Protein AF-0000000070189874 (afdb_homodimer)

Organism: Mizuhopecten yessoensis (NCBI:txid6573)

Secondary structure (DSSP, 8-state):
----------------STTHHHHHHHHHHHHHHHHHHHHHHHHHHHHHHHHHHHHHHHHHHHHHHHHHHHHHHHHHHHH---SS-S--TTHHHHHHHHHHH-TTHHHHTHHHHHHHHHHHHHHHHHHHHH-TT--SHHIIIIIHHHHHHHHHHTT-THHHHSBTTTB-HHHHHHHHHHHTHHHHHH-HHHHHHHHHHHHHTT----HHHHHHHTSSTT--TTHHHHHHHHHHHHHHH--HHHHHHHHHHHHHHHHHHH-TT----HHHHHHHHHHHHHTT-GGGHHHHHHHHHHHHHH--HHHHTTSHHHHHHHHHHHTT--GGG----SS-TTS------EEEEEEEEEEEETTTT-EEEEEEEEEEEESS--HHHHHHHHHHSTT----EEEEEETTEEEEEEETTEEPPTTTEEEEEEEETTEE-SS-GGG----TT-EEEEEEEESS--/----------------TTTHHHHHHHHHHHHHHHHHHHHHHHHHHHHHHHHHHHHHHHHHHHHHHHHHHHHHHHHHHHH---SS-S--TTHHHHHHHHHHH-TTHHHHTHHHHHHHHHHHHHHHHHHHHH-TT--SHHIIIIIHHHHHHHHHHTT-THHHHSBTTTB-HHHHHHHHHHHTHHHHHH-HHHHHHHHHHHHHTT----HHHHHHHTSSTT--TTHHHHHHHHHHHHHHH--HHHHHHHHHHHHHHHHHHH-TT----HHHHHHHHHHHHHTT-GGGHHHHHHHHHHHHHH--HHHHTTSHHHHHHHHHHHTT--GGG----SS-TTS------EEEEEEEEEEEETTTT-EEEEEEEEEEEESS--HHHHHHHHHHSTT----EEEEEETTEEEEEEETTEEPPTTTEEEEEEEETTEE-SS-GGG----TT-EEEEEEEESS--

Solvent-accessible surface area (backbone atoms only — not comparable to full-atom values): 47426 Å² total; per-residue (Å²): 137,87,80,85,80,82,82,78,85,79,85,85,80,84,85,85,86,71,79,66,62,63,62,55,55,56,54,48,53,53,49,49,52,52,48,50,50,48,46,52,50,47,49,50,47,46,50,50,49,48,49,49,46,48,50,49,49,49,48,48,49,45,50,54,50,50,51,50,50,48,53,52,29,39,51,37,35,40,61,49,59,69,67,93,54,86,66,54,65,22,36,29,31,25,50,40,4,34,45,55,34,40,62,60,42,60,70,79,36,35,68,42,44,48,36,40,50,38,47,32,49,38,27,51,32,43,45,35,47,77,30,81,65,38,74,52,72,64,42,32,58,27,45,48,26,44,41,49,42,21,38,24,54,68,27,45,46,80,27,44,63,31,38,82,72,72,39,38,51,61,58,42,50,54,52,25,55,62,76,36,40,73,46,32,67,60,37,37,42,37,40,18,37,43,44,39,37,30,41,62,65,73,40,88,74,55,67,69,58,51,49,51,60,49,47,60,74,85,61,48,51,61,41,54,51,22,26,16,33,34,16,41,24,16,60,64,64,61,40,74,71,29,45,56,37,19,51,47,22,40,50,52,37,46,53,51,63,62,38,89,84,49,81,70,47,49,56,43,27,13,35,35,25,16,23,47,58,62,64,73,47,75,89,43,50,67,48,37,50,50,28,49,51,48,30,66,72,63,58,48,50,85,70,52,18,48,35,16,50,43,24,38,27,33,33,11,28,75,51,76,28,32,83,79,65,45,42,75,46,74,53,58,57,82,70,50,65,61,83,50,58,67,36,81,42,41,35,36,42,32,40,38,29,77,77,88,74,63,46,72,50,75,46,79,39,76,34,75,36,45,77,83,34,29,39,42,54,51,54,48,41,35,38,67,34,87,90,42,80,52,42,70,43,65,42,78,39,54,87,39,48,38,67,43,24,50,66,82,47,65,56,50,82,74,49,36,45,61,43,45,22,63,45,94,95,36,68,56,91,56,47,40,71,69,30,71,68,52,77,70,39,47,40,35,37,32,58,37,62,65,34,89,125,138,86,81,78,81,82,78,78,84,80,82,81,77,81,80,83,80,70,72,66,58,60,58,51,50,52,53,47,51,52,48,48,49,52,48,48,50,48,47,48,50,47,48,49,47,46,50,49,49,48,48,50,47,47,47,49,50,48,48,48,49,46,50,53,49,49,52,50,51,49,53,53,30,41,51,38,40,40,61,48,62,67,67,95,57,87,67,54,65,22,36,28,32,25,50,39,4,35,47,56,34,39,61,60,41,59,70,80,37,34,67,42,43,50,35,40,51,38,48,31,48,38,30,51,33,44,47,34,47,77,30,82,64,37,73,52,71,63,41,32,57,28,46,49,27,44,40,49,42,20,38,24,55,66,23,46,44,80,27,43,62,31,38,83,73,72,41,38,51,60,59,42,50,55,51,24,54,64,77,37,41,75,47,33,68,62,36,37,41,36,40,19,37,42,45,39,38,29,41,58,66,74,40,87,74,56,67,70,58,51,50,49,58,50,46,60,75,84,61,46,52,59,41,54,51,22,26,17,34,34,16,42,24,18,58,63,63,62,40,74,70,29,45,55,38,18,51,48,21,39,51,52,36,45,53,51,63,64,38,88,84,50,82,71,47,50,56,44,28,13,36,36,25,15,22,46,57,62,66,74,45,76,88,44,50,66,50,36,50,50,28,46,51,49,30,68,72,63,57,48,52,85,70,51,16,46,35,17,52,42,25,39,27,32,34,11,29,74,53,78,28,31,84,81,63,49,46,69,48,81,53,51,61,80,69,51,63,63,83,50,56,67,37,81,42,42,35,37,42,34,41,38,29,76,77,85,74,62,47,75,50,74,44,78,37,76,33,74,36,44,78,83,33,31,37,42,54,50,53,50,42,35,38,67,33,86,89,42,82,51,40,71,42,65,40,78,40,56,84,38,50,37,68,45,26,52,65,84,46,64,57,51,82,72,49,36,45,62,45,44,22,63,44,94,94,37,69,55,92,56,48,41,71,67,30,70,68,54,77,71,39,45,41,35,36,32,58,37,62,66,34,89,126

Radius of gyration: 42.14 Å; Cα contacts (8 Å, |Δi|>4): 1409; chains: 2; bounding box: 135×183×105 Å

Nearest PDB structures (foldseek):
  4kkj-assembly1_A  TM=4.964E-01  e=2.643E-12  Homo sapiens
  2pmv-assembly3_C  TM=4.655E-01  e=1.638E-10  Homo sapiens
  3kq4-assembly1_A  TM=4.606E-01  e=3.579E-10  Homo sapiens
  4kkj-assembly1_A  TM=4.974E-01  e=4.082E-12  Homo sapiens
  2pmv-assembly3_C  TM=4.400E-01  e=3.026E-10  Homo sapiens

Sequence (906 aa):
MDETKHIENGKMVHPKQEEVKKQTVRDTVVLILIVTVAIAIAIGMIVYLAGRQNTREDDDIYIISRMKVIKESVLVSLMSTPEWSPYRLDTAEAIIGVTLGYPEAFEEHKSEYFGKLANMNIDLLAALKNDSELSNNVWSRGKLAQYISAIVVACQHEVATAYYGTDNLLDILQKQLQSSVDYFRINRFALSWMALAMCQHNRTFDSLYEDILTAHPGTYTFGTDEASMITMACVCLKTETCSSAAQVAADHVSMEIQKENNTLNVYSLGLAAQALISTKNASYANQISKAKMGIMLKLDVKETMKYGLAASQILPALADMSYLDIEIHPPVPGKQNPSTEMRMLSITITMKDYILTNITKQWNAHVSVPTKPTLLQVMTALQDQPSSTFSFDTAQTSFGPSVVTIDGITRNETNMYWMIMTAPDTTLQQGVAKTYPVDGDHYIFELTYFGPHMDETKHIENGKMVHPKQEEVKKQTVRDTVVLILIVTVAIAIAIGMIVYLAGRQNTREDDDIYIISRMKVIKESVLVSLMSTPEWSPYRLDTAEAIIGVTLGYPEAFEEHKSEYFGKLANMNIDLLAALKNDSELSNNVWSRGKLAQYISAIVVACQHEVATAYYGTDNLLDILQKQLQSSVDYFRINRFALSWMALAMCQHNRTFDSLYEDILTAHPGTYTFGTDEASMITMACVCLKTETCSSAAQVAADHVSMEIQKENNTLNVYSLGLAAQALISTKNASYANQISKAKMGIMLKLDVKETMKYGLAASQILPALADMSYLDIEIHPPVPGKQNPSTEMRMLSITITMKDYILTNITKQWNAHVSVPTKPTLLQVMTALQDQPSSTFSFDTAQTSFGPSVVTIDGITRNETNMYWMIMTAPDTTLQQGVAKTYPVDGDHYIFELTYFGPH

Foldseek 3Di:
DDDPDDPPPDDDPDDDDPPVPPVVVVVVVVVVVVVVVVVVVVVVVCVVVVVVVVVVVVVVVVLVVLVVLLVLLLVLLLPLPPDPDQADLQLLLSLLLNCLLPVCCCPVVVVSSVVSVVRLLSNVVVCCVVPVLSQDPSCLQQSLLSSLLSCQLLLVNVQCCQPVHNHNSLVSNVVSCVNCVVVCLQVLLSLLSSLLSCLLVVHDDDVVSVCSNLDPQPDHNVFLSSLLSLLLSLLSVVDPSSVVSNVSSLVSLLVLLPPPPRPDALLSLLSSLQSNLNVVDVVSVVSLVSSLVRNVVRDDSNPQSSGSSSSNRHSNSSNSHHSNPSHSPNGDCPVVPPVQPKDWAWEKEWEAECDPPRDIDIDIQTFIDGPWDFLVRSLVRQQPDPPHQWDWDWDQDPLGTFTQDISNDGDDPPWKGWWKAQDDVHTDPHGRRPHTDHHYTYIYTYIDTHDDD/DCPDDPPPPDDPDPDDPDPVVVVVVVVVVVVVVVVVVVVVVVVVVCVVVVVVVVVVVVVVVVLVVLVVLLVLLLVLLLPLDPDPDQADLQLLLSLLLNCLLPVCCCPVVVVSNVVSVVSLLSNVVVCCVVPVLSQDPSCLQQSLLSSLLSCQLQQVNVCCCQPVHNDNSLVSNVVSCVNCVVVCLQVLLSLLSSLLSCLLVVHDDDVVSVCSNLPPQPDHNVFLSSLLSLLLSLLSVVDPSSVVSNVSSLVSLLVLLPPPPRPDALLSLLSNLQSNLNVVDVVSVVSLVSSLVRNVVRDDSNPQSSGSSSSNRHSNSSNSHHSNPSHSDHGDCVVVVPVQPKDWAWEKEWEAECDPPRDIDIDIQTFIDGPWDFLVRSLVRQQPDPVHLWDWDWDQDPQGTFTQDISNDGDDPPWKGWWKAQDDVHTDPHGRRPHTDHHYTYIYTYIDTHDDD

pLDDT: mean 81.9, std 20.07, range [18.72, 98.81]

InterPro domains:
  IPR002157 Cobalamin (vitamin B12)-binding protein [PF01122] (125-333)
  IPR051588 Eukaryotic Cobalamin Transport [PTHR10559] (82-447)

Structure (mmCIF, N/CA/C/O backbone):
data_AF-0000000070189874-model_v1
#
loop_
_entity.id
_entity.type
_entity.pdbx_description
1 polymer 'Gastric intrinsic factor'
#
loop_
_atom_site.group_PDB
_atom_site.id
_atom_site.type_symbol
_atom_site.label_atom_id
_atom_site.label_alt_id
_atom_site.label_comp_id
_atom_site.label_asym_id
_atom_site.label_entity_id
_atom_site.label_seq_id
_atom_site.pdbx_PDB_ins_code
_atom_site.Cartn_x
_atom_site.Cartn_y
_atom_site.Cartn_z
_atom_site.occupancy
_atom_site.B_iso_or_equiv
_atom_site.auth_seq_id
_atom_site.auth_comp_id
_atom_site.auth_asym_id
_atom_site.auth_atom_id
_atom_site.pdbx_PDB_model_num
ATOM 1 N N . MET A 1 1 ? 109.125 -75.188 31.484 1 18.72 1 MET A N 1
ATOM 2 C CA . MET A 1 1 ? 109.5 -75.625 30.141 1 18.72 1 MET A CA 1
ATOM 3 C C . MET A 1 1 ? 108.688 -74.938 29.094 1 18.72 1 MET A C 1
ATOM 5 O O . MET A 1 1 ? 108.688 -75.312 27.922 1 18.72 1 MET A O 1
ATOM 9 N N . ASP A 1 2 ? 107.75 -73.875 29.422 1 20.91 2 ASP A N 1
ATOM 10 C CA . ASP A 1 2 ? 106.5 -73.5 28.797 1 20.91 2 ASP A CA 1
ATOM 11 C C . ASP A 1 2 ? 106.75 -72.875 27.422 1 20.91 2 ASP A C 1
ATOM 13 O O . ASP A 1 2 ? 107.688 -72.062 27.25 1 20.91 2 ASP A O 1
ATOM 17 N N . GLU A 1 3 ? 106 -73.188 26.25 1 21.09 3 GLU A N 1
ATOM 18 C CA . GLU A 1 3 ? 106.062 -73.438 24.828 1 21.09 3 GLU A CA 1
ATOM 19 C C . GLU A 1 3 ? 105.75 -72.188 24.016 1 21.09 3 GLU A C 1
ATOM 21 O O . GLU A 1 3 ? 104.562 -71.938 23.641 1 21.09 3 GLU A O 1
ATOM 26 N N . THR A 1 4 ? 105.938 -70.938 24.297 1 21.89 4 THR A N 1
ATOM 27 C CA . THR A 1 4 ? 105.125 -69.812 23.781 1 21.89 4 THR A CA 1
ATOM 28 C C . THR A 1 4 ? 105.312 -69.625 22.281 1 21.89 4 THR A C 1
ATOM 30 O O . THR A 1 4 ? 106.5 -69.5 21.828 1 21.89 4 THR A O 1
ATOM 33 N N . LYS A 1 5 ? 104.188 -69.875 21.406 1 22.73 5 LYS A N 1
ATOM 34 C CA . LYS A 1 5 ? 103.938 -70.25 20.016 1 22.73 5 LYS A CA 1
ATOM 35 C C . LYS A 1 5 ? 104.312 -69.062 19.094 1 22.73 5 LYS A C 1
ATOM 37 O O . LYS A 1 5 ? 104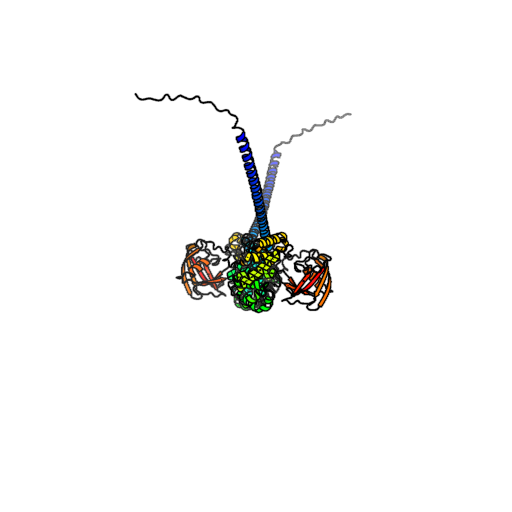.188 -67.875 19.453 1 22.73 5 LYS A O 1
ATOM 42 N N . HIS A 1 6 ? 105 -69.25 17.953 1 22.81 6 HIS A N 1
ATOM 43 C CA . HIS A 1 6 ? 105.688 -68.562 16.906 1 22.81 6 HIS A CA 1
ATOM 44 C C . HIS A 1 6 ? 104.75 -67.938 15.875 1 22.81 6 HIS A C 1
ATOM 46 O O . HIS A 1 6 ? 104.188 -68.688 15.086 1 22.81 6 HIS A O 1
ATOM 52 N N . ILE A 1 7 ? 103.75 -66.938 16.219 1 23.47 7 ILE A N 1
ATOM 53 C CA . ILE A 1 7 ? 102.625 -66.5 15.43 1 23.47 7 ILE A CA 1
ATOM 54 C C . ILE A 1 7 ? 103.125 -65.875 14.109 1 23.47 7 ILE A C 1
ATOM 56 O O . ILE A 1 7 ? 103.938 -64.938 14.109 1 23.47 7 ILE A O 1
ATOM 60 N N . GLU A 1 8 ? 103.188 -66.688 13.023 1 22.58 8 GLU A N 1
ATOM 61 C CA . GLU A 1 8 ? 103.75 -66.375 11.734 1 22.58 8 GLU A CA 1
ATOM 62 C C . GLU A 1 8 ? 102.938 -65.312 10.961 1 22.58 8 GLU A C 1
ATOM 64 O O . GLU A 1 8 ? 101.75 -65.5 10.844 1 22.58 8 GLU A O 1
ATOM 69 N N . ASN A 1 9 ? 103.25 -64.062 10.891 1 22.03 9 ASN A N 1
ATOM 70 C CA . ASN A 1 9 ? 102.688 -62.812 10.391 1 22.03 9 ASN A CA 1
ATOM 71 C C . ASN A 1 9 ? 102.438 -62.875 8.883 1 22.03 9 ASN A C 1
ATOM 73 O O . ASN A 1 9 ? 103.375 -62.938 8.109 1 22.03 9 ASN A O 1
ATOM 77 N N . GLY A 1 10 ? 101.375 -63.656 8.414 1 20.33 10 GLY A N 1
ATOM 78 C CA . GLY A 1 10 ? 101 -63.969 7.047 1 20.33 10 GLY A CA 1
ATOM 79 C C . GLY A 1 10 ? 100.688 -62.75 6.203 1 20.33 10 GLY A C 1
ATOM 80 O O . GLY A 1 10 ? 100.438 -61.656 6.734 1 20.33 10 GLY A O 1
ATOM 81 N N . LYS A 1 11 ? 101.188 -62.688 4.836 1 24.44 11 LYS A N 1
ATOM 82 C CA . LYS A 1 11 ? 101.375 -61.812 3.689 1 24.44 11 LYS A CA 1
ATOM 83 C C . LYS A 1 11 ? 100.062 -61.469 3.016 1 24.44 11 LYS A C 1
ATOM 85 O O . LYS A 1 11 ? 99.25 -62.344 2.684 1 24.44 11 LYS A O 1
ATOM 90 N N . MET A 1 12 ? 99.375 -60.25 3.176 1 20.2 12 MET A N 1
ATOM 91 C CA . MET A 1 12 ? 98.125 -59.531 2.875 1 20.2 12 MET A CA 1
ATOM 92 C C . MET A 1 12 ? 97.938 -59.375 1.369 1 20.2 12 MET A C 1
ATOM 94 O O . MET A 1 12 ? 98.625 -58.594 0.727 1 20.2 12 MET A O 1
ATOM 98 N N . VAL A 1 13 ? 97.625 -60.469 0.564 1 26.39 13 VAL A N 1
ATOM 99 C CA . VAL A 1 13 ? 97.562 -60.375 -0.892 1 26.39 13 VAL A CA 1
ATOM 100 C C . VAL A 1 13 ? 96.375 -59.562 -1.325 1 26.39 13 VAL A C 1
ATOM 102 O O . VAL A 1 13 ? 95.25 -59.75 -0.826 1 26.39 13 VAL A O 1
ATOM 105 N N . HIS A 1 14 ? 96.438 -58.281 -1.938 1 22.61 14 HIS A N 1
ATOM 106 C CA . HIS A 1 14 ? 95.625 -57.156 -2.318 1 22.61 14 HIS A CA 1
ATOM 107 C C . HIS A 1 14 ? 94.688 -57.5 -3.498 1 22.61 14 HIS A C 1
ATOM 109 O O . HIS A 1 14 ? 95.188 -57.938 -4.543 1 22.61 14 HIS A O 1
ATOM 115 N N . PRO A 1 15 ? 93.375 -58 -3.293 1 23.31 15 PRO A N 1
ATOM 116 C CA . PRO A 1 15 ? 92.438 -58.438 -4.301 1 23.31 15 PRO A CA 1
ATOM 117 C C . PRO A 1 15 ? 92.062 -57.344 -5.305 1 23.31 15 PRO A C 1
ATOM 119 O O . PRO A 1 15 ? 92.062 -56.156 -4.969 1 23.31 15 PRO A O 1
ATOM 122 N N . LYS A 1 16 ? 91.875 -57.656 -6.746 1 27.06 16 LYS A N 1
ATOM 123 C CA . LYS A 1 16 ? 91.812 -56.938 -8.016 1 27.06 16 LYS A CA 1
ATOM 124 C C . LYS A 1 16 ? 90.438 -56.281 -8.18 1 27.06 16 LYS A C 1
ATOM 126 O O . LYS A 1 16 ? 89.438 -56.812 -7.754 1 27.06 16 LYS A O 1
ATOM 131 N N . GLN A 1 17 ? 90.188 -54.969 -8.75 1 25.06 17 GLN A N 1
ATOM 132 C CA . GLN A 1 17 ? 89.312 -53.781 -8.906 1 25.06 17 GLN A CA 1
ATOM 133 C C . GLN A 1 17 ? 88.125 -54.094 -9.812 1 25.06 17 GLN A C 1
ATOM 135 O O . GLN A 1 17 ? 87.25 -53.25 -9.984 1 25.06 17 GLN A O 1
ATOM 140 N N . GLU A 1 18 ? 87.875 -55.219 -10.516 1 29.28 18 GLU A N 1
ATOM 141 C CA . GLU A 1 18 ? 87 -55.25 -11.68 1 29.28 18 GLU A CA 1
ATOM 142 C C . GLU A 1 18 ? 85.562 -55.344 -11.281 1 29.28 18 GLU A C 1
ATOM 144 O O . GLU A 1 18 ? 84.625 -54.906 -12.016 1 29.28 18 GLU A O 1
ATOM 149 N N . GLU A 1 19 ? 85.062 -56.031 -10.289 1 29.75 19 GLU A N 1
ATOM 150 C CA . GLU A 1 19 ? 83.625 -56.438 -10.117 1 29.75 19 GLU A CA 1
ATOM 151 C C . GLU A 1 19 ? 82.812 -55.25 -9.656 1 29.75 19 GLU A C 1
ATOM 153 O O . GLU A 1 19 ? 81.562 -55.406 -9.477 1 29.75 19 GLU A O 1
ATOM 158 N N . VAL A 1 20 ? 83.25 -54.062 -9.312 1 31.47 20 VAL A N 1
ATOM 159 C CA . VAL A 1 20 ? 82.438 -52.969 -8.742 1 31.47 20 VAL A CA 1
ATOM 160 C C . VAL A 1 20 ? 81.688 -52.281 -9.836 1 31.47 20 VAL A C 1
ATOM 162 O O . VAL A 1 20 ? 80.625 -51.625 -9.562 1 31.47 20 VAL A O 1
ATOM 165 N N . LYS A 1 21 ? 82 -52.438 -11.156 1 41.25 21 LYS A N 1
ATOM 166 C CA . LYS A 1 21 ? 81.375 -51.594 -12.141 1 41.25 21 LYS A CA 1
ATOM 167 C C . LYS A 1 21 ? 80 -52.125 -12.508 1 41.25 21 LYS A C 1
ATOM 169 O O . LYS A 1 21 ? 79.062 -51.344 -12.836 1 41.25 21 LYS A O 1
ATOM 174 N N . LYS A 1 22 ? 79.688 -53.312 -12.492 1 41.09 22 LYS A N 1
ATOM 175 C CA . LYS A 1 22 ? 78.438 -53.812 -13 1 41.09 22 LYS A CA 1
ATOM 176 C C . LYS A 1 22 ? 77.312 -53.531 -12.023 1 41.09 22 LYS A C 1
ATOM 178 O O . LYS A 1 22 ? 76.188 -53.281 -12.43 1 41.09 22 LYS A O 1
ATOM 183 N N . GLN A 1 23 ? 77.562 -53.531 -10.727 1 38.34 23 GLN A N 1
ATOM 184 C CA . GLN A 1 23 ? 76.438 -53.312 -9.773 1 38.34 23 GLN A CA 1
ATOM 185 C C . GLN A 1 23 ? 75.938 -51.875 -9.859 1 38.34 23 GLN A C 1
ATOM 187 O O . GLN A 1 23 ? 74.75 -51.625 -9.703 1 38.34 23 GLN A O 1
ATOM 192 N N . THR A 1 24 ? 76.75 -50.938 -10.32 1 51.03 24 THR A N 1
ATOM 193 C CA . THR A 1 24 ? 76.312 -49.531 -10.375 1 51.03 24 THR A CA 1
ATOM 194 C C . THR A 1 24 ? 75.375 -49.312 -11.539 1 51.03 24 THR A C 1
ATOM 196 O O . THR A 1 24 ? 74.438 -48.531 -11.43 1 51.03 24 THR A O 1
ATOM 199 N N . VAL A 1 25 ? 75.5 -50.062 -12.633 1 55.81 25 VAL A N 1
ATOM 200 C CA . VAL A 1 25 ? 74.625 -49.812 -13.781 1 55.81 25 VAL A CA 1
ATOM 201 C C . VAL A 1 25 ? 73.188 -50.344 -13.492 1 55.81 25 VAL A C 1
ATOM 203 O O . VAL A 1 25 ? 72.188 -49.688 -13.797 1 55.81 25 VAL A O 1
ATOM 206 N N . ARG A 1 26 ? 73.125 -51.438 -12.805 1 52.31 26 ARG A N 1
ATOM 207 C CA . ARG A 1 26 ? 71.812 -51.969 -12.484 1 52.31 26 ARG A CA 1
ATOM 208 C C . ARG A 1 26 ? 71.062 -51.062 -11.508 1 52.31 26 ARG A C 1
ATOM 210 O O . ARG A 1 26 ? 69.875 -50.812 -11.656 1 52.31 26 ARG A O 1
ATOM 217 N N . ASP A 1 27 ? 71.75 -50.5 -10.547 1 54.59 27 ASP A N 1
ATOM 218 C CA . ASP A 1 27 ? 71.062 -49.594 -9.609 1 54.59 27 ASP A CA 1
ATOM 219 C C . ASP A 1 27 ? 70.625 -48.312 -10.289 1 54.59 27 ASP A C 1
ATOM 221 O O . ASP A 1 27 ? 69.562 -47.75 -9.984 1 54.59 27 ASP A O 1
ATOM 225 N N . THR A 1 28 ? 71.375 -47.906 -11.375 1 57.69 28 THR A N 1
ATOM 226 C CA . THR A 1 28 ? 70.938 -46.719 -12.086 1 57.69 28 THR A CA 1
ATOM 227 C C . THR A 1 28 ? 69.688 -46.969 -12.922 1 57.69 28 THR A C 1
ATOM 229 O O . THR A 1 28 ? 68.812 -46.125 -12.977 1 57.69 28 THR A O 1
ATOM 232 N N . VAL A 1 29 ? 69.5 -48.125 -13.477 1 57.59 29 VAL A N 1
ATOM 233 C CA . VAL A 1 29 ? 68.312 -48.406 -14.273 1 57.59 29 VAL A CA 1
ATOM 234 C C . VAL A 1 29 ? 67.125 -48.562 -13.359 1 57.59 29 VAL A C 1
ATOM 236 O O . VAL A 1 29 ? 66.062 -48.031 -13.664 1 57.59 29 VAL A O 1
ATOM 239 N N . VAL A 1 30 ? 67.25 -49.188 -12.172 1 56.06 30 VAL A N 1
ATOM 240 C CA . VAL A 1 30 ? 66.125 -49.281 -11.227 1 56.06 30 VAL A CA 1
ATOM 241 C C . VAL A 1 30 ? 65.812 -47.906 -10.711 1 56.06 30 VAL A C 1
ATOM 243 O O . VAL A 1 30 ? 64.625 -47.531 -10.609 1 56.06 30 VAL A O 1
ATOM 246 N N . LEU A 1 31 ? 66.812 -47 -10.594 1 55.53 31 LEU A N 1
ATOM 247 C CA . LEU A 1 31 ? 66.562 -45.625 -10.164 1 55.53 31 LEU A CA 1
ATOM 248 C C . LEU A 1 31 ? 65.812 -44.844 -11.258 1 55.53 31 LEU A C 1
ATOM 250 O O . LEU A 1 31 ? 64.875 -44.094 -10.977 1 55.53 31 LEU A O 1
ATOM 254 N N . ILE A 1 32 ? 66.125 -45.094 -12.469 1 57.62 32 ILE A N 1
ATOM 255 C CA . ILE A 1 32 ? 65.438 -44.406 -13.555 1 57.62 32 ILE A CA 1
ATOM 256 C C . ILE A 1 32 ? 64 -44.938 -13.664 1 57.62 32 ILE A C 1
ATOM 258 O O . ILE A 1 32 ? 63.094 -44.156 -13.852 1 57.62 32 ILE A O 1
ATOM 262 N N . LEU A 1 33 ? 63.781 -46.219 -13.453 1 53.44 33 LEU A N 1
ATOM 263 C CA . LEU A 1 33 ? 62.438 -46.75 -13.5 1 53.44 33 LEU A CA 1
ATOM 264 C C . LEU A 1 33 ? 61.594 -46.219 -12.328 1 53.44 33 LEU A C 1
ATOM 266 O O . LEU A 1 33 ? 60.438 -45.875 -12.5 1 53.44 33 LEU A O 1
ATOM 270 N N . ILE A 1 34 ? 62.188 -46.062 -11.148 1 56.84 34 ILE A N 1
ATOM 271 C CA . ILE A 1 34 ? 61.5 -45.531 -10 1 56.84 34 ILE A CA 1
ATOM 272 C C . ILE A 1 34 ? 61.188 -44.031 -10.234 1 56.84 34 ILE A C 1
ATOM 274 O O . ILE A 1 34 ? 60.094 -43.562 -9.977 1 56.84 34 ILE A O 1
ATOM 278 N N . VAL A 1 35 ? 62.156 -43.344 -10.891 1 58.22 35 VAL A N 1
ATOM 279 C CA . VAL A 1 35 ? 61.938 -41.906 -11.148 1 58.22 35 VAL A CA 1
ATOM 280 C C . VAL A 1 35 ? 60.906 -41.75 -12.258 1 58.22 35 VAL A C 1
ATOM 282 O O . VAL A 1 35 ? 60.031 -40.875 -12.172 1 58.22 35 VAL A O 1
ATOM 285 N N . THR A 1 36 ? 60.906 -42.625 -13.234 1 56.94 36 THR A N 1
ATOM 286 C CA . THR A 1 36 ? 59.906 -42.5 -14.289 1 56.94 36 THR A CA 1
ATOM 287 C C . THR A 1 36 ? 58.531 -42.844 -13.758 1 56.94 36 THR A C 1
ATOM 289 O O . THR A 1 36 ? 57.531 -42.188 -14.102 1 56.94 36 THR A O 1
ATOM 292 N N . VAL A 1 37 ? 58.406 -43.844 -12.906 1 56.72 37 VAL A N 1
ATOM 293 C CA . VAL A 1 37 ? 57.125 -44.125 -12.297 1 56.72 37 VAL A CA 1
ATOM 294 C C . VAL A 1 37 ? 56.719 -43 -11.352 1 56.72 37 VAL A C 1
ATOM 296 O O . VAL A 1 37 ? 55.562 -42.594 -11.32 1 56.72 37 VAL A O 1
ATOM 299 N N . ALA A 1 38 ? 57.688 -42.406 -10.656 1 58 38 ALA A N 1
ATOM 300 C CA . ALA A 1 38 ? 57.375 -41.25 -9.805 1 58 38 ALA A CA 1
ATOM 301 C C . ALA A 1 38 ? 56.969 -40.031 -10.633 1 58 38 ALA A C 1
ATOM 303 O O . ALA A 1 38 ? 56.031 -39.344 -10.273 1 58 38 ALA A O 1
ATOM 304 N N . ILE A 1 39 ? 57.531 -39.812 -11.75 1 57.94 39 ILE A N 1
ATOM 305 C CA . ILE A 1 39 ? 57.156 -38.719 -12.633 1 57.94 39 ILE A CA 1
ATOM 306 C C . ILE A 1 39 ? 55.781 -39.031 -13.25 1 57.94 39 ILE A C 1
ATOM 308 O O . ILE A 1 39 ? 54.906 -38.125 -13.32 1 57.94 39 ILE A O 1
ATOM 312 N N . ALA A 1 40 ? 55.562 -40.25 -13.633 1 56.41 40 ALA A N 1
ATOM 313 C CA . ALA A 1 40 ? 54.25 -40.594 -14.172 1 56.41 40 ALA A CA 1
ATOM 314 C C . ALA A 1 40 ? 53.156 -40.438 -13.102 1 56.41 40 ALA A C 1
ATOM 316 O O . ALA A 1 40 ? 52.094 -39.938 -13.367 1 56.41 40 ALA A O 1
ATOM 317 N N . ILE A 1 41 ? 53.438 -40.844 -11.859 1 55.94 41 ILE A N 1
ATOM 318 C CA . ILE A 1 41 ? 52.5 -40.625 -10.758 1 55.94 41 ILE A CA 1
ATOM 319 C C . ILE A 1 41 ? 52.375 -39.125 -10.477 1 55.94 41 ILE A C 1
ATOM 321 O O . ILE A 1 41 ? 51.281 -38.594 -10.273 1 55.94 41 ILE A O 1
ATOM 325 N N . ALA A 1 42 ? 53.438 -38.344 -10.594 1 54.78 42 ALA A N 1
ATOM 326 C CA . ALA A 1 42 ? 53.375 -36.906 -10.398 1 54.78 42 ALA A CA 1
ATOM 327 C C . ALA A 1 42 ? 52.594 -36.25 -11.539 1 54.78 42 ALA A C 1
ATOM 329 O O . ALA A 1 42 ? 51.781 -35.375 -11.305 1 54.78 42 ALA A O 1
ATOM 330 N N . ILE A 1 43 ? 52.781 -36.625 -12.727 1 55.12 43 ILE A N 1
ATOM 331 C CA . ILE A 1 43 ? 52.031 -36.094 -13.836 1 55.12 43 ILE A CA 1
ATOM 332 C C . ILE A 1 43 ? 50.562 -36.531 -13.719 1 55.12 43 ILE A C 1
ATOM 334 O O . ILE A 1 43 ? 49.656 -35.719 -13.898 1 55.12 43 ILE A O 1
ATOM 338 N N . GLY A 1 44 ? 50.281 -37.781 -13.375 1 49.56 44 GLY A N 1
ATOM 339 C CA . GLY A 1 44 ? 48.906 -38.188 -13.094 1 49.56 44 GLY A CA 1
ATOM 340 C C . GLY A 1 44 ? 48.281 -37.438 -11.93 1 49.56 44 GLY A C 1
ATOM 341 O O . GLY A 1 44 ? 47.125 -37.031 -12 1 49.56 44 GLY A O 1
ATOM 342 N N . MET A 1 45 ? 49.062 -37.188 -10.898 1 51.06 45 MET A N 1
ATOM 343 C CA . MET A 1 45 ? 48.594 -36.344 -9.797 1 51.06 45 MET A CA 1
ATOM 344 C C . MET A 1 45 ? 48.438 -34.875 -10.242 1 51.06 45 MET A C 1
ATOM 346 O O . MET A 1 45 ? 47.469 -34.219 -9.852 1 51.06 45 MET A O 1
ATOM 350 N N . ILE A 1 46 ? 49.25 -34.312 -11.016 1 49.34 46 ILE A N 1
ATOM 351 C CA . ILE A 1 46 ? 49.094 -32.969 -11.547 1 49.34 46 ILE A CA 1
ATOM 352 C C . ILE A 1 46 ? 47.906 -32.938 -12.477 1 49.34 46 ILE A C 1
ATOM 354 O O . ILE A 1 46 ? 47.094 -32 -12.406 1 49.34 46 ILE A O 1
ATOM 358 N N . VAL A 1 47 ? 47.688 -33.844 -13.383 1 46.88 47 VAL A N 1
ATOM 359 C CA . VAL A 1 47 ? 46.5 -33.906 -14.234 1 46.88 47 VAL A CA 1
ATOM 360 C C . VAL A 1 47 ? 45.281 -34.156 -13.383 1 46.88 47 VAL A C 1
ATOM 362 O O . VAL A 1 47 ? 44.219 -33.531 -13.609 1 46.88 47 VAL A O 1
ATOM 365 N N . TYR A 1 48 ? 45.312 -35.031 -12.422 1 43.81 48 TYR A N 1
ATOM 366 C CA . TYR A 1 48 ? 44.219 -35.219 -11.477 1 43.81 48 TYR A CA 1
ATOM 367 C C . TYR A 1 48 ? 44 -33.969 -10.648 1 43.81 48 TYR A C 1
ATOM 369 O O . TYR A 1 48 ? 42.875 -33.531 -10.469 1 43.81 48 TYR A O 1
ATOM 377 N N . LEU A 1 49 ? 45.031 -33.344 -10.109 1 46.41 49 LEU A N 1
ATOM 378 C CA . LEU A 1 49 ? 44.906 -32.062 -9.414 1 46.41 49 LEU A CA 1
ATOM 379 C C . LEU A 1 49 ? 44.562 -30.938 -10.383 1 46.41 49 LEU A C 1
ATOM 381 O O . LEU A 1 49 ? 43.781 -30.031 -10.055 1 46.41 49 LEU A O 1
ATOM 385 N N . ALA A 1 50 ? 45.062 -30.875 -11.562 1 46 50 ALA A N 1
ATOM 386 C CA . ALA A 1 50 ? 44.656 -29.922 -12.586 1 46 50 ALA A CA 1
ATOM 387 C C . ALA A 1 50 ? 43.219 -30.219 -13.062 1 46 50 ALA A C 1
ATOM 389 O O . ALA A 1 50 ? 42.438 -29.297 -13.32 1 46 50 ALA A O 1
ATOM 390 N N . GLY A 1 51 ? 42.75 -31.328 -13.227 1 44.31 51 GLY A N 1
ATOM 391 C CA . GLY A 1 51 ? 41.344 -31.688 -13.469 1 44.31 51 GLY A CA 1
ATOM 392 C C . GLY A 1 51 ? 40.438 -31.344 -12.305 1 44.31 51 GLY A C 1
ATOM 393 O O . GLY A 1 51 ? 39.344 -30.844 -12.516 1 44.31 51 GLY A O 1
ATOM 394 N N . ARG A 1 52 ? 40.812 -31.688 -11.141 1 45.72 52 ARG A N 1
ATOM 395 C CA . ARG A 1 52 ? 40.094 -31.219 -9.961 1 45.72 52 ARG A CA 1
ATOM 396 C C . ARG A 1 52 ? 40.188 -29.703 -9.836 1 45.72 52 ARG A C 1
ATOM 398 O O . ARG A 1 52 ? 39.25 -29.047 -9.422 1 45.72 52 ARG A O 1
ATOM 405 N N . GLN A 1 53 ? 41.281 -29.141 -10.078 1 43.31 53 GLN A N 1
ATOM 406 C CA . GLN A 1 53 ? 41.375 -27.688 -10.094 1 43.31 53 GLN A CA 1
ATOM 407 C C . GLN A 1 53 ? 40.5 -27.094 -11.188 1 43.31 53 GLN A C 1
ATOM 409 O O . GLN A 1 53 ? 39.844 -26.062 -10.977 1 43.31 53 GLN A O 1
ATOM 414 N N . ASN A 1 54 ? 40.406 -27.688 -12.352 1 45.44 54 ASN A N 1
ATOM 415 C CA . ASN A 1 54 ? 39.531 -27.188 -13.398 1 45.44 54 ASN A CA 1
ATOM 416 C C . ASN A 1 54 ? 38.062 -27.406 -13.039 1 45.44 54 ASN A C 1
ATOM 418 O O . ASN A 1 54 ? 37.219 -26.531 -13.305 1 45.44 54 ASN A O 1
ATOM 422 N N . THR A 1 55 ? 37.75 -28.516 -12.375 1 48.59 55 THR A N 1
ATOM 423 C CA . THR A 1 55 ? 36.375 -28.703 -11.922 1 48.59 55 THR A CA 1
ATOM 424 C C . THR A 1 55 ? 36.031 -27.734 -10.797 1 48.59 55 THR A C 1
ATOM 426 O O . THR A 1 55 ? 34.906 -27.188 -10.75 1 48.59 55 THR A O 1
ATOM 429 N N . ARG A 1 56 ? 36.938 -27.516 -9.938 1 49.69 56 ARG A N 1
ATOM 430 C CA . ARG A 1 56 ? 36.719 -26.516 -8.891 1 49.69 56 ARG A CA 1
ATOM 431 C C . ARG A 1 56 ? 36.625 -25.109 -9.469 1 49.69 56 ARG A C 1
ATOM 433 O O . ARG A 1 56 ? 35.781 -24.312 -9.047 1 49.69 56 ARG A O 1
ATOM 440 N N . GLU A 1 57 ? 37.562 -24.875 -10.359 1 52.78 57 GLU A N 1
ATOM 441 C CA . GLU A 1 57 ? 37.5 -23.562 -11.016 1 52.78 57 GLU A CA 1
ATOM 442 C C . GLU A 1 57 ? 36.188 -23.391 -11.781 1 52.78 57 GLU A C 1
ATOM 444 O O . GLU A 1 57 ? 35.594 -22.328 -11.75 1 52.78 57 GLU A O 1
ATOM 449 N N . ASP A 1 58 ? 35.75 -24.484 -12.477 1 54.19 58 ASP A N 1
ATOM 450 C CA . ASP A 1 58 ? 34.5 -24.406 -13.188 1 54.19 58 ASP A CA 1
ATOM 451 C C . ASP A 1 58 ? 33.312 -24.266 -12.211 1 54.19 58 ASP A C 1
ATOM 453 O O . ASP A 1 58 ? 32.375 -23.516 -12.469 1 54.19 58 ASP A O 1
ATOM 457 N N . ASP A 1 59 ? 33.469 -24.953 -11.102 1 63.75 59 ASP A N 1
ATOM 458 C CA . ASP A 1 59 ? 32.438 -24.844 -10.078 1 63.75 59 ASP A CA 1
ATOM 459 C C . ASP A 1 59 ? 32.375 -23.422 -9.508 1 63.75 59 ASP A C 1
ATOM 461 O O . ASP A 1 59 ? 31.297 -22.875 -9.281 1 63.75 59 ASP A O 1
ATOM 465 N N . ASP A 1 60 ? 33.594 -22.891 -9.297 1 64.06 60 ASP A N 1
ATOM 466 C CA . ASP A 1 60 ? 33.656 -21.531 -8.781 1 64.06 60 ASP A CA 1
ATOM 467 C C . ASP A 1 60 ? 33.062 -20.547 -9.773 1 64.06 60 ASP A C 1
ATOM 469 O O . ASP A 1 60 ? 32.312 -19.625 -9.391 1 64.06 60 ASP A O 1
ATOM 473 N N . ILE A 1 61 ? 33.375 -20.781 -11.031 1 66.12 61 ILE A N 1
ATOM 474 C CA . ILE A 1 61 ? 32.875 -19.891 -12.07 1 66.12 61 ILE A CA 1
ATOM 475 C C . ILE A 1 61 ? 31.359 -20.016 -12.148 1 66.12 61 ILE A C 1
ATOM 477 O O . ILE A 1 61 ? 30.656 -19.016 -12.289 1 66.12 61 ILE A O 1
ATOM 481 N N . TYR A 1 62 ? 30.922 -21.203 -11.969 1 78.5 62 TYR A N 1
ATOM 482 C CA . TYR A 1 62 ? 29.484 -21.422 -12 1 78.5 62 TYR A CA 1
ATOM 483 C C . TYR A 1 62 ? 28.797 -20.734 -10.812 1 78.5 62 TYR A C 1
ATOM 485 O O . TYR A 1 62 ? 27.75 -20.125 -10.969 1 78.5 62 TYR A O 1
ATOM 493 N N . ILE A 1 63 ? 29.5 -20.844 -9.727 1 75.5 63 ILE A N 1
ATOM 494 C CA . ILE A 1 63 ? 28.922 -20.25 -8.523 1 75.5 63 ILE A CA 1
ATOM 495 C C . ILE A 1 63 ? 28.875 -18.734 -8.68 1 75.5 63 ILE A C 1
ATOM 497 O O . ILE A 1 63 ? 27.859 -18.109 -8.328 1 75.5 63 ILE A O 1
ATOM 501 N N . ILE A 1 64 ? 29.953 -18.172 -9.227 1 75.38 64 ILE A N 1
ATOM 502 C CA . ILE A 1 64 ? 30 -16.719 -9.422 1 75.38 64 ILE A CA 1
ATOM 503 C C . ILE A 1 64 ? 28.938 -16.297 -10.43 1 75.38 64 ILE A C 1
ATOM 505 O O . ILE A 1 64 ? 28.234 -15.305 -10.227 1 75.38 64 ILE A O 1
ATOM 509 N N . SER A 1 65 ? 28.828 -17.125 -11.414 1 86.5 65 SER A N 1
ATOM 510 C CA . SER A 1 65 ? 27.844 -16.812 -12.438 1 86.5 65 SER A CA 1
ATOM 511 C C . SER A 1 65 ? 26.422 -16.922 -11.891 1 86.5 65 SER A C 1
ATOM 513 O O . SER A 1 65 ? 25.562 -16.078 -12.188 1 86.5 65 SER A O 1
ATOM 515 N N . ARG A 1 66 ? 26.234 -17.938 -11.117 1 92.56 66 ARG A N 1
ATOM 516 C CA . ARG A 1 66 ? 24.922 -18.141 -10.523 1 92.56 66 ARG A CA 1
ATOM 517 C C . ARG A 1 66 ? 24.547 -17 -9.594 1 92.56 66 ARG A C 1
ATOM 519 O O . ARG A 1 66 ? 23.422 -16.5 -9.625 1 92.56 66 ARG A O 1
ATOM 526 N N . MET A 1 67 ? 25.484 -16.516 -8.82 1 92.06 67 MET A N 1
ATOM 527 C CA . MET A 1 67 ? 25.234 -15.406 -7.902 1 92.06 67 MET A CA 1
ATOM 528 C C . MET A 1 67 ? 24.953 -14.117 -8.664 1 92.06 67 MET A C 1
ATOM 530 O O . MET A 1 67 ? 24.094 -13.336 -8.258 1 92.06 67 MET A O 1
ATOM 534 N N . LYS A 1 68 ? 25.641 -13.953 -9.711 1 91.44 68 LYS A N 1
ATOM 535 C CA . LYS A 1 68 ? 25.391 -12.797 -10.555 1 91.44 68 LYS A CA 1
ATOM 536 C C . LYS A 1 68 ? 23.969 -12.82 -11.102 1 91.44 68 LYS A C 1
ATOM 538 O O . LYS A 1 68 ? 23.266 -11.805 -11.102 1 91.44 68 LYS A O 1
ATOM 543 N N . VAL A 1 69 ? 23.547 -14.016 -11.539 1 94.62 69 VAL A N 1
ATOM 544 C CA . VAL A 1 69 ? 22.203 -14.188 -12.094 1 94.62 69 VAL A CA 1
ATOM 545 C C . VAL A 1 69 ? 21.156 -13.938 -11.008 1 94.62 69 VAL A C 1
ATOM 547 O O . VAL A 1 69 ? 20.141 -13.297 -11.258 1 94.62 69 VAL A O 1
ATOM 550 N N . ILE A 1 70 ? 21.422 -14.414 -9.812 1 96.44 70 ILE A N 1
ATOM 551 C CA . ILE A 1 70 ? 20.5 -14.211 -8.695 1 96.44 70 ILE A CA 1
ATOM 552 C C . ILE A 1 70 ? 20.359 -12.719 -8.414 1 96.44 70 ILE A C 1
ATOM 554 O O . ILE A 1 70 ? 19.234 -12.203 -8.359 1 96.44 70 ILE A O 1
ATOM 558 N N . LYS A 1 71 ? 21.469 -12.039 -8.336 1 94.38 71 LYS A N 1
ATOM 559 C CA . LYS A 1 71 ? 21.438 -10.617 -7.992 1 94.38 71 LYS A CA 1
ATOM 560 C C . LYS A 1 71 ? 20.75 -9.805 -9.078 1 94.38 71 LYS A C 1
ATOM 562 O O . LYS A 1 71 ? 19.938 -8.922 -8.781 1 94.38 71 LYS A O 1
ATOM 567 N N . GLU A 1 72 ? 21.031 -10.117 -10.297 1 94.19 72 GLU A N 1
ATOM 568 C CA . GLU A 1 72 ? 20.359 -9.43 -11.398 1 94.19 72 GLU A CA 1
ATOM 569 C C . GLU A 1 72 ? 18.859 -9.711 -11.414 1 94.19 72 GLU A C 1
ATOM 571 O O . GLU A 1 72 ? 18.062 -8.805 -11.656 1 94.19 72 GLU A O 1
ATOM 576 N N . SER A 1 73 ? 18.531 -10.992 -11.18 1 95.75 73 SER A N 1
ATOM 577 C CA . SER A 1 73 ? 17.141 -11.406 -11.156 1 95.75 73 SER A CA 1
ATOM 578 C C . SER A 1 73 ? 16.359 -10.695 -10.047 1 95.75 73 SER A C 1
ATOM 580 O O . SER A 1 73 ? 15.227 -10.273 -10.25 1 95.75 73 SER A O 1
ATOM 582 N N . VAL A 1 74 ? 16.969 -10.555 -8.914 1 94.81 74 VAL A N 1
ATOM 583 C CA . VAL A 1 74 ? 16.375 -9.891 -7.754 1 94.81 74 VAL A CA 1
ATOM 584 C C . VAL A 1 74 ? 16.078 -8.43 -8.094 1 94.81 74 VAL A C 1
ATOM 586 O O . VAL A 1 74 ? 14.984 -7.938 -7.82 1 94.81 74 VAL A O 1
ATOM 589 N N . LEU A 1 75 ? 17.031 -7.812 -8.68 1 90.75 75 LEU A N 1
ATOM 590 C CA . LEU A 1 75 ? 16.859 -6.402 -9.031 1 90.75 75 LEU A CA 1
ATOM 591 C C . LEU A 1 75 ? 15.719 -6.223 -10.023 1 90.75 75 LEU A C 1
ATOM 593 O O . LEU A 1 75 ? 14.875 -5.34 -9.859 1 90.75 75 LEU A O 1
ATOM 597 N N . VAL A 1 76 ? 15.633 -7.066 -11.016 1 90.31 76 VAL A N 1
ATOM 598 C CA . VAL A 1 76 ? 14.578 -6.988 -12.016 1 90.31 76 VAL A CA 1
ATOM 599 C C . VAL A 1 76 ? 13.227 -7.234 -11.359 1 90.31 76 VAL A C 1
ATOM 601 O O . VAL A 1 76 ? 12.258 -6.516 -11.625 1 90.31 76 VAL A O 1
ATOM 604 N N . SER A 1 77 ? 13.164 -8.188 -10.5 1 91.19 77 SER A N 1
ATOM 605 C CA . SER A 1 77 ? 11.914 -8.547 -9.836 1 91.19 77 SER A CA 1
ATOM 606 C C . SER A 1 77 ? 11.406 -7.41 -8.953 1 91.19 77 SER A C 1
ATOM 608 O O . SER A 1 77 ? 10.203 -7.148 -8.891 1 91.19 77 SER A O 1
ATOM 610 N N . LEU A 1 78 ? 12.312 -6.785 -8.312 1 88.06 78 LEU A N 1
ATOM 611 C CA . LEU A 1 78 ? 11.945 -5.715 -7.395 1 88.06 78 LEU A CA 1
ATOM 612 C C . LEU A 1 78 ? 11.547 -4.453 -8.156 1 88.06 78 LEU A C 1
ATOM 614 O O . LEU A 1 78 ? 10.656 -3.719 -7.734 1 88.06 78 LEU A O 1
ATOM 618 N N . MET A 1 79 ? 12.141 -4.234 -9.258 1 80.75 79 MET A N 1
ATOM 619 C CA . MET A 1 79 ? 11.953 -2.98 -9.977 1 80.75 79 MET A CA 1
ATOM 620 C C . MET A 1 79 ? 10.773 -3.08 -10.945 1 80.75 79 MET A C 1
ATOM 622 O O . MET A 1 79 ? 10.281 -2.062 -11.43 1 80.75 79 MET A O 1
ATOM 626 N N . SER A 1 80 ? 10.422 -4.266 -11.266 1 73.81 80 SER A N 1
ATOM 627 C CA . SER A 1 80 ? 9.352 -4.426 -12.242 1 73.81 80 SER A CA 1
ATOM 628 C C . SER A 1 80 ? 8 -4.039 -11.656 1 73.81 80 SER A C 1
ATOM 630 O O . SER A 1 80 ? 7.5 -4.703 -10.742 1 73.81 80 SER A O 1
ATOM 632 N N . THR A 1 81 ? 7.977 -2.678 -11.188 1 56.44 81 THR A N 1
ATOM 633 C CA . THR A 1 81 ? 6.695 -2.176 -10.695 1 56.44 81 THR A CA 1
ATOM 634 C C . THR A 1 81 ? 5.77 -1.831 -11.859 1 56.44 81 THR A C 1
ATOM 636 O O . THR A 1 81 ? 6.141 -1.062 -12.75 1 56.44 81 THR A O 1
ATOM 639 N N . PRO A 1 82 ? 4.918 -2.748 -12.203 1 48.09 82 PRO A N 1
ATOM 640 C CA . PRO A 1 82 ? 4.055 -2.205 -13.258 1 48.09 82 PRO A CA 1
ATOM 641 C C . PRO A 1 82 ? 3.473 -0.84 -12.898 1 48.09 82 PRO A C 1
ATOM 643 O O . PRO A 1 82 ? 3.418 -0.481 -11.719 1 48.09 82 PRO A O 1
ATOM 646 N N . GLU A 1 83 ? 3.221 -0.104 -13.867 1 44.88 83 GLU A N 1
ATOM 647 C CA . GLU A 1 83 ? 2.352 1.061 -13.734 1 44.88 83 GLU A CA 1
ATOM 648 C C . GLU A 1 83 ? 1.257 0.813 -12.703 1 44.88 83 GLU A C 1
ATOM 650 O O . GLU A 1 83 ? 0.912 -0.336 -12.414 1 44.88 83 GLU A O 1
ATOM 655 N N . TRP A 1 84 ? 1.07 1.693 -11.828 1 42.72 84 TRP A N 1
ATOM 656 C CA . TRP A 1 84 ? -0.002 1.611 -10.844 1 42.72 84 TRP A CA 1
ATOM 657 C C . TRP A 1 84 ? -1.137 0.725 -11.344 1 42.72 84 TRP A C 1
ATOM 659 O O . TRP A 1 84 ? -1.717 0.987 -12.406 1 42.72 84 TRP A O 1
ATOM 669 N N . SER A 1 85 ? -0.988 -0.585 -11.352 1 50.41 85 SER A N 1
ATOM 670 C CA . SER A 1 85 ? -2.18 -1.398 -11.57 1 50.41 85 SER A CA 1
ATOM 671 C C . SER A 1 85 ? -2.807 -1.831 -10.25 1 50.41 85 SER A C 1
ATOM 673 O O . SER A 1 85 ? -2.098 -2.197 -9.312 1 50.41 85 SER A O 1
ATOM 675 N N . PRO A 1 86 ? -4.078 -1.406 -9.992 1 50.81 86 PRO A N 1
ATOM 676 C CA . PRO A 1 86 ? -4.797 -1.692 -8.75 1 50.81 86 PRO A CA 1
ATOM 677 C C . PRO A 1 86 ? -4.562 -3.115 -8.242 1 50.81 86 PRO A C 1
ATOM 679 O O . PRO A 1 86 ? -4.77 -3.396 -7.059 1 50.81 86 PRO A O 1
ATOM 682 N N . TYR A 1 87 ? -4.262 -3.973 -9 1 53.78 87 TYR A N 1
ATOM 683 C CA . TYR A 1 87 ? -4.125 -5.348 -8.523 1 53.78 87 TYR A CA 1
ATOM 684 C C . TYR A 1 87 ? -2.994 -6.062 -9.258 1 53.78 87 TYR A C 1
ATOM 686 O O . TYR A 1 87 ? -3.045 -6.23 -10.477 1 53.78 87 TYR A O 1
ATOM 694 N N . ARG A 1 88 ? -1.848 -6.066 -8.383 1 62.41 88 ARG A N 1
ATOM 695 C CA . ARG A 1 88 ? -0.815 -6.949 -8.914 1 62.41 88 ARG A CA 1
ATOM 696 C C . ARG A 1 88 ? -0.829 -8.297 -8.203 1 62.41 88 ARG A C 1
ATOM 698 O O . ARG A 1 88 ? -0.876 -8.359 -6.973 1 62.41 88 ARG A O 1
ATOM 705 N N . LEU A 1 89 ? -1.363 -9.258 -8.828 1 66.12 89 LEU A N 1
ATOM 706 C CA . LEU A 1 89 ? -1.61 -10.562 -8.234 1 66.12 89 LEU A CA 1
ATOM 707 C C . LEU A 1 89 ? -0.354 -11.43 -8.281 1 66.12 89 LEU A C 1
ATOM 709 O O . LEU A 1 89 ? -0.441 -12.656 -8.328 1 66.12 89 LEU A O 1
ATOM 713 N N . ASP A 1 90 ? 0.896 -10.664 -8.281 1 81.88 90 ASP A N 1
ATOM 714 C CA . ASP A 1 90 ? 2.084 -11.516 -8.258 1 81.88 90 ASP A CA 1
ATOM 715 C C . ASP A 1 90 ? 3.15 -10.945 -7.324 1 81.88 90 ASP A C 1
ATOM 717 O O . ASP A 1 90 ? 4.305 -11.375 -7.355 1 81.88 90 ASP A O 1
ATOM 721 N N . THR A 1 91 ? 2.746 -9.969 -6.535 1 87.19 91 THR A N 1
ATOM 722 C CA . THR A 1 91 ? 3.691 -9.297 -5.648 1 87.19 91 THR A CA 1
ATOM 723 C C . THR A 1 91 ? 4.133 -10.227 -4.523 1 87.19 91 THR A C 1
ATOM 725 O O . THR A 1 91 ? 5.297 -10.211 -4.117 1 87.19 91 THR A O 1
ATOM 728 N N . ALA A 1 92 ? 3.252 -11.023 -4.023 1 91.25 92 ALA A N 1
ATOM 729 C CA . ALA A 1 92 ? 3.592 -11.977 -2.969 1 91.25 92 ALA A CA 1
ATOM 730 C C . ALA A 1 92 ? 4.652 -12.969 -3.443 1 91.25 92 ALA A C 1
ATOM 732 O O . ALA A 1 92 ? 5.609 -13.258 -2.721 1 91.25 92 ALA A O 1
ATOM 733 N N . GLU A 1 93 ? 4.449 -13.422 -4.637 1 92.81 93 GLU A N 1
ATOM 734 C CA . GLU A 1 93 ? 5.406 -14.359 -5.219 1 92.81 93 GLU A CA 1
ATOM 735 C C . GLU A 1 93 ? 6.777 -13.719 -5.391 1 92.81 93 GLU A C 1
ATOM 737 O O . GLU A 1 93 ? 7.801 -14.336 -5.109 1 92.81 93 GLU A O 1
ATOM 742 N N . ALA A 1 94 ? 6.754 -12.516 -5.82 1 91.5 94 ALA A N 1
ATOM 743 C CA . ALA A 1 94 ? 8.016 -11.805 -5.961 1 91.5 94 ALA A CA 1
ATOM 744 C C . ALA A 1 94 ? 8.742 -11.695 -4.621 1 91.5 94 ALA A C 1
ATOM 746 O O . ALA A 1 94 ? 9.953 -11.922 -4.543 1 91.5 94 ALA A O 1
ATOM 747 N N . ILE A 1 95 ? 8.031 -11.375 -3.588 1 91.62 95 ILE A N 1
ATOM 748 C CA . ILE A 1 95 ? 8.609 -11.211 -2.258 1 91.62 95 ILE A CA 1
ATOM 749 C C . ILE A 1 95 ? 9.164 -12.547 -1.771 1 91.62 95 ILE A C 1
ATOM 751 O O . ILE A 1 95 ? 10.266 -12.609 -1.221 1 91.62 95 ILE A O 1
ATOM 755 N N . ILE A 1 96 ? 8.438 -13.617 -1.993 1 94.44 96 ILE A N 1
ATOM 756 C CA . ILE A 1 96 ? 8.898 -14.953 -1.604 1 94.44 96 ILE A CA 1
ATOM 757 C C . ILE A 1 96 ? 10.195 -15.273 -2.328 1 94.44 96 ILE A C 1
ATOM 759 O O . ILE A 1 96 ? 11.188 -15.664 -1.697 1 94.44 96 ILE A O 1
ATOM 763 N N . GLY A 1 97 ? 10.195 -15.062 -3.623 1 95.88 97 GLY A N 1
ATOM 764 C CA . GLY A 1 97 ? 11.359 -15.383 -4.43 1 95.88 97 GLY A CA 1
ATOM 765 C C . GLY A 1 97 ? 12.594 -14.586 -4.047 1 95.88 97 GLY A C 1
ATOM 766 O O . GLY A 1 97 ? 13.664 -15.156 -3.824 1 95.88 97 GLY A O 1
ATOM 767 N N . VAL A 1 98 ? 12.406 -13.336 -3.922 1 94.81 98 VAL A N 1
ATOM 768 C CA . VAL A 1 98 ? 13.523 -12.445 -3.65 1 94.81 98 VAL A CA 1
ATOM 769 C C . VAL A 1 98 ? 14.078 -12.719 -2.256 1 94.81 98 VAL A C 1
ATOM 771 O O . VAL A 1 98 ? 15.297 -12.766 -2.064 1 94.81 98 VAL A O 1
ATOM 774 N N . THR A 1 99 ? 13.242 -12.906 -1.296 1 93 99 THR A N 1
ATOM 775 C CA . THR A 1 99 ? 13.688 -13.062 0.087 1 93 99 THR A CA 1
ATOM 776 C C . THR A 1 99 ? 14.391 -14.406 0.279 1 93 99 THR A C 1
ATOM 778 O O . THR A 1 99 ? 15.406 -14.477 0.968 1 93 99 THR A O 1
ATOM 781 N N . LEU A 1 100 ? 13.852 -15.43 -0.311 1 94.69 100 LEU A N 1
ATOM 782 C CA . LEU A 1 100 ? 14.5 -16.734 -0.21 1 94.69 100 LEU A CA 1
ATOM 783 C C . LEU A 1 100 ? 15.758 -16.781 -1.075 1 94.69 100 LEU A C 1
ATOM 785 O O . LEU A 1 100 ? 16.766 -17.375 -0.676 1 94.69 100 LEU A O 1
ATOM 789 N N . GLY A 1 101 ? 15.703 -16.172 -2.229 1 95.94 101 GLY A N 1
ATOM 790 C CA . GLY A 1 101 ? 16.797 -16.234 -3.188 1 95.94 101 GLY A CA 1
ATOM 791 C C . GLY A 1 101 ? 17.984 -15.398 -2.791 1 95.94 101 GLY A C 1
ATOM 792 O O . GLY A 1 101 ? 19.141 -15.773 -3.057 1 95.94 101 GLY A O 1
ATOM 793 N N . TYR A 1 102 ? 17.688 -14.297 -2.188 1 94.12 102 TYR A N 1
ATOM 794 C CA . TYR A 1 102 ? 18.734 -13.352 -1.809 1 94.12 102 TYR A CA 1
ATOM 795 C C . TYR A 1 102 ? 18.297 -12.516 -0.609 1 94.12 102 TYR A C 1
ATOM 797 O O . TYR A 1 102 ? 17.953 -11.336 -0.753 1 94.12 102 TYR A O 1
ATOM 805 N N . PRO A 1 103 ? 18.406 -13.055 0.582 1 88.38 103 PRO A N 1
ATOM 806 C CA . PRO A 1 103 ? 17.922 -12.398 1.797 1 88.38 103 PRO A CA 1
ATOM 807 C C . PRO A 1 103 ? 18.547 -11.023 2.012 1 88.38 103 PRO A C 1
ATOM 809 O O . PRO A 1 103 ? 17.938 -10.141 2.613 1 88.38 103 PRO A O 1
ATOM 812 N N . GLU A 1 104 ? 19.672 -10.68 1.417 1 87.25 104 GLU A N 1
ATOM 813 C CA . GLU A 1 104 ? 20.359 -9.406 1.593 1 87.25 104 GLU A CA 1
ATOM 814 C C . GLU A 1 104 ? 19.656 -8.289 0.842 1 87.25 104 GLU A C 1
ATOM 816 O O . GLU A 1 104 ? 19.938 -7.109 1.068 1 87.25 104 GLU A O 1
ATOM 821 N N . ALA A 1 105 ? 18.766 -8.773 -0.011 1 87.88 105 ALA A N 1
ATOM 822 C CA . ALA A 1 105 ? 18.047 -7.781 -0.8 1 87.88 105 ALA A CA 1
ATOM 823 C C . ALA A 1 105 ? 17.297 -6.797 0.102 1 87.88 105 ALA A C 1
ATOM 825 O O . ALA A 1 105 ? 17.156 -5.625 -0.242 1 87.88 105 ALA A O 1
ATOM 826 N N . PHE A 1 106 ? 16.906 -7.211 1.225 1 82.62 106 PHE A N 1
ATOM 827 C CA . PHE A 1 106 ? 16.156 -6.383 2.172 1 82.62 106 PHE A CA 1
ATOM 828 C C . PHE A 1 106 ? 16.984 -5.168 2.584 1 82.62 106 PHE A C 1
ATOM 830 O O . PHE A 1 106 ? 16.438 -4.086 2.797 1 82.62 106 PHE A O 1
ATOM 837 N N . GLU A 1 107 ? 18.219 -5.309 2.66 1 78.44 107 GLU A N 1
ATOM 838 C CA . GLU A 1 107 ? 19.109 -4.219 3.057 1 78.44 107 GLU A CA 1
ATOM 839 C C . GLU A 1 107 ? 19.688 -3.516 1.838 1 78.44 107 GLU A C 1
ATOM 841 O O . GLU A 1 107 ? 19.781 -2.287 1.803 1 78.44 107 GLU A O 1
ATOM 846 N N . GLU A 1 108 ? 20.156 -4.297 0.842 1 85.12 108 GLU A N 1
ATOM 847 C CA . GLU A 1 108 ? 20.875 -3.758 -0.314 1 85.12 108 GLU A CA 1
ATOM 848 C C . GLU A 1 108 ? 19.922 -2.986 -1.232 1 85.12 108 GLU A C 1
ATOM 850 O O . GLU A 1 108 ? 20.344 -2.041 -1.905 1 85.12 108 GLU A O 1
ATOM 855 N N . HIS A 1 109 ? 18.703 -3.484 -1.238 1 84.69 109 HIS A N 1
ATOM 856 C CA . HIS A 1 109 ? 17.688 -2.857 -2.08 1 84.69 109 HIS A CA 1
ATOM 857 C C . HIS A 1 109 ? 16.453 -2.494 -1.271 1 84.69 109 HIS A C 1
ATOM 859 O O . HIS A 1 109 ? 15.328 -2.832 -1.66 1 84.69 109 HIS A O 1
ATOM 865 N N . LYS A 1 110 ? 16.703 -1.751 -0.229 1 79.75 110 LYS A N 1
ATOM 866 C CA . LYS A 1 110 ? 15.703 -1.503 0.802 1 79.75 110 LYS A CA 1
ATOM 867 C C . LYS A 1 110 ? 14.477 -0.805 0.22 1 79.75 110 LYS A C 1
ATOM 869 O O . LYS A 1 110 ? 13.344 -1.262 0.41 1 79.75 110 LYS A O 1
ATOM 874 N N . SER A 1 111 ? 14.672 0.275 -0.545 1 76.31 111 SER A N 1
ATOM 875 C CA . SER A 1 111 ? 13.57 1.062 -1.08 1 76.31 111 SER A CA 1
ATOM 876 C C . SER A 1 111 ? 12.711 0.234 -2.029 1 76.31 111 SER A C 1
ATOM 878 O O . SER A 1 111 ? 11.484 0.24 -1.927 1 76.31 111 SER A O 1
ATOM 880 N N . GLU A 1 112 ? 13.375 -0.523 -2.891 1 82.06 112 GLU A N 1
ATOM 881 C CA . GLU A 1 112 ? 12.648 -1.34 -3.855 1 82.06 112 GLU A CA 1
ATOM 882 C C . GLU A 1 112 ? 11.922 -2.494 -3.168 1 82.06 112 GLU A C 1
ATOM 884 O O . GLU A 1 112 ? 10.797 -2.836 -3.537 1 82.06 112 GLU A O 1
ATOM 889 N N . TYR A 1 113 ? 12.602 -3.094 -2.199 1 85.12 113 TYR A N 1
ATOM 890 C CA . TYR A 1 113 ? 12.016 -4.207 -1.46 1 85.12 113 TYR A CA 1
ATOM 891 C C . TYR A 1 113 ? 10.758 -3.77 -0.719 1 85.12 113 TYR A C 1
ATOM 893 O O . TYR A 1 113 ? 9.719 -4.426 -0.81 1 85.12 113 TYR A O 1
ATOM 901 N N . PHE A 1 114 ? 10.797 -2.646 -0.104 1 79.62 114 PHE A N 1
ATOM 902 C CA . PHE A 1 114 ? 9.656 -2.156 0.659 1 79.62 114 PHE A CA 1
ATOM 903 C C . PHE A 1 114 ? 8.547 -1.687 -0.272 1 79.62 114 PHE A C 1
ATOM 905 O O . PHE A 1 114 ? 7.363 -1.817 0.049 1 79.62 114 PHE A O 1
ATOM 912 N N . GLY A 1 115 ? 9.008 -1.12 -1.374 1 80.56 115 GLY A N 1
ATOM 913 C CA . GLY A 1 115 ? 8 -0.795 -2.369 1 80.56 115 GLY A CA 1
ATOM 914 C C . GLY A 1 115 ? 7.195 -2 -2.82 1 80.56 115 GLY A C 1
ATOM 915 O O . GLY A 1 115 ? 5.969 -1.931 -2.932 1 80.56 115 GLY A O 1
ATOM 916 N N . LYS A 1 116 ? 7.91 -3.072 -3.084 1 85.5 116 LYS A N 1
ATOM 917 C CA . LYS A 1 116 ? 7.242 -4.305 -3.49 1 85.5 116 LYS A CA 1
ATOM 918 C C . LYS A 1 116 ? 6.359 -4.848 -2.371 1 85.5 116 LYS A C 1
ATOM 920 O O . LYS A 1 116 ? 5.25 -5.316 -2.621 1 85.5 116 LYS A O 1
ATOM 925 N N . LEU A 1 117 ? 6.848 -4.793 -1.22 1 86 117 LEU A N 1
ATOM 926 C CA . LEU A 1 117 ? 6.09 -5.234 -0.055 1 86 117 LEU A CA 1
ATOM 927 C C . LEU A 1 117 ? 4.828 -4.395 0.121 1 86 117 LEU A C 1
ATOM 929 O O . LEU A 1 117 ? 3.766 -4.926 0.448 1 86 117 LEU A O 1
ATOM 933 N N . ALA A 1 118 ? 4.957 -3.127 -0.043 1 83.25 118 ALA A N 1
ATOM 934 C CA . ALA A 1 118 ? 3.799 -2.244 0.05 1 83.25 118 ALA A CA 1
ATOM 935 C C . ALA A 1 118 ? 2.742 -2.617 -0.984 1 83.25 118 ALA A C 1
ATOM 937 O O . ALA A 1 118 ? 1.547 -2.645 -0.677 1 83.25 118 ALA A O 1
ATOM 938 N N . ASN A 1 119 ? 3.154 -2.896 -2.164 1 84.38 119 ASN A N 1
ATOM 939 C CA . ASN A 1 119 ? 2.223 -3.299 -3.213 1 84.38 119 ASN A CA 1
ATOM 940 C C . ASN A 1 119 ? 1.511 -4.602 -2.861 1 84.38 119 ASN A C 1
ATOM 942 O O . ASN A 1 119 ? 0.337 -4.781 -3.191 1 84.38 119 ASN A O 1
ATOM 946 N N . MET A 1 120 ? 2.256 -5.465 -2.311 1 88.19 120 MET A N 1
ATOM 947 C CA . MET A 1 120 ? 1.648 -6.711 -1.856 1 88.19 120 MET A CA 1
ATOM 948 C C . MET A 1 120 ? 0.521 -6.438 -0.866 1 88.19 120 MET A C 1
ATOM 950 O O . MET A 1 120 ? -0.565 -7.008 -0.982 1 88.19 120 MET A O 1
ATOM 954 N N . ASN A 1 121 ? 0.826 -5.562 0.05 1 86.62 121 ASN A N 1
ATOM 955 C CA . ASN A 1 121 ? -0.172 -5.223 1.059 1 86.62 121 ASN A CA 1
ATOM 956 C C . ASN A 1 121 ? -1.362 -4.492 0.447 1 86.62 121 ASN A C 1
ATOM 958 O O . ASN A 1 121 ? -2.504 -4.699 0.859 1 86.62 121 ASN A O 1
ATOM 962 N N . ILE A 1 122 ? -1.103 -3.641 -0.486 1 86.25 122 ILE A N 1
ATOM 963 C CA . ILE A 1 122 ? -2.182 -2.939 -1.175 1 86.25 122 ILE A CA 1
ATOM 964 C C . ILE A 1 122 ? -3.094 -3.947 -1.866 1 86.25 122 ILE A C 1
ATOM 966 O O . ILE A 1 122 ? -4.32 -3.854 -1.77 1 86.25 122 ILE A O 1
ATOM 970 N N . ASP A 1 123 ? -2.484 -4.957 -2.518 1 85.62 123 ASP A N 1
ATOM 971 C CA . ASP A 1 123 ? -3.256 -5.992 -3.193 1 85.62 123 ASP A CA 1
ATOM 972 C C . ASP A 1 123 ? -4.215 -6.684 -2.225 1 85.62 123 ASP A C 1
ATOM 974 O O . ASP A 1 123 ? -5.406 -6.816 -2.512 1 85.62 123 ASP A O 1
ATOM 978 N N . LEU A 1 124 ? -3.674 -7.062 -1.166 1 89.81 124 LEU A N 1
ATOM 979 C CA . LEU A 1 124 ? -4.449 -7.859 -0.219 1 89.81 124 LEU A CA 1
ATOM 980 C C . LEU A 1 124 ? -5.469 -6.992 0.509 1 89.81 124 LEU A C 1
ATOM 982 O O . LEU A 1 124 ? -6.625 -7.398 0.676 1 89.81 124 LEU A O 1
ATOM 986 N N . LEU A 1 125 ? -5.074 -5.801 0.898 1 88.5 125 LEU A N 1
ATOM 987 C CA . LEU A 1 125 ? -5.984 -4.902 1.603 1 88.5 125 LEU A CA 1
ATOM 988 C C . LEU A 1 125 ? -7.152 -4.496 0.708 1 88.5 125 LEU A C 1
ATOM 990 O O . LEU A 1 125 ? -8.297 -4.438 1.162 1 88.5 125 LEU A O 1
ATOM 994 N N . ALA A 1 126 ? -6.828 -4.188 -0.51 1 86.62 126 ALA A N 1
ATOM 995 C CA . ALA A 1 126 ? -7.887 -3.838 -1.454 1 86.62 126 ALA A CA 1
ATOM 996 C C . ALA A 1 126 ? -8.859 -5 -1.642 1 86.62 126 ALA A C 1
ATOM 998 O O . ALA A 1 126 ? -10.07 -4.801 -1.684 1 86.62 126 ALA A O 1
ATOM 999 N N . ALA A 1 127 ? -8.344 -6.188 -1.753 1 87.75 127 ALA A N 1
ATOM 1000 C CA . ALA A 1 127 ? -9.18 -7.375 -1.914 1 87.75 127 ALA A CA 1
ATOM 1001 C C . ALA A 1 127 ? -10.062 -7.594 -0.688 1 87.75 127 ALA A C 1
ATOM 1003 O O . ALA A 1 127 ? -11.258 -7.855 -0.817 1 87.75 127 ALA A O 1
ATOM 1004 N N . LEU A 1 128 ? -9.469 -7.453 0.478 1 90.25 128 LEU A N 1
ATOM 1005 C CA . LEU A 1 128 ? -10.188 -7.668 1.729 1 90.25 128 LEU A CA 1
ATOM 1006 C C . LEU A 1 128 ? -11.258 -6.605 1.932 1 90.25 128 LEU A C 1
ATOM 1008 O O . LEU A 1 128 ? -12.336 -6.895 2.459 1 90.25 128 LEU A O 1
ATOM 1012 N N . LYS A 1 129 ? -10.883 -5.438 1.587 1 87.25 129 LYS A N 1
ATOM 1013 C CA . LYS A 1 129 ? -11.844 -4.34 1.681 1 87.25 129 LYS A CA 1
ATOM 1014 C C . LYS A 1 129 ? -13.086 -4.617 0.838 1 87.25 129 LYS A C 1
ATOM 1016 O O . LYS A 1 129 ? -14.203 -4.328 1.26 1 87.25 129 LYS A O 1
ATOM 1021 N N . ASN A 1 130 ? -12.914 -5.238 -0.309 1 86.62 130 ASN A N 1
ATOM 1022 C CA . ASN A 1 130 ? -14 -5.508 -1.246 1 86.62 130 ASN A CA 1
ATOM 1023 C C . ASN A 1 130 ? -14.734 -6.797 -0.895 1 86.62 130 ASN A C 1
ATOM 1025 O O . ASN A 1 130 ? -15.93 -6.93 -1.168 1 86.62 130 ASN A O 1
ATOM 1029 N N . ASP A 1 131 ? -14.016 -7.727 -0.35 1 90.62 131 ASP A N 1
ATOM 1030 C CA . ASP A 1 131 ? -14.523 -9.047 0.023 1 90.62 131 ASP A CA 1
ATOM 1031 C C . ASP A 1 131 ? -13.789 -9.586 1.248 1 90.62 131 ASP A C 1
ATOM 1033 O O . ASP A 1 131 ? -12.742 -10.219 1.12 1 90.62 131 ASP A O 1
ATOM 1037 N N . SER A 1 132 ? -14.43 -9.383 2.436 1 89.75 132 SER A N 1
ATOM 1038 C CA . SER A 1 132 ? -13.75 -9.688 3.691 1 89.75 132 SER A CA 1
ATOM 1039 C C . SER A 1 132 ? -13.445 -11.172 3.814 1 89.75 132 SER A C 1
ATOM 1041 O O . SER A 1 132 ? -12.578 -11.57 4.598 1 89.75 132 SER A O 1
ATOM 1043 N N . GLU A 1 133 ? -14.117 -11.984 3.004 1 92.44 133 GLU A N 1
ATOM 1044 C CA . GLU A 1 133 ? -13.898 -13.43 3.074 1 92.44 133 GLU A CA 1
ATOM 1045 C C . GLU A 1 133 ? -13.023 -13.906 1.917 1 92.44 133 GLU A C 1
ATOM 1047 O O . GLU A 1 133 ? -12.648 -15.078 1.859 1 92.44 133 GLU A O 1
ATOM 1052 N N . LEU A 1 134 ? -12.711 -12.969 1.06 1 93.06 134 LEU A N 1
ATOM 1053 C CA . LEU A 1 134 ? -11.938 -13.305 -0.134 1 93.06 134 LEU A CA 1
ATOM 1054 C C . LEU A 1 134 ? -12.5 -14.555 -0.808 1 93.06 134 LEU A C 1
ATOM 1056 O O . LEU A 1 134 ? -11.766 -15.508 -1.069 1 93.06 134 LEU A O 1
ATOM 1060 N N . SER A 1 135 ? -13.742 -14.508 -1.131 1 92.19 135 SER A N 1
ATOM 1061 C CA . SER A 1 135 ? -14.477 -15.688 -1.563 1 92.19 135 SER A CA 1
ATOM 1062 C C . SER A 1 135 ? -14.398 -15.867 -3.076 1 92.19 135 SER A C 1
ATOM 1064 O O . SER A 1 135 ? -14.727 -16.938 -3.598 1 92.19 135 SER A O 1
ATOM 1066 N N . ASN A 1 136 ? -13.906 -14.836 -3.732 1 85.62 136 ASN A N 1
ATOM 1067 C CA . ASN A 1 136 ? -13.82 -14.992 -5.18 1 85.62 136 ASN A CA 1
ATOM 1068 C C . ASN A 1 136 ? -12.789 -16.047 -5.574 1 85.62 136 ASN A C 1
ATOM 1070 O O . ASN A 1 136 ? -11.906 -16.375 -4.781 1 85.62 136 ASN A O 1
ATOM 1074 N N . ASN A 1 137 ? -12.781 -16.484 -6.773 1 81.81 137 ASN A N 1
ATOM 1075 C CA . ASN A 1 137 ? -11.992 -17.625 -7.219 1 81.81 137 ASN A CA 1
ATOM 1076 C C . ASN A 1 137 ? -10.508 -17.297 -7.258 1 81.81 137 ASN A C 1
ATOM 1078 O O . ASN A 1 137 ? -9.664 -18.188 -7.09 1 81.81 137 ASN A O 1
ATOM 1082 N N . VAL A 1 138 ? -10.18 -16.125 -7.441 1 81.19 138 VAL A N 1
ATOM 1083 C CA . VAL A 1 138 ? -8.773 -15.742 -7.535 1 81.19 138 VAL A CA 1
ATOM 1084 C C . VAL A 1 138 ? -8.102 -15.914 -6.176 1 81.19 138 VAL A C 1
ATOM 1086 O O . VAL A 1 138 ? -7.055 -16.562 -6.074 1 81.19 138 VAL A O 1
ATOM 1089 N N . TRP A 1 139 ? -8.773 -15.438 -5.141 1 89.88 139 TRP A N 1
ATOM 1090 C CA . TRP A 1 139 ? -8.172 -15.406 -3.812 1 89.88 139 TRP A CA 1
ATOM 1091 C C . TRP A 1 139 ? -8.414 -16.719 -3.068 1 89.88 139 TRP A C 1
ATOM 1093 O O . TRP A 1 139 ? -7.582 -17.141 -2.266 1 89.88 139 TRP A O 1
ATOM 1103 N N . SER A 1 140 ? -9.523 -17.406 -3.367 1 91.88 140 SER A N 1
ATOM 1104 C CA . SER A 1 140 ? -9.945 -18.531 -2.543 1 91.88 140 SER A CA 1
ATOM 1105 C C . SER A 1 140 ? -9.289 -19.828 -2.996 1 91.88 140 SER A C 1
ATOM 1107 O O . SER A 1 140 ? -9.438 -20.859 -2.352 1 91.88 140 SER A O 1
ATOM 1109 N N . ARG A 1 141 ? -8.531 -19.75 -4.055 1 90.19 141 ARG A N 1
ATOM 1110 C CA . ARG A 1 141 ? -7.992 -20.969 -4.652 1 90.19 141 ARG A CA 1
ATOM 1111 C C . ARG A 1 141 ? -6.465 -20.969 -4.613 1 90.19 141 ARG A C 1
ATOM 1113 O O . ARG A 1 141 ? -5.816 -21.312 -5.602 1 90.19 141 ARG A O 1
ATOM 1120 N N . GLY A 1 142 ? -5.957 -20.531 -3.51 1 92.88 142 GLY A N 1
ATOM 1121 C CA . GLY A 1 142 ? -4.527 -20.688 -3.293 1 92.88 142 GLY A CA 1
ATOM 1122 C C . GLY A 1 142 ? -3.791 -19.359 -3.209 1 92.88 142 GLY A C 1
ATOM 1123 O O . GLY A 1 142 ? -2.715 -19.281 -2.609 1 92.88 142 GLY A O 1
ATOM 1124 N N . LYS A 1 143 ? -4.348 -18.281 -3.799 1 92.56 143 LYS A N 1
ATOM 1125 C CA . LYS A 1 143 ? -3.666 -16.984 -3.834 1 92.56 143 LYS A CA 1
ATOM 1126 C C . LYS A 1 143 ? -3.451 -16.438 -2.428 1 92.56 143 LYS A C 1
ATOM 1128 O O . LYS A 1 143 ? -2.371 -15.93 -2.109 1 92.56 143 LYS A O 1
ATOM 1133 N N . LEU A 1 144 ? -4.461 -16.531 -1.578 1 94.94 144 LEU A N 1
ATOM 1134 C CA . LEU A 1 144 ? -4.301 -16.062 -0.21 1 94.94 144 LEU A CA 1
ATOM 1135 C C . LEU A 1 144 ? -3.16 -16.781 0.491 1 94.94 144 LEU A C 1
ATOM 1137 O O . LEU A 1 144 ? -2.418 -16.188 1.271 1 94.94 144 LEU A O 1
ATOM 1141 N N . ALA A 1 145 ? -3.037 -18.062 0.241 1 95.62 145 ALA A N 1
ATOM 1142 C CA . ALA A 1 145 ? -1.956 -18.844 0.842 1 95.62 145 ALA A CA 1
ATOM 1143 C C . ALA A 1 145 ? -0.593 -18.266 0.461 1 95.62 145 ALA A C 1
ATOM 1145 O O . ALA A 1 145 ? 0.31 -18.188 1.298 1 95.62 145 ALA A O 1
ATOM 1146 N N . GLN A 1 146 ? -0.437 -17.906 -0.795 1 94.56 146 GLN A N 1
ATOM 1147 C CA . GLN A 1 146 ? 0.806 -17.297 -1.26 1 94.56 146 GLN A CA 1
ATOM 1148 C C . GLN A 1 146 ? 1.087 -15.984 -0.526 1 94.56 146 GLN A C 1
ATOM 1150 O O . GLN A 1 146 ? 2.223 -15.719 -0.128 1 94.56 146 GLN A O 1
ATOM 1155 N N . TYR A 1 147 ? 0.072 -15.188 -0.339 1 93 147 TYR A N 1
ATOM 1156 C CA . TYR A 1 147 ? 0.236 -13.914 0.349 1 93 147 TYR A CA 1
ATOM 1157 C C . TYR A 1 147 ? 0.561 -14.125 1.822 1 93 147 TYR A C 1
ATOM 1159 O O . TYR A 1 147 ? 1.386 -13.414 2.393 1 93 147 TYR A O 1
ATOM 1167 N N . ILE A 1 148 ? -0.066 -15.133 2.447 1 93.19 148 ILE A N 1
ATOM 1168 C CA . ILE A 1 148 ? 0.241 -15.461 3.834 1 93.19 148 ILE A CA 1
ATOM 1169 C C . ILE A 1 148 ? 1.703 -15.891 3.951 1 93.19 148 ILE A C 1
ATOM 1171 O O . ILE A 1 148 ? 2.418 -15.438 4.848 1 93.19 148 ILE A O 1
ATOM 1175 N N . SER A 1 149 ? 2.195 -16.672 2.994 1 93 149 SER A N 1
ATOM 1176 C CA . SER A 1 149 ? 3.588 -17.109 2.988 1 93 149 SER A CA 1
ATOM 1177 C C . SER A 1 149 ? 4.539 -15.93 2.807 1 93 149 SER A C 1
ATOM 1179 O O . SER A 1 149 ? 5.602 -15.883 3.424 1 93 149 SER A O 1
ATOM 1181 N N . ALA A 1 150 ? 4.133 -15.078 1.928 1 91.88 150 ALA A N 1
ATOM 1182 C CA . ALA A 1 150 ? 4.961 -13.898 1.679 1 91.88 150 ALA A CA 1
ATOM 1183 C C . ALA A 1 150 ? 5.039 -13.016 2.918 1 91.88 150 ALA A C 1
ATOM 1185 O O . ALA A 1 150 ? 6.094 -12.445 3.215 1 91.88 150 ALA A O 1
ATOM 1186 N N . ILE A 1 151 ? 3.912 -12.828 3.639 1 88.38 151 ILE A N 1
ATOM 1187 C CA . ILE A 1 151 ? 3.867 -12.039 4.863 1 88.38 151 ILE A CA 1
ATOM 1188 C C . ILE A 1 151 ? 4.82 -12.625 5.898 1 88.38 151 ILE A C 1
ATOM 1190 O O . ILE A 1 151 ? 5.539 -11.898 6.578 1 88.38 151 ILE A O 1
ATOM 1194 N N . VAL A 1 152 ? 4.953 -13.906 5.918 1 87.31 152 VAL A N 1
ATOM 1195 C CA . VAL A 1 152 ? 5.793 -14.594 6.891 1 87.31 152 VAL A CA 1
ATOM 1196 C C . VAL A 1 152 ? 7.262 -14.445 6.508 1 87.31 152 VAL A C 1
ATOM 1198 O O . VAL A 1 152 ? 8.102 -14.117 7.348 1 87.31 152 VAL A O 1
ATOM 1201 N N . VAL A 1 153 ? 7.5 -14.711 5.246 1 88.88 153 VAL A N 1
ATOM 1202 C CA . VAL A 1 153 ? 8.898 -14.727 4.824 1 88.88 153 VAL A CA 1
ATOM 1203 C C . VAL A 1 153 ? 9.484 -13.32 4.938 1 88.88 153 VAL A C 1
ATOM 1205 O O . VAL A 1 153 ? 10.68 -13.164 5.188 1 88.88 153 VAL A O 1
ATOM 1208 N N . ALA A 1 154 ? 8.625 -12.289 4.785 1 83.12 154 ALA A N 1
ATOM 1209 C CA . ALA A 1 154 ? 9.062 -10.898 4.891 1 83.12 154 ALA A CA 1
ATOM 1210 C C . ALA A 1 154 ? 9.086 -10.445 6.348 1 83.12 154 ALA A C 1
ATOM 1212 O O . ALA A 1 154 ? 9.344 -9.273 6.633 1 83.12 154 ALA A O 1
ATOM 1213 N N . CYS A 1 155 ? 8.836 -11.375 7.262 1 75.44 155 CYS A N 1
ATOM 1214 C CA . CYS A 1 155 ? 8.867 -11.18 8.711 1 75.44 155 CYS A CA 1
ATOM 1215 C C . CYS A 1 155 ? 7.797 -10.188 9.148 1 75.44 155 CYS A C 1
ATOM 1217 O O . CYS A 1 155 ? 8.031 -9.375 10.047 1 75.44 155 CYS A O 1
ATOM 1219 N N . GLN A 1 156 ? 6.688 -10.219 8.484 1 66.25 156 GLN A N 1
ATOM 1220 C CA . GLN A 1 156 ? 5.516 -9.461 8.906 1 66.25 156 GLN A CA 1
ATOM 1221 C C . GLN A 1 156 ? 4.57 -10.328 9.734 1 66.25 156 GLN A C 1
ATOM 1223 O O . GLN A 1 156 ? 3.422 -9.953 9.969 1 66.25 156 GLN A O 1
ATOM 1228 N N . HIS A 1 157 ? 4.938 -11.523 10.234 1 57.5 157 HIS A N 1
ATOM 1229 C CA . HIS A 1 157 ? 4.23 -12.672 10.781 1 57.5 157 HIS A CA 1
ATOM 1230 C C . HIS A 1 157 ? 3.123 -12.234 11.734 1 57.5 157 HIS A C 1
ATOM 1232 O O . HIS A 1 157 ? 2.006 -12.75 11.672 1 57.5 157 HIS A O 1
ATOM 1238 N N . GLU A 1 158 ? 3.441 -11.375 12.758 1 58.5 158 GLU A N 1
ATOM 1239 C CA . GLU A 1 158 ? 2.365 -11.008 13.672 1 58.5 158 GLU A CA 1
ATOM 1240 C C . GLU A 1 158 ? 1.195 -10.375 12.922 1 58.5 158 GLU A C 1
ATOM 1242 O O . GLU A 1 158 ? 0.061 -10.391 13.406 1 58.5 158 GLU A O 1
ATOM 1247 N N . VAL A 1 159 ? 1.418 -10.453 11.594 1 59.94 159 VAL A N 1
ATOM 1248 C CA . VAL A 1 159 ? 0.45 -9.633 10.875 1 59.94 159 VAL A CA 1
ATOM 1249 C C . VAL A 1 159 ? -0.529 -10.531 10.125 1 59.94 159 VAL A C 1
ATOM 1251 O O . VAL A 1 159 ? -1.69 -10.164 9.93 1 59.94 159 VAL A O 1
ATOM 1254 N N . ALA A 1 160 ? -0.163 -11.992 10.047 1 72.69 160 ALA A N 1
ATOM 1255 C CA . ALA A 1 160 ? -1.126 -12.805 9.305 1 72.69 160 ALA A CA 1
ATOM 1256 C C . ALA A 1 160 ? -2.324 -13.164 10.172 1 72.69 160 ALA A C 1
ATOM 1258 O O . ALA A 1 160 ? -3.4 -13.484 9.656 1 72.69 160 ALA A O 1
ATOM 1259 N N . THR A 1 161 ? -2.117 -13.219 11.492 1 76.38 161 THR A N 1
ATOM 1260 C CA . THR A 1 161 ? -3.209 -13.555 12.398 1 76.38 161 THR A CA 1
ATOM 1261 C C . THR A 1 161 ? -3.949 -12.289 12.844 1 76.38 161 THR A C 1
ATOM 1263 O O . THR A 1 161 ? -5.055 -12.375 13.383 1 76.38 161 THR A O 1
ATOM 1266 N N . ALA A 1 162 ? -3.365 -11.25 12.688 1 78.25 162 ALA A N 1
ATOM 1267 C CA . ALA A 1 162 ? -3.982 -9.953 12.938 1 78.25 162 ALA A CA 1
ATOM 1268 C C . ALA A 1 162 ? -3.547 -8.93 11.898 1 78.25 162 ALA A C 1
ATOM 1270 O O . ALA A 1 162 ? -2.994 -7.879 12.242 1 78.25 162 ALA A O 1
ATOM 1271 N N . TYR A 1 163 ? -3.818 -9.344 10.664 1 80.75 163 TYR A N 1
ATOM 1272 C CA . TYR A 1 163 ? -3.438 -8.539 9.516 1 80.75 163 TYR A CA 1
ATOM 1273 C C . TYR A 1 163 ? -4.141 -7.188 9.531 1 80.75 163 TYR A C 1
ATOM 1275 O O . TYR A 1 163 ? -5.371 -7.121 9.5 1 80.75 163 TYR A O 1
ATOM 1283 N N . TYR A 1 164 ? -3.402 -6.109 9.836 1 76.12 164 TYR A N 1
ATOM 1284 C CA . TYR A 1 164 ? -3.807 -4.719 9.984 1 76.12 164 TYR A CA 1
ATOM 1285 C C . TYR A 1 164 ? -4.988 -4.594 10.945 1 76.12 164 TYR A C 1
ATOM 1287 O O . TYR A 1 164 ? -5.926 -3.832 10.688 1 76.12 164 TYR A O 1
ATOM 1295 N N . GLY A 1 165 ? -4.957 -5.484 12.055 1 67.69 165 GLY A N 1
ATOM 1296 C CA . GLY A 1 165 ? -5.738 -5.34 13.266 1 67.69 165 GLY A CA 1
ATOM 1297 C C . GLY A 1 165 ? -6.898 -6.316 13.352 1 67.69 165 GLY A C 1
ATOM 1298 O O . GLY A 1 165 ? -7.254 -6.773 14.438 1 67.69 165 GLY A O 1
ATOM 1299 N N . THR A 1 166 ? -7.473 -6.641 12.227 1 69.56 166 THR A N 1
ATOM 1300 C CA . THR A 1 166 ? -8.766 -7.289 12.438 1 69.56 166 THR A CA 1
ATOM 1301 C C . THR A 1 166 ? -8.797 -8.664 11.766 1 69.56 166 THR A C 1
ATOM 1303 O O . THR A 1 166 ? -9.461 -9.578 12.25 1 69.56 166 THR A O 1
ATOM 1306 N N . ASP A 1 167 ? -7.988 -8.789 10.859 1 77.44 167 ASP A N 1
ATOM 1307 C CA . ASP A 1 167 ? -8.242 -9.969 10.031 1 77.44 167 ASP A CA 1
ATOM 1308 C C . ASP A 1 167 ? -7.305 -11.109 10.406 1 77.44 167 ASP A C 1
ATOM 1310 O O . ASP A 1 167 ? -6.082 -10.945 10.406 1 77.44 167 ASP A O 1
ATOM 1314 N N . ASN A 1 168 ? -7.852 -12.188 10.797 1 87.31 168 ASN A N 1
ATOM 1315 C CA . ASN A 1 168 ? -7.09 -13.43 10.867 1 87.31 168 ASN A CA 1
ATOM 1316 C C . ASN A 1 168 ? -7.078 -14.156 9.523 1 87.31 168 ASN A C 1
ATOM 1318 O O . ASN A 1 168 ? -8.023 -14.875 9.195 1 87.31 168 ASN A O 1
ATOM 1322 N N . LEU A 1 169 ? -6.008 -13.977 8.773 1 93.38 169 LEU A N 1
ATOM 1323 C CA . LEU A 1 169 ? -5.918 -14.477 7.41 1 93.38 169 LEU A CA 1
ATOM 1324 C C . LEU A 1 169 ? -5.945 -16 7.387 1 93.38 169 LEU A C 1
ATOM 1326 O O . LEU A 1 169 ? -6.422 -16.609 6.422 1 93.38 169 LEU A O 1
ATOM 1330 N N . LEU A 1 170 ? -5.484 -16.641 8.461 1 92.69 170 LEU A N 1
ATOM 1331 C CA . LEU A 1 170 ? -5.465 -18.109 8.531 1 92.69 170 LEU A CA 1
ATOM 1332 C C . LEU A 1 170 ? -6.875 -18.656 8.703 1 92.69 170 LEU A C 1
ATOM 1334 O O . LEU A 1 170 ? -7.188 -19.734 8.195 1 92.69 170 LEU A O 1
ATOM 1338 N N . ASP A 1 171 ? -7.668 -17.891 9.391 1 93.88 171 ASP A N 1
ATOM 1339 C CA . ASP A 1 171 ? -9.062 -18.297 9.508 1 93.88 171 ASP A CA 1
ATOM 1340 C C . ASP A 1 171 ? -9.773 -18.234 8.156 1 93.88 171 ASP A C 1
ATOM 1342 O O . ASP A 1 171 ? -10.57 -19.109 7.82 1 93.88 171 ASP A O 1
ATOM 1346 N N . ILE A 1 172 ? -9.469 -17.203 7.469 1 95.56 172 ILE A N 1
ATOM 1347 C CA . ILE A 1 172 ? -10.031 -17.062 6.133 1 95.56 172 ILE A CA 1
ATOM 1348 C C . ILE A 1 172 ? -9.555 -18.219 5.25 1 95.56 172 ILE A C 1
ATOM 1350 O O . ILE A 1 172 ? -10.352 -18.812 4.523 1 95.56 172 ILE A O 1
ATOM 1354 N N . LEU A 1 173 ? -8.281 -18.547 5.336 1 96.19 173 LEU A N 1
ATOM 1355 C CA . LEU A 1 173 ? -7.688 -19.625 4.559 1 96.19 173 LEU A CA 1
ATOM 1356 C C . LEU A 1 173 ? -8.359 -20.953 4.875 1 96.19 173 LEU A C 1
ATOM 1358 O O . LEU A 1 173 ? -8.617 -21.75 3.973 1 96.19 173 LEU A O 1
ATOM 1362 N N . GLN A 1 174 ? -8.648 -21.172 6.137 1 95.25 174 GLN A N 1
ATOM 1363 C CA . GLN A 1 174 ? -9.312 -22.391 6.559 1 95.25 174 GLN A CA 1
ATOM 1364 C C . GLN A 1 174 ? -10.711 -22.5 5.949 1 95.25 174 GLN A C 1
ATOM 1366 O O . GLN A 1 174 ? -11.117 -23.578 5.512 1 95.25 174 GLN A O 1
ATOM 1371 N N . LYS A 1 175 ? -11.414 -21.406 5.953 1 95.69 175 LYS A N 1
ATOM 1372 C CA . LYS A 1 175 ? -12.734 -21.391 5.328 1 95.69 175 LYS A CA 1
ATOM 1373 C C . LYS A 1 175 ? -12.641 -21.672 3.834 1 95.69 175 LYS A C 1
ATOM 1375 O O . LYS A 1 175 ? -13.523 -22.312 3.264 1 95.69 175 LYS A O 1
ATOM 1380 N N . GLN A 1 176 ? -11.578 -21.234 3.24 1 96.69 176 GLN A N 1
ATOM 1381 C CA . GLN A 1 176 ? -11.383 -21.422 1.806 1 96.69 176 GLN A CA 1
ATOM 1382 C C . GLN A 1 176 ? -11.109 -22.875 1.475 1 96.69 176 GLN A C 1
ATOM 1384 O O . GLN A 1 176 ? -11.5 -23.359 0.411 1 96.69 176 GLN A O 1
ATOM 1389 N N . LEU A 1 177 ? -10.422 -23.609 2.35 1 96.88 177 LEU A N 1
ATOM 1390 C CA . LEU A 1 177 ? -10.227 -25.047 2.166 1 96.88 177 LEU A CA 1
ATOM 1391 C C . LEU A 1 177 ? -11.562 -25.766 2.023 1 96.88 177 LEU A C 1
ATOM 1393 O O . LEU A 1 177 ? -11.719 -26.641 1.174 1 96.88 177 LEU A O 1
ATOM 1397 N N . GLN A 1 178 ? -12.484 -25.281 2.803 1 95.31 178 GLN A N 1
ATOM 1398 C CA . GLN A 1 178 ? -13.805 -25.891 2.795 1 95.31 178 GLN A CA 1
ATOM 1399 C C . GLN A 1 178 ? -14.602 -25.484 1.559 1 95.31 178 GLN A C 1
ATOM 1401 O O . GLN A 1 178 ? -15.164 -26.328 0.863 1 95.31 178 GLN A O 1
ATOM 1406 N N . SER A 1 179 ? -14.594 -24.234 1.271 1 95.12 179 SER A N 1
ATOM 1407 C CA . SER A 1 179 ? -15.461 -23.703 0.224 1 95.12 179 SER A CA 1
ATOM 1408 C C . SER A 1 179 ? -14.953 -24.078 -1.161 1 95.12 179 SER A C 1
ATOM 1410 O O . SER A 1 179 ? -15.727 -24.172 -2.113 1 95.12 179 SER A O 1
ATOM 1412 N N . SER A 1 180 ? -13.609 -24.344 -1.268 1 93.94 180 SER A N 1
ATOM 1413 C CA . SER A 1 180 ? -13.039 -24.625 -2.582 1 93.94 180 SER A CA 1
ATOM 1414 C C . SER A 1 180 ? -12.555 -26.062 -2.689 1 93.94 180 SER A C 1
ATOM 1416 O O . SER A 1 180 ? -11.656 -26.359 -3.484 1 93.94 180 SER A O 1
ATOM 1418 N N . VAL A 1 181 ? -13.133 -26.953 -1.931 1 94.88 181 VAL A N 1
ATOM 1419 C CA . VAL A 1 181 ? -12.625 -28.312 -1.812 1 94.88 181 VAL A CA 1
ATOM 1420 C C . VAL A 1 181 ? -12.75 -29.031 -3.158 1 94.88 181 VAL A C 1
ATOM 1422 O O . VAL A 1 181 ? -11.883 -29.828 -3.523 1 94.88 181 VAL A O 1
ATOM 1425 N N . ASP A 1 182 ? -13.781 -28.797 -3.912 1 90.12 182 ASP A N 1
ATOM 1426 C CA . ASP A 1 182 ? -13.961 -29.453 -5.203 1 90.12 182 ASP A CA 1
ATOM 1427 C C . ASP A 1 182 ? -12.875 -29.031 -6.191 1 90.12 182 ASP A C 1
ATOM 1429 O O . ASP A 1 182 ? -12.422 -29.844 -7.004 1 90.12 182 ASP A O 1
ATOM 1433 N N . TYR A 1 183 ? -12.539 -27.812 -6.133 1 89.38 183 TYR A N 1
ATOM 1434 C CA . TYR A 1 183 ? -11.438 -27.328 -6.957 1 89.38 183 TYR A CA 1
ATOM 1435 C C . TYR A 1 183 ? -10.125 -27.984 -6.562 1 89.38 183 TYR A C 1
ATOM 1437 O O . TYR A 1 183 ? -9.328 -28.359 -7.426 1 89.38 183 TYR A O 1
ATOM 1445 N N . PHE A 1 184 ? -9.914 -28.219 -5.281 1 94.38 184 PHE A N 1
ATOM 1446 C CA . PHE A 1 184 ? -8.656 -28.75 -4.762 1 94.38 184 PHE A CA 1
ATOM 1447 C C . PHE A 1 184 ? -8.539 -30.234 -5.066 1 94.38 184 PHE A C 1
ATOM 1449 O O . PHE A 1 184 ? -7.434 -30.781 -5.137 1 94.38 184 PHE A O 1
ATOM 1456 N N . ARG A 1 185 ? -9.648 -30.906 -5.324 1 93.06 185 ARG A N 1
ATOM 1457 C CA . ARG A 1 185 ? -9.617 -32.312 -5.711 1 93.06 185 ARG A CA 1
ATOM 1458 C C . ARG A 1 185 ? -8.953 -32.5 -7.074 1 93.06 185 ARG A C 1
ATOM 1460 O O . ARG A 1 185 ? -8.32 -33.5 -7.336 1 93.06 185 ARG A O 1
ATOM 1467 N N . ILE A 1 186 ? -9.031 -31.422 -7.812 1 88.06 186 ILE A N 1
ATOM 1468 C CA . ILE A 1 186 ? -8.477 -31.469 -9.164 1 88.06 186 ILE A CA 1
ATOM 1469 C C . ILE A 1 186 ? -7.109 -30.797 -9.18 1 88.06 186 ILE A C 1
ATOM 1471 O O . ILE A 1 186 ? -6.172 -31.281 -9.812 1 88.06 186 ILE A O 1
ATOM 1475 N N . ASN A 1 187 ? -7.086 -29.688 -8.484 1 91 187 ASN A N 1
ATOM 1476 C CA . ASN A 1 187 ? -5.875 -28.875 -8.492 1 91 187 ASN A CA 1
ATOM 1477 C C . ASN A 1 187 ? -5.082 -29.031 -7.203 1 91 187 ASN A C 1
ATOM 1479 O O . ASN A 1 187 ? -5.086 -28.141 -6.352 1 91 187 ASN A O 1
ATOM 1483 N N . ARG A 1 188 ? -4.305 -30.078 -7.129 1 95.5 188 ARG A N 1
ATOM 1484 C CA . ARG A 1 188 ? -3.537 -30.344 -5.918 1 95.5 188 ARG A CA 1
ATOM 1485 C C . ARG A 1 188 ? -2.299 -29.453 -5.848 1 95.5 188 ARG A C 1
ATOM 1487 O O . ARG A 1 188 ? -1.673 -29.344 -4.793 1 95.5 188 ARG A O 1
ATOM 1494 N N . PHE A 1 189 ? -1.984 -28.844 -6.984 1 94.44 189 PHE A N 1
ATOM 1495 C CA . PHE A 1 189 ? -0.988 -27.766 -6.953 1 94.44 189 PHE A CA 1
ATOM 1496 C C . PHE A 1 189 ? -1.421 -26.656 -6.016 1 94.44 189 PHE A C 1
ATOM 1498 O O . PHE A 1 189 ? -0.663 -26.25 -5.129 1 94.44 189 PHE A O 1
ATOM 1505 N N . ALA A 1 190 ? -2.637 -26.172 -6.199 1 94.06 190 ALA A N 1
ATOM 1506 C CA . ALA A 1 190 ? -3.195 -25.109 -5.371 1 94.06 190 ALA A CA 1
ATOM 1507 C C . ALA A 1 190 ? -3.387 -25.578 -3.93 1 94.06 190 ALA A C 1
ATOM 1509 O O . ALA A 1 190 ? -3.133 -24.828 -2.986 1 94.06 190 ALA A O 1
ATOM 1510 N N . LEU A 1 191 ? -3.824 -26.797 -3.775 1 97.56 191 LEU A N 1
ATOM 1511 C CA . LEU A 1 191 ? -4.008 -27.344 -2.438 1 97.56 191 LEU A CA 1
ATOM 1512 C C . LEU A 1 191 ? -2.686 -27.391 -1.683 1 97.56 191 LEU A C 1
ATOM 1514 O O . LEU A 1 191 ? -2.65 -27.203 -0.465 1 97.56 191 LEU A O 1
ATOM 1518 N N . SER A 1 192 ? -1.633 -27.656 -2.418 1 98.06 192 SER A N 1
ATOM 1519 C CA . SER A 1 192 ? -0.312 -27.703 -1.799 1 98.06 192 SER A CA 1
ATOM 1520 C C . SER A 1 192 ? 0.074 -26.344 -1.218 1 98.06 192 SER A C 1
ATOM 1522 O O . SER A 1 192 ? 0.729 -26.266 -0.176 1 98.06 192 SER A O 1
ATOM 1524 N N . TRP A 1 193 ? -0.264 -25.234 -1.898 1 96.94 193 TRP A N 1
ATOM 1525 C CA . TRP A 1 193 ? -0.037 -23.906 -1.339 1 96.94 193 TRP A CA 1
ATOM 1526 C C . TRP A 1 193 ? -0.781 -23.734 -0.019 1 96.94 193 TRP A C 1
ATOM 1528 O O . TRP A 1 193 ? -0.237 -23.188 0.941 1 96.94 193 TRP A O 1
ATOM 1538 N N . MET A 1 194 ? -2.029 -24.219 -0.01 1 97.75 194 MET A N 1
ATOM 1539 C CA . MET A 1 194 ? -2.814 -24.172 1.22 1 97.75 194 MET A CA 1
ATOM 1540 C C . MET A 1 194 ? -2.125 -24.938 2.344 1 97.75 194 MET A C 1
ATOM 1542 O O . MET A 1 194 ? -2.014 -24.438 3.463 1 97.75 194 MET A O 1
ATOM 1546 N N . ALA A 1 195 ? -1.674 -26.078 2.02 1 97.81 195 ALA A N 1
ATOM 1547 C CA . ALA A 1 195 ? -1.001 -26.922 2.994 1 97.81 195 ALA A CA 1
ATOM 1548 C C . ALA A 1 195 ? 0.266 -26.266 3.525 1 97.81 195 ALA A C 1
ATOM 1550 O O . ALA A 1 195 ? 0.529 -26.281 4.73 1 97.81 195 ALA A O 1
ATOM 1551 N N . LEU A 1 196 ? 1.053 -25.688 2.611 1 96.75 196 LEU A N 1
ATOM 1552 C CA . LEU A 1 196 ? 2.295 -25.031 3.002 1 96.75 196 LEU A CA 1
ATOM 1553 C C . LEU A 1 196 ? 2.021 -23.875 3.963 1 96.75 196 LEU A C 1
ATOM 1555 O O . LEU A 1 196 ? 2.697 -23.75 4.988 1 96.75 196 LEU A O 1
ATOM 1559 N N . ALA A 1 197 ? 1.05 -23.062 3.637 1 94.31 197 ALA A N 1
ATOM 1560 C CA . ALA A 1 197 ? 0.724 -21.922 4.488 1 94.31 197 ALA A CA 1
ATOM 1561 C C . ALA A 1 197 ? 0.279 -22.375 5.875 1 94.31 197 ALA A C 1
ATOM 1563 O O . ALA A 1 197 ? 0.699 -21.812 6.887 1 94.31 197 ALA A O 1
ATOM 1564 N N . MET A 1 198 ? -0.562 -23.453 5.902 1 93.75 198 MET A N 1
ATOM 1565 C CA . MET A 1 198 ? -1.022 -23.984 7.18 1 93.75 198 MET A CA 1
ATOM 1566 C C . MET A 1 198 ? 0.139 -24.578 7.973 1 93.75 198 MET A C 1
ATOM 1568 O O . MET A 1 198 ? 0.269 -24.344 9.172 1 93.75 198 MET A O 1
ATOM 1572 N N . CYS A 1 199 ? 0.931 -25.266 7.305 1 93.62 199 CYS A N 1
ATOM 1573 C CA . CYS A 1 199 ? 2.074 -25.922 7.93 1 93.62 199 CYS A CA 1
ATOM 1574 C C . CYS A 1 199 ? 3.049 -24.906 8.492 1 93.62 199 CYS A C 1
ATOM 1576 O O . CYS A 1 199 ? 3.539 -25.047 9.617 1 93.62 199 CYS A O 1
ATOM 1578 N N . GLN A 1 200 ? 3.344 -23.859 7.742 1 88.25 200 GLN A N 1
ATOM 1579 C CA . GLN A 1 200 ? 4.273 -22.812 8.133 1 88.25 200 GLN A CA 1
ATOM 1580 C C . GLN A 1 200 ? 3.793 -22.094 9.391 1 88.25 200 GLN A C 1
ATOM 1582 O O . GLN A 1 200 ? 4.59 -21.5 10.125 1 88.25 200 GLN A O 1
ATOM 1587 N N . HIS A 1 201 ? 2.502 -22.172 9.672 1 87.19 201 HIS A N 1
ATOM 1588 C CA . HIS A 1 201 ? 1.934 -21.5 10.844 1 87.19 201 HIS A CA 1
ATOM 1589 C C . HIS A 1 201 ? 1.536 -22.5 11.914 1 87.19 201 HIS A C 1
ATOM 1591 O O . HIS A 1 201 ? 0.828 -22.156 12.867 1 87.19 201 HIS A O 1
ATOM 1597 N N . ASN A 1 202 ? 1.908 -23.703 11.711 1 87.5 202 ASN A N 1
ATOM 1598 C CA . ASN A 1 202 ? 1.618 -24.781 12.641 1 87.5 202 ASN A CA 1
ATOM 1599 C C . ASN A 1 202 ? 0.118 -24.938 12.875 1 87.5 202 ASN A C 1
ATOM 1601 O O . ASN A 1 202 ? -0.318 -25.125 14.016 1 87.5 202 ASN A O 1
ATOM 1605 N N . ARG A 1 203 ? -0.563 -24.656 11.836 1 89.94 203 ARG A N 1
ATOM 1606 C CA . ARG A 1 203 ? -2.004 -24.875 11.883 1 89.94 203 ARG A CA 1
ATOM 1607 C C . ARG A 1 203 ? -2.354 -26.297 11.422 1 89.94 203 ARG A C 1
ATOM 1609 O O . ARG A 1 203 ? -1.64 -26.875 10.602 1 89.94 203 ARG A O 1
ATOM 1616 N N . THR A 1 204 ? -3.416 -26.75 11.961 1 91.12 204 THR A N 1
ATOM 1617 C CA . THR A 1 204 ? -3.85 -28.094 11.609 1 91.12 204 THR A CA 1
ATOM 1618 C C . THR A 1 204 ? -4.32 -28.156 10.164 1 91.12 204 THR A C 1
ATOM 1620 O O . THR A 1 204 ? -5.043 -27.266 9.703 1 91.12 204 THR A O 1
ATOM 1623 N N . PHE A 1 205 ? -3.816 -29.156 9.484 1 95.81 205 PHE A N 1
ATOM 1624 C CA . PHE A 1 205 ? -4.289 -29.5 8.141 1 95.81 205 PHE A CA 1
ATOM 1625 C C . PHE A 1 205 ? -5.113 -30.781 8.172 1 95.81 205 PHE A C 1
ATOM 1627 O O . PHE A 1 205 ? -4.562 -31.875 8.312 1 95.81 205 PHE A O 1
ATOM 1634 N N . ASP A 1 206 ? -6.418 -30.656 8.047 1 95.06 206 ASP A N 1
ATOM 1635 C CA . ASP A 1 206 ? -7.363 -31.75 8.266 1 95.06 206 ASP A CA 1
ATOM 1636 C C . ASP A 1 206 ? -7.031 -32.938 7.387 1 95.06 206 ASP A C 1
ATOM 1638 O O . ASP A 1 206 ? -6.566 -32.781 6.258 1 95.06 206 ASP A O 1
ATOM 1642 N N . SER A 1 207 ? -7.41 -34.125 7.895 1 95.06 207 SER A N 1
ATOM 1643 C CA . SER A 1 207 ? -7.113 -35.375 7.207 1 95.06 207 SER A CA 1
ATOM 1644 C C . SER A 1 207 ? -7.824 -35.469 5.859 1 95.06 207 SER A C 1
ATOM 1646 O O . SER A 1 207 ? -7.301 -36.031 4.906 1 95.06 207 SER A O 1
ATOM 1648 N N . LEU A 1 208 ? -8.945 -34.844 5.793 1 96.25 208 LEU A N 1
ATOM 1649 C CA . LEU A 1 208 ? -9.68 -34.812 4.535 1 96.25 208 LEU A CA 1
ATOM 1650 C C . LEU A 1 208 ? -8.836 -34.188 3.426 1 96.25 208 LEU A C 1
ATOM 1652 O O . LEU A 1 208 ? -8.758 -34.75 2.322 1 96.25 208 LEU A O 1
ATOM 1656 N N . TYR A 1 209 ? -8.258 -33.125 3.697 1 97.38 209 TYR A N 1
ATOM 1657 C CA . TYR A 1 209 ? -7.469 -32.406 2.701 1 97.38 209 TYR A CA 1
ATOM 1658 C C . TYR A 1 209 ? -6.156 -33.156 2.424 1 97.38 209 TYR A C 1
ATOM 1660 O O . TYR A 1 209 ? -5.66 -33.125 1.296 1 97.38 209 TYR A O 1
ATOM 1668 N N . GLU A 1 210 ? -5.59 -33.719 3.457 1 97.25 210 GLU A N 1
ATOM 1669 C CA . GLU A 1 210 ? -4.395 -34.562 3.273 1 97.25 210 GLU A CA 1
ATOM 1670 C C . GLU A 1 210 ? -4.672 -35.719 2.34 1 97.25 210 GLU A C 1
ATOM 1672 O O . GLU A 1 210 ? -3.834 -36.062 1.509 1 97.25 210 GLU A O 1
ATOM 1677 N N . ASP A 1 211 ? -5.844 -36.281 2.529 1 97.25 211 ASP A N 1
ATOM 1678 C CA . ASP A 1 211 ? -6.246 -37.375 1.661 1 97.25 211 ASP A CA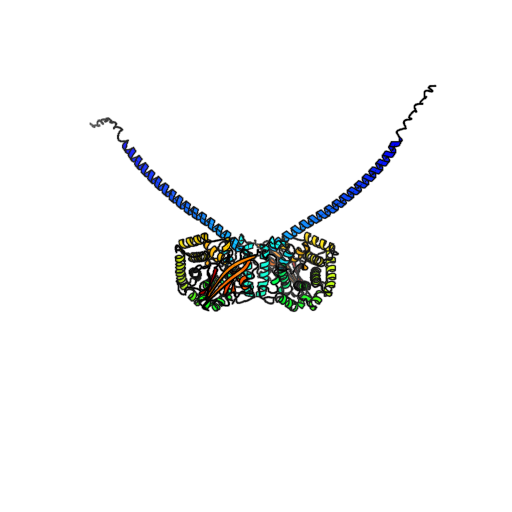 1
ATOM 1679 C C . ASP A 1 211 ? -6.34 -36.938 0.206 1 97.25 211 ASP A C 1
ATOM 1681 O O . ASP A 1 211 ? -5.926 -37.656 -0.703 1 97.25 211 ASP A O 1
ATOM 1685 N N . ILE A 1 212 ? -6.852 -35.812 0.03 1 97.5 212 ILE A N 1
ATOM 1686 C CA . ILE A 1 212 ? -6.957 -35.281 -1.317 1 97.5 212 ILE A CA 1
ATOM 1687 C C . ILE A 1 212 ? -5.562 -35 -1.876 1 97.5 212 ILE A C 1
ATOM 1689 O O . ILE A 1 212 ? -5.262 -35.375 -3.016 1 97.5 212 ILE A O 1
ATOM 1693 N N . LEU A 1 213 ? -4.738 -34.469 -1.083 1 97.81 213 LEU A N 1
ATOM 1694 C CA . LEU A 1 213 ? -3.385 -34.062 -1.467 1 97.81 213 LEU A CA 1
ATOM 1695 C C . LEU A 1 213 ? -2.568 -35.281 -1.903 1 97.81 213 LEU A C 1
ATOM 1697 O O . LEU A 1 213 ? -1.779 -35.188 -2.846 1 97.81 213 LEU A O 1
ATOM 1701 N N . THR A 1 214 ? -2.797 -36.406 -1.263 1 97.44 214 THR A N 1
ATOM 1702 C CA . THR A 1 214 ? -1.957 -37.562 -1.466 1 97.44 214 THR A CA 1
ATOM 1703 C C . THR A 1 214 ? -2.67 -38.594 -2.336 1 97.44 214 THR A C 1
ATOM 1705 O O . THR A 1 214 ? -2.207 -39.75 -2.467 1 97.44 214 THR A O 1
ATOM 1708 N N . ALA A 1 215 ? -3.713 -38.094 -2.871 1 94 215 ALA A N 1
ATOM 1709 C CA . ALA A 1 215 ? -4.492 -39.031 -3.68 1 94 215 ALA A CA 1
ATOM 1710 C C . ALA A 1 215 ? -3.734 -39.438 -4.945 1 94 215 ALA A C 1
ATOM 1712 O O . ALA A 1 215 ? -2.967 -38.625 -5.492 1 94 215 ALA A O 1
ATOM 1713 N N . HIS A 1 216 ? -3.814 -40.625 -5.406 1 90.5 216 HIS A N 1
ATOM 1714 C CA . HIS A 1 216 ? -3.324 -41.156 -6.672 1 90.5 216 HIS A CA 1
ATOM 1715 C C . HIS A 1 216 ? -1.833 -40.875 -6.844 1 90.5 216 HIS A C 1
ATOM 1717 O O . HIS A 1 216 ? -1.42 -40.25 -7.82 1 90.5 216 HIS A O 1
ATOM 1723 N N . PRO A 1 217 ? -0.977 -41.438 -5.918 1 91.06 217 PRO A N 1
ATOM 1724 C CA . PRO A 1 217 ? 0.466 -41.219 -6.066 1 91.06 217 PRO A CA 1
ATOM 1725 C C . PRO A 1 217 ? 0.986 -41.656 -7.438 1 91.06 217 PRO A C 1
ATOM 1727 O O . PRO A 1 217 ? 0.594 -42.688 -7.953 1 91.06 217 PRO A O 1
ATOM 1730 N N . GLY A 1 218 ? 1.705 -40.781 -8.094 1 91.44 218 GLY A N 1
ATOM 1731 C CA . GLY A 1 218 ? 2.285 -41.094 -9.391 1 91.44 218 GLY A CA 1
ATOM 1732 C C . GLY A 1 218 ? 1.512 -40.469 -10.539 1 91.44 218 GLY A C 1
ATOM 1733 O O . GLY A 1 218 ? 2.002 -40.438 -11.672 1 91.44 218 GLY A O 1
ATOM 1734 N N . THR A 1 219 ? 0.326 -40.031 -10.281 1 92.31 219 THR A N 1
ATOM 1735 C CA . THR A 1 219 ? -0.495 -39.375 -11.289 1 92.31 219 THR A CA 1
ATOM 1736 C C . THR A 1 219 ? -0.791 -37.938 -10.875 1 92.31 219 THR A C 1
ATOM 1738 O O . THR A 1 219 ? -1.42 -37.688 -9.844 1 92.31 219 THR A O 1
ATOM 1741 N N . TYR A 1 220 ? -0.35 -37.031 -11.648 1 92.06 220 TYR A N 1
ATOM 1742 C CA . TYR A 1 220 ? -0.473 -35.625 -11.312 1 92.06 220 TYR A CA 1
ATOM 1743 C C . TYR A 1 220 ? -1.106 -34.844 -12.453 1 92.06 220 TYR A C 1
ATOM 1745 O O . TYR A 1 220 ? -0.592 -34.844 -13.578 1 92.06 220 TYR A O 1
ATOM 1753 N N . THR A 1 221 ? -2.168 -34.125 -12.141 1 85.19 221 THR A N 1
ATOM 1754 C CA . THR A 1 221 ? -2.92 -33.375 -13.133 1 85.19 221 THR A CA 1
ATOM 1755 C C . THR A 1 221 ? -2.016 -32.375 -13.852 1 85.19 221 THR A C 1
ATOM 1757 O O . THR A 1 221 ? -2.119 -32.188 -15.062 1 85.19 221 THR A O 1
ATOM 1760 N N . PHE A 1 222 ? -1.096 -31.734 -13.141 1 86 222 PHE A N 1
ATOM 1761 C CA . PHE A 1 222 ? -0.247 -30.703 -13.727 1 86 222 PHE A CA 1
ATOM 1762 C C . PHE A 1 222 ? 1.202 -31.172 -13.797 1 86 222 PHE A C 1
ATOM 1764 O O . PHE A 1 222 ? 2.125 -30.359 -13.734 1 86 222 PHE A O 1
ATOM 1771 N N . GLY A 1 223 ? 1.358 -32.438 -13.828 1 90 223 GLY A N 1
ATOM 1772 C CA . GLY A 1 223 ? 2.654 -33.062 -14.094 1 90 223 GLY A CA 1
ATOM 1773 C C . GLY A 1 223 ? 3.686 -32.75 -13.023 1 90 223 GLY A C 1
ATOM 1774 O O . GLY A 1 223 ? 3.416 -32.906 -11.828 1 90 223 GLY A O 1
ATOM 1775 N N . THR A 1 224 ? 4.816 -32.375 -13.508 1 93.81 224 THR A N 1
ATOM 1776 C CA . THR A 1 224 ? 5.969 -32.219 -12.641 1 93.81 224 THR A CA 1
ATOM 1777 C C . THR A 1 224 ? 5.73 -31.062 -11.656 1 93.81 224 THR A C 1
ATOM 1779 O O . THR A 1 224 ? 6.176 -31.109 -10.508 1 93.81 224 THR A O 1
ATOM 1782 N N . ASP A 1 225 ? 5.023 -30.031 -12.086 1 92.94 225 ASP A N 1
ATOM 1783 C CA . ASP A 1 225 ? 4.758 -28.891 -11.219 1 92.94 225 ASP A CA 1
ATOM 1784 C C . ASP A 1 225 ? 3.934 -29.297 -10 1 92.94 225 ASP A C 1
ATOM 1786 O O . ASP A 1 225 ? 4.266 -28.938 -8.867 1 92.94 225 ASP A O 1
ATOM 1790 N N . GLU A 1 226 ? 2.869 -30.031 -10.266 1 94.75 226 GLU A N 1
ATOM 1791 C CA . GLU A 1 226 ? 2.02 -30.484 -9.172 1 94.75 226 GLU A CA 1
ATOM 1792 C C . GLU A 1 226 ? 2.768 -31.469 -8.273 1 94.75 226 GLU A C 1
ATOM 1794 O O . GLU A 1 226 ? 2.676 -31.391 -7.047 1 94.75 226 GLU A O 1
ATOM 1799 N N . ALA A 1 227 ? 3.471 -32.375 -8.906 1 97.81 227 ALA A N 1
ATOM 1800 C CA . ALA A 1 227 ? 4.273 -33.312 -8.125 1 97.81 227 ALA A CA 1
ATOM 1801 C C . ALA A 1 227 ? 5.262 -32.562 -7.227 1 97.81 227 ALA A C 1
ATOM 1803 O O . ALA A 1 227 ? 5.48 -32.969 -6.078 1 97.81 227 ALA A O 1
ATOM 1804 N N . SER A 1 228 ? 5.859 -31.531 -7.77 1 98.38 228 SER A N 1
ATOM 1805 C CA . SER A 1 228 ? 6.812 -30.734 -7 1 98.38 228 SER A CA 1
ATOM 1806 C C . SER A 1 228 ? 6.148 -30.094 -5.785 1 98.38 228 SER A C 1
ATOM 1808 O O . SER A 1 228 ? 6.672 -30.172 -4.672 1 98.38 228 SER A O 1
ATOM 1810 N N . MET A 1 229 ? 5.008 -29.562 -5.996 1 98.19 229 MET A N 1
ATOM 1811 C CA . MET A 1 229 ? 4.305 -28.875 -4.914 1 98.19 229 MET A CA 1
ATOM 1812 C C . MET A 1 229 ? 3.83 -29.875 -3.863 1 98.19 229 MET A C 1
ATOM 1814 O O . MET A 1 229 ? 3.9 -29.594 -2.664 1 98.19 229 MET A O 1
ATOM 1818 N N . ILE A 1 230 ? 3.373 -31 -4.324 1 98.38 230 ILE A N 1
ATOM 1819 C CA . ILE A 1 230 ? 2.943 -32.062 -3.4 1 98.38 230 ILE A CA 1
ATOM 1820 C C . ILE A 1 230 ? 4.133 -32.531 -2.568 1 98.38 230 ILE A C 1
ATOM 1822 O O . ILE A 1 230 ? 4.008 -32.75 -1.359 1 98.38 230 ILE A O 1
ATOM 1826 N N . THR A 1 231 ? 5.277 -32.688 -3.219 1 98.69 231 THR A N 1
ATOM 1827 C CA . THR A 1 231 ? 6.48 -33.062 -2.49 1 98.69 231 THR A CA 1
ATOM 1828 C C . THR A 1 231 ? 6.75 -32.094 -1.347 1 98.69 231 THR A C 1
ATOM 1830 O O . THR A 1 231 ? 6.887 -32.5 -0.193 1 98.69 231 THR A O 1
ATOM 1833 N N . MET A 1 232 ? 6.754 -30.812 -1.645 1 98.38 232 MET A N 1
ATOM 1834 C CA . MET A 1 232 ? 7.09 -29.797 -0.646 1 98.38 232 MET A CA 1
ATOM 1835 C C . MET A 1 232 ? 6.027 -29.734 0.445 1 98.38 232 MET A C 1
ATOM 1837 O O . MET A 1 232 ? 6.352 -29.672 1.632 1 98.38 232 MET A O 1
ATOM 1841 N N . ALA A 1 233 ? 4.762 -29.766 0.062 1 98.25 233 ALA A N 1
ATOM 1842 C CA . ALA A 1 233 ? 3.68 -29.734 1.041 1 98.25 233 ALA A CA 1
ATOM 1843 C C . ALA A 1 233 ? 3.752 -30.922 1.995 1 98.25 233 ALA A C 1
ATOM 1845 O O . ALA A 1 233 ? 3.625 -30.75 3.211 1 98.25 233 ALA A O 1
ATOM 1846 N N . CYS A 1 234 ? 4.027 -32.062 1.462 1 98.12 234 CYS A N 1
ATOM 1847 C CA . CYS A 1 234 ? 4.031 -33.281 2.258 1 98.12 234 CYS A CA 1
ATOM 1848 C C . CYS A 1 234 ? 5.266 -33.375 3.145 1 98.12 234 CYS A C 1
ATOM 1850 O O . CYS A 1 234 ? 5.207 -33.875 4.262 1 98.12 234 CYS A O 1
ATOM 1852 N N . VAL A 1 235 ? 6.387 -32.875 2.615 1 97.75 235 VAL A N 1
ATOM 1853 C CA . VAL A 1 235 ? 7.57 -32.812 3.469 1 97.75 235 VAL A CA 1
ATOM 1854 C C . VAL A 1 235 ? 7.297 -31.875 4.652 1 97.75 235 VAL A C 1
ATOM 1856 O O . VAL A 1 235 ? 7.766 -32.125 5.766 1 97.75 235 VAL A O 1
ATOM 1859 N N . CYS A 1 236 ? 6.582 -30.812 4.426 1 96.56 236 CYS A N 1
ATOM 1860 C CA . CYS A 1 236 ? 6.25 -29.859 5.477 1 96.56 236 CYS A CA 1
ATOM 1861 C C . CYS A 1 236 ? 5.32 -30.484 6.512 1 96.56 236 CYS A C 1
ATOM 1863 O O . CYS A 1 236 ? 5.52 -30.312 7.715 1 96.56 236 CYS A O 1
ATOM 1865 N N . LEU A 1 237 ? 4.27 -31.203 6.066 1 96.12 237 LEU A N 1
ATOM 1866 C CA . LEU A 1 237 ? 3.248 -31.75 6.949 1 96.12 237 LEU A CA 1
ATOM 1867 C C . LEU A 1 237 ? 3.809 -32.906 7.766 1 96.12 237 LEU A C 1
ATOM 1869 O O . LEU A 1 237 ? 3.387 -33.125 8.906 1 96.12 237 LEU A O 1
ATOM 1873 N N . LYS A 1 238 ? 4.672 -33.688 7.273 1 93.06 238 LYS A N 1
ATOM 1874 C CA . LYS A 1 238 ? 5.5 -34.719 7.926 1 93.06 238 LYS A CA 1
ATOM 1875 C C . LYS A 1 238 ? 4.645 -35.844 8.492 1 93.06 238 LYS A C 1
ATOM 1877 O O . LYS A 1 238 ? 5.055 -36.531 9.438 1 93.06 238 LYS A O 1
ATOM 1882 N N . THR A 1 239 ? 3.441 -36.031 8.055 1 94.25 239 THR A N 1
ATOM 1883 C CA . THR A 1 239 ? 2.646 -37.188 8.477 1 94.25 239 THR A CA 1
ATOM 1884 C C . THR A 1 239 ? 3.1 -38.469 7.754 1 94.25 239 THR A C 1
ATOM 1886 O O . THR A 1 239 ? 3.826 -38.375 6.762 1 94.25 239 THR A O 1
ATOM 1889 N N . GLU A 1 240 ? 2.725 -39.594 8.266 1 92.94 240 GLU A N 1
ATOM 1890 C CA . GLU A 1 240 ? 3.111 -40.844 7.633 1 92.94 240 GLU A CA 1
ATOM 1891 C C . GLU A 1 240 ? 2.592 -40.938 6.199 1 92.94 240 GLU A C 1
ATOM 1893 O O . GLU A 1 240 ? 3.324 -41.344 5.293 1 92.94 240 GLU A O 1
ATOM 1898 N N . THR A 1 241 ? 1.32 -40.562 6.047 1 93.44 241 THR A N 1
ATOM 1899 C CA . THR A 1 241 ? 0.72 -40.562 4.719 1 93.44 241 THR A CA 1
ATOM 1900 C C . THR A 1 241 ? 1.451 -39.594 3.787 1 93.44 241 THR A C 1
ATOM 1902 O O . THR A 1 241 ? 1.728 -39.938 2.633 1 93.44 241 THR A O 1
ATOM 1905 N N . CYS A 1 242 ? 1.779 -38.5 4.254 1 95.44 242 CYS A N 1
ATOM 1906 C CA . CYS A 1 242 ? 2.463 -37.469 3.467 1 95.44 242 CYS A CA 1
ATOM 1907 C C . CYS A 1 242 ? 3.896 -37.906 3.16 1 95.44 242 CYS A C 1
ATOM 1909 O O . CYS A 1 242 ? 4.414 -37.594 2.084 1 95.44 242 CYS A O 1
ATOM 1911 N N . SER A 1 243 ? 4.523 -38.562 4.09 1 95.06 243 SER A N 1
ATOM 1912 C CA . SER A 1 243 ? 5.91 -38.969 3.879 1 95.06 243 SER A CA 1
ATOM 1913 C C . SER A 1 243 ? 6.035 -39.906 2.686 1 95.06 243 SER A C 1
ATOM 1915 O O . SER A 1 243 ? 6.926 -39.75 1.85 1 95.06 243 SER A O 1
ATOM 1917 N N . SER A 1 244 ? 5.16 -40.875 2.621 1 95.56 244 SER A N 1
ATOM 1918 C CA . SER A 1 244 ? 5.16 -41.812 1.497 1 95.56 244 SER A CA 1
ATOM 1919 C C . SER A 1 244 ? 4.84 -41.094 0.188 1 95.56 244 SER A C 1
ATOM 1921 O O . SER A 1 244 ? 5.5 -41.312 -0.828 1 95.56 244 SER A O 1
ATOM 1923 N N . ALA A 1 245 ? 3.812 -40.25 0.23 1 96.94 245 ALA A N 1
ATOM 1924 C CA . ALA A 1 245 ? 3.414 -39.5 -0.961 1 96.94 245 ALA A CA 1
ATOM 1925 C C . ALA A 1 245 ? 4.535 -38.594 -1.434 1 96.94 245 ALA A C 1
ATOM 1927 O O . ALA A 1 245 ? 4.742 -38.406 -2.637 1 96.94 245 ALA A O 1
ATOM 1928 N N . ALA A 1 246 ? 5.25 -37.969 -0.495 1 97.81 246 ALA A N 1
ATOM 1929 C CA . ALA A 1 246 ? 6.359 -37.094 -0.825 1 97.81 246 ALA A CA 1
ATOM 1930 C C . ALA A 1 246 ? 7.457 -37.844 -1.576 1 97.81 246 ALA A C 1
ATOM 1932 O O . ALA A 1 246 ? 8.031 -37.312 -2.535 1 97.81 246 ALA A O 1
ATOM 1933 N N . GLN A 1 247 ? 7.738 -39.031 -1.124 1 97.06 247 GLN A N 1
ATOM 1934 C CA . GLN A 1 247 ? 8.797 -39.844 -1.752 1 97.06 247 GLN A CA 1
ATOM 1935 C C . GLN A 1 247 ? 8.43 -40.188 -3.191 1 97.06 247 GLN A C 1
ATOM 1937 O O . GLN A 1 247 ? 9.258 -40.031 -4.098 1 97.06 247 GLN A O 1
ATOM 1942 N N . VAL A 1 248 ? 7.211 -40.625 -3.373 1 98.06 248 VAL A N 1
ATOM 1943 C CA . VAL A 1 248 ? 6.758 -41 -4.711 1 98.06 248 VAL A CA 1
ATOM 1944 C C . VAL A 1 248 ? 6.789 -39.781 -5.625 1 98.06 248 VAL A C 1
ATOM 1946 O O . VAL A 1 248 ? 7.238 -39.875 -6.77 1 98.06 248 VAL A O 1
ATOM 1949 N N . ALA A 1 249 ? 6.293 -38.688 -5.156 1 98.44 249 ALA A N 1
ATOM 1950 C CA . ALA A 1 249 ? 6.266 -37.438 -5.941 1 98.44 249 ALA A CA 1
ATOM 1951 C C . ALA A 1 249 ? 7.68 -36.969 -6.262 1 98.44 249 ALA A C 1
ATOM 1953 O O . ALA A 1 249 ? 7.961 -36.562 -7.395 1 98.44 249 ALA A O 1
ATOM 1954 N N . ALA A 1 250 ? 8.555 -37.031 -5.309 1 98.5 250 ALA A N 1
ATOM 1955 C CA . ALA A 1 250 ? 9.938 -36.625 -5.516 1 98.5 250 ALA A CA 1
ATOM 1956 C C . ALA A 1 250 ? 10.617 -37.5 -6.555 1 98.5 250 ALA A C 1
ATOM 1958 O O . ALA A 1 250 ? 11.391 -37.031 -7.391 1 98.5 250 ALA A O 1
ATOM 1959 N N . ASP A 1 251 ? 10.367 -38.781 -6.477 1 98.06 251 ASP A N 1
ATOM 1960 C CA . ASP A 1 251 ? 10.922 -39.719 -7.457 1 98.06 251 ASP A CA 1
ATOM 1961 C C . ASP A 1 251 ? 10.43 -39.375 -8.867 1 98.06 251 ASP A C 1
ATOM 1963 O O . ASP A 1 251 ? 11.195 -39.438 -9.828 1 98.06 251 ASP A O 1
ATOM 1967 N N . HIS A 1 252 ? 9.164 -39.094 -8.93 1 97.06 252 HIS A N 1
ATOM 1968 C CA . HIS A 1 252 ? 8.602 -38.656 -10.203 1 97.06 252 HIS A CA 1
ATOM 1969 C C . HIS A 1 252 ? 9.328 -37.438 -10.75 1 97.06 252 HIS A C 1
ATOM 1971 O O . HIS A 1 252 ? 9.695 -37.406 -11.93 1 97.06 252 HIS A O 1
ATOM 1977 N N . VAL A 1 253 ? 9.516 -36.438 -9.93 1 98.12 253 VAL A N 1
ATOM 1978 C CA . VAL A 1 253 ? 10.203 -35.188 -10.305 1 98.12 253 VAL A CA 1
ATOM 1979 C C . VAL A 1 253 ? 11.633 -35.5 -10.742 1 98.12 253 VAL A C 1
ATOM 1981 O O . VAL A 1 253 ? 12.094 -35 -11.773 1 98.12 253 VAL A O 1
ATOM 1984 N N . SER A 1 254 ? 12.281 -36.344 -10 1 97.62 254 SER A N 1
ATOM 1985 C CA . SER A 1 254 ? 13.648 -36.75 -10.289 1 97.62 254 SER A CA 1
ATOM 1986 C C . SER A 1 254 ? 13.75 -37.406 -11.648 1 97.62 254 SER A C 1
ATOM 1988 O O . SER A 1 254 ? 14.656 -37.125 -12.43 1 97.62 254 SER A O 1
ATOM 1990 N N . MET A 1 255 ? 12.859 -38.25 -11.922 1 96.25 255 MET A N 1
ATOM 1991 C CA . MET A 1 255 ? 12.852 -38.969 -13.188 1 96.25 255 MET A CA 1
ATOM 1992 C C . MET A 1 255 ? 12.641 -38.031 -14.359 1 96.25 255 MET A C 1
ATOM 1994 O O . MET A 1 255 ? 13.281 -38.156 -15.406 1 96.25 255 MET A O 1
ATOM 1998 N N . GLU A 1 256 ? 11.773 -37.094 -14.18 1 95.19 256 GLU A N 1
ATOM 1999 C CA . GLU A 1 256 ? 11.492 -36.125 -15.242 1 95.19 256 GLU A CA 1
ATOM 2000 C C . GLU A 1 256 ? 12.711 -35.281 -15.547 1 95.19 256 GLU A C 1
ATOM 2002 O O . GLU A 1 256 ? 12.984 -34.969 -16.703 1 95.19 256 GLU A O 1
ATOM 2007 N N . ILE A 1 257 ? 13.445 -34.844 -14.523 1 95.75 257 ILE A N 1
ATOM 2008 C CA . ILE A 1 257 ? 14.648 -34.031 -14.695 1 95.75 257 ILE A CA 1
ATOM 2009 C C . ILE A 1 257 ? 15.703 -34.812 -15.453 1 95.75 257 ILE A C 1
ATOM 2011 O O . ILE A 1 257 ? 16.422 -34.25 -16.281 1 95.75 257 ILE A O 1
ATOM 2015 N N . GLN A 1 258 ? 15.758 -36.062 -15.203 1 92.19 258 GLN A N 1
ATOM 2016 C CA . GLN A 1 258 ? 16.812 -36.938 -15.719 1 92.19 258 GLN A CA 1
ATOM 2017 C C . GLN A 1 258 ? 16.594 -37.25 -17.188 1 92.19 258 GLN A C 1
ATOM 2019 O O . GLN A 1 258 ? 17.547 -37.562 -17.922 1 92.19 258 GLN A O 1
ATOM 2024 N N . LYS A 1 259 ? 15.461 -37.094 -17.531 1 91.44 259 LYS A N 1
ATOM 2025 C CA . LYS A 1 259 ? 15.188 -37.375 -18.938 1 91.44 259 LYS A CA 1
ATOM 2026 C C . LYS A 1 259 ? 16.047 -36.531 -19.859 1 91.44 259 LYS A C 1
ATOM 2028 O O . LYS A 1 259 ? 16.188 -35.312 -19.625 1 91.44 259 LYS A O 1
ATOM 2033 N N . GLU A 1 260 ? 16.922 -37.094 -20.797 1 79.69 260 GLU A N 1
ATOM 2034 C CA . GLU A 1 260 ? 17.828 -36.406 -21.719 1 79.69 260 GLU A CA 1
ATOM 2035 C C . GLU A 1 260 ? 17.141 -35.25 -22.422 1 79.69 260 GLU A C 1
ATOM 2037 O O . GLU A 1 260 ? 17.688 -34.156 -22.516 1 79.69 260 GLU A O 1
ATOM 2042 N N . ASN A 1 261 ? 16.047 -35.5 -23.047 1 78.06 261 ASN A N 1
ATOM 2043 C CA . ASN A 1 261 ? 15.336 -34.438 -23.766 1 78.06 261 ASN A CA 1
ATOM 2044 C C . ASN A 1 261 ? 14.117 -33.969 -22.984 1 78.06 261 ASN A C 1
ATOM 2046 O O . ASN A 1 261 ? 13.031 -33.844 -23.547 1 78.06 261 ASN A O 1
ATOM 2050 N N . ASN A 1 262 ? 14.516 -33.5 -21.672 1 75.25 262 ASN A N 1
ATOM 2051 C CA . ASN A 1 262 ? 13.32 -33.094 -20.922 1 75.25 262 ASN A CA 1
ATOM 2052 C C . ASN A 1 262 ? 12.766 -31.766 -21.422 1 75.25 262 ASN A C 1
ATOM 2054 O O . ASN A 1 262 ? 13.516 -30.922 -21.922 1 75.25 262 ASN A O 1
ATOM 2058 N N . THR A 1 263 ? 11.484 -31.656 -21.344 1 80.44 263 THR A N 1
ATOM 2059 C CA . THR A 1 263 ? 10.766 -30.516 -21.906 1 80.44 263 THR A CA 1
ATOM 2060 C C . THR A 1 263 ? 10.375 -29.531 -20.797 1 80.44 263 THR A C 1
ATOM 2062 O O . THR A 1 263 ? 9.461 -28.719 -20.984 1 80.44 263 THR A O 1
ATOM 2065 N N . LEU A 1 264 ? 11.039 -29.719 -19.609 1 88.56 264 LEU A N 1
ATOM 2066 C CA . LEU A 1 264 ? 10.695 -28.812 -18.516 1 88.56 264 LEU A CA 1
ATOM 2067 C C . LEU A 1 264 ? 11.148 -27.391 -18.828 1 88.56 264 LEU A C 1
ATOM 2069 O O . LEU A 1 264 ? 12.289 -27.188 -19.266 1 88.56 264 LEU A O 1
ATOM 2073 N N . ASN A 1 265 ? 10.203 -26.469 -18.734 1 85.44 265 ASN A N 1
ATOM 2074 C CA . ASN A 1 265 ? 10.57 -25.078 -18.922 1 85.44 265 ASN A CA 1
ATOM 2075 C C . ASN A 1 265 ? 11.25 -24.5 -17.688 1 85.44 265 ASN A C 1
ATOM 2077 O O . ASN A 1 265 ? 11.469 -25.203 -16.703 1 85.44 265 ASN A O 1
ATOM 2081 N N . VAL A 1 266 ? 11.688 -23.297 -17.75 1 90.06 266 VAL A N 1
ATOM 2082 C CA . VAL A 1 266 ? 12.508 -22.688 -16.703 1 90.06 266 VAL A CA 1
ATOM 2083 C C . VAL A 1 266 ? 11.719 -22.609 -15.398 1 90.06 266 VAL A C 1
ATOM 2085 O O . VAL A 1 266 ? 12.289 -22.797 -14.312 1 90.06 266 VAL A O 1
ATOM 2088 N N . TYR A 1 267 ? 10.383 -22.453 -15.398 1 89.31 267 TYR A N 1
ATOM 2089 C CA . TYR A 1 267 ? 9.523 -22.391 -14.219 1 89.31 267 TYR A CA 1
ATOM 2090 C C . TYR A 1 267 ? 9.445 -23.75 -13.539 1 89.31 267 TYR A C 1
ATOM 2092 O O . TYR A 1 267 ? 9.633 -23.859 -12.328 1 89.31 267 TYR A O 1
ATOM 2100 N N . SER A 1 268 ? 9.203 -24.734 -14.391 1 92.56 268 SER A N 1
ATOM 2101 C CA . SER A 1 268 ? 9.07 -26.094 -13.891 1 92.56 268 SER A CA 1
ATOM 2102 C C . SER A 1 268 ? 10.383 -26.594 -13.305 1 92.56 268 SER A C 1
ATOM 2104 O O . SER A 1 268 ? 10.391 -27.312 -12.289 1 92.56 268 SER A O 1
ATOM 2106 N N . LEU A 1 269 ? 11.438 -26.219 -14 1 95.31 269 LEU A N 1
ATOM 2107 C CA . LEU A 1 269 ? 12.742 -26.594 -13.477 1 95.31 269 LEU A CA 1
ATOM 2108 C C . LEU A 1 269 ? 12.969 -26 -12.086 1 95.31 269 LEU A C 1
ATOM 2110 O O . LEU A 1 269 ? 13.531 -26.672 -11.211 1 95.31 269 LEU A O 1
ATOM 2114 N N . GLY A 1 270 ? 12.57 -24.766 -11.914 1 97.44 270 GLY A N 1
ATOM 2115 C CA . GLY A 1 270 ? 12.695 -24.141 -10.609 1 97.44 270 GLY A CA 1
ATOM 2116 C C . GLY A 1 270 ? 11.914 -24.859 -9.523 1 97.44 270 GLY A C 1
ATOM 2117 O O . GLY A 1 270 ? 12.469 -25.172 -8.469 1 97.44 270 GLY A O 1
ATOM 2118 N N . LEU A 1 271 ? 10.672 -25.188 -9.797 1 97.62 271 LEU A N 1
ATOM 2119 C CA . LEU A 1 271 ? 9.836 -25.891 -8.836 1 97.62 271 LEU A CA 1
ATOM 2120 C C . LEU A 1 271 ? 10.406 -27.281 -8.547 1 97.62 271 LEU A C 1
ATOM 2122 O O . LEU A 1 271 ? 10.414 -27.734 -7.395 1 97.62 271 LEU A O 1
ATOM 2126 N N . ALA A 1 272 ? 10.82 -27.891 -9.617 1 98.25 272 ALA A N 1
ATOM 2127 C CA . ALA A 1 272 ? 11.367 -29.234 -9.484 1 98.25 272 ALA A CA 1
ATOM 2128 C C . ALA A 1 272 ? 12.602 -29.234 -8.578 1 98.25 272 ALA A C 1
ATOM 2130 O O . ALA A 1 272 ? 12.719 -30.078 -7.688 1 98.25 272 ALA A O 1
ATOM 2131 N N . ALA A 1 273 ? 13.484 -28.328 -8.844 1 98.56 273 ALA A N 1
ATOM 2132 C CA . ALA A 1 273 ? 14.672 -28.234 -8.008 1 98.56 273 ALA A CA 1
ATOM 2133 C C . ALA A 1 273 ? 14.305 -27.984 -6.551 1 98.56 273 ALA A C 1
ATOM 2135 O O . ALA A 1 273 ? 14.844 -28.625 -5.648 1 98.56 273 ALA A O 1
ATOM 2136 N N . GLN A 1 274 ? 13.391 -27.047 -6.285 1 98.62 274 GLN A N 1
ATOM 2137 C CA . GLN A 1 274 ? 12.961 -26.75 -4.926 1 98.62 274 GLN A CA 1
ATOM 2138 C C . GLN A 1 274 ? 12.414 -28 -4.238 1 98.62 274 GLN A C 1
ATOM 2140 O O . GLN A 1 274 ? 12.703 -28.25 -3.068 1 98.62 274 GLN A O 1
ATOM 2145 N N . ALA A 1 275 ? 11.609 -28.766 -4.977 1 98.81 275 ALA A N 1
ATOM 2146 C CA . ALA A 1 275 ? 11.008 -29.969 -4.43 1 98.81 275 ALA A CA 1
ATOM 2147 C C . ALA A 1 275 ? 12.078 -30.953 -3.949 1 98.81 275 ALA A C 1
ATOM 2149 O O . ALA A 1 275 ? 12.023 -31.438 -2.818 1 98.81 275 ALA A O 1
ATOM 2150 N N . LEU A 1 276 ? 13.023 -31.156 -4.805 1 98.81 276 LEU A N 1
ATOM 2151 C CA . LEU A 1 276 ? 14.07 -32.125 -4.453 1 98.81 276 LEU A CA 1
ATOM 2152 C C . LEU A 1 276 ? 14.953 -31.562 -3.334 1 98.81 276 LEU A C 1
ATOM 2154 O O . LEU A 1 276 ? 15.359 -32.312 -2.439 1 98.81 276 LEU A O 1
ATOM 2158 N N . ILE A 1 277 ? 15.258 -30.281 -3.377 1 98.31 277 ILE A N 1
ATOM 2159 C CA . ILE A 1 277 ? 16.031 -29.641 -2.326 1 98.31 277 ILE A CA 1
ATOM 2160 C C . ILE A 1 277 ? 15.336 -29.828 -0.981 1 98.31 277 ILE A C 1
ATOM 2162 O O . ILE A 1 277 ? 15.984 -30.094 0.031 1 98.31 277 ILE A O 1
ATOM 2166 N N . SER A 1 278 ? 14.047 -29.719 -0.939 1 97.62 278 SER A N 1
ATOM 2167 C CA . SER A 1 278 ? 13.266 -29.719 0.292 1 97.62 278 SER A CA 1
ATOM 2168 C C . SER A 1 278 ? 13.328 -31.078 0.981 1 97.62 278 SER A C 1
ATOM 2170 O O . SER A 1 278 ? 13.086 -31.188 2.184 1 97.62 278 SER A O 1
ATOM 2172 N N . THR A 1 279 ? 13.617 -32.125 0.265 1 97.81 279 THR A N 1
ATOM 2173 C CA . THR A 1 279 ? 13.648 -33.469 0.829 1 97.81 279 THR A CA 1
ATOM 2174 C C . THR A 1 279 ? 14.914 -33.688 1.657 1 97.81 279 THR A C 1
ATOM 2176 O O . THR A 1 279 ? 15 -34.625 2.439 1 97.81 279 THR A O 1
ATOM 2179 N N . LYS A 1 280 ? 15.906 -32.875 1.372 1 96.25 280 LYS A N 1
ATOM 2180 C CA . LYS A 1 280 ? 17.219 -33 2.002 1 96.25 280 LYS A CA 1
ATOM 2181 C C . LYS A 1 280 ? 17.797 -34.375 1.787 1 96.25 280 LYS A C 1
ATOM 2183 O O . LYS A 1 280 ? 18.484 -34.938 2.666 1 96.25 280 LYS A O 1
ATOM 2188 N N . ASN A 1 281 ? 17.453 -35 0.741 1 97 281 ASN A N 1
ATOM 2189 C CA . ASN A 1 281 ? 17.938 -36.312 0.355 1 97 281 ASN A CA 1
ATOM 2190 C C . ASN A 1 281 ? 19.125 -36.219 -0.61 1 97 281 ASN A C 1
ATOM 2192 O O . ASN A 1 281 ? 18.953 -35.781 -1.754 1 97 281 ASN A O 1
ATOM 2196 N N . ALA A 1 282 ? 20.25 -36.688 -0.235 1 95.75 282 ALA A N 1
ATOM 2197 C CA . ALA A 1 282 ? 21.484 -36.562 -0.989 1 95.75 282 ALA A CA 1
ATOM 2198 C C . ALA A 1 282 ? 21.422 -37.344 -2.297 1 95.75 282 ALA A C 1
ATOM 2200 O O . ALA A 1 282 ? 22.141 -37.031 -3.246 1 95.75 282 ALA A O 1
ATOM 2201 N N . SER A 1 283 ? 20.5 -38.25 -2.383 1 96.81 283 SER A N 1
ATOM 2202 C CA . SER A 1 283 ? 20.391 -39.062 -3.586 1 96.81 283 SER A CA 1
ATOM 2203 C C . SER A 1 283 ? 19.906 -38.219 -4.773 1 96.81 283 SER A C 1
ATOM 2205 O O . SER A 1 283 ? 20.031 -38.656 -5.922 1 96.81 283 SER A O 1
ATOM 2207 N N . TYR A 1 284 ? 19.375 -37.031 -4.473 1 97.56 284 TYR A N 1
ATOM 2208 C CA . TYR A 1 284 ? 18.844 -36.188 -5.547 1 97.56 284 TYR A CA 1
ATOM 2209 C C . TYR A 1 284 ? 19.844 -35.125 -5.941 1 97.56 284 TYR A C 1
ATOM 2211 O O . TYR A 1 284 ? 19.516 -34.219 -6.727 1 97.56 284 TYR A O 1
ATOM 2219 N N . ALA A 1 285 ? 21.078 -35.125 -5.48 1 96.5 285 ALA A N 1
ATOM 2220 C CA . ALA A 1 285 ? 22.047 -34.062 -5.664 1 96.5 285 ALA A CA 1
ATOM 2221 C C . ALA A 1 285 ? 22.328 -33.844 -7.145 1 96.5 285 ALA A C 1
ATOM 2223 O O . ALA A 1 285 ? 22.438 -32.688 -7.586 1 96.5 285 ALA A O 1
ATOM 2224 N N . ASN A 1 286 ? 22.5 -34.938 -7.902 1 96 286 ASN A N 1
ATOM 2225 C CA . ASN A 1 286 ? 22.781 -34.781 -9.328 1 96 286 ASN A CA 1
ATOM 2226 C C . ASN A 1 286 ? 21.609 -34.156 -10.07 1 96 286 ASN A C 1
ATOM 2228 O O . ASN A 1 286 ? 21.797 -33.344 -10.969 1 96 286 ASN A O 1
ATOM 2232 N N . GLN A 1 287 ? 20.422 -34.594 -9.742 1 96.94 287 GLN A N 1
ATOM 2233 C CA . GLN A 1 287 ? 19.219 -34.031 -10.367 1 96.94 287 GLN A CA 1
ATOM 2234 C C . GLN A 1 287 ? 19.062 -32.562 -10.031 1 96.94 287 GLN A C 1
ATOM 2236 O O . GLN A 1 287 ? 18.672 -31.766 -10.891 1 96.94 287 GLN A O 1
ATOM 2241 N N . ILE A 1 288 ? 19.328 -32.188 -8.82 1 97.44 288 ILE A N 1
ATOM 2242 C CA . ILE A 1 288 ? 19.266 -30.797 -8.398 1 97.44 288 ILE A CA 1
ATOM 2243 C C . ILE A 1 288 ? 20.234 -29.953 -9.227 1 97.44 288 ILE A C 1
ATOM 2245 O O . ILE A 1 288 ? 19.875 -28.906 -9.75 1 97.44 288 ILE A O 1
ATOM 2249 N N . SER A 1 289 ? 21.406 -30.453 -9.367 1 95.19 289 SER A N 1
ATOM 2250 C CA . SER A 1 289 ? 22.438 -29.75 -10.141 1 95.19 289 SER A CA 1
ATOM 2251 C C . SER A 1 289 ? 22.016 -29.609 -11.602 1 95.19 289 SER A C 1
ATOM 2253 O O . SER A 1 289 ? 22.172 -28.531 -12.195 1 95.19 289 SER A O 1
ATOM 2255 N N . LYS A 1 290 ? 21.516 -30.688 -12.102 1 95.38 290 LYS A N 1
ATOM 2256 C CA . LYS A 1 290 ? 21.062 -30.656 -13.492 1 95.38 290 LYS A CA 1
ATOM 2257 C C . LYS A 1 290 ? 19.938 -29.641 -13.688 1 95.38 290 LYS A C 1
ATOM 2259 O O . LYS A 1 290 ? 19.906 -28.922 -14.688 1 95.38 290 LYS A O 1
ATOM 2264 N N . ALA A 1 291 ? 18.953 -29.656 -12.781 1 96.56 291 ALA A N 1
ATOM 2265 C CA . ALA A 1 291 ? 17.859 -28.688 -12.859 1 96.56 291 ALA A CA 1
ATOM 2266 C C . ALA A 1 291 ? 18.375 -27.25 -12.797 1 96.56 291 ALA A C 1
ATOM 2268 O O . ALA A 1 291 ? 17.953 -26.406 -13.578 1 96.56 291 ALA A O 1
ATOM 2269 N N . LYS A 1 292 ? 19.281 -26.953 -11.914 1 95.94 292 LYS A N 1
ATOM 2270 C CA . LYS A 1 292 ? 19.844 -25.609 -11.781 1 95.94 292 LYS A CA 1
ATOM 2271 C C . LYS A 1 292 ? 20.578 -25.188 -13.055 1 95.94 292 LYS A C 1
ATOM 2273 O O . LYS A 1 292 ? 20.484 -24.047 -13.492 1 95.94 292 LYS A O 1
ATOM 2278 N N . MET A 1 293 ? 21.344 -26.125 -13.578 1 93.69 293 MET A N 1
ATOM 2279 C CA . MET A 1 293 ? 22.031 -25.844 -14.836 1 93.69 293 MET A CA 1
ATOM 2280 C C . MET A 1 293 ? 21.031 -25.547 -15.945 1 93.69 293 MET A C 1
ATOM 2282 O O . MET A 1 293 ? 21.25 -24.656 -16.781 1 93.69 293 MET A O 1
ATOM 2286 N N . GLY A 1 294 ? 19.984 -26.359 -15.938 1 93.88 294 GLY A N 1
ATOM 2287 C CA . GLY A 1 294 ? 18.938 -26.094 -16.906 1 93.88 294 GLY A CA 1
ATOM 2288 C C . GLY A 1 294 ? 18.344 -24.703 -16.766 1 93.88 294 GLY A C 1
ATOM 2289 O O . GLY A 1 294 ? 18.078 -24.047 -17.781 1 93.88 294 GLY A O 1
ATOM 2290 N N . ILE A 1 295 ? 18.094 -24.234 -15.562 1 95.12 295 ILE A N 1
ATOM 2291 C CA . ILE A 1 295 ? 17.578 -22.891 -15.312 1 95.12 295 ILE A CA 1
ATOM 2292 C C . ILE A 1 295 ? 18.547 -21.859 -15.891 1 95.12 295 ILE A C 1
ATOM 2294 O O . ILE A 1 295 ? 18.141 -20.953 -16.625 1 95.12 295 ILE A O 1
ATOM 2298 N N . MET A 1 296 ? 19.844 -22.031 -15.633 1 94.25 296 MET A N 1
ATOM 2299 C CA . MET A 1 296 ? 20.859 -21.078 -16.062 1 94.25 296 MET A CA 1
ATOM 2300 C C . MET A 1 296 ? 20.906 -20.984 -17.578 1 94.25 296 MET A C 1
ATOM 2302 O O . MET A 1 296 ? 21.172 -19.922 -18.125 1 94.25 296 MET A O 1
ATOM 2306 N N . LEU A 1 297 ? 20.641 -22.031 -18.188 1 91.31 297 LEU A N 1
ATOM 2307 C CA . LEU A 1 297 ? 20.734 -22.078 -19.641 1 91.31 297 LEU A CA 1
ATOM 2308 C C . LEU A 1 297 ? 19.484 -21.469 -20.281 1 91.31 297 LEU A C 1
ATOM 2310 O O . LEU A 1 297 ? 19.578 -20.828 -21.328 1 91.31 297 LEU A O 1
ATOM 2314 N N . LYS A 1 298 ? 18.406 -21.625 -19.609 1 89.44 298 LYS A N 1
ATOM 2315 C CA . LYS A 1 298 ? 17.141 -21.266 -20.25 1 89.44 298 LYS A CA 1
ATOM 2316 C C . LYS A 1 298 ? 16.688 -19.891 -19.797 1 89.44 298 LYS A C 1
ATOM 2318 O O . LYS A 1 298 ? 15.812 -19.281 -20.438 1 89.44 298 LYS A O 1
ATOM 2323 N N . LEU A 1 299 ? 17.188 -19.328 -18.75 1 92.62 299 LEU A N 1
ATOM 2324 C CA . LEU A 1 299 ? 16.641 -18.156 -18.094 1 92.62 299 LEU A CA 1
ATOM 2325 C C . LEU A 1 299 ? 17.016 -16.891 -18.859 1 92.62 299 LEU A C 1
ATOM 2327 O O . LEU A 1 299 ? 18.188 -16.609 -19.078 1 92.62 299 LEU A O 1
ATOM 2331 N N . ASP A 1 300 ? 15.977 -16.219 -19.266 1 90.44 300 ASP A N 1
ATOM 2332 C CA . ASP A 1 300 ? 16.125 -14.82 -19.672 1 90.44 300 ASP A CA 1
ATOM 2333 C C . ASP A 1 300 ? 15.773 -13.867 -18.531 1 90.44 300 ASP A C 1
ATOM 2335 O O . ASP A 1 300 ? 14.602 -13.57 -18.297 1 90.44 300 ASP A O 1
ATOM 2339 N N . VAL A 1 301 ? 16.781 -13.414 -17.906 1 92.44 301 VAL A N 1
ATOM 2340 C CA . VAL A 1 301 ? 16.594 -12.68 -16.656 1 92.44 301 VAL A CA 1
ATOM 2341 C C . VAL A 1 301 ? 15.727 -11.453 -16.906 1 92.44 301 VAL A C 1
ATOM 2343 O O . VAL A 1 301 ? 14.734 -11.234 -16.203 1 92.44 301 VAL A O 1
ATOM 2346 N N . LYS A 1 302 ? 15.984 -10.648 -17.891 1 87.06 302 LYS A N 1
ATOM 2347 C CA . LYS A 1 302 ? 15.328 -9.367 -18.141 1 87.06 302 LYS A CA 1
ATOM 2348 C C . LYS A 1 302 ? 13.844 -9.555 -18.422 1 87.06 302 LYS A C 1
ATOM 2350 O O . LYS A 1 302 ? 13.016 -8.75 -17.984 1 87.06 302 LYS A O 1
ATOM 2355 N N . GLU A 1 303 ? 13.5 -10.617 -19.047 1 81 303 GLU A N 1
ATOM 2356 C CA . GLU A 1 303 ? 12.109 -10.805 -19.453 1 81 303 GLU A CA 1
ATOM 2357 C C . GLU A 1 303 ? 11.359 -11.68 -18.453 1 81 303 GLU A C 1
ATOM 2359 O O . GLU A 1 303 ? 10.227 -11.367 -18.078 1 81 303 GLU A O 1
ATOM 2364 N N . THR A 1 304 ? 12.008 -12.688 -17.984 1 84 304 THR A N 1
ATOM 2365 C CA . THR A 1 304 ? 11.344 -13.695 -17.172 1 84 304 THR A CA 1
ATOM 2366 C C . THR A 1 304 ? 11.156 -13.188 -15.742 1 84 304 THR A C 1
ATOM 2368 O O . THR A 1 304 ? 10.109 -13.414 -15.125 1 84 304 THR A O 1
ATOM 2371 N N . MET A 1 305 ? 12.062 -12.398 -15.258 1 89.69 305 MET A N 1
ATOM 2372 C CA . MET A 1 305 ? 12.078 -12.086 -13.828 1 89.69 305 MET A CA 1
ATOM 2373 C C . MET A 1 305 ? 11.242 -10.844 -13.539 1 89.69 305 MET A C 1
ATOM 2375 O O . MET A 1 305 ? 11.102 -10.438 -12.383 1 89.69 305 MET A O 1
ATOM 2379 N N . LYS A 1 306 ? 10.617 -10.344 -14.539 1 81.19 306 LYS A N 1
ATOM 2380 C CA . LYS A 1 306 ? 9.641 -9.281 -14.336 1 81.19 306 LYS A CA 1
ATOM 2381 C C . LYS A 1 306 ? 8.383 -9.82 -13.648 1 81.19 306 LYS A C 1
ATOM 2383 O O . LYS A 1 306 ? 7.605 -9.047 -13.078 1 81.19 306 LYS A O 1
ATOM 2388 N N . TYR A 1 307 ? 8.273 -11.117 -13.672 1 81.19 307 TYR A N 1
ATOM 2389 C CA . TYR A 1 307 ? 7.074 -11.75 -13.125 1 81.19 307 TYR A CA 1
ATOM 2390 C C . TYR A 1 307 ? 7.355 -12.359 -11.758 1 81.19 307 TYR A C 1
ATOM 2392 O O . TYR A 1 307 ? 8.352 -13.062 -11.578 1 81.19 307 TYR A O 1
ATOM 2400 N N . GLY A 1 308 ? 6.473 -12.047 -10.836 1 87.56 308 GLY A N 1
ATOM 2401 C CA . GLY A 1 308 ? 6.633 -12.539 -9.477 1 87.56 308 GLY A CA 1
ATOM 2402 C C . GLY A 1 308 ? 6.625 -14.055 -9.383 1 87.56 308 GLY A C 1
ATOM 2403 O O . GLY A 1 308 ? 7.363 -14.633 -8.586 1 87.56 308 GLY A O 1
ATOM 2404 N N . LEU A 1 309 ? 5.797 -14.664 -10.211 1 86.5 309 LEU A N 1
ATOM 2405 C CA . LEU A 1 309 ? 5.734 -16.125 -10.219 1 86.5 309 LEU A CA 1
ATOM 2406 C C . LEU A 1 309 ? 7.098 -16.719 -10.547 1 86.5 309 LEU A C 1
ATOM 2408 O O . LEU A 1 309 ? 7.512 -17.703 -9.93 1 86.5 309 LEU A O 1
ATOM 2412 N N . ALA A 1 310 ? 7.742 -16.078 -11.562 1 89.12 310 ALA A N 1
ATOM 2413 C CA . ALA A 1 310 ? 9.07 -16.547 -11.93 1 89.12 310 ALA A CA 1
ATOM 2414 C C . ALA A 1 310 ? 10.047 -16.422 -10.766 1 89.12 310 ALA A C 1
ATOM 2416 O O . ALA A 1 310 ? 10.82 -17.344 -10.484 1 89.12 310 ALA A O 1
ATOM 2417 N N . ALA A 1 311 ? 9.977 -15.328 -10.133 1 93.44 311 ALA A N 1
ATOM 2418 C CA . ALA A 1 311 ? 10.875 -15.094 -9 1 93.44 311 ALA A CA 1
ATOM 2419 C C . ALA A 1 311 ? 10.68 -16.156 -7.926 1 93.44 311 ALA A C 1
ATOM 2421 O O . ALA A 1 311 ? 11.648 -16.703 -7.402 1 93.44 311 ALA A O 1
ATOM 2422 N N . SER A 1 312 ? 9.453 -16.469 -7.613 1 95.62 312 SER A N 1
ATOM 2423 C CA . SER A 1 312 ? 9.164 -17.391 -6.531 1 95.62 312 SER A CA 1
ATOM 2424 C C . SER A 1 312 ? 9.594 -18.812 -6.895 1 95.62 312 SER A C 1
ATOM 2426 O O . SER A 1 312 ? 10 -19.578 -6.023 1 95.62 312 SER A O 1
ATOM 2428 N N . GLN A 1 313 ? 9.516 -19.156 -8.172 1 95.88 313 GLN A N 1
ATOM 2429 C CA . GLN A 1 313 ? 9.812 -20.531 -8.562 1 95.88 313 GLN A CA 1
ATOM 2430 C C . GLN A 1 313 ? 11.305 -20.703 -8.836 1 95.88 313 GLN A C 1
ATOM 2432 O O . GLN A 1 313 ? 11.867 -21.766 -8.555 1 95.88 313 GLN A O 1
ATOM 2437 N N . ILE A 1 314 ? 11.977 -19.672 -9.273 1 96.94 314 ILE A N 1
ATOM 2438 C CA . ILE A 1 314 ? 13.328 -19.828 -9.812 1 96.94 314 ILE A CA 1
ATOM 2439 C C . ILE A 1 314 ? 14.352 -19.438 -8.75 1 96.94 314 ILE A C 1
ATOM 2441 O O . ILE A 1 314 ? 15.297 -20.172 -8.492 1 96.94 314 ILE A O 1
ATOM 2445 N N . LEU A 1 315 ? 14.148 -18.344 -8.094 1 97.56 315 LEU A N 1
ATOM 2446 C CA . LEU A 1 315 ? 15.188 -17.75 -7.254 1 97.56 315 LEU A CA 1
ATOM 2447 C C . LEU A 1 315 ? 15.5 -18.656 -6.059 1 97.56 315 LEU A C 1
ATOM 2449 O O . LEU A 1 315 ? 16.672 -18.922 -5.77 1 97.56 315 LEU A O 1
ATOM 2453 N N . PRO A 1 316 ? 14.516 -19.172 -5.367 1 97.75 316 PRO A N 1
ATOM 2454 C CA . PRO A 1 316 ? 14.859 -20.062 -4.262 1 97.75 316 PRO A CA 1
ATOM 2455 C C . PRO A 1 316 ? 15.656 -21.281 -4.719 1 97.75 316 PRO A C 1
ATOM 2457 O O . PRO A 1 316 ? 16.609 -21.688 -4.047 1 97.75 316 PRO A O 1
ATOM 2460 N N . ALA A 1 317 ? 15.289 -21.828 -5.852 1 98.12 317 ALA A N 1
ATOM 2461 C CA . ALA A 1 317 ? 15.992 -23 -6.383 1 98.12 317 ALA A CA 1
ATOM 2462 C C . ALA A 1 317 ? 17.469 -22.703 -6.605 1 98.12 317 ALA A C 1
ATOM 2464 O O . ALA A 1 317 ? 18.328 -23.469 -6.184 1 98.12 317 ALA A O 1
ATOM 2465 N N . LEU A 1 318 ? 17.719 -21.578 -7.223 1 97.56 318 LEU A N 1
ATOM 2466 C CA . LEU A 1 318 ? 19.109 -21.203 -7.52 1 97.56 318 LEU A CA 1
ATOM 2467 C C . LEU A 1 318 ? 19.891 -20.969 -6.234 1 97.56 318 LEU A C 1
ATOM 2469 O O . LEU A 1 318 ? 21.109 -21.109 -6.211 1 97.56 318 LEU A O 1
ATOM 2473 N N . ALA A 1 319 ? 19.219 -20.641 -5.172 1 96.31 319 ALA A N 1
ATOM 2474 C CA . ALA A 1 319 ? 19.859 -20.344 -3.896 1 96.31 319 ALA A CA 1
ATOM 2475 C C . ALA A 1 319 ? 19.859 -21.547 -2.975 1 96.31 319 ALA A C 1
ATOM 2477 O O . ALA A 1 319 ? 20.172 -21.438 -1.785 1 96.31 319 ALA A O 1
ATOM 2478 N N . ASP A 1 320 ? 19.453 -22.703 -3.482 1 96.5 320 ASP A N 1
ATOM 2479 C CA . ASP A 1 320 ? 19.391 -23.938 -2.721 1 96.5 320 ASP A CA 1
ATOM 2480 C C . ASP A 1 320 ? 18.375 -23.828 -1.587 1 96.5 320 ASP A C 1
ATOM 2482 O O . ASP A 1 320 ? 18.609 -24.328 -0.487 1 96.5 320 ASP A O 1
ATOM 2486 N N . MET A 1 321 ? 17.344 -23.062 -1.865 1 96.31 321 MET A N 1
ATOM 2487 C CA . MET A 1 321 ? 16.219 -22.891 -0.939 1 96.31 321 MET A CA 1
ATOM 2488 C C . MET A 1 321 ? 14.93 -23.453 -1.539 1 96.31 321 MET A C 1
ATOM 2490 O O . MET A 1 321 ? 14.891 -23.812 -2.715 1 96.31 321 MET A O 1
ATOM 2494 N N . SER A 1 322 ? 13.953 -23.641 -0.758 1 97.56 322 SER A N 1
ATOM 2495 C CA . SER A 1 322 ? 12.609 -24.031 -1.169 1 97.56 322 SER A CA 1
ATOM 2496 C C . SER A 1 322 ? 11.547 -23.281 -0.373 1 97.56 322 SER A C 1
ATOM 2498 O O . SER A 1 322 ? 11.867 -22.516 0.536 1 97.56 322 SER A O 1
ATOM 2500 N N . TYR A 1 323 ? 10.273 -23.484 -0.735 1 97.06 323 TYR A N 1
ATOM 2501 C CA . TYR A 1 323 ? 9.164 -22.859 -0.016 1 97.06 323 TYR A CA 1
ATOM 2502 C C . TYR A 1 323 ? 9.133 -23.312 1.438 1 97.06 323 TYR A C 1
ATOM 2504 O O . TYR A 1 323 ? 8.508 -22.672 2.283 1 97.06 323 TYR A O 1
ATOM 2512 N N . LEU A 1 324 ? 9.859 -24.359 1.766 1 95.81 324 LEU A N 1
ATOM 2513 C CA . LEU A 1 324 ? 9.891 -24.844 3.141 1 95.81 324 LEU A CA 1
ATOM 2514 C C . LEU A 1 324 ? 10.797 -23.969 4.004 1 95.81 324 LEU A C 1
ATOM 2516 O O . LEU A 1 324 ? 10.766 -24.062 5.234 1 95.81 324 LEU A O 1
ATOM 2520 N N . ASP A 1 325 ? 11.57 -23.219 3.326 1 93.38 325 ASP A N 1
ATOM 2521 C CA . ASP A 1 325 ? 12.5 -22.375 4.066 1 93.38 325 ASP A CA 1
ATOM 2522 C C . ASP A 1 325 ? 11.836 -21.062 4.484 1 93.38 325 ASP A C 1
ATOM 2524 O O . ASP A 1 325 ? 12.477 -20.203 5.09 1 93.38 325 ASP A O 1
ATOM 2528 N N . ILE A 1 326 ? 10.57 -21 4.059 1 89 326 ILE A N 1
ATOM 2529 C CA . ILE A 1 326 ? 9.789 -19.875 4.566 1 89 326 ILE A CA 1
ATOM 2530 C C . ILE A 1 326 ? 9.562 -20.047 6.066 1 89 326 ILE A C 1
ATOM 2532 O O . ILE A 1 326 ? 8.953 -21.031 6.504 1 89 326 ILE A O 1
ATOM 2536 N N . GLU A 1 327 ? 10.664 -19.672 6.902 1 71.12 327 GLU A N 1
ATOM 2537 C CA . GLU A 1 327 ? 10.555 -19.859 8.344 1 71.12 327 GLU A CA 1
ATOM 2538 C C . GLU A 1 327 ? 9.914 -18.656 9.016 1 71.12 327 GLU A C 1
ATOM 2540 O O . GLU A 1 327 ? 9.961 -17.547 8.484 1 71.12 327 GLU A O 1
ATOM 2545 N N . ILE A 1 328 ? 9.148 -18.953 10 1 56.59 328 ILE A N 1
ATOM 2546 C CA . ILE A 1 328 ? 8.672 -17.891 10.875 1 56.59 328 ILE A CA 1
ATOM 2547 C C . ILE A 1 328 ? 9.867 -17.172 11.508 1 56.59 328 ILE A C 1
ATOM 2549 O O . ILE A 1 328 ? 10.57 -17.75 12.336 1 56.59 328 ILE A O 1
ATOM 2553 N N . HIS A 1 329 ? 10.812 -16.891 10.578 1 50.22 329 HIS A N 1
ATOM 2554 C CA . HIS A 1 329 ? 11.922 -16.203 11.227 1 50.22 329 HIS A CA 1
ATOM 2555 C C . HIS A 1 329 ? 11.422 -15.016 12.055 1 50.22 329 HIS A C 1
ATOM 2557 O O . HIS A 1 329 ? 10.383 -14.43 11.742 1 50.22 329 HIS A O 1
ATOM 2563 N N . PRO A 1 330 ? 11.984 -15.008 13.344 1 47.72 330 PRO A N 1
ATOM 2564 C CA . PRO A 1 330 ? 11.758 -13.758 14.078 1 47.72 330 PRO A CA 1
ATOM 2565 C C . PRO A 1 330 ? 11.914 -12.523 13.195 1 47.72 330 PRO A C 1
ATOM 2567 O O . PRO A 1 330 ? 12.641 -12.555 12.195 1 47.72 330 PRO A O 1
ATOM 2570 N N . PRO A 1 331 ? 11.141 -11.609 13.305 1 44.69 331 PRO A N 1
ATOM 2571 C CA . PRO A 1 331 ? 11.031 -10.391 12.5 1 44.69 331 PRO A CA 1
ATOM 2572 C C . PRO A 1 331 ? 12.383 -9.922 11.953 1 44.69 331 PRO A C 1
ATOM 2574 O O . PRO A 1 331 ? 13.422 -10.172 12.57 1 44.69 331 PRO A O 1
ATOM 2577 N N . VAL A 1 332 ? 12.656 -9.906 10.727 1 41.72 332 VAL A N 1
ATOM 2578 C CA . VAL A 1 332 ? 13.812 -9.219 10.148 1 41.72 332 VAL A CA 1
ATOM 2579 C C . VAL A 1 332 ? 14.375 -8.227 11.156 1 41.72 332 VAL A C 1
ATOM 2581 O O . VAL A 1 332 ? 13.625 -7.531 11.844 1 41.72 332 VAL A O 1
ATOM 2584 N N . PRO A 1 333 ? 15.695 -8.359 11.469 1 38.84 333 PRO A N 1
ATOM 2585 C CA . PRO A 1 333 ? 16.391 -7.457 12.391 1 38.84 333 PRO A CA 1
ATOM 2586 C C . PRO A 1 333 ? 16.016 -5.988 12.164 1 38.84 333 PRO A C 1
ATOM 2588 O O . PRO A 1 333 ? 16.516 -5.109 12.875 1 38.84 333 PRO A O 1
ATOM 2591 N N . GLY A 1 334 ? 15.633 -5.633 11.039 1 38.16 334 GLY A N 1
ATOM 2592 C CA . GLY A 1 334 ? 15.711 -4.18 11.031 1 38.16 334 GLY A CA 1
ATOM 2593 C C . GLY A 1 334 ? 15.039 -3.541 12.234 1 38.16 334 GLY A C 1
ATOM 2594 O O . GLY A 1 334 ? 14.945 -2.314 12.328 1 38.16 334 GLY A O 1
ATOM 2595 N N . LYS A 1 335 ? 13.961 -4.184 12.703 1 40.78 335 LYS A N 1
ATOM 2596 C CA . LYS A 1 335 ? 13.734 -3.516 13.977 1 40.78 335 LYS A CA 1
ATOM 2597 C C . LYS A 1 335 ? 14.883 -3.777 14.945 1 40.78 335 LYS A C 1
ATOM 2599 O O . LYS A 1 335 ? 14.828 -4.715 15.742 1 40.78 335 LYS A O 1
ATOM 2604 N N . GLN A 1 336 ? 16.047 -4.098 14.445 1 36.91 336 GLN A N 1
ATOM 2605 C CA . GLN A 1 336 ? 17.062 -4.094 15.492 1 36.91 336 GLN A CA 1
ATOM 2606 C C . GLN A 1 336 ? 16.688 -3.139 16.625 1 36.91 336 GLN A C 1
ATOM 2608 O O . GLN A 1 336 ? 16.453 -1.954 16.391 1 36.91 336 GLN A O 1
ATOM 2613 N N . ASN A 1 337 ? 16.062 -3.582 17.484 1 39.88 337 ASN A N 1
ATOM 2614 C CA . ASN A 1 337 ? 16.156 -2.818 18.719 1 39.88 337 ASN A CA 1
ATOM 2615 C C . ASN A 1 337 ? 17.531 -2.164 18.875 1 39.88 337 ASN A C 1
ATOM 2617 O O . ASN A 1 337 ? 18.547 -2.854 18.984 1 39.88 337 ASN A O 1
ATOM 2621 N N . PRO A 1 338 ? 17.859 -1.245 18.125 1 39.19 338 PRO A N 1
ATOM 2622 C CA . PRO A 1 338 ? 19.125 -0.735 18.641 1 39.19 338 PRO A CA 1
ATOM 2623 C C . PRO A 1 338 ? 19.375 -1.129 20.094 1 39.19 338 PRO A C 1
ATOM 2625 O O . PRO A 1 338 ? 18.469 -1.076 20.922 1 39.19 338 PRO A O 1
ATOM 2628 N N . SER A 1 339 ? 19.984 -2.197 20.359 1 46.09 339 SER A N 1
ATOM 2629 C CA . SER A 1 339 ? 20.5 -2.264 21.734 1 46.09 339 SER A CA 1
ATOM 2630 C C . SER A 1 339 ? 20.594 -0.875 22.359 1 46.09 339 SER A C 1
ATOM 2632 O O . SER A 1 339 ? 21.562 -0.156 22.141 1 46.09 339 SER A O 1
ATOM 2634 N N . THR A 1 340 ? 19.547 -0.177 22.141 1 56.28 340 THR A N 1
ATOM 2635 C CA . THR A 1 340 ? 19.609 1.172 22.703 1 56.28 340 THR A CA 1
ATOM 2636 C C . THR A 1 340 ? 20.078 1.14 24.141 1 56.28 340 THR A C 1
ATOM 2638 O O . THR A 1 340 ? 19.5 0.435 24.984 1 56.28 340 THR A O 1
ATOM 2641 N N . GLU A 1 341 ? 21.359 1.183 24.422 1 74.75 341 GLU A N 1
ATOM 2642 C CA . GLU A 1 341 ? 21.812 1.441 25.797 1 74.75 341 GLU A CA 1
ATOM 2643 C C . GLU A 1 341 ? 20.75 2.166 26.609 1 74.75 341 GLU A C 1
ATOM 2645 O O . GLU A 1 341 ? 20.156 3.137 26.141 1 74.75 341 GLU A O 1
ATOM 2650 N N . MET A 1 342 ? 20.25 1.312 27.578 1 87.62 342 MET A N 1
ATOM 2651 C CA . MET A 1 342 ? 19.266 1.896 28.484 1 87.62 342 MET A CA 1
ATOM 2652 C C . MET A 1 342 ? 19.938 2.754 29.547 1 87.62 342 MET A C 1
ATOM 2654 O O . MET A 1 342 ? 21.078 2.5 29.922 1 87.62 342 MET A O 1
ATOM 2658 N N . ARG A 1 343 ? 19.375 3.809 29.875 1 90.38 343 ARG A N 1
ATOM 2659 C CA . ARG A 1 343 ? 19.797 4.648 30.984 1 90.38 343 ARG A CA 1
ATOM 2660 C C . ARG A 1 343 ? 18.625 5.012 31.875 1 90.38 343 ARG A C 1
ATOM 2662 O O . ARG A 1 343 ? 17.469 4.949 31.453 1 90.38 343 ARG A O 1
ATOM 2669 N N . MET A 1 344 ? 19.031 5.332 33.125 1 94.62 344 MET A N 1
ATOM 2670 C CA . MET A 1 344 ? 18 5.848 34.031 1 94.62 344 MET A CA 1
ATOM 2671 C C . MET A 1 344 ? 17.75 7.328 33.781 1 94.62 344 MET A C 1
ATOM 2673 O O . MET A 1 344 ? 18.703 8.094 33.562 1 94.62 344 MET A O 1
ATOM 2677 N N . LEU A 1 345 ? 16.516 7.691 33.594 1 95.69 345 LEU A N 1
ATOM 2678 C CA . LEU A 1 345 ? 16.109 9.078 33.406 1 95.69 345 LEU A CA 1
ATOM 2679 C C . LEU A 1 345 ? 15.117 9.508 34.469 1 95.69 345 LEU A C 1
ATOM 2681 O O . LEU A 1 345 ? 14.219 8.742 34.844 1 95.69 345 LEU A O 1
ATOM 2685 N N . SER A 1 346 ? 15.391 10.703 35.062 1 96.94 346 SER A N 1
ATOM 2686 C CA . SER A 1 346 ? 14.492 11.25 36.062 1 96.94 346 SER A CA 1
ATOM 2687 C C . SER A 1 346 ? 13.859 12.555 35.594 1 96.94 346 SER A C 1
ATOM 2689 O O . SER A 1 346 ? 14.562 13.539 35.375 1 96.94 346 SER A O 1
ATOM 2691 N N . ILE A 1 347 ? 12.5 12.531 35.5 1 97 347 ILE A N 1
ATOM 2692 C CA . ILE A 1 347 ? 11.781 13.758 35.188 1 97 347 ILE A CA 1
ATOM 2693 C C . ILE A 1 347 ? 10.531 13.867 36.062 1 97 347 ILE A C 1
ATOM 2695 O O . ILE A 1 347 ? 10.188 12.938 36.781 1 97 347 ILE A O 1
ATOM 2699 N N . THR A 1 348 ? 9.922 15.055 36.031 1 97.38 348 THR A N 1
ATOM 2700 C CA . THR A 1 348 ? 8.672 15.289 36.75 1 97.38 348 THR A CA 1
ATOM 2701 C C . THR A 1 348 ? 7.527 15.539 35.75 1 97.38 348 THR A C 1
ATOM 2703 O O . THR A 1 348 ? 7.688 16.25 34.781 1 97.38 348 THR A O 1
ATOM 2706 N N . ILE A 1 349 ? 6.391 14.875 35.969 1 97.62 349 ILE A N 1
ATOM 2707 C CA . ILE A 1 349 ? 5.18 15.086 35.188 1 97.62 349 ILE A CA 1
ATOM 2708 C C . ILE A 1 349 ? 4.062 15.609 36.094 1 97.62 349 ILE A C 1
ATOM 2710 O O . ILE A 1 349 ? 3.768 15.016 37.125 1 97.62 349 ILE A O 1
ATOM 2714 N N . THR A 1 350 ? 3.506 16.719 35.719 1 97.38 350 THR A N 1
ATOM 2715 C CA . THR A 1 350 ? 2.377 17.297 36.438 1 97.38 350 THR A CA 1
ATOM 2716 C C . THR A 1 350 ? 1.138 17.344 35.562 1 97.38 350 THR A C 1
ATOM 2718 O O . THR A 1 350 ? 1.219 17.75 34.406 1 97.38 350 THR A O 1
ATOM 2721 N N . MET A 1 351 ? 0.044 16.875 36.094 1 97.31 351 MET A N 1
ATOM 2722 C CA . MET A 1 351 ? -1.25 17 35.438 1 97.31 351 MET A CA 1
ATOM 2723 C C . MET A 1 351 ? -2.127 18.031 36.125 1 97.31 351 MET A C 1
ATOM 2725 O O . MET A 1 351 ? -2.275 18 37.375 1 97.31 351 MET A O 1
ATOM 2729 N N . LYS A 1 352 ? -2.613 18.953 35.344 1 96.38 352 LYS A N 1
ATOM 2730 C CA . LYS A 1 352 ? -3.535 19.969 35.844 1 96.38 352 LYS A CA 1
ATOM 2731 C C . LYS A 1 352 ? -4.871 19.922 35.094 1 96.38 352 LYS A C 1
ATOM 2733 O O . LYS A 1 352 ? -4.934 20.156 33.906 1 96.38 352 LYS A O 1
ATOM 2738 N N . ASP A 1 353 ? -5.914 19.578 35.812 1 96 353 ASP A N 1
ATOM 2739 C CA . ASP A 1 353 ? -7.273 19.609 35.281 1 96 353 ASP A CA 1
ATOM 2740 C C . ASP A 1 353 ? -8.164 20.531 36.125 1 96 353 ASP A C 1
ATOM 2742 O O . ASP A 1 353 ? -8.742 20.109 37.125 1 96 353 ASP A O 1
ATOM 2746 N N . TYR A 1 354 ? -8.391 21.719 35.531 1 93.88 354 TYR A N 1
ATOM 2747 C CA . TYR A 1 354 ? -9.25 22.688 36.219 1 93.88 354 TYR A CA 1
ATOM 2748 C C . TYR A 1 354 ? -10.633 22.734 35.562 1 93.88 354 TYR A C 1
ATOM 2750 O O . TYR A 1 354 ? -11.438 23.609 35.875 1 93.88 354 TYR A O 1
ATOM 2758 N N . ILE A 1 355 ? -10.844 21.828 34.656 1 93.25 355 ILE A N 1
ATOM 2759 C CA . ILE A 1 355 ? -12.062 21.906 33.875 1 93.25 355 ILE A CA 1
ATOM 2760 C C . ILE A 1 355 ? -13.016 20.797 34.312 1 93.25 355 ILE A C 1
ATOM 2762 O O . ILE A 1 355 ? -14.164 21.062 34.688 1 93.25 355 ILE A O 1
ATOM 2766 N N . LEU A 1 356 ? -12.562 19.594 34.375 1 93.94 356 LEU A N 1
ATOM 2767 C CA . LEU A 1 356 ? -13.461 18.453 34.594 1 93.94 356 LEU A CA 1
ATOM 2768 C C . LEU A 1 356 ? -13.477 18.047 36.062 1 93.94 356 LEU A C 1
ATOM 2770 O O . LEU A 1 356 ? -14.539 17.797 36.625 1 93.94 356 LEU A O 1
ATOM 2774 N N . THR A 1 357 ? -12.266 17.938 36.656 1 95 357 THR A N 1
ATOM 2775 C CA . THR A 1 357 ? -12.188 17.359 38 1 95 357 THR A CA 1
ATOM 2776 C C . THR A 1 357 ? -11.57 18.328 39 1 95 357 THR A C 1
ATOM 2778 O O . THR A 1 357 ? -11.656 18.141 40.188 1 95 357 THR A O 1
ATOM 2781 N N . ASN A 1 358 ? -11.039 19.359 38.531 1 94.81 358 ASN A N 1
ATOM 2782 C CA . ASN A 1 358 ? -10.367 20.359 39.375 1 94.81 358 ASN A CA 1
ATOM 2783 C C . ASN A 1 358 ? -9.297 19.719 40.25 1 94.81 358 ASN A C 1
ATOM 2785 O O . ASN A 1 358 ? -9.273 19.938 41.469 1 94.81 358 ASN A O 1
ATOM 2789 N N . ILE A 1 359 ? -8.461 18.875 39.656 1 95.06 359 ILE A N 1
ATOM 2790 C CA . ILE A 1 359 ? -7.41 18.172 40.406 1 95.06 359 ILE A CA 1
ATOM 2791 C C . ILE A 1 359 ? -6.055 18.438 39.75 1 95.06 359 ILE A C 1
ATOM 2793 O O . ILE A 1 359 ? -5.98 18.688 38.531 1 95.06 359 ILE A O 1
ATOM 2797 N N . THR A 1 360 ? -5.027 18.562 40.594 1 96.19 360 THR A N 1
ATOM 2798 C CA . THR A 1 360 ? -3.633 18.578 40.188 1 96.19 360 THR A CA 1
ATOM 2799 C C . THR A 1 360 ? -2.863 17.422 40.812 1 96.19 360 THR A C 1
ATOM 2801 O O . THR A 1 360 ? -2.965 17.188 42.031 1 96.19 360 THR A O 1
ATOM 2804 N N . LYS A 1 361 ? -2.178 16.703 40 1 97.19 361 LYS A N 1
ATOM 2805 C CA . LYS A 1 361 ? -1.381 15.578 40.469 1 97.19 361 LYS A CA 1
ATOM 2806 C C . LYS A 1 361 ? 0.019 15.602 39.844 1 97.19 361 LYS A C 1
ATOM 2808 O O . LYS A 1 361 ? 0.199 16.031 38.719 1 97.19 361 LYS A O 1
ATOM 2813 N N . GLN A 1 362 ? 0.968 15.227 40.625 1 97.12 362 GLN A N 1
ATOM 2814 C CA . GLN A 1 362 ? 2.355 15.195 40.156 1 97.12 362 GLN A CA 1
ATOM 2815 C C . GLN A 1 362 ? 2.965 13.812 40.344 1 97.12 362 GLN A C 1
ATOM 2817 O O . GLN A 1 362 ? 2.705 13.141 41.344 1 97.12 362 GLN A O 1
ATOM 2822 N N . TRP A 1 363 ? 3.727 13.375 39.344 1 97.06 363 TRP A N 1
ATOM 2823 C CA . TRP A 1 363 ? 4.477 12.125 39.406 1 97.06 363 TRP A CA 1
ATOM 2824 C C . TRP A 1 363 ? 5.961 12.375 39.156 1 97.06 363 TRP A C 1
ATOM 2826 O O . TRP A 1 363 ? 6.328 13.172 38.312 1 97.06 363 TRP A O 1
ATOM 2836 N N . ASN A 1 364 ? 6.762 11.742 40 1 95.44 364 ASN A N 1
ATOM 2837 C CA . ASN A 1 364 ? 8.195 11.711 39.719 1 95.44 364 ASN A CA 1
ATOM 2838 C C . ASN A 1 364 ? 8.617 10.43 39 1 95.44 364 ASN A C 1
ATOM 2840 O O . ASN A 1 364 ? 8.648 9.359 39.625 1 95.44 364 ASN A O 1
ATOM 2844 N N . ALA A 1 365 ? 8.93 10.641 37.75 1 94.69 365 ALA A N 1
ATOM 2845 C CA . ALA A 1 365 ? 9.305 9.492 36.938 1 94.69 365 ALA A CA 1
ATOM 2846 C C . ALA A 1 365 ? 10.797 9.18 37.062 1 94.69 365 ALA A C 1
ATOM 2848 O O . ALA A 1 365 ? 11.641 10.039 36.812 1 94.69 365 ALA A O 1
ATOM 2849 N N . HIS A 1 366 ? 11.133 8.062 37.594 1 95.5 366 HIS A N 1
ATOM 2850 C CA . HIS A 1 366 ? 12.469 7.473 37.562 1 95.5 366 HIS A CA 1
ATOM 2851 C C . HIS A 1 366 ? 12.469 6.121 36.875 1 95.5 366 HIS A C 1
ATOM 2853 O O . HIS A 1 366 ? 12.281 5.082 37.5 1 95.5 366 HIS A O 1
ATOM 2859 N N . VAL A 1 367 ? 12.758 6.211 35.531 1 95.94 367 VAL A N 1
ATOM 2860 C CA . VAL A 1 367 ? 12.477 5.043 34.719 1 95.94 367 VAL A CA 1
ATOM 2861 C C . VAL A 1 367 ? 13.68 4.723 33.844 1 95.94 367 VAL A C 1
ATOM 2863 O O . VAL A 1 367 ? 14.523 5.594 33.594 1 95.94 367 VAL A O 1
ATOM 2866 N N . SER A 1 368 ? 13.797 3.467 33.438 1 93.31 368 SER A N 1
ATOM 2867 C CA . SER A 1 368 ? 14.797 3.016 32.469 1 93.31 368 SER A CA 1
ATOM 2868 C C . SER A 1 368 ? 14.312 3.227 31.031 1 93.31 368 SER A C 1
ATOM 2870 O O . SER A 1 368 ? 13.281 2.684 30.625 1 93.31 368 SER A O 1
ATOM 2872 N N . VAL A 1 369 ? 15.039 4.098 30.266 1 92.62 369 VAL A N 1
ATOM 2873 C CA . VAL A 1 369 ? 14.664 4.43 28.891 1 92.62 369 VAL A CA 1
ATOM 2874 C C . VAL A 1 369 ? 15.898 4.383 27.984 1 92.62 369 VAL A C 1
ATOM 2876 O O . VAL A 1 369 ? 17.031 4.359 28.484 1 92.62 369 VAL A O 1
ATOM 2879 N N . PRO A 1 370 ? 15.703 4.305 26.688 1 87.19 370 PRO A N 1
ATOM 2880 C CA . PRO A 1 370 ? 16.859 4.402 25.781 1 87.19 370 PRO A CA 1
ATOM 2881 C C . PRO A 1 370 ? 17.625 5.707 25.953 1 87.19 370 PRO A C 1
ATOM 2883 O O . PRO A 1 370 ? 17.156 6.625 26.625 1 87.19 370 PRO A O 1
ATOM 2886 N N . THR A 1 371 ? 18.828 5.844 25.438 1 85.44 371 THR A N 1
ATOM 2887 C CA . THR A 1 371 ? 19.75 6.965 25.594 1 85.44 371 THR A CA 1
ATOM 2888 C C . THR A 1 371 ? 19.094 8.273 25.172 1 85.44 371 THR A C 1
ATOM 2890 O O . THR A 1 371 ? 19.281 9.305 25.812 1 85.44 371 THR A O 1
ATOM 2893 N N . LYS A 1 372 ? 18.297 8.266 24.125 1 85.94 372 LYS A N 1
ATOM 2894 C CA . LYS A 1 372 ? 17.562 9.43 23.656 1 85.94 372 LYS A CA 1
ATOM 2895 C C . LYS A 1 372 ? 16.062 9.125 23.547 1 85.94 372 LYS A C 1
ATOM 2897 O O . LYS A 1 372 ? 15.523 9.055 22.438 1 85.94 372 LYS A O 1
ATOM 2902 N N . PRO A 1 373 ? 15.422 9.117 24.766 1 90.38 373 PRO A N 1
ATOM 2903 C CA . PRO A 1 373 ? 14.016 8.719 24.766 1 90.38 373 PRO A CA 1
ATOM 2904 C C . PRO A 1 373 ? 13.078 9.867 24.391 1 90.38 373 PRO A C 1
ATOM 2906 O O . PRO A 1 373 ? 13.398 11.031 24.625 1 90.38 373 PRO A O 1
ATOM 2909 N N . THR A 1 374 ? 11.953 9.531 23.812 1 90.31 374 THR A N 1
ATOM 2910 C CA . THR A 1 374 ? 10.867 10.5 23.672 1 90.31 374 THR A CA 1
ATOM 2911 C C . THR A 1 374 ? 10.07 10.602 24.984 1 90.31 374 THR A C 1
ATOM 2913 O O . THR A 1 374 ? 10.133 9.711 25.828 1 90.31 374 THR A O 1
ATOM 2916 N N . LEU A 1 375 ? 9.422 11.711 25.094 1 95.19 375 LEU A N 1
ATOM 2917 C CA . LEU A 1 375 ? 8.555 11.859 26.25 1 95.19 375 LEU A CA 1
ATOM 2918 C C . LEU A 1 375 ? 7.508 10.742 26.297 1 95.19 375 LEU A C 1
ATOM 2920 O O . LEU A 1 375 ? 7.137 10.281 27.375 1 95.19 375 LEU A O 1
ATOM 2924 N N . LEU A 1 376 ? 7.051 10.289 25.125 1 94.06 376 LEU A N 1
ATOM 2925 C CA . LEU A 1 376 ? 6.102 9.188 25.031 1 94.06 376 LEU A CA 1
ATOM 2926 C C . LEU A 1 376 ? 6.695 7.918 25.641 1 94.06 376 LEU A C 1
ATOM 2928 O O . LEU A 1 376 ? 6.02 7.203 26.391 1 94.06 376 LEU A O 1
ATOM 2932 N N . GLN A 1 377 ? 7.922 7.691 25.328 1 91.44 377 GLN A N 1
ATOM 2933 C CA . GLN A 1 377 ? 8.602 6.508 25.859 1 91.44 377 GLN A CA 1
ATOM 2934 C C . GLN A 1 377 ? 8.758 6.594 27.375 1 91.44 377 GLN A C 1
ATOM 2936 O O . GLN A 1 377 ? 8.625 5.586 28.062 1 91.44 377 GLN A O 1
ATOM 2941 N N . VAL A 1 378 ? 9.047 7.766 27.875 1 95.44 378 VAL A N 1
ATOM 2942 C CA . VAL A 1 378 ? 9.203 7.973 29.312 1 95.44 378 VAL A CA 1
ATOM 2943 C C . VAL A 1 378 ? 7.863 7.754 30.016 1 95.44 378 VAL A C 1
ATOM 2945 O O . VAL A 1 378 ? 7.797 7.078 31.047 1 95.44 378 VAL A O 1
ATOM 2948 N N . MET A 1 379 ? 6.844 8.344 29.438 1 97.19 379 MET A N 1
ATOM 2949 C CA . MET A 1 379 ? 5.504 8.203 30 1 97.19 379 MET A CA 1
ATOM 2950 C C . MET A 1 379 ? 5.066 6.738 30 1 97.19 379 MET A C 1
ATOM 2952 O O . MET A 1 379 ? 4.453 6.27 30.969 1 97.19 379 MET A O 1
ATOM 2956 N N . THR A 1 380 ? 5.379 6.004 28.984 1 95.31 380 THR A N 1
ATOM 2957 C CA . THR A 1 380 ? 5.055 4.586 28.891 1 95.31 380 THR A CA 1
ATOM 2958 C C . THR A 1 380 ? 5.801 3.785 29.953 1 95.31 380 THR A C 1
ATOM 2960 O O . THR A 1 380 ? 5.219 2.928 30.609 1 95.31 380 THR A O 1
ATOM 2963 N N . ALA A 1 381 ? 7.098 4.098 30.078 1 94.38 381 ALA A N 1
ATOM 2964 C CA . ALA A 1 381 ? 7.91 3.418 31.094 1 94.38 381 ALA A CA 1
ATOM 2965 C C . ALA A 1 381 ? 7.371 3.674 32.5 1 94.38 381 ALA A C 1
ATOM 2967 O O . ALA A 1 381 ? 7.352 2.771 33.344 1 94.38 381 ALA A O 1
ATOM 2968 N N . LEU A 1 382 ? 6.977 4.91 32.719 1 96.81 382 LEU A N 1
ATOM 2969 C CA . LEU A 1 382 ? 6.418 5.27 34.031 1 96.81 382 LEU A CA 1
ATOM 2970 C C . LEU A 1 382 ? 5.125 4.508 34.312 1 96.81 382 LEU A C 1
ATOM 2972 O O . LEU A 1 382 ? 4.926 3.982 35.406 1 96.81 382 LEU A O 1
ATOM 2976 N N . GLN A 1 383 ? 4.277 4.457 33.281 1 96.5 383 GLN A N 1
ATOM 2977 C CA . GLN A 1 383 ? 3 3.76 33.406 1 96.5 383 GLN A CA 1
ATOM 2978 C C . GLN A 1 383 ? 3.207 2.27 33.656 1 96.5 383 GLN A C 1
ATOM 2980 O O . GLN A 1 383 ? 2.416 1.639 34.375 1 96.5 383 GLN A O 1
ATOM 2985 N N . ASP A 1 384 ? 4.242 1.744 33.125 1 93.5 384 ASP A N 1
ATOM 2986 C CA . ASP A 1 384 ? 4.488 0.307 33.188 1 93.5 384 ASP A CA 1
ATOM 2987 C C . ASP A 1 384 ? 5.137 -0.089 34.531 1 93.5 384 ASP A C 1
ATOM 2989 O O . ASP A 1 384 ? 5.242 -1.275 34.844 1 93.5 384 ASP A O 1
ATOM 2993 N N . GLN A 1 385 ? 5.504 0.922 35.281 1 92.56 385 GLN A N 1
ATOM 2994 C CA . GLN A 1 385 ? 6.051 0.609 36.594 1 92.56 385 GLN A CA 1
ATOM 2995 C C . GLN A 1 385 ? 4.965 0.09 37.531 1 92.56 385 GLN A C 1
ATOM 2997 O O . GLN A 1 385 ? 3.9 0.7 37.656 1 92.56 385 GLN A O 1
ATOM 3002 N N . PRO A 1 386 ? 5.195 -1.085 38.094 1 89 386 PRO A N 1
ATOM 3003 C CA . PRO A 1 386 ? 4.18 -1.705 38.938 1 89 386 PRO A CA 1
ATOM 3004 C C . PRO A 1 386 ? 3.695 -0.775 40.062 1 89 386 PRO A C 1
ATOM 3006 O O . PRO A 1 386 ? 2.51 -0.781 40.406 1 89 386 PRO A O 1
ATOM 3009 N N . SER A 1 387 ? 4.578 -0.009 40.625 1 89.06 387 SER A N 1
ATOM 3010 C CA . SER A 1 387 ? 4.211 0.846 41.75 1 89.06 387 SER A CA 1
ATOM 3011 C C . SER A 1 387 ? 3.664 2.186 41.281 1 89.06 387 SER A C 1
ATOM 3013 O O . SER A 1 387 ? 3.225 3.008 42.062 1 89.06 387 SER A O 1
ATOM 3015 N N . SER A 1 388 ? 3.59 2.346 39.906 1 89.19 388 SER A N 1
ATOM 3016 C CA . SER A 1 388 ? 3.189 3.65 39.406 1 89.19 388 SER A CA 1
ATOM 3017 C C . SER A 1 388 ? 1.673 3.805 39.406 1 89.19 388 SER A C 1
ATOM 3019 O O . SER A 1 388 ? 0.945 2.852 39.125 1 89.19 388 SER A O 1
ATOM 3021 N N . THR A 1 389 ? 1.226 5.004 39.75 1 94.25 389 THR A N 1
ATOM 3022 C CA . THR A 1 389 ? -0.19 5.336 39.656 1 94.25 389 THR A CA 1
ATOM 3023 C C . THR A 1 389 ? -0.468 6.176 38.406 1 94.25 389 THR A C 1
ATOM 3025 O O . THR A 1 389 ? -1.604 6.598 38.188 1 94.25 389 THR A O 1
ATOM 3028 N N . PHE A 1 390 ? 0.558 6.379 37.75 1 95.75 390 PHE A N 1
ATOM 3029 C CA . PHE A 1 390 ? 0.444 7.164 36.5 1 95.75 390 PHE A CA 1
ATOM 3030 C C . PHE A 1 390 ? -0.142 6.328 35.375 1 95.75 390 PHE A C 1
ATOM 3032 O O . PHE A 1 390 ? 0.263 5.18 35.188 1 95.75 390 PHE A O 1
ATOM 3039 N N . SER A 1 391 ? -1.128 6.855 34.719 1 96.88 391 SER A N 1
ATOM 3040 C CA . SER A 1 391 ? -1.698 6.215 33.531 1 96.88 391 SER A CA 1
ATOM 3041 C C . SER A 1 391 ? -2.068 7.246 32.469 1 96.88 391 SER A C 1
ATOM 3043 O O . SER A 1 391 ? -2.463 8.367 32.812 1 96.88 391 SER A O 1
ATOM 3045 N N . PHE A 1 392 ? -1.884 6.84 31.266 1 97 392 PHE A N 1
ATOM 3046 C CA . PHE A 1 392 ? -2.277 7.73 30.188 1 97 392 PHE A CA 1
ATOM 3047 C C . PHE A 1 392 ? -2.627 6.934 28.922 1 97 392 PHE A C 1
ATOM 3049 O O . PHE A 1 392 ? -2.328 5.742 28.844 1 97 392 PHE A O 1
ATOM 3056 N N . ASP A 1 393 ? -3.398 7.562 28 1 94.5 393 ASP A N 1
ATOM 3057 C CA . ASP A 1 393 ? -3.707 7.023 26.688 1 94.5 393 ASP A CA 1
ATOM 3058 C C . ASP A 1 393 ? -3.49 8.078 25.594 1 94.5 393 ASP A C 1
ATOM 3060 O O . ASP A 1 393 ? -3.555 9.273 25.875 1 94.5 393 ASP A O 1
ATOM 3064 N N . THR A 1 394 ? -3.113 7.543 24.406 1 89.81 394 THR A N 1
ATOM 3065 C CA . THR A 1 394 ? -2.92 8.445 23.281 1 89.81 394 THR A CA 1
ATOM 3066 C C . THR A 1 394 ? -3.848 8.07 22.125 1 89.81 394 THR A C 1
ATOM 3068 O O . THR A 1 394 ? -4.383 6.957 22.094 1 89.81 394 THR A O 1
ATOM 3071 N N . ALA A 1 395 ? -4.16 9.008 21.344 1 78.62 395 ALA A N 1
ATOM 3072 C CA . ALA A 1 395 ? -4.801 8.789 20.047 1 78.62 395 ALA A CA 1
ATOM 3073 C C . ALA A 1 395 ? -3.904 9.258 18.906 1 78.62 395 ALA A C 1
ATOM 3075 O O . ALA A 1 395 ? -3.246 10.297 19.016 1 78.62 395 ALA A O 1
ATOM 3076 N N . GLN A 1 396 ? -3.928 8.398 17.906 1 73 396 GLN A N 1
ATOM 3077 C CA . GLN A 1 396 ? -3.072 8.734 16.781 1 73 396 GLN A CA 1
ATOM 3078 C C . GLN A 1 396 ? -3.609 9.953 16.031 1 73 396 GLN A C 1
ATOM 3080 O O . GLN A 1 396 ? -4.82 10.086 15.836 1 73 396 GLN A O 1
ATOM 3085 N N . THR A 1 397 ? -2.682 10.93 15.766 1 70.69 397 THR A N 1
ATOM 3086 C CA . THR A 1 397 ? -2.979 12.109 14.961 1 70.69 397 THR A CA 1
ATOM 3087 C C . THR A 1 397 ? -1.987 12.242 13.805 1 70.69 397 THR A C 1
ATOM 3089 O O . THR A 1 397 ? -1.063 11.438 13.68 1 70.69 397 THR A O 1
ATOM 3092 N N . SER A 1 398 ? -2.188 13.242 12.945 1 64.69 398 SER A N 1
ATOM 3093 C CA . SER A 1 398 ? -1.268 13.516 11.844 1 64.69 398 SER A CA 1
ATOM 3094 C C . SER A 1 398 ? 0.119 13.883 12.359 1 64.69 398 SER A C 1
ATOM 3096 O O . SER A 1 398 ? 1.108 13.773 11.633 1 64.69 398 SER A O 1
ATOM 3098 N N . PHE A 1 399 ? 0.133 14.336 13.648 1 65 399 PHE A N 1
ATOM 3099 C CA . PHE A 1 399 ? 1.4 14.75 14.242 1 65 399 PHE A CA 1
ATOM 3100 C C . PHE A 1 399 ? 1.959 13.648 15.133 1 65 399 PHE A C 1
ATOM 3102 O O . PHE A 1 399 ? 2.928 13.859 15.867 1 65 399 PHE A O 1
ATOM 3109 N N . GLY A 1 400 ? 1.268 12.5 14.984 1 70.56 400 GLY A N 1
ATOM 3110 C CA . GLY A 1 400 ? 1.644 11.422 15.891 1 70.56 400 GLY A CA 1
ATOM 3111 C C . GLY A 1 400 ? 0.7 11.273 17.062 1 70.56 400 GLY A C 1
ATOM 3112 O O . GLY A 1 400 ? -0.345 11.922 17.125 1 70.56 400 GLY A O 1
ATOM 3113 N N . PRO A 1 401 ? 1.083 10.43 17.969 1 80.94 401 PRO A N 1
ATOM 3114 C CA . PRO A 1 401 ? 0.217 10.188 19.125 1 80.94 401 PRO A CA 1
ATOM 3115 C C . PRO A 1 401 ? 0.028 11.43 19.984 1 80.94 401 PRO A C 1
ATOM 3117 O O . PRO A 1 401 ? 0.996 12.141 20.281 1 80.94 401 PRO A O 1
ATOM 3120 N N . SER A 1 402 ? -1.222 11.711 20.297 1 86.56 402 SER A N 1
ATOM 3121 C CA . SER A 1 402 ? -1.587 12.789 21.203 1 86.56 402 SER A CA 1
ATOM 3122 C C . SER A 1 402 ? -2.238 12.25 22.469 1 86.56 402 SER A C 1
ATOM 3124 O O . SER A 1 402 ? -3.027 11.305 22.406 1 86.56 402 SER A O 1
ATOM 3126 N N . VAL A 1 403 ? -1.886 12.828 23.609 1 93.19 403 VAL A N 1
ATOM 3127 C CA . VAL A 1 403 ? -2.428 12.367 24.891 1 93.19 403 VAL A CA 1
ATOM 3128 C C . VAL A 1 403 ? -3.914 12.711 24.969 1 93.19 403 VAL A C 1
ATOM 3130 O O . VAL A 1 403 ? -4.312 13.852 24.734 1 93.19 403 VAL A O 1
ATOM 3133 N N . VAL A 1 404 ? -4.715 11.672 25.281 1 93.56 404 VAL A N 1
ATOM 3134 C CA . VAL A 1 404 ? -6.152 11.898 25.344 1 93.56 404 VAL A CA 1
ATOM 3135 C C . VAL A 1 404 ? -6.652 11.648 26.766 1 93.56 404 VAL A C 1
ATOM 3137 O O . VAL A 1 404 ? -7.688 12.18 27.172 1 93.56 404 VAL A O 1
ATOM 3140 N N . THR A 1 405 ? -5.965 10.812 27.5 1 96.06 405 THR A N 1
ATOM 3141 C CA . THR A 1 405 ? -6.309 10.484 28.875 1 96.06 405 THR A CA 1
ATOM 3142 C C . THR A 1 405 ? -5.074 10.531 29.781 1 96.06 405 THR A C 1
ATOM 3144 O O . THR A 1 405 ? -3.994 10.094 29.375 1 96.06 405 THR A O 1
ATOM 3147 N N . ILE A 1 406 ? -5.219 11.227 30.875 1 97 406 ILE A N 1
ATOM 3148 C CA . ILE A 1 406 ? -4.223 11.141 31.938 1 97 406 ILE A CA 1
ATOM 3149 C C . ILE A 1 406 ? -4.906 10.844 33.281 1 97 406 ILE A C 1
ATOM 3151 O O . ILE A 1 406 ? -5.852 11.531 33.656 1 97 406 ILE A O 1
ATOM 3155 N N . ASP A 1 407 ? -4.434 9.789 33.969 1 96.25 407 ASP A N 1
ATOM 3156 C CA . ASP A 1 407 ? -4.934 9.398 35.281 1 96.25 407 ASP A CA 1
ATOM 3157 C C . ASP A 1 407 ? -6.441 9.148 35.25 1 96.25 407 ASP A C 1
ATOM 3159 O O . ASP A 1 407 ? -7.172 9.609 36.125 1 96.25 407 ASP A O 1
ATOM 3163 N N . GLY A 1 408 ? -6.801 8.547 34.156 1 94.44 408 GLY A N 1
ATOM 3164 C CA . GLY A 1 408 ? -8.203 8.18 34 1 94.44 408 GLY A CA 1
ATOM 3165 C C . GLY A 1 408 ? -9.078 9.336 33.562 1 94.44 408 GLY A C 1
ATOM 3166 O O . GLY A 1 408 ? -10.273 9.156 33.312 1 94.44 408 GLY A O 1
ATOM 3167 N N . ILE A 1 409 ? -8.508 10.523 33.469 1 95.94 409 ILE A N 1
ATOM 3168 C CA . ILE A 1 409 ? -9.258 11.688 33 1 95.94 409 ILE A CA 1
ATOM 3169 C C . ILE A 1 409 ? -9.156 11.805 31.5 1 95.94 409 ILE A C 1
ATOM 3171 O O . ILE A 1 409 ? -8.086 12.109 30.953 1 95.94 409 ILE A O 1
ATOM 3175 N N . THR A 1 410 ? -10.234 11.57 30.781 1 95.06 410 THR A N 1
ATOM 3176 C CA . THR A 1 410 ? -10.281 11.625 29.328 1 95.06 410 THR A CA 1
ATOM 3177 C C . THR A 1 410 ? -10.859 12.961 28.859 1 95.06 410 THR A C 1
ATOM 3179 O O . THR A 1 410 ? -11.961 13.336 29.25 1 95.06 410 THR A O 1
ATOM 3182 N N . ARG A 1 411 ? -10.172 13.602 28.047 1 90.88 411 ARG A N 1
ATOM 3183 C CA . ARG A 1 411 ? -10.609 14.891 27.531 1 90.88 411 ARG A CA 1
ATOM 3184 C C . ARG A 1 411 ? -11.766 14.719 26.547 1 90.88 411 ARG A C 1
ATOM 3186 O O . ARG A 1 411 ? -11.93 13.664 25.953 1 90.88 411 ARG A O 1
ATOM 3193 N N . ASN A 1 412 ? -12.523 15.812 26.547 1 85.81 412 ASN A N 1
ATOM 3194 C CA . ASN A 1 412 ? -13.5 15.867 25.453 1 85.81 412 ASN A CA 1
ATOM 3195 C C . ASN A 1 412 ? -12.82 16.047 24.109 1 85.81 412 ASN A C 1
ATOM 3197 O O . ASN A 1 412 ? -12.109 17.016 23.875 1 85.81 412 ASN A O 1
ATOM 3201 N N . GLU A 1 413 ? -13.031 15.133 23.266 1 78.06 413 GLU A N 1
ATOM 3202 C CA . GLU A 1 413 ? -12.32 15.086 21.984 1 78.06 413 GLU A CA 1
ATOM 3203 C C . GLU A 1 413 ? -12.727 16.25 21.078 1 78.06 413 GLU A C 1
ATOM 3205 O O . GLU A 1 413 ? -12 16.594 20.156 1 78.06 413 GLU A O 1
ATOM 3210 N N . THR A 1 414 ? -13.82 16.844 21.375 1 74.5 414 THR A N 1
ATOM 3211 C CA . THR A 1 414 ? -14.367 17.859 20.484 1 74.5 414 THR A CA 1
ATOM 3212 C C . THR A 1 414 ? -13.781 19.234 20.797 1 74.5 414 THR A C 1
ATOM 3214 O O . THR A 1 414 ? -13.5 20.016 19.891 1 74.5 414 THR A O 1
ATOM 3217 N N . ASN A 1 415 ? -13.586 19.484 22.078 1 80.88 415 ASN A N 1
ATOM 3218 C CA . ASN A 1 415 ? -13.266 20.891 22.359 1 80.88 415 ASN A CA 1
ATOM 3219 C C . ASN A 1 415 ? -12.156 21.016 23.391 1 80.88 415 ASN A C 1
ATOM 3221 O O . ASN A 1 415 ? -11.883 22.109 23.891 1 80.88 415 ASN A O 1
ATOM 3225 N N . MET A 1 416 ? -11.562 19.891 23.703 1 87.38 416 MET A N 1
ATOM 3226 C CA . MET A 1 416 ? -10.508 19.953 24.719 1 87.38 416 MET A CA 1
ATOM 3227 C C . MET A 1 416 ? -9.234 19.266 24.219 1 87.38 416 MET A C 1
ATOM 3229 O O . MET A 1 416 ? -9.297 18.438 23.312 1 87.38 416 MET A O 1
ATOM 3233 N N . TYR A 1 417 ? -8.133 19.75 24.734 1 88.25 417 TYR A N 1
ATOM 3234 C CA . TYR A 1 417 ? -6.867 19.078 24.5 1 88.25 417 TYR A CA 1
ATOM 3235 C C . TYR A 1 417 ? -5.953 19.203 25.703 1 88.25 417 TYR A C 1
ATOM 3237 O O . TYR A 1 417 ? -6.16 20.062 26.562 1 88.25 417 TYR A O 1
ATOM 3245 N N . TRP A 1 418 ? -4.969 18.219 25.859 1 92.44 418 TRP A N 1
ATOM 3246 C CA . TRP A 1 418 ? -3.928 18.312 26.875 1 92.44 418 TRP A CA 1
ATOM 3247 C C . TRP A 1 418 ? -2.756 19.156 26.375 1 92.44 418 TRP A C 1
ATOM 3249 O O . TRP A 1 418 ? -1.942 18.688 25.578 1 92.44 418 TRP A O 1
ATOM 3259 N N . MET A 1 419 ? -2.701 20.344 26.859 1 91.5 419 MET A N 1
ATOM 3260 C CA . MET A 1 419 ? -1.586 21.234 26.531 1 91.5 419 MET A CA 1
ATOM 3261 C C . MET A 1 419 ? -0.331 20.828 27.312 1 91.5 419 MET A C 1
ATOM 3263 O O . MET A 1 419 ? -0.393 20.562 28.5 1 91.5 419 MET A O 1
ATOM 3267 N N . ILE A 1 420 ? 0.778 20.734 26.641 1 93.44 420 ILE A N 1
ATOM 3268 C CA . ILE A 1 420 ? 2.035 20.359 27.281 1 93.44 420 ILE A CA 1
ATOM 3269 C C . ILE A 1 420 ? 2.904 21.594 27.484 1 93.44 420 ILE A C 1
ATOM 3271 O O . ILE A 1 420 ? 3.176 22.344 26.531 1 93.44 420 ILE A O 1
ATOM 3275 N N . MET A 1 421 ? 3.324 21.766 28.656 1 93.88 421 MET A N 1
ATOM 3276 C CA . MET A 1 421 ? 4.148 22.922 29.016 1 93.88 421 MET A CA 1
ATOM 3277 C C . MET A 1 421 ? 5.41 22.484 29.75 1 93.88 421 MET A C 1
ATOM 3279 O O . MET A 1 421 ? 5.414 21.453 30.422 1 93.88 421 MET A O 1
ATOM 3283 N N . THR A 1 422 ? 6.512 23.25 29.594 1 92.5 422 THR A N 1
ATOM 3284 C CA . THR A 1 422 ? 7.746 22.984 30.328 1 92.5 422 THR A CA 1
ATOM 3285 C C . THR A 1 422 ? 7.875 23.938 31.516 1 92.5 422 THR A C 1
ATOM 3287 O O . THR A 1 422 ? 8.656 23.688 32.438 1 92.5 422 THR A O 1
ATOM 3290 N N . ALA A 1 423 ? 7.316 25.016 31.469 1 86.5 423 ALA A N 1
ATOM 3291 C CA . ALA A 1 423 ? 7.18 26.031 32.5 1 86.5 423 ALA A CA 1
ATOM 3292 C C . ALA A 1 423 ? 5.844 26.75 32.406 1 86.5 423 ALA A C 1
ATOM 3294 O O . ALA A 1 423 ? 5.133 26.625 31.406 1 86.5 423 ALA A O 1
ATOM 3295 N N . PRO A 1 424 ? 5.645 27.406 33.562 1 78.69 424 PRO A N 1
ATOM 3296 C CA . PRO A 1 424 ? 4.406 28.188 33.438 1 78.69 424 PRO A CA 1
ATOM 3297 C C . PRO A 1 424 ? 4.406 29.109 32.219 1 78.69 424 PRO A C 1
ATOM 3299 O O . PRO A 1 424 ? 5.418 29.75 31.938 1 78.69 424 PRO A O 1
ATOM 3302 N N . ASP A 1 425 ? 3.59 29.047 31.219 1 78.44 425 ASP A N 1
ATOM 3303 C CA . ASP A 1 425 ? 3.365 29.906 30.062 1 78.44 425 ASP A CA 1
ATOM 3304 C C . ASP A 1 425 ? 4.262 29.5 28.891 1 78.44 425 ASP A C 1
ATOM 3306 O O . ASP A 1 425 ? 4.469 30.281 27.953 1 78.44 425 ASP A O 1
ATOM 3310 N N . THR A 1 426 ? 5.09 28.422 29.125 1 84.06 426 THR A N 1
ATOM 3311 C CA . THR A 1 426 ? 5.93 27.938 28.047 1 84.06 426 THR A CA 1
ATOM 3312 C C . THR A 1 426 ? 5.375 26.625 27.484 1 84.06 426 THR A C 1
ATOM 3314 O O . THR A 1 426 ? 5.633 25.547 28.031 1 84.06 426 THR A O 1
ATOM 3317 N N . THR A 1 427 ? 4.723 26.797 26.375 1 84.12 427 THR A N 1
ATOM 3318 C CA . THR A 1 427 ? 4.051 25.656 25.766 1 84.12 427 THR A CA 1
ATOM 3319 C C . THR A 1 427 ? 4.973 24.953 24.766 1 84.12 427 THR A C 1
ATOM 3321 O O . THR A 1 427 ? 5.73 25.594 24.047 1 84.12 427 THR A O 1
ATOM 3324 N N . LEU A 1 428 ? 4.922 23.578 24.828 1 84.31 428 LEU A N 1
ATOM 3325 C CA . LEU A 1 428 ? 5.633 22.781 23.828 1 84.31 428 LEU A CA 1
ATOM 3326 C C . LEU A 1 428 ? 4.914 22.828 22.484 1 84.31 428 LEU A C 1
ATOM 3328 O O . LEU A 1 428 ? 3.684 22.781 22.422 1 84.31 428 LEU A O 1
ATOM 3332 N N . GLN A 1 429 ? 5.719 22.969 21.484 1 72 429 GLN A N 1
ATOM 3333 C CA . GLN A 1 429 ? 5.148 23 20.141 1 72 429 GLN A CA 1
ATOM 3334 C C . GLN A 1 429 ? 5.035 21.594 19.562 1 72 429 GLN A C 1
ATOM 3336 O O . GLN A 1 429 ? 4.273 21.359 18.625 1 72 429 GLN A O 1
ATOM 3341 N N . GLN A 1 430 ? 5.73 20.688 20.219 1 77.38 430 GLN A N 1
ATOM 3342 C CA . GLN A 1 430 ? 5.734 19.297 19.75 1 77.38 430 GLN A CA 1
ATOM 3343 C C . GLN A 1 430 ? 5.004 18.391 20.719 1 77.38 430 GLN A C 1
ATOM 3345 O O . GLN A 1 430 ? 4.895 18.703 21.906 1 77.38 430 GLN A O 1
ATOM 3350 N N . GLY A 1 431 ? 4.457 17.297 20.203 1 85.25 431 GLY A N 1
ATOM 3351 C CA . GLY A 1 431 ? 3.793 16.297 21.047 1 85.25 431 GLY A CA 1
ATOM 3352 C C . GLY A 1 431 ? 4.762 15.391 21.781 1 85.25 431 GLY A C 1
ATOM 3353 O O . GLY A 1 431 ? 5.977 15.578 21.688 1 85.25 431 GLY A O 1
ATOM 3354 N N . VAL A 1 432 ? 4.188 14.438 22.406 1 91.12 432 VAL A N 1
ATOM 3355 C CA . VAL A 1 432 ? 4.941 13.57 23.312 1 91.12 432 VAL A CA 1
ATOM 3356 C C . VAL A 1 432 ? 5.879 12.672 22.5 1 91.12 432 VAL A C 1
ATOM 3358 O O . VAL A 1 432 ? 6.906 12.227 23.016 1 91.12 432 VAL A O 1
ATOM 3361 N N . ALA A 1 433 ? 5.539 12.43 21.281 1 83.62 433 ALA A N 1
ATOM 3362 C CA . ALA A 1 433 ? 6.344 11.523 20.453 1 83.62 433 ALA A CA 1
ATOM 3363 C C . ALA A 1 433 ? 7.535 12.25 19.844 1 83.62 433 ALA A C 1
ATOM 3365 O O . ALA A 1 433 ? 8.438 11.617 19.297 1 83.62 433 ALA A O 1
ATOM 3366 N N . LYS A 1 434 ? 7.57 13.602 20.094 1 78.94 434 LYS A N 1
ATOM 3367 C CA . LYS A 1 434 ? 8.641 14.391 19.484 1 78.94 434 LYS A CA 1
ATOM 3368 C C . LYS A 1 434 ? 9.328 15.266 20.531 1 78.94 434 LYS A C 1
ATOM 3370 O O . LYS A 1 434 ? 9.938 16.281 20.188 1 78.94 434 LYS A O 1
ATOM 3375 N N . THR A 1 435 ? 9.117 15.008 21.688 1 88.19 435 THR A N 1
ATOM 3376 C CA . THR A 1 435 ? 9.773 15.68 22.797 1 88.19 435 THR A CA 1
ATOM 3377 C C . THR A 1 435 ? 10.789 14.758 23.469 1 88.19 435 THR A C 1
ATOM 3379 O O . THR A 1 435 ? 10.477 13.602 23.781 1 88.19 435 THR A O 1
ATOM 3382 N N . TYR A 1 436 ? 12.047 15.281 23.625 1 90 436 TYR A N 1
ATOM 3383 C CA . TYR A 1 436 ? 13.141 14.469 24.156 1 90 436 TYR A CA 1
ATOM 3384 C C . TYR A 1 436 ? 13.602 14.984 25.516 1 90 436 TYR A C 1
ATOM 3386 O O . TYR A 1 436 ? 14.5 15.828 25.594 1 90 436 TYR A O 1
ATOM 3394 N N . PRO A 1 437 ? 13.094 14.344 26.562 1 95.31 437 PRO A N 1
ATOM 3395 C CA . PRO A 1 437 ? 13.398 14.812 27.922 1 95.31 437 PRO A CA 1
ATOM 3396 C C . PRO A 1 437 ? 14.844 14.547 28.328 1 95.31 437 PRO A C 1
ATOM 3398 O O . PRO A 1 437 ? 15.453 13.578 27.859 1 95.31 437 PRO A O 1
ATOM 3401 N N . VAL A 1 438 ? 15.359 15.445 29.062 1 93.81 438 VAL A N 1
ATOM 3402 C CA . VAL A 1 438 ? 16.625 15.25 29.75 1 93.81 438 VAL A CA 1
ATOM 3403 C C . VAL A 1 438 ? 16.391 15.219 31.266 1 93.81 438 VAL A C 1
ATOM 3405 O O . VAL A 1 438 ? 15.32 15.578 31.734 1 93.81 438 VAL A O 1
ATOM 3408 N N . ASP A 1 439 ? 17.484 14.742 31.984 1 95.62 439 ASP A N 1
ATOM 3409 C CA . ASP A 1 439 ? 17.359 14.617 33.438 1 95.62 439 ASP A CA 1
ATOM 3410 C C . ASP A 1 439 ? 16.953 15.945 34.062 1 95.62 439 ASP A C 1
ATOM 3412 O O . ASP A 1 439 ? 17.547 16.984 33.781 1 95.62 439 ASP A O 1
ATOM 3416 N N . GLY A 1 440 ? 15.945 15.93 34.906 1 95.56 440 GLY A N 1
ATOM 3417 C CA . GLY A 1 440 ? 15.531 17.109 35.656 1 95.56 440 GLY A CA 1
ATOM 3418 C C . GLY A 1 440 ? 14.406 17.875 34.969 1 95.56 440 GLY A C 1
ATOM 3419 O O . GLY A 1 440 ? 13.836 18.797 35.562 1 95.56 440 GLY A O 1
ATOM 3420 N N . ASP A 1 441 ? 14.016 17.469 33.75 1 95.88 441 ASP A N 1
ATOM 3421 C CA . ASP A 1 441 ? 12.945 18.172 33.031 1 95.88 441 ASP A CA 1
ATOM 3422 C C . ASP A 1 441 ? 11.617 18.047 33.781 1 95.88 441 ASP A C 1
ATOM 3424 O O . ASP A 1 441 ? 11.406 17.094 34.531 1 95.88 441 ASP A O 1
ATOM 3428 N N . HIS A 1 442 ? 10.812 19.062 33.625 1 96.56 442 HIS A N 1
ATOM 3429 C CA . HIS A 1 442 ? 9.461 19.094 34.188 1 96.56 442 HIS A CA 1
ATOM 3430 C C . HIS A 1 442 ? 8.438 19.375 33.062 1 96.56 442 HIS A C 1
ATOM 3432 O O . HIS A 1 442 ? 8.516 20.406 32.375 1 96.56 442 HIS A O 1
ATOM 3438 N N . TYR A 1 443 ? 7.488 18.438 32.906 1 97.06 443 TYR A N 1
ATOM 3439 C CA . TYR A 1 443 ? 6.438 18.594 31.906 1 97.06 443 TYR A CA 1
ATOM 3440 C C . TYR A 1 443 ? 5.07 18.719 32.562 1 97.06 443 TYR A C 1
ATOM 3442 O O . TYR A 1 443 ? 4.719 17.906 33.438 1 97.06 443 TYR A O 1
ATOM 3450 N N . ILE A 1 444 ? 4.367 19.703 32.188 1 96.56 444 ILE A N 1
ATOM 3451 C CA . ILE A 1 444 ? 3.035 19.969 32.719 1 96.56 444 ILE A CA 1
ATOM 3452 C C . ILE A 1 444 ? 1.984 19.703 31.641 1 96.56 444 ILE A C 1
ATOM 3454 O O . ILE A 1 444 ? 2.053 20.266 30.547 1 96.56 444 ILE A O 1
ATOM 3458 N N . PHE A 1 445 ? 1.064 18.812 31.938 1 96.62 445 PHE A N 1
ATOM 3459 C CA . PHE A 1 445 ? -0.103 18.594 31.094 1 96.62 445 PHE A CA 1
ATOM 3460 C C . PHE A 1 445 ? -1.327 19.297 31.672 1 96.62 445 PHE A C 1
ATOM 3462 O O . PHE A 1 445 ? -1.841 18.922 32.719 1 96.62 445 PHE A O 1
ATOM 3469 N N . GLU A 1 446 ? -1.781 20.281 30.938 1 95.44 446 GLU A N 1
ATOM 3470 C CA . GLU A 1 446 ? -2.936 21.047 31.406 1 95.44 446 GLU A CA 1
ATOM 3471 C C . GLU A 1 446 ? -4.125 20.875 30.453 1 95.44 446 GLU A C 1
ATOM 3473 O O . GLU A 1 446 ? -4.027 21.156 29.266 1 95.44 446 GLU A O 1
ATOM 3478 N N . LEU A 1 447 ? -5.188 20.375 31 1 94.75 447 LEU A N 1
ATOM 3479 C CA . LEU A 1 447 ? -6.402 20.281 30.203 1 94.75 447 LEU A CA 1
ATOM 3480 C C . LEU A 1 447 ? -6.914 21.656 29.812 1 94.75 447 LEU A C 1
ATOM 3482 O O . LEU A 1 447 ? -7.078 22.531 30.656 1 94.75 447 LEU A O 1
ATOM 3486 N N . THR A 1 448 ? -7.086 21.812 28.484 1 89.88 448 THR A N 1
ATOM 3487 C CA . THR A 1 448 ? -7.379 23.141 27.953 1 89.88 448 THR A CA 1
ATOM 3488 C C . THR A 1 448 ? -8.438 23.062 26.859 1 89.88 448 THR A C 1
ATOM 3490 O O . THR A 1 448 ? -8.547 22.047 26.172 1 89.88 448 THR A O 1
ATOM 3493 N N . TYR A 1 449 ? -9.359 24.031 26.828 1 84.75 449 TYR A N 1
ATOM 3494 C CA . TYR A 1 449 ? -10.312 24.125 25.719 1 84.75 449 TYR A CA 1
ATOM 3495 C C . TYR A 1 449 ? -9.633 24.641 24.453 1 84.75 449 TYR A C 1
ATOM 3497 O O . TYR A 1 449 ? -8.664 25.406 24.531 1 84.75 449 TYR A O 1
ATOM 3505 N N . PHE A 1 450 ? -10.227 24.047 23.422 1 73 450 PHE A N 1
ATOM 3506 C CA . PHE A 1 450 ? -9.805 24.625 22.156 1 73 450 PHE A CA 1
ATOM 3507 C C . PHE A 1 450 ? -10.297 26.062 22.031 1 73 450 PHE A C 1
ATOM 3509 O O . PHE A 1 450 ? -11.438 26.359 22.406 1 73 450 PHE A O 1
ATOM 3516 N N . GLY A 1 451 ? -9.508 27.125 21.641 1 56.88 451 GLY A N 1
ATOM 3517 C CA . GLY A 1 451 ? -9.938 28.484 21.328 1 56.88 451 GLY A CA 1
ATOM 3518 C C . GLY A 1 451 ? -10.031 29.375 22.547 1 56.88 451 GLY A C 1
ATOM 3519 O O . GLY A 1 451 ? -9.719 28.953 23.656 1 56.88 451 GLY A O 1
ATOM 3520 N N . PRO A 1 452 ? -10.141 30.75 22.359 1 44.94 452 PRO A N 1
ATOM 3521 C CA . PRO A 1 452 ? -10.266 31.719 23.453 1 44.94 452 PRO A CA 1
ATOM 3522 C C . PRO A 1 452 ? -11.461 31.438 24.359 1 44.94 452 PRO A C 1
ATOM 3524 O O . PRO A 1 452 ? -12.523 31.016 23.875 1 44.94 452 PRO A O 1
ATOM 3527 N N . HIS A 1 453 ? -11.352 30.859 25.406 1 36.47 453 HIS A N 1
ATOM 3528 C CA . HIS A 1 453 ? -12.453 30.969 26.359 1 36.47 453 HIS A CA 1
ATOM 3529 C C . HIS A 1 453 ? -12.43 32.312 27.062 1 36.47 453 HIS A C 1
ATOM 3531 O O . HIS A 1 453 ? -11.359 32.875 27.312 1 36.47 453 HIS A O 1
ATOM 3537 N N . MET B 1 1 ? 56.781 106.875 -64.625 1 22.55 1 MET B N 1
ATOM 3538 C CA . MET B 1 1 ? 57.375 107.5 -63.438 1 22.55 1 MET B CA 1
ATOM 3539 C C . MET B 1 1 ? 57 106.812 -62.156 1 22.55 1 MET B C 1
ATOM 3541 O O . MET B 1 1 ? 55.844 106.562 -61.875 1 22.55 1 MET B O 1
ATOM 3545 N N . ASP B 1 2 ? 57.969 105.812 -61.625 1 21.78 2 ASP B N 1
ATOM 3546 C CA . ASP B 1 2 ? 58.25 104.562 -60.938 1 21.78 2 ASP B CA 1
ATOM 3547 C C . ASP B 1 2 ? 58.031 104.688 -59.438 1 21.78 2 ASP B C 1
ATOM 3549 O O . ASP B 1 2 ? 58.969 105.062 -58.719 1 21.78 2 ASP B O 1
ATOM 3553 N N . GLU B 1 3 ? 56.875 105.375 -59 1 24.55 3 GLU B N 1
ATOM 3554 C CA . GLU B 1 3 ? 56.75 105.938 -57.688 1 24.55 3 GLU B CA 1
ATOM 3555 C C . GLU B 1 3 ? 56.719 104.812 -56.625 1 24.55 3 GLU B C 1
ATOM 3557 O O . GLU B 1 3 ? 55.781 104 -56.562 1 24.55 3 GLU B O 1
ATOM 3562 N N . THR B 1 4 ? 57.938 104.125 -56.281 1 24.44 4 THR B N 1
ATOM 3563 C CA . THR B 1 4 ? 58.25 102.875 -55.5 1 24.44 4 THR B CA 1
ATOM 3564 C C . THR B 1 4 ? 57.812 103.062 -54.062 1 24.44 4 THR B C 1
ATOM 3566 O O . THR B 1 4 ? 58.219 104 -53.406 1 24.44 4 THR B O 1
ATOM 3569 N N . LYS B 1 5 ? 56.75 102.188 -53.625 1 24.59 5 LYS B N 1
ATOM 3570 C CA . LYS B 1 5 ? 55.781 102.125 -52.562 1 24.59 5 LYS B CA 1
ATOM 3571 C C . LYS B 1 5 ? 56.438 101.812 -51.219 1 24.59 5 LYS B C 1
ATOM 3573 O O . LYS B 1 5 ? 57.281 100.938 -51.094 1 24.59 5 LYS B O 1
ATOM 3578 N N . HIS B 1 6 ? 56.625 102.812 -50.281 1 24 6 HIS B N 1
ATOM 3579 C CA . HIS B 1 6 ? 57.219 103.062 -48.969 1 24 6 HIS B CA 1
ATOM 3580 C C . HIS B 1 6 ? 56.625 102.188 -47.875 1 24 6 HIS B C 1
ATOM 3582 O O . HIS B 1 6 ? 55.719 102.625 -47.156 1 24 6 HIS B O 1
ATOM 3588 N N . ILE B 1 7 ? 56.469 100.75 -48.062 1 24.05 7 ILE B N 1
ATOM 3589 C CA . ILE B 1 7 ? 55.594 99.875 -47.25 1 24.05 7 ILE B CA 1
ATOM 3590 C C . ILE B 1 7 ? 56.094 99.875 -45.812 1 24.05 7 ILE B C 1
ATOM 3592 O O . ILE B 1 7 ? 57.219 99.562 -45.531 1 24.05 7 ILE B O 1
ATOM 3596 N N . GLU B 1 8 ? 55.469 100.625 -44.844 1 22.69 8 GLU B N 1
ATOM 3597 C CA . GLU B 1 8 ? 55.75 101.062 -43.469 1 22.69 8 GLU B CA 1
ATOM 3598 C C . GLU B 1 8 ? 55.594 99.875 -42.531 1 22.69 8 GLU B C 1
ATOM 3600 O O . GLU B 1 8 ? 54.5 99.312 -42.406 1 22.69 8 GLU B O 1
ATOM 3605 N N . ASN B 1 9 ? 56.469 98.812 -42.438 1 24.34 9 ASN B N 1
ATOM 3606 C CA . ASN B 1 9 ? 56.375 97.562 -41.781 1 24.34 9 ASN B CA 1
ATOM 3607 C C . ASN B 1 9 ? 56.062 97.688 -40.312 1 24.34 9 ASN B C 1
ATOM 3609 O O . ASN B 1 9 ? 56.75 98.438 -39.594 1 24.34 9 ASN B O 1
ATOM 3613 N N . GLY B 1 10 ? 54.781 97.438 -39.844 1 22.8 10 GLY B N 1
ATOM 3614 C CA . GLY B 1 10 ? 53.906 97.562 -38.656 1 22.8 10 GLY B CA 1
ATOM 3615 C C . GLY B 1 10 ? 54.469 96.75 -37.5 1 22.8 10 GLY B C 1
ATOM 3616 O O . GLY B 1 10 ? 54.938 95.625 -37.656 1 22.8 10 GLY B O 1
ATOM 3617 N N . LYS B 1 11 ? 54.906 97.375 -36.375 1 29.17 11 LYS B N 1
ATOM 3618 C CA . LYS B 1 11 ? 55.531 97.062 -35.094 1 29.17 11 LYS B CA 1
ATOM 3619 C C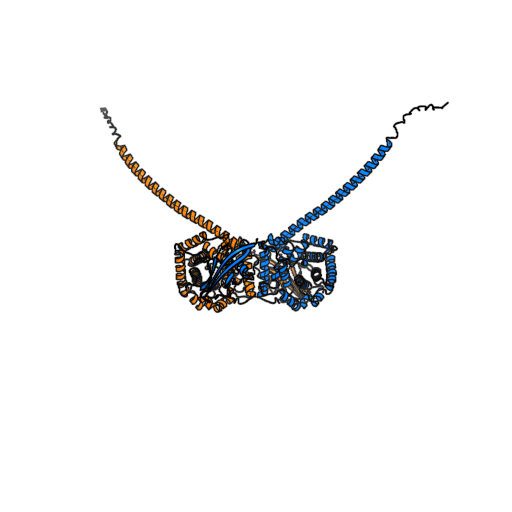 . LYS B 1 11 ? 54.625 96.25 -34.188 1 29.17 11 LYS B C 1
ATOM 3621 O O . LYS B 1 11 ? 53.562 96.75 -33.781 1 29.17 11 LYS B O 1
ATOM 3626 N N . MET B 1 12 ? 54.375 94.875 -34.438 1 23.27 12 MET B N 1
ATOM 3627 C CA . MET B 1 12 ? 53.469 93.938 -33.75 1 23.27 12 MET B CA 1
ATOM 3628 C C . MET B 1 12 ? 53.75 93.938 -32.25 1 23.27 12 MET B C 1
ATOM 3630 O O . MET B 1 12 ? 54.875 93.625 -31.828 1 23.27 12 MET B O 1
ATOM 3634 N N . VAL B 1 13 ? 53 94.688 -31.469 1 25.05 13 VAL B N 1
ATOM 3635 C CA . VAL B 1 13 ? 53.094 94.938 -30.031 1 25.05 13 VAL B CA 1
ATOM 3636 C C . VAL B 1 13 ? 52.656 93.625 -29.281 1 25.05 13 VAL B C 1
ATOM 3638 O O . VAL B 1 13 ? 51.594 93.125 -29.547 1 25.05 13 VAL B O 1
ATOM 3641 N N . HIS B 1 14 ? 53.562 92.688 -28.844 1 24.52 14 HIS B N 1
ATOM 3642 C CA . HIS B 1 14 ? 53.406 91.438 -28.172 1 24.52 14 HIS B CA 1
ATOM 3643 C C . HIS B 1 14 ? 52.688 91.562 -26.844 1 24.52 14 HIS B C 1
ATOM 3645 O O . HIS B 1 14 ? 53.094 92.375 -26 1 24.52 14 HIS B O 1
ATOM 3651 N N . PRO B 1 15 ? 51.281 91.375 -26.906 1 28.84 15 PRO B N 1
ATOM 3652 C CA . PRO B 1 15 ? 50.438 91.562 -25.734 1 28.84 15 PRO B CA 1
ATOM 3653 C C . PRO B 1 15 ? 50.875 90.688 -24.562 1 28.84 15 PRO B C 1
ATOM 3655 O O . PRO B 1 15 ? 51.5 89.625 -24.75 1 28.84 15 PRO B O 1
ATOM 3658 N N . LYS B 1 16 ? 50.812 91.25 -23.312 1 31.77 16 LYS B N 1
ATOM 3659 C CA . LYS B 1 16 ? 51.312 90.875 -21.984 1 31.77 16 LYS B CA 1
ATOM 3660 C C . LYS B 1 16 ? 50.531 89.625 -21.453 1 31.77 16 LYS B C 1
ATOM 3662 O O . LYS B 1 16 ? 49.312 89.562 -21.531 1 31.77 16 LYS B O 1
ATOM 3667 N N . GLN B 1 17 ? 51.125 88.438 -21.219 1 27.45 17 GLN B N 1
ATOM 3668 C CA . GLN B 1 17 ? 50.906 87.062 -20.875 1 27.45 17 GLN B CA 1
ATOM 3669 C C . GLN B 1 17 ? 50.094 86.938 -19.594 1 27.45 17 GLN B C 1
ATOM 3671 O O . GLN B 1 17 ? 49.625 85.812 -19.25 1 27.45 17 GLN B O 1
ATOM 3676 N N . GLU B 1 18 ? 49.812 87.938 -18.766 1 30.48 18 GLU B N 1
ATOM 3677 C CA . GLU B 1 18 ? 49.469 87.625 -17.391 1 30.48 18 GLU B CA 1
ATOM 3678 C C . GLU B 1 18 ? 47.969 87.25 -17.281 1 30.48 18 GLU B C 1
ATOM 3680 O O . GLU B 1 18 ? 47.594 86.5 -16.391 1 30.48 18 GLU B O 1
ATOM 3685 N N . GLU B 1 19 ? 47.062 87.875 -18.062 1 31.12 19 GLU B N 1
ATOM 3686 C CA . GLU B 1 19 ? 45.625 87.75 -17.719 1 31.12 19 GLU B CA 1
ATOM 3687 C C . GLU B 1 19 ? 45.062 86.375 -18.109 1 31.12 19 GLU B C 1
ATOM 3689 O O . GLU B 1 19 ? 43.969 86 -17.734 1 31.12 19 GLU B O 1
ATOM 3694 N N . VAL B 1 20 ? 45.625 85.625 -19.031 1 33.5 20 VAL B N 1
ATOM 3695 C CA . VAL B 1 20 ? 45.031 84.375 -19.5 1 33.5 20 VAL B CA 1
ATOM 3696 C C . VAL B 1 20 ? 45.094 83.312 -18.406 1 33.5 20 VAL B C 1
ATOM 3698 O O . VAL B 1 20 ? 44.375 82.312 -18.469 1 33.5 20 VAL B O 1
ATOM 3701 N N . LYS B 1 21 ? 45.875 83.5 -17.375 1 37.53 21 LYS B N 1
ATOM 3702 C CA . LYS B 1 21 ? 45.969 82.438 -16.406 1 37.53 21 LYS B CA 1
ATOM 3703 C C . LYS B 1 21 ? 44.75 82.375 -15.5 1 37.53 21 LYS B C 1
ATOM 3705 O O . LYS B 1 21 ? 44.344 81.312 -15.062 1 37.53 21 LYS B O 1
ATOM 3710 N N . LYS B 1 22 ? 44.125 83.5 -15.258 1 44.66 22 LYS B N 1
ATOM 3711 C CA . LYS B 1 22 ? 43.062 83.438 -14.25 1 44.66 22 LYS B CA 1
ATOM 3712 C C . LYS B 1 22 ? 41.812 82.812 -14.836 1 44.66 22 LYS B C 1
ATOM 3714 O O . LYS B 1 22 ? 41.062 82.125 -14.125 1 44.66 22 LYS B O 1
ATOM 3719 N N . GLN B 1 23 ? 41.562 83.062 -16.109 1 42.25 23 GLN B N 1
ATOM 3720 C CA . GLN B 1 23 ? 40.344 82.438 -16.656 1 42.25 23 GLN B CA 1
ATOM 3721 C C . GLN B 1 23 ? 40.469 80.938 -16.75 1 42.25 23 GLN B C 1
ATOM 3723 O O . GLN B 1 23 ? 39.5 80.188 -16.516 1 42.25 23 GLN B O 1
ATOM 3728 N N . THR B 1 24 ? 41.688 80.438 -16.969 1 50.69 24 THR B N 1
ATOM 3729 C CA . THR B 1 24 ? 41.875 79 -17.094 1 50.69 24 THR B CA 1
ATOM 3730 C C . THR B 1 24 ? 41.656 78.312 -15.75 1 50.69 24 THR B C 1
ATOM 3732 O O . THR B 1 24 ? 41.094 77.25 -15.688 1 50.69 24 THR B O 1
ATOM 3735 N N . VAL B 1 25 ? 41.938 79.062 -14.664 1 53.81 25 VAL B N 1
ATOM 3736 C CA . VAL B 1 25 ? 41.75 78.375 -13.375 1 53.81 25 VAL B CA 1
ATOM 3737 C C . VAL B 1 25 ? 40.281 78.312 -13.031 1 53.81 25 VAL B C 1
ATOM 3739 O O . VAL B 1 25 ? 39.812 77.25 -12.547 1 53.81 25 VAL B O 1
ATOM 3742 N N . ARG B 1 26 ? 39.5 79.312 -13.398 1 53.12 26 ARG B N 1
ATOM 3743 C CA . ARG B 1 26 ? 38.062 79.25 -13.125 1 53.12 26 ARG B CA 1
ATOM 3744 C C . ARG B 1 26 ? 37.406 78.188 -13.953 1 53.12 26 ARG B C 1
ATOM 3746 O O . ARG B 1 26 ? 36.594 77.438 -13.438 1 53.12 26 ARG B O 1
ATOM 3753 N N . ASP B 1 27 ? 37.812 78.062 -15.203 1 55.34 27 ASP B N 1
ATOM 3754 C CA . ASP B 1 27 ? 37.219 77 -16.016 1 55.34 27 ASP B CA 1
ATOM 3755 C C . ASP B 1 27 ? 37.656 75.625 -15.539 1 55.34 27 ASP B C 1
ATOM 3757 O O . ASP B 1 27 ? 36.875 74.688 -15.539 1 55.34 27 ASP B O 1
ATOM 3761 N N . THR B 1 28 ? 38.875 75.562 -14.961 1 57.09 28 THR B N 1
ATOM 3762 C CA . THR B 1 28 ? 39.312 74.312 -14.43 1 57.09 28 THR B CA 1
ATOM 3763 C C . THR B 1 28 ? 38.562 73.938 -13.148 1 57.09 28 THR B C 1
ATOM 3765 O O . THR B 1 28 ? 38.188 72.812 -12.945 1 57.09 28 THR B O 1
ATOM 3768 N N . VAL B 1 29 ? 38.219 74.938 -12.375 1 57.62 29 VAL B N 1
ATOM 3769 C CA . VAL B 1 29 ? 37.469 74.688 -11.148 1 57.62 29 VAL B CA 1
ATOM 3770 C C . VAL B 1 29 ? 36.031 74.25 -11.484 1 57.62 29 VAL B C 1
ATOM 3772 O O . VAL B 1 29 ? 35.5 73.312 -10.914 1 57.62 29 VAL B O 1
ATOM 3775 N N . VAL B 1 30 ? 35.438 74.938 -12.477 1 57.38 30 VAL B N 1
ATOM 3776 C CA . VAL B 1 30 ? 34.094 74.562 -12.883 1 57.38 30 VAL B CA 1
ATOM 3777 C C . VAL B 1 30 ? 34.125 73.188 -13.516 1 57.38 30 VAL B C 1
ATOM 3779 O O . VAL B 1 30 ? 33.25 72.312 -13.234 1 57.38 30 VAL B O 1
ATOM 3782 N N . LEU B 1 31 ? 35.219 72.875 -14.227 1 55.72 31 LEU B N 1
ATOM 3783 C CA . LEU B 1 31 ? 35.344 71.5 -14.797 1 55.72 31 LEU B CA 1
ATOM 3784 C C . LEU B 1 31 ? 35.562 70.5 -13.711 1 55.72 31 LEU B C 1
ATOM 3786 O O . LEU B 1 31 ? 34.969 69.438 -13.758 1 55.72 31 LEU B O 1
ATOM 3790 N N . ILE B 1 32 ? 36.281 70.812 -12.703 1 57.78 32 ILE B N 1
ATOM 3791 C CA . ILE B 1 32 ? 36.469 69.875 -11.602 1 57.78 32 ILE B CA 1
ATOM 3792 C C . ILE B 1 32 ? 35.156 69.688 -10.836 1 57.78 32 ILE B C 1
ATOM 3794 O O . ILE B 1 32 ? 34.812 68.562 -10.477 1 57.78 32 ILE B O 1
ATOM 3798 N N . LEU B 1 33 ? 34.375 70.812 -10.719 1 54.66 33 LEU B N 1
ATOM 3799 C CA . LEU B 1 33 ? 33.094 70.688 -10.031 1 54.66 33 LEU B CA 1
ATOM 3800 C C . LEU B 1 33 ? 32.094 69.812 -10.859 1 54.66 33 LEU B C 1
ATOM 3802 O O . LEU B 1 33 ? 31.391 69 -10.312 1 54.66 33 LEU B O 1
ATOM 3806 N N . ILE B 1 34 ? 32.125 70 -12.172 1 56.81 34 ILE B N 1
ATOM 3807 C CA . ILE B 1 34 ? 31.25 69.188 -13.023 1 56.81 34 ILE B CA 1
ATOM 3808 C C . ILE B 1 34 ? 31.719 67.75 -13.016 1 56.81 34 ILE B C 1
ATOM 3810 O O . ILE B 1 34 ? 30.906 66.812 -12.914 1 56.81 34 ILE B O 1
ATOM 3814 N N . VAL B 1 35 ? 33.062 67.562 -12.984 1 57.69 35 VAL B N 1
ATOM 3815 C CA . VAL B 1 35 ? 33.594 66.188 -12.961 1 57.69 35 VAL B CA 1
ATOM 3816 C C . VAL B 1 35 ? 33.312 65.562 -11.586 1 57.69 35 VAL B C 1
ATOM 3818 O O . VAL B 1 35 ? 32.938 64.375 -11.484 1 57.69 35 VAL B O 1
ATOM 3821 N N . THR B 1 36 ? 33.406 66.375 -10.547 1 57.44 36 THR B N 1
ATOM 3822 C CA . THR B 1 36 ? 33.125 65.812 -9.219 1 57.44 36 THR B CA 1
ATOM 3823 C C . THR B 1 36 ? 31.641 65.5 -9.062 1 57.44 36 THR B C 1
ATOM 3825 O O . THR B 1 36 ? 31.281 64.5 -8.5 1 57.44 36 THR B O 1
ATOM 3828 N N . VAL B 1 37 ? 30.781 66.375 -9.586 1 57.25 37 VAL B N 1
ATOM 3829 C CA . VAL B 1 37 ? 29.344 66.062 -9.547 1 57.25 37 VAL B CA 1
ATOM 3830 C C . VAL B 1 37 ? 29.047 64.875 -10.461 1 57.25 37 VAL B C 1
ATOM 3832 O O . VAL B 1 37 ? 28.281 63.969 -10.094 1 57.25 37 VAL B O 1
ATOM 3835 N N . ALA B 1 38 ? 29.75 64.812 -11.602 1 58.09 38 ALA B N 1
ATOM 3836 C CA . ALA B 1 38 ? 29.562 63.625 -12.477 1 58.09 38 ALA B CA 1
ATOM 3837 C C . ALA B 1 38 ? 30.109 62.375 -11.828 1 58.09 38 ALA B C 1
ATOM 3839 O O . ALA B 1 38 ? 29.484 61.312 -11.898 1 58.09 38 ALA B O 1
ATOM 3840 N N . ILE B 1 39 ? 31.188 62.406 -11.102 1 57.94 39 ILE B N 1
ATOM 3841 C CA . ILE B 1 39 ? 31.719 61.25 -10.375 1 57.94 39 ILE B CA 1
ATOM 3842 C C . ILE B 1 39 ? 30.797 60.906 -9.211 1 57.94 39 ILE B C 1
ATOM 3844 O O . ILE B 1 39 ? 30.516 59.75 -8.961 1 57.94 39 ILE B O 1
ATOM 3848 N N . ALA B 1 40 ? 30.281 61.938 -8.578 1 56.88 40 ALA B N 1
ATOM 3849 C CA . ALA B 1 40 ? 29.344 61.656 -7.484 1 56.88 40 ALA B CA 1
ATOM 3850 C C . ALA B 1 40 ? 28.062 61.031 -8.016 1 56.88 40 ALA B C 1
ATOM 3852 O O . ALA B 1 40 ? 27.547 60.062 -7.434 1 56.88 40 ALA B O 1
ATOM 3853 N N . ILE B 1 41 ? 27.562 61.5 -9.125 1 56.28 41 ILE B N 1
ATOM 3854 C CA . ILE B 1 41 ? 26.422 60.875 -9.766 1 56.28 41 ILE B CA 1
ATOM 3855 C C . ILE B 1 41 ? 26.797 59.469 -10.266 1 56.28 41 ILE B C 1
ATOM 3857 O O . ILE B 1 41 ? 26.031 58.5 -10.078 1 56.28 41 ILE B O 1
ATOM 3861 N N . ALA B 1 42 ? 28 59.281 -10.797 1 54.62 42 ALA B N 1
ATOM 3862 C CA . ALA B 1 42 ? 28.453 57.969 -11.219 1 54.62 42 ALA B CA 1
ATOM 3863 C C . ALA B 1 42 ? 28.641 57.031 -10.023 1 54.62 42 ALA B C 1
ATOM 3865 O O . ALA B 1 42 ? 28.25 55.875 -10.055 1 54.62 42 ALA B O 1
ATOM 3866 N N . ILE B 1 43 ? 29.172 57.5 -8.953 1 55.59 43 ILE B N 1
ATOM 3867 C CA . ILE B 1 43 ? 29.297 56.688 -7.75 1 55.59 43 ILE B CA 1
ATOM 3868 C C . ILE B 1 43 ? 27.922 56.406 -7.16 1 55.59 43 ILE B C 1
ATOM 3870 O O . ILE B 1 43 ? 27.625 55.281 -6.762 1 55.59 43 ILE B O 1
ATOM 3874 N N . GLY B 1 44 ? 27.016 57.375 -7.152 1 49.78 44 GLY B N 1
ATOM 3875 C CA . GLY B 1 44 ? 25.656 57.125 -6.75 1 49.78 44 GLY B CA 1
ATOM 3876 C C . GLY B 1 44 ? 24.938 56.125 -7.648 1 49.78 44 GLY B C 1
ATOM 3877 O O . GLY B 1 44 ? 24.234 55.219 -7.168 1 49.78 44 GLY B O 1
ATOM 3878 N N . MET B 1 45 ? 25.156 56.25 -8.93 1 51.19 45 MET B N 1
ATOM 3879 C CA . MET B 1 45 ? 24.609 55.25 -9.859 1 51.19 45 MET B CA 1
ATOM 3880 C C . MET B 1 45 ? 25.297 53.906 -9.68 1 51.19 45 MET B C 1
ATOM 3882 O O . MET B 1 45 ? 24.656 52.844 -9.758 1 51.19 45 MET B O 1
ATOM 3886 N N . ILE B 1 46 ? 26.562 53.781 -9.461 1 49.72 46 ILE B N 1
ATOM 3887 C CA . ILE B 1 46 ? 27.25 52.531 -9.172 1 49.72 46 ILE B CA 1
ATOM 3888 C C . ILE B 1 46 ? 26.766 51.969 -7.836 1 49.72 46 ILE B C 1
ATOM 3890 O O . ILE B 1 46 ? 26.5 50.781 -7.719 1 49.72 46 ILE B O 1
ATOM 3894 N N . VAL B 1 47 ? 26.625 52.75 -6.801 1 47.62 47 VAL B N 1
ATOM 3895 C CA . VAL B 1 47 ? 26.094 52.281 -5.527 1 47.62 47 VAL B CA 1
ATOM 3896 C C . VAL B 1 47 ? 24.625 51.906 -5.691 1 47.62 47 VAL B C 1
ATOM 3898 O O . VAL B 1 47 ? 24.172 50.875 -5.16 1 47.62 47 VAL B O 1
ATOM 3901 N N . TYR B 1 48 ? 23.844 52.656 -6.406 1 44.25 48 TYR B N 1
ATOM 3902 C CA . TYR B 1 48 ? 22.469 52.281 -6.719 1 44.25 48 TYR B CA 1
ATOM 3903 C C . TYR B 1 48 ? 22.438 51.031 -7.586 1 44.25 48 TYR B C 1
ATOM 3905 O O . TYR B 1 48 ? 21.672 50.094 -7.32 1 44.25 48 TYR B O 1
ATOM 3913 N N . LEU B 1 49 ? 23.219 50.906 -8.648 1 45.94 49 LEU B N 1
ATOM 3914 C CA . LEU B 1 49 ? 23.328 49.688 -9.445 1 45.94 49 LEU B CA 1
ATOM 3915 C C . LEU B 1 49 ? 24.016 48.594 -8.648 1 45.94 49 LEU B C 1
ATOM 3917 O O . LEU B 1 49 ? 23.641 47.438 -8.758 1 45.94 49 LEU B O 1
ATOM 3921 N N . ALA B 1 50 ? 24.984 48.844 -7.855 1 45.53 50 ALA B N 1
ATOM 3922 C CA . ALA B 1 50 ? 25.562 47.844 -6.941 1 45.53 50 ALA B CA 1
ATOM 3923 C C . ALA B 1 50 ? 24.578 47.5 -5.84 1 45.53 50 ALA B C 1
ATOM 3925 O O . ALA B 1 50 ? 24.5 46.312 -5.426 1 45.53 50 ALA B O 1
ATOM 3926 N N . GLY B 1 51 ? 23.781 48.281 -5.32 1 44.38 51 GLY B N 1
ATOM 3927 C CA . GLY B 1 51 ? 22.688 47.969 -4.414 1 44.38 51 GLY B CA 1
ATOM 3928 C C . GLY B 1 51 ? 21.578 47.156 -5.062 1 44.38 51 GLY B C 1
ATOM 3929 O O . GLY B 1 51 ? 21.078 46.188 -4.465 1 44.38 51 GLY B O 1
ATOM 3930 N N . ARG B 1 52 ? 21.156 47.562 -6.211 1 45.19 52 ARG B N 1
ATOM 3931 C CA . ARG B 1 52 ? 20.25 46.75 -6.992 1 45.19 52 ARG B CA 1
ATOM 3932 C C . ARG B 1 52 ? 20.922 45.438 -7.41 1 45.19 52 ARG B C 1
ATOM 3934 O O . ARG B 1 52 ? 20.281 44.375 -7.43 1 45.19 52 ARG B O 1
ATOM 3941 N N . GLN B 1 53 ? 22.062 45.469 -7.859 1 42.81 53 GLN B N 1
ATOM 3942 C CA . GLN B 1 53 ? 22.781 44.219 -8.125 1 42.81 53 GLN B CA 1
ATOM 3943 C C . GLN B 1 53 ? 22.938 43.375 -6.859 1 42.81 53 GLN B C 1
ATOM 3945 O O . GLN B 1 53 ? 22.812 42.156 -6.891 1 42.81 53 GLN B O 1
ATOM 3950 N N . ASN B 1 54 ? 23.188 44 -5.746 1 44.91 54 ASN B N 1
ATOM 3951 C CA . ASN B 1 54 ? 23.281 43.25 -4.484 1 44.91 54 ASN B CA 1
ATOM 3952 C C . ASN B 1 54 ? 21.906 42.719 -4.055 1 44.91 54 ASN B C 1
ATOM 3954 O O . ASN B 1 54 ? 21.812 41.594 -3.564 1 44.91 54 ASN B O 1
ATOM 3958 N N . THR B 1 55 ? 20.859 43.5 -4.348 1 48.22 55 THR B N 1
ATOM 3959 C CA . THR B 1 55 ? 19.531 42.969 -4.031 1 48.22 55 THR B CA 1
ATOM 3960 C C . THR B 1 55 ? 19.172 41.844 -4.977 1 48.22 55 THR B C 1
ATOM 3962 O O . THR B 1 55 ? 18.578 40.844 -4.555 1 48.22 55 THR B O 1
ATOM 3965 N N . ARG B 1 56 ? 19.484 42 -6.203 1 50.72 56 ARG B N 1
ATOM 3966 C CA . ARG B 1 56 ? 19.25 40.906 -7.141 1 50.72 56 ARG B CA 1
ATOM 3967 C C . ARG B 1 56 ? 20.125 39.688 -6.809 1 50.72 56 ARG B C 1
ATOM 3969 O O . ARG B 1 56 ? 19.656 38.531 -6.867 1 50.72 56 ARG B O 1
ATOM 3976 N N . GLU B 1 57 ? 21.375 40 -6.578 1 52.69 57 GLU B N 1
ATOM 3977 C CA . GLU B 1 57 ? 22.25 38.906 -6.168 1 52.69 57 GLU B CA 1
ATOM 3978 C C . GLU B 1 57 ? 21.734 38.25 -4.887 1 52.69 57 GLU B C 1
ATOM 3980 O O . GLU B 1 57 ? 21.781 37.031 -4.754 1 52.69 57 GLU B O 1
ATOM 3985 N N . ASP B 1 58 ? 21.266 39.094 -3.93 1 53.53 58 ASP B N 1
ATOM 3986 C CA . ASP B 1 58 ? 20.719 38.531 -2.695 1 53.53 58 ASP B CA 1
ATOM 3987 C C . ASP B 1 58 ? 19.453 37.75 -2.969 1 53.53 58 ASP B C 1
ATOM 3989 O O . ASP B 1 58 ? 19.234 36.688 -2.375 1 53.53 58 ASP B O 1
ATOM 3993 N N . ASP B 1 59 ? 18.672 38.281 -3.898 1 63.06 59 ASP B N 1
ATOM 3994 C CA . ASP B 1 59 ? 17.453 37.562 -4.277 1 63.06 59 ASP B CA 1
ATOM 3995 C C . ASP B 1 59 ? 17.781 36.219 -4.934 1 63.06 59 ASP B C 1
ATOM 3997 O O . ASP B 1 59 ? 17.141 35.219 -4.652 1 63.06 59 ASP B O 1
ATOM 4001 N N . ASP B 1 60 ? 18.797 36.312 -5.801 1 63.47 60 ASP B N 1
ATOM 4002 C CA . ASP B 1 60 ? 19.203 35.062 -6.461 1 63.47 60 ASP B CA 1
ATOM 4003 C C . ASP B 1 60 ? 19.734 34.062 -5.449 1 63.47 60 ASP B C 1
ATOM 4005 O O . ASP B 1 60 ? 19.422 32.844 -5.539 1 63.47 60 ASP B O 1
ATOM 4009 N N . ILE B 1 61 ? 20.484 34.594 -4.512 1 64.94 61 ILE B N 1
ATOM 4010 C CA . ILE B 1 61 ? 21.047 33.719 -3.494 1 64.94 61 ILE B CA 1
ATOM 4011 C C . ILE B 1 61 ? 19.922 33.125 -2.643 1 64.94 61 ILE B C 1
ATOM 4013 O O . ILE B 1 61 ? 19.953 31.938 -2.303 1 64.94 61 ILE B O 1
ATOM 4017 N N . TYR B 1 62 ? 18.969 33.938 -2.418 1 77.06 62 TYR B N 1
ATOM 4018 C CA . TYR B 1 62 ? 17.844 33.469 -1.633 1 77.06 62 TYR B CA 1
ATOM 4019 C C . TYR B 1 62 ? 17.062 32.406 -2.393 1 77.06 62 TYR B C 1
ATOM 4021 O O . TYR B 1 62 ? 16.656 31.406 -1.813 1 77.06 62 TYR B O 1
ATOM 4029 N N . ILE B 1 63 ? 16.953 32.688 -3.656 1 74.81 63 ILE B N 1
ATOM 4030 C CA . ILE B 1 63 ? 16.203 31.75 -4.477 1 74.81 63 ILE B CA 1
ATOM 4031 C C . ILE B 1 63 ? 16.938 30.406 -4.523 1 74.81 63 ILE B C 1
ATOM 4033 O O . ILE B 1 63 ? 16.312 29.344 -4.402 1 74.81 63 ILE B O 1
ATOM 4037 N N . ILE B 1 64 ? 18.266 30.484 -4.676 1 72.44 64 ILE B N 1
ATOM 4038 C CA . ILE B 1 64 ? 19.078 29.266 -4.734 1 72.44 64 ILE B CA 1
ATOM 4039 C C . ILE B 1 64 ? 19 28.531 -3.396 1 72.44 64 ILE B C 1
ATOM 4041 O O . ILE B 1 64 ? 18.844 27.312 -3.355 1 72.44 64 ILE B O 1
ATOM 4045 N N . SER B 1 65 ? 19.047 29.344 -2.391 1 86 65 SER B N 1
ATOM 4046 C CA . SER B 1 65 ? 18.984 28.75 -1.059 1 86 65 SER B CA 1
ATOM 4047 C C . SER B 1 65 ? 17.625 28.109 -0.792 1 86 65 SER B C 1
ATOM 4049 O O . SER B 1 65 ? 17.547 27.031 -0.223 1 86 65 SER B O 1
ATOM 4051 N N . ARG B 1 66 ? 16.625 28.812 -1.218 1 92.06 66 ARG B N 1
ATOM 4052 C CA . ARG B 1 66 ? 15.273 28.312 -1.027 1 92.06 66 ARG B CA 1
ATOM 4053 C C . ARG B 1 66 ? 15.055 27.016 -1.791 1 92.06 66 ARG B C 1
ATOM 4055 O O . ARG B 1 66 ? 14.484 26.062 -1.259 1 92.06 66 ARG B O 1
ATOM 4062 N N . MET B 1 67 ? 15.562 26.922 -2.994 1 91.75 67 MET B N 1
ATOM 4063 C CA . MET B 1 67 ? 15.43 25.719 -3.803 1 91.75 67 MET B CA 1
ATOM 4064 C C . MET B 1 67 ? 16.203 24.547 -3.184 1 91.75 67 MET B C 1
ATOM 4066 O O . MET B 1 67 ? 15.734 23.406 -3.207 1 91.75 67 MET B O 1
ATOM 4070 N N . LYS B 1 68 ? 17.312 24.875 -2.66 1 91.25 68 LYS B N 1
ATOM 4071 C CA . LYS B 1 68 ? 18.094 23.844 -1.967 1 91.25 68 LYS B CA 1
ATOM 4072 C C . LYS B 1 68 ? 17.328 23.297 -0.774 1 91.25 68 LYS B C 1
ATOM 4074 O O . LYS B 1 68 ? 17.281 22.078 -0.564 1 91.25 68 LYS B O 1
ATOM 4079 N N . VAL B 1 69 ? 16.688 24.203 -0.038 1 94.31 69 VAL B N 1
ATOM 4080 C CA . VAL B 1 69 ? 15.922 23.812 1.138 1 94.31 69 VAL B CA 1
ATOM 4081 C C . VAL B 1 69 ? 14.727 22.969 0.714 1 94.31 69 VAL B C 1
ATOM 4083 O O . VAL B 1 69 ? 14.406 21.953 1.358 1 94.31 69 VAL B O 1
ATOM 4086 N N . ILE B 1 70 ? 14.094 23.344 -0.379 1 96.25 70 ILE B N 1
ATOM 4087 C CA . ILE B 1 70 ? 12.953 22.594 -0.889 1 96.25 70 ILE B CA 1
ATOM 4088 C C . ILE B 1 70 ? 13.391 21.172 -1.257 1 96.25 70 ILE B C 1
ATOM 4090 O O . ILE B 1 70 ? 12.789 20.188 -0.81 1 96.25 70 ILE B O 1
ATOM 4094 N N . LYS B 1 71 ? 14.461 21.078 -1.973 1 94.19 71 LYS B N 1
ATOM 4095 C CA . LYS B 1 71 ? 14.922 19.766 -2.445 1 94.19 71 LYS B CA 1
ATOM 4096 C C . LYS B 1 71 ? 15.344 18.875 -1.281 1 94.19 71 LYS B C 1
ATOM 4098 O O . LYS B 1 71 ? 15.016 17.688 -1.244 1 94.19 71 LYS B O 1
ATOM 4103 N N . GLU B 1 72 ? 16.031 19.453 -0.354 1 94 72 GLU B N 1
ATOM 4104 C CA . GLU B 1 72 ? 16.422 18.703 0.826 1 94 72 GLU B CA 1
ATOM 4105 C C . GLU B 1 72 ? 15.211 18.25 1.637 1 94 72 GLU B C 1
ATOM 4107 O O . GLU B 1 72 ? 15.172 17.125 2.131 1 94 72 GLU B O 1
ATOM 4112 N N . SER B 1 73 ? 14.273 19.188 1.782 1 95.56 73 SER B N 1
ATOM 4113 C CA . SER B 1 73 ? 13.055 18.891 2.531 1 95.56 73 SER B CA 1
ATOM 4114 C C . SER B 1 73 ? 12.266 17.766 1.879 1 95.56 73 SER B C 1
ATOM 4116 O O . SER B 1 73 ? 11.734 16.891 2.57 1 95.56 73 SER B O 1
ATOM 4118 N N . VAL B 1 74 ? 12.18 17.781 0.583 1 94.69 74 VAL B N 1
ATOM 4119 C CA . VAL B 1 74 ? 11.469 16.766 -0.188 1 94.69 74 VAL B CA 1
ATOM 4120 C C . VAL B 1 74 ? 12.102 15.398 0.048 1 94.69 74 VAL B C 1
ATOM 4122 O O . VAL B 1 74 ? 11.391 14.422 0.303 1 94.69 74 VAL B O 1
ATOM 4125 N N . LEU B 1 75 ? 13.367 15.391 -0.013 1 90.75 75 LEU B N 1
ATOM 4126 C CA . LEU B 1 75 ? 14.07 14.125 0.175 1 90.75 75 LEU B CA 1
ATOM 4127 C C . LEU B 1 75 ? 13.836 13.57 1.575 1 90.75 75 LEU B C 1
ATOM 4129 O O . LEU B 1 75 ? 13.555 12.383 1.737 1 90.75 75 LEU B O 1
ATOM 4133 N N . VAL B 1 76 ? 13.883 14.391 2.564 1 90.25 76 VAL B N 1
ATOM 4134 C CA . VAL B 1 76 ? 13.656 13.961 3.941 1 90.25 76 VAL B CA 1
ATOM 4135 C C . VAL B 1 76 ? 12.227 13.461 4.105 1 90.25 76 VAL B C 1
ATOM 4137 O O . VAL B 1 76 ? 11.992 12.422 4.723 1 90.25 76 VAL B O 1
ATOM 4140 N N . SER B 1 77 ? 11.305 14.148 3.539 1 91 77 SER B N 1
ATOM 4141 C CA . SER B 1 77 ? 9.891 13.797 3.66 1 91 77 SER B CA 1
ATOM 4142 C C . SER B 1 77 ? 9.602 12.453 3 1 91 77 SER B C 1
ATOM 4144 O O . SER B 1 77 ? 8.805 11.672 3.514 1 91 77 SER B O 1
ATOM 4146 N N . LEU B 1 78 ? 10.242 12.234 1.913 1 87.94 78 LEU B N 1
ATOM 4147 C CA . LEU B 1 78 ? 10.008 11 1.173 1 87.94 78 LEU B CA 1
ATOM 4148 C C . LEU B 1 78 ? 10.695 9.82 1.847 1 87.94 78 LEU B C 1
ATOM 4150 O O . LEU B 1 78 ? 10.172 8.703 1.833 1 87.94 78 LEU B O 1
ATOM 4154 N N . MET B 1 79 ? 11.781 10.062 2.475 1 80.44 79 MET B N 1
ATOM 4155 C CA . MET B 1 79 ? 12.594 8.969 3.008 1 80.44 79 MET B CA 1
ATOM 4156 C C . MET B 1 79 ? 12.188 8.641 4.438 1 80.44 79 MET B C 1
ATOM 4158 O O . MET B 1 79 ? 12.555 7.586 4.965 1 80.44 79 MET B O 1
ATOM 4162 N N . SER B 1 80 ? 11.531 9.539 5.078 1 72.69 80 SER B N 1
ATOM 4163 C CA . SER B 1 80 ? 11.172 9.312 6.473 1 72.69 80 SER B CA 1
ATOM 4164 C C . SER B 1 80 ? 10.078 8.25 6.59 1 72.69 80 SER B C 1
ATOM 4166 O O . SER B 1 80 ? 9.18 8.375 7.422 1 72.69 80 SER B O 1
ATOM 4168 N N . THR B 1 81 ? 10.32 7.105 5.844 1 57.06 81 THR B N 1
ATOM 4169 C CA . THR B 1 81 ? 9.359 6.016 5.973 1 57.06 81 THR B CA 1
ATOM 4170 C C . THR B 1 81 ? 9.602 5.234 7.266 1 57.06 81 THR B C 1
ATOM 4172 O O . THR B 1 81 ? 10.727 4.801 7.535 1 57.06 81 THR B O 1
ATOM 4175 N N . PRO B 1 82 ? 8.781 5.547 8.273 1 48.47 82 PRO B N 1
ATOM 4176 C CA . PRO B 1 82 ? 9.062 4.652 9.398 1 48.47 82 PRO B CA 1
ATOM 4177 C C . PRO B 1 82 ? 9.07 3.18 8.992 1 48.47 82 PRO B C 1
ATOM 4179 O O . PRO B 1 82 ? 8.492 2.818 7.961 1 48.47 82 PRO B O 1
ATOM 4182 N N . GLU B 1 83 ? 9.789 2.453 9.711 1 45.62 83 GLU B N 1
ATOM 4183 C CA . GLU B 1 83 ? 9.594 1.007 9.758 1 45.62 83 GLU B CA 1
ATOM 4184 C C . GLU B 1 83 ? 8.125 0.64 9.586 1 45.62 83 GLU B C 1
ATOM 4186 O O . GLU B 1 83 ? 7.242 1.462 9.836 1 45.62 83 GLU B O 1
ATOM 4191 N N . TRP B 1 84 ? 7.832 -0.313 8.852 1 43.59 84 TRP B N 1
ATOM 4192 C CA . TRP B 1 84 ? 6.477 -0.813 8.641 1 43.59 84 TRP B CA 1
ATOM 4193 C C . TRP B 1 84 ? 5.582 -0.476 9.828 1 43.59 84 TRP B C 1
ATOM 4195 O O . TRP B 1 84 ? 5.875 -0.869 10.961 1 43.59 84 TRP B O 1
ATOM 4205 N N . SER B 1 85 ? 5.137 0.778 9.953 1 51.03 85 SER B N 1
ATOM 4206 C CA . SER B 1 85 ? 4.09 1.007 10.945 1 51.03 85 SER B CA 1
ATOM 4207 C C . SER B 1 85 ? 2.709 1.012 10.297 1 51.03 85 SER B C 1
ATOM 4209 O O . SER B 1 85 ? 2.529 1.575 9.211 1 51.03 85 SER B O 1
ATOM 4211 N N . PRO B 1 86 ? 1.824 0.039 10.68 1 51.03 86 PRO B N 1
ATOM 4212 C CA . PRO B 1 86 ? 0.49 -0.157 10.109 1 51.03 86 PRO B CA 1
ATOM 4213 C C . PRO B 1 86 ? -0.234 1.16 9.836 1 51.03 86 PRO B C 1
ATOM 4215 O O . PRO B 1 86 ? -1.165 1.2 9.031 1 51.03 86 PRO B O 1
ATOM 4218 N N . TYR B 1 87 ? 0.043 2.117 10.461 1 53.56 87 TYR B N 1
ATOM 4219 C CA . TYR B 1 87 ? -0.764 3.316 10.266 1 53.56 87 TYR B CA 1
ATOM 4220 C C . TYR B 1 87 ? 0.083 4.574 10.43 1 53.56 87 TYR B C 1
ATOM 4222 O O . TYR B 1 87 ? 0.604 4.848 11.508 1 53.56 87 TYR B O 1
ATOM 4230 N N . ARG B 1 88 ? 0.38 5.051 9.102 1 62.75 88 ARG B N 1
ATOM 4231 C CA . ARG B 1 88 ? 0.945 6.395 9.18 1 62.75 88 ARG B CA 1
ATOM 4232 C C . ARG B 1 88 ? -0.074 7.441 8.75 1 62.75 88 ARG B C 1
ATOM 4234 O O . ARG B 1 88 ? -0.724 7.293 7.711 1 62.75 88 ARG B O 1
ATOM 4241 N N . LEU B 1 89 ? -0.572 8.148 9.648 1 66.06 89 LEU B N 1
ATOM 4242 C CA . LEU B 1 89 ? -1.661 9.094 9.438 1 66.06 89 LEU B CA 1
ATOM 4243 C C . LEU B 1 89 ? -1.127 10.438 8.945 1 66.06 89 LEU B C 1
ATOM 4245 O O . LEU B 1 89 ? -1.749 11.477 9.18 1 66.06 89 LEU B O 1
ATOM 4249 N N . ASP B 1 90 ? 0.139 10.336 8.227 1 81.75 90 ASP B N 1
ATOM 4250 C CA . ASP B 1 90 ? 0.601 11.625 7.727 1 81.75 90 ASP B CA 1
ATOM 4251 C C . ASP B 1 90 ? 1.166 11.5 6.312 1 81.75 90 ASP B C 1
ATOM 4253 O O . ASP B 1 90 ? 1.827 12.414 5.816 1 81.75 90 ASP B O 1
ATOM 4257 N N . THR B 1 91 ? 0.902 10.344 5.699 1 87.19 91 THR B N 1
ATOM 4258 C CA . THR B 1 91 ? 1.449 10.07 4.371 1 87.19 91 THR B CA 1
ATOM 4259 C C . THR B 1 91 ? 0.769 10.938 3.318 1 87.19 91 THR B C 1
ATOM 4261 O O . THR B 1 91 ? 1.417 11.406 2.381 1 87.19 91 THR B O 1
ATOM 4264 N N . ALA B 1 92 ? -0.492 11.156 3.453 1 91.25 92 ALA B N 1
ATOM 4265 C CA . ALA B 1 92 ? -1.221 12.008 2.512 1 91.25 92 ALA B CA 1
ATOM 4266 C C . ALA B 1 92 ? -0.669 13.43 2.512 1 91.25 92 ALA B C 1
ATOM 4268 O O . ALA B 1 92 ? -0.474 14.023 1.45 1 91.25 92 ALA B O 1
ATOM 4269 N N . GLU B 1 93 ? -0.419 13.906 3.705 1 92.88 93 GLU B N 1
ATOM 4270 C CA . GLU B 1 93 ? 0.138 15.25 3.842 1 92.88 93 GLU B CA 1
ATOM 4271 C C . GLU B 1 93 ? 1.519 15.344 3.199 1 92.88 93 GLU B C 1
ATOM 4273 O O . GLU B 1 93 ? 1.83 16.328 2.521 1 92.88 93 GLU B O 1
ATOM 4278 N N . ALA B 1 94 ? 2.277 14.336 3.406 1 91.56 94 ALA B N 1
ATOM 4279 C CA . ALA B 1 94 ? 3.6 14.312 2.787 1 91.56 94 ALA B CA 1
ATOM 4280 C C . ALA B 1 94 ? 3.494 14.367 1.267 1 91.56 94 ALA B C 1
ATOM 4282 O O . ALA B 1 94 ? 4.227 15.117 0.616 1 91.56 94 ALA B O 1
ATOM 4283 N N . ILE B 1 95 ? 2.602 13.617 0.704 1 91.44 95 ILE B N 1
ATOM 4284 C CA . ILE B 1 95 ? 2.42 13.562 -0.743 1 91.44 95 ILE B CA 1
ATOM 4285 C C . ILE B 1 95 ? 1.959 14.93 -1.257 1 91.44 95 ILE B C 1
ATOM 4287 O O . ILE B 1 95 ? 2.451 15.414 -2.277 1 91.44 95 ILE B O 1
ATOM 4291 N N . ILE B 1 96 ? 1.043 15.555 -0.55 1 94.06 96 ILE B N 1
ATOM 4292 C CA . ILE B 1 96 ? 0.563 16.875 -0.935 1 94.06 96 ILE B CA 1
ATOM 4293 C C . ILE B 1 96 ? 1.726 17.875 -0.937 1 94.06 96 ILE B C 1
ATOM 4295 O O . ILE B 1 96 ? 1.944 18.578 -1.922 1 94.06 96 ILE B O 1
ATOM 4299 N N . GLY B 1 97 ? 2.48 17.875 0.139 1 95.56 97 GLY B N 1
ATOM 4300 C CA . GLY B 1 97 ? 3.588 18.797 0.279 1 95.56 97 GLY B CA 1
ATOM 4301 C C . GLY B 1 97 ? 4.656 18.625 -0.783 1 95.56 97 GLY B C 1
ATOM 4302 O O . GLY B 1 97 ? 5.059 19.594 -1.435 1 95.56 97 GLY B O 1
ATOM 4303 N N . VAL B 1 98 ? 5.039 17.422 -0.97 1 94.62 98 VAL B N 1
ATOM 4304 C CA . VAL B 1 98 ? 6.129 17.125 -1.891 1 94.62 98 VAL B CA 1
ATOM 4305 C C . VAL B 1 98 ? 5.699 17.438 -3.322 1 94.62 98 VAL B C 1
ATOM 4307 O O . VAL B 1 98 ? 6.465 18.016 -4.098 1 94.62 98 VAL B O 1
ATOM 4310 N N . THR B 1 99 ? 4.523 17.078 -3.693 1 92.88 99 THR B N 1
ATOM 4311 C CA . THR B 1 99 ? 4.066 17.234 -5.07 1 92.88 99 THR B CA 1
ATOM 4312 C C . THR B 1 99 ? 3.863 18.703 -5.406 1 92.88 99 THR B C 1
ATOM 4314 O O . THR B 1 99 ? 4.219 19.156 -6.496 1 92.88 99 THR B O 1
ATOM 4317 N N . LEU B 1 100 ? 3.295 19.438 -4.492 1 94.56 100 LEU B N 1
ATOM 4318 C CA . LEU B 1 100 ? 3.111 20.875 -4.727 1 94.56 100 LEU B CA 1
ATOM 4319 C C . LEU B 1 100 ? 4.438 21.609 -4.617 1 94.56 100 LEU B C 1
ATOM 4321 O O . LEU B 1 100 ? 4.699 22.547 -5.383 1 94.56 100 LEU B O 1
ATOM 4325 N N . GLY B 1 101 ? 5.27 21.203 -3.689 1 95.62 101 GLY B N 1
ATOM 4326 C CA . GLY B 1 101 ? 6.523 21.891 -3.418 1 95.62 101 GLY B CA 1
ATOM 4327 C C . GLY B 1 101 ? 7.578 21.656 -4.48 1 95.62 101 GLY B C 1
ATOM 4328 O O . GLY B 1 101 ? 8.367 22.562 -4.789 1 95.62 101 GLY B O 1
ATOM 4329 N N . TYR B 1 102 ? 7.562 20.484 -4.996 1 93.94 102 TYR B N 1
ATOM 4330 C CA . TYR B 1 102 ? 8.562 20.078 -5.977 1 93.94 102 TYR B CA 1
ATOM 4331 C C . TYR B 1 102 ? 8.023 18.984 -6.891 1 93.94 102 TYR B C 1
ATOM 4333 O O . TYR B 1 102 ? 8.391 17.812 -6.754 1 93.94 102 TYR B O 1
ATOM 4341 N N . PRO B 1 103 ? 7.254 19.344 -7.895 1 88.44 103 PRO B N 1
ATOM 4342 C CA . PRO B 1 103 ? 6.59 18.375 -8.773 1 88.44 103 PRO B CA 1
ATOM 4343 C C . PRO B 1 103 ? 7.574 17.438 -9.461 1 88.44 103 PRO B C 1
ATOM 4345 O O . PRO B 1 103 ? 7.223 16.297 -9.781 1 88.44 103 PRO B O 1
ATOM 4348 N N . GLU B 1 104 ? 8.836 17.734 -9.555 1 87 104 GLU B N 1
ATOM 4349 C CA . GLU B 1 104 ? 9.844 16.906 -10.234 1 87 104 GLU B CA 1
ATOM 4350 C C . GLU B 1 104 ? 10.219 15.703 -9.383 1 87 104 GLU B C 1
ATOM 4352 O O . GLU B 1 104 ? 10.852 14.766 -9.883 1 87 104 GLU B O 1
ATOM 4357 N N . ALA B 1 105 ? 9.781 15.836 -8.148 1 87.69 105 ALA B N 1
ATOM 4358 C CA . ALA B 1 105 ? 10.117 14.734 -7.246 1 87.69 105 ALA B CA 1
ATOM 4359 C C . ALA B 1 105 ? 9.57 13.414 -7.77 1 87.69 105 ALA B C 1
ATOM 4361 O O . ALA B 1 105 ? 10.172 12.359 -7.559 1 87.69 105 ALA B O 1
ATOM 4362 N N . PHE B 1 106 ? 8.516 13.414 -8.477 1 82.69 106 PHE B N 1
ATOM 4363 C CA . PHE B 1 106 ? 7.883 12.219 -9.023 1 82.69 106 PHE B CA 1
ATOM 4364 C C . PHE B 1 106 ? 8.836 11.484 -9.961 1 82.69 106 PHE B C 1
ATOM 4366 O O . PHE B 1 106 ? 8.836 10.25 -10.008 1 82.69 106 PHE B O 1
ATOM 4373 N N . GLU B 1 107 ? 9.617 12.18 -10.625 1 77.69 107 GLU B N 1
ATOM 4374 C CA . GLU B 1 107 ? 10.562 11.586 -11.562 1 77.69 107 GLU B CA 1
ATOM 4375 C C . GLU B 1 107 ? 11.938 11.406 -10.93 1 77.69 107 GLU B C 1
ATOM 4377 O O . GLU B 1 107 ? 12.586 10.375 -11.109 1 77.69 107 GLU B O 1
ATOM 4382 N N . GLU B 1 108 ? 12.422 12.43 -10.203 1 84.88 108 GLU B N 1
ATOM 4383 C CA . GLU B 1 108 ? 13.773 12.445 -9.648 1 84.88 108 GLU B CA 1
ATOM 4384 C C . GLU B 1 108 ? 13.914 11.461 -8.492 1 84.88 108 GLU B C 1
ATOM 4386 O O . GLU B 1 108 ? 14.992 10.914 -8.258 1 84.88 108 GLU B O 1
ATOM 4391 N N . HIS B 1 109 ? 12.805 11.328 -7.789 1 84.81 109 HIS B N 1
ATOM 4392 C CA . HIS B 1 109 ? 12.789 10.43 -6.645 1 84.81 109 HIS B CA 1
ATOM 4393 C C . HIS B 1 109 ? 11.641 9.43 -6.75 1 84.81 109 HIS B C 1
ATOM 4395 O O . HIS B 1 109 ? 10.867 9.258 -5.805 1 84.81 109 HIS B O 1
ATOM 4401 N N . LYS B 1 110 ? 11.641 8.758 -7.859 1 80.06 110 LYS B N 1
ATOM 4402 C CA . LYS B 1 110 ? 10.5 7.938 -8.258 1 80.06 110 LYS B CA 1
ATOM 4403 C C . LYS B 1 110 ? 10.227 6.836 -7.238 1 80.06 110 LYS B C 1
ATOM 4405 O O . LYS B 1 110 ? 9.094 6.688 -6.766 1 80.06 110 LYS B O 1
ATOM 4410 N N . SER B 1 111 ? 11.266 6.078 -6.832 1 76.5 111 SER B N 1
ATOM 4411 C CA . SER B 1 111 ? 11.094 4.949 -5.926 1 76.5 111 SER B CA 1
ATOM 4412 C C . SER B 1 111 ? 10.57 5.406 -4.57 1 76.5 111 SER B C 1
ATOM 4414 O O . SER B 1 111 ? 9.625 4.816 -4.031 1 76.5 111 SER B O 1
ATOM 4416 N N . GLU B 1 112 ? 11.141 6.492 -4.07 1 82.38 112 GLU B N 1
ATOM 4417 C CA . GLU B 1 112 ? 10.727 7 -2.768 1 82.38 112 GLU B CA 1
ATOM 4418 C C . GLU B 1 112 ? 9.32 7.582 -2.828 1 82.38 112 GLU B C 1
ATOM 4420 O O . GLU B 1 112 ? 8.531 7.418 -1.894 1 82.38 112 GLU B O 1
ATOM 4425 N N . TYR B 1 113 ? 9.047 8.258 -3.902 1 85.19 113 TYR B N 1
ATOM 4426 C CA . TYR B 1 113 ? 7.73 8.867 -4.086 1 85.19 113 TYR B CA 1
ATOM 4427 C C . TYR B 1 113 ? 6.645 7.797 -4.137 1 85.19 113 TYR B C 1
ATOM 4429 O O . TYR B 1 113 ? 5.633 7.898 -3.439 1 85.19 113 TYR B O 1
ATOM 4437 N N . PHE B 1 114 ? 6.879 6.773 -4.855 1 79.81 114 PHE B N 1
ATOM 4438 C CA . PHE B 1 114 ? 5.887 5.715 -4.992 1 79.81 114 PHE B CA 1
ATOM 4439 C C . PHE B 1 114 ? 5.766 4.91 -3.703 1 79.81 114 PHE B C 1
ATOM 4441 O O . PHE B 1 114 ? 4.684 4.434 -3.359 1 79.81 114 PHE B O 1
ATOM 4448 N N . GLY B 1 115 ? 6.918 4.797 -3.08 1 80.56 115 GLY B N 1
ATOM 4449 C CA . GLY B 1 115 ? 6.84 4.18 -1.766 1 80.56 115 GLY B CA 1
ATOM 4450 C C . GLY B 1 115 ? 5.93 4.926 -0.81 1 80.56 115 GLY B C 1
ATOM 4451 O O . GLY B 1 115 ? 5.129 4.312 -0.1 1 80.56 115 GLY B O 1
ATOM 4452 N N . LYS B 1 116 ? 6.078 6.227 -0.813 1 85.38 116 LYS B N 1
ATOM 4453 C CA . LYS B 1 116 ? 5.227 7.051 0.04 1 85.38 116 LYS B CA 1
ATOM 4454 C C . LYS B 1 116 ? 3.766 6.965 -0.39 1 85.38 116 LYS B C 1
ATOM 4456 O O . LYS B 1 116 ? 2.867 6.895 0.452 1 85.38 116 LYS B O 1
ATOM 4461 N N . LEU B 1 117 ? 3.57 6.98 -1.622 1 85.94 117 LEU B N 1
ATOM 4462 C CA . LEU B 1 117 ? 2.225 6.859 -2.168 1 85.94 117 LEU B CA 1
ATOM 4463 C C . LEU B 1 117 ? 1.606 5.516 -1.796 1 85.94 117 LEU B C 1
ATOM 4465 O O . LEU B 1 117 ? 0.422 5.441 -1.461 1 85.94 117 LEU B O 1
ATOM 4469 N N . ALA B 1 118 ? 2.367 4.496 -1.892 1 83.25 118 ALA B N 1
ATOM 4470 C CA . ALA B 1 118 ? 1.888 3.172 -1.508 1 83.25 118 ALA B CA 1
ATOM 4471 C C . ALA B 1 118 ? 1.474 3.143 -0.04 1 83.25 118 ALA B C 1
ATOM 4473 O O . ALA B 1 118 ? 0.439 2.568 0.309 1 83.25 118 ALA B O 1
ATOM 4474 N N . ASN B 1 119 ? 2.248 3.727 0.792 1 84.31 119 ASN B N 1
ATOM 4475 C CA . ASN B 1 119 ? 1.923 3.785 2.213 1 84.31 119 ASN B CA 1
ATOM 4476 C C . ASN B 1 119 ? 0.624 4.551 2.459 1 84.31 119 ASN B C 1
ATOM 4478 O O . ASN B 1 119 ? -0.141 4.207 3.361 1 84.31 119 ASN B O 1
ATOM 4482 N N . MET B 1 120 ? 0.486 5.578 1.731 1 88.12 120 MET B N 1
ATOM 4483 C CA . MET B 1 120 ? -0.764 6.328 1.828 1 88.12 120 MET B CA 1
ATOM 4484 C C . MET B 1 120 ? -1.959 5.434 1.516 1 88.12 120 MET B C 1
ATOM 4486 O O . MET B 1 120 ? -2.955 5.441 2.242 1 88.12 120 MET B O 1
ATOM 4490 N N . ASN B 1 121 ? -1.8 4.691 0.462 1 86.56 121 ASN B N 1
ATOM 4491 C CA . ASN B 1 121 ? -2.879 3.797 0.064 1 86.56 121 ASN B CA 1
ATOM 4492 C C . ASN B 1 121 ? -3.096 2.688 1.09 1 86.56 121 ASN B C 1
ATOM 4494 O O . ASN B 1 121 ? -4.23 2.287 1.347 1 86.56 121 ASN B O 1
ATOM 4498 N N 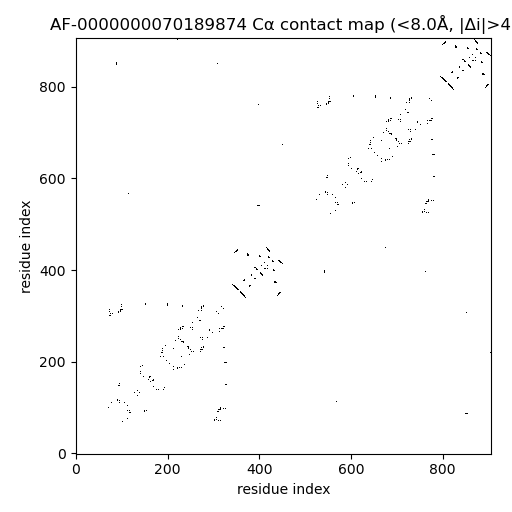. ILE B 1 122 ? -2.041 2.191 1.635 1 86.19 122 ILE B N 1
ATOM 4499 C CA . ILE B 1 122 ? -2.15 1.172 2.672 1 86.19 122 ILE B CA 1
ATOM 4500 C C . ILE B 1 122 ? -2.93 1.729 3.861 1 86.19 122 ILE B C 1
ATOM 4502 O O . ILE B 1 122 ? -3.826 1.066 4.387 1 86.19 122 ILE B O 1
ATOM 4506 N N . ASP B 1 123 ? -2.621 2.98 4.254 1 85.44 123 ASP B N 1
ATOM 4507 C CA . ASP B 1 123 ? -3.32 3.625 5.359 1 85.44 123 ASP B CA 1
ATOM 4508 C C . ASP B 1 123 ? -4.828 3.66 5.113 1 85.44 123 ASP B C 1
ATOM 4510 O O . ASP B 1 123 ? -5.613 3.268 5.98 1 85.44 123 ASP B O 1
ATOM 4514 N N . LEU B 1 124 ? -5.145 4.094 3.988 1 89.88 124 LEU B N 1
ATOM 4515 C CA . LEU B 1 124 ? -6.555 4.309 3.684 1 89.88 124 LEU B CA 1
ATOM 4516 C C . LEU B 1 124 ? -7.27 2.979 3.465 1 89.88 124 LEU B C 1
ATOM 4518 O O . LEU B 1 124 ? -8.383 2.777 3.961 1 89.88 124 LEU B O 1
ATOM 4522 N N . LEU B 1 125 ? -6.629 2.062 2.771 1 88.5 125 LEU B N 1
ATOM 4523 C CA . LEU B 1 125 ? -7.238 0.763 2.51 1 88.5 125 LEU B CA 1
ATOM 4524 C C . LEU B 1 125 ? -7.441 -0.012 3.807 1 88.5 125 LEU B C 1
ATOM 4526 O O . LEU B 1 125 ? -8.477 -0.653 3.994 1 88.5 125 LEU B O 1
ATOM 4530 N N . ALA B 1 126 ? -6.453 0.016 4.633 1 86.56 126 ALA B N 1
ATOM 4531 C CA . ALA B 1 126 ? -6.586 -0.65 5.926 1 86.56 126 ALA B CA 1
ATOM 4532 C C . ALA B 1 126 ? -7.734 -0.055 6.738 1 86.56 126 ALA B C 1
ATOM 4534 O O . ALA B 1 126 ? -8.508 -0.786 7.363 1 86.56 126 ALA B O 1
ATOM 4535 N N . ALA B 1 127 ? -7.848 1.249 6.727 1 87.62 127 ALA B N 1
ATOM 4536 C CA . ALA B 1 127 ? -8.922 1.922 7.449 1 87.62 127 ALA B CA 1
ATOM 4537 C C . ALA B 1 127 ? -10.289 1.54 6.883 1 87.62 127 ALA B C 1
ATOM 4539 O O . ALA B 1 127 ? -11.211 1.231 7.637 1 87.62 127 ALA B O 1
ATOM 4540 N N . LEU B 1 128 ? -10.391 1.529 5.578 1 90.25 128 LEU B N 1
ATOM 4541 C CA . LEU B 1 128 ? -11.641 1.22 4.906 1 90.25 128 LEU B CA 1
ATOM 4542 C C . LEU B 1 128 ? -12.039 -0.237 5.129 1 90.25 128 LEU B C 1
ATOM 4544 O O . LEU B 1 128 ? -13.219 -0.553 5.262 1 90.25 128 LEU B O 1
ATOM 4548 N N . LYS B 1 129 ? -11.047 -1.04 5.078 1 87.25 129 LYS B N 1
ATOM 4549 C CA . LYS B 1 129 ? -11.281 -2.457 5.336 1 87.25 129 LYS B CA 1
ATOM 4550 C C . LYS B 1 129 ? -11.891 -2.672 6.715 1 87.25 129 LYS B C 1
ATOM 4552 O O . LYS B 1 129 ? -12.789 -3.502 6.883 1 87.25 129 LYS B O 1
ATOM 4557 N N . ASN B 1 130 ? -11.477 -1.896 7.684 1 86.38 130 ASN B N 1
ATOM 4558 C CA . ASN B 1 130 ? -11.914 -2.039 9.07 1 86.38 130 ASN B CA 1
ATOM 4559 C C . ASN B 1 130 ? -13.227 -1.295 9.32 1 86.38 130 ASN B C 1
ATOM 4561 O O . ASN B 1 130 ? -14.016 -1.692 10.18 1 86.38 130 ASN B O 1
ATOM 4565 N N . ASP B 1 131 ? -13.406 -0.204 8.617 1 90.56 131 ASP B N 1
ATOM 4566 C CA . ASP B 1 131 ? -14.57 0.666 8.727 1 90.56 131 ASP B CA 1
ATOM 4567 C C . ASP B 1 131 ? -14.906 1.315 7.387 1 90.56 131 ASP B C 1
ATOM 4569 O O . ASP B 1 131 ? -14.375 2.375 7.055 1 90.56 131 ASP B O 1
ATOM 4573 N N . SER B 1 132 ? -15.867 0.683 6.668 1 89.62 132 SER B N 1
ATOM 4574 C CA . SER B 1 132 ? -16.141 1.095 5.297 1 89.62 132 SER B CA 1
ATOM 4575 C C . SER B 1 132 ? -16.672 2.525 5.242 1 89.62 132 SER B C 1
ATOM 4577 O O . SER B 1 132 ? -16.609 3.174 4.195 1 89.62 132 SER B O 1
ATOM 4579 N N . GLU B 1 133 ? -17.125 3.031 6.387 1 92.38 133 GLU B N 1
ATOM 4580 C CA . GLU B 1 133 ? -17.672 4.391 6.414 1 92.38 133 GLU B CA 1
ATOM 4581 C C . GLU B 1 133 ? -16.672 5.367 7.027 1 92.38 133 GLU B C 1
ATOM 4583 O O . GLU B 1 133 ? -16.906 6.574 7.047 1 92.38 133 GLU B O 1
ATOM 4588 N N . LEU B 1 134 ? -15.57 4.801 7.465 1 93.12 134 LEU B N 1
ATOM 4589 C CA . LEU B 1 134 ? -14.562 5.613 8.141 1 93.12 134 LEU B CA 1
ATOM 4590 C C . LEU B 1 134 ? -15.211 6.531 9.172 1 93.12 134 LEU B C 1
ATOM 4592 O O . LEU B 1 134 ? -14.984 7.742 9.156 1 93.12 134 LEU B O 1
ATOM 4596 N N . SER B 1 135 ? -15.93 5.969 10.07 1 92 135 SER B N 1
ATOM 4597 C CA . SER B 1 135 ? -16.797 6.719 10.977 1 92 135 SER B CA 1
ATOM 4598 C C . SER B 1 135 ? -16.047 7.121 12.25 1 92 135 SER B C 1
ATOM 4600 O O . SER B 1 135 ? -16.516 7.977 13 1 92 135 SER B O 1
ATOM 4602 N N . ASN B 1 136 ? -14.883 6.531 12.414 1 85.75 136 ASN B N 1
ATOM 4603 C CA . ASN B 1 136 ? -14.164 6.898 13.625 1 85.75 136 ASN B CA 1
ATOM 4604 C C . ASN B 1 136 ? -13.703 8.352 13.586 1 85.75 136 ASN B C 1
ATOM 4606 O O . ASN B 1 136 ? -13.609 8.945 12.508 1 85.75 136 ASN B O 1
ATOM 4610 N N . ASN B 1 137 ? -13.289 8.898 14.656 1 82.31 137 ASN B N 1
ATOM 4611 C CA . ASN B 1 137 ? -13.008 10.32 14.797 1 82.31 137 ASN B CA 1
ATOM 4612 C C . ASN B 1 137 ? -11.758 10.727 14.031 1 82.31 137 ASN B C 1
ATOM 4614 O O . ASN B 1 137 ? -11.641 11.867 13.578 1 82.31 137 ASN B O 1
ATOM 4618 N N . VAL B 1 138 ? -10.883 9.867 13.867 1 81.44 138 VAL B N 1
ATOM 4619 C CA . VAL B 1 138 ? -9.641 10.195 13.18 1 81.44 138 VAL B CA 1
ATOM 4620 C C . VAL B 1 138 ? -9.914 10.484 11.711 1 81.44 138 VAL B C 1
ATOM 4622 O O . VAL B 1 138 ? -9.508 11.523 11.188 1 81.44 138 VAL B O 1
ATOM 4625 N N . TRP B 1 139 ? -10.719 9.617 11.094 1 89.81 139 TRP B N 1
ATOM 4626 C CA . TRP B 1 139 ? -10.93 9.688 9.656 1 89.81 139 TRP B CA 1
ATOM 4627 C C . TRP B 1 139 ? -12.086 10.625 9.32 1 89.81 139 TRP B C 1
ATOM 4629 O O . TRP B 1 139 ? -12.078 11.289 8.281 1 89.81 139 TRP B O 1
ATOM 4639 N N . SER B 1 140 ? -13.07 10.758 10.234 1 92 140 SER B N 1
ATOM 4640 C CA . SER B 1 140 ? -14.32 11.438 9.906 1 92 140 SER B CA 1
ATOM 4641 C C . SER B 1 140 ? -14.211 12.938 10.133 1 92 140 SER B C 1
ATOM 4643 O O . SER B 1 140 ? -15.125 13.695 9.812 1 92 140 SER B O 1
ATOM 4645 N N . ARG B 1 141 ? -13.086 13.375 10.641 1 90.12 141 ARG B N 1
ATOM 4646 C CA . ARG B 1 141 ? -12.953 14.766 11.047 1 90.12 141 ARG B CA 1
ATOM 4647 C C . ARG B 1 141 ? -11.867 15.469 10.234 1 90.12 141 ARG B C 1
ATOM 4649 O O . ARG B 1 141 ? -11.055 16.219 10.789 1 90.12 141 ARG B O 1
ATOM 4656 N N . GLY B 1 142 ? -11.852 15.164 8.977 1 92.81 142 GLY B N 1
ATOM 4657 C CA . GLY B 1 142 ? -11 15.93 8.086 1 92.81 142 GLY B CA 1
ATOM 4658 C C . GLY B 1 142 ? -9.891 15.102 7.461 1 92.81 142 GLY B C 1
ATOM 4659 O O . GLY B 1 142 ? -9.375 15.445 6.395 1 92.81 142 GLY B O 1
ATOM 4660 N N . LYS B 1 143 ? -9.492 13.969 8.094 1 92.62 143 LYS B N 1
ATOM 4661 C CA . LYS B 1 143 ? -8.383 13.164 7.602 1 92.62 143 LYS B CA 1
ATOM 4662 C C . LYS B 1 143 ? -8.68 12.586 6.219 1 92.62 143 LYS B C 1
ATOM 4664 O O . LYS B 1 143 ? -7.824 12.602 5.336 1 92.62 143 LYS B O 1
ATOM 4669 N N . LEU B 1 144 ? -9.891 12.094 6.02 1 94.94 144 LEU B N 1
ATOM 4670 C CA . LEU B 1 144 ? -10.242 11.562 4.707 1 94.94 144 LEU B CA 1
ATOM 4671 C C . LEU B 1 144 ? -10.102 12.633 3.631 1 94.94 144 LEU B C 1
ATOM 4673 O O . LEU B 1 144 ? -9.68 12.336 2.51 1 94.94 144 LEU B O 1
ATOM 4677 N N . ALA B 1 145 ? -10.492 13.844 3.963 1 95.69 145 ALA B N 1
ATOM 4678 C CA . ALA B 1 145 ? -10.367 14.945 3.01 1 95.69 145 ALA B CA 1
ATOM 4679 C C . ALA B 1 145 ? -8.922 15.125 2.564 1 95.69 145 ALA B C 1
ATOM 4681 O O . ALA B 1 145 ? -8.648 15.359 1.385 1 95.69 145 ALA B O 1
ATOM 4682 N N . GLN B 1 146 ? -8 15.047 3.502 1 94.62 146 GLN B N 1
ATOM 4683 C CA . GLN B 1 146 ? -6.578 15.156 3.184 1 94.62 146 GLN B CA 1
ATOM 4684 C C . GLN B 1 146 ? -6.141 14.039 2.242 1 94.62 146 GLN B C 1
ATOM 4686 O O . GLN B 1 146 ? -5.391 14.273 1.293 1 94.62 146 GLN B O 1
ATOM 4691 N N . TYR B 1 147 ? -6.598 12.844 2.49 1 92.94 147 TYR B N 1
ATOM 4692 C CA . TYR B 1 147 ? -6.234 11.711 1.649 1 92.94 147 TYR B CA 1
ATOM 4693 C C . TYR B 1 147 ? -6.84 11.844 0.258 1 92.94 147 TYR B C 1
ATOM 4695 O O . TYR B 1 147 ? -6.195 11.516 -0.742 1 92.94 147 TYR B O 1
ATOM 4703 N N . ILE B 1 148 ? -8.086 12.344 0.173 1 93.06 148 ILE B N 1
ATOM 4704 C CA . ILE B 1 148 ? -8.711 12.586 -1.12 1 93.06 148 ILE B CA 1
ATOM 4705 C C . ILE B 1 148 ? -7.898 13.617 -1.903 1 93.06 148 ILE B C 1
ATOM 4707 O O . ILE B 1 148 ? -7.625 13.43 -3.09 1 93.06 148 ILE B O 1
ATOM 4711 N N . SER B 1 149 ? -7.418 14.664 -1.231 1 92.69 149 SER B N 1
ATOM 4712 C CA . SER B 1 149 ? -6.605 15.688 -1.873 1 92.69 149 SER B CA 1
ATOM 4713 C C . SER B 1 149 ? -5.273 15.117 -2.355 1 92.69 149 SER B C 1
ATOM 4715 O O . SER B 1 149 ? -4.793 15.484 -3.43 1 92.69 149 SER B O 1
ATOM 4717 N N . ALA B 1 150 ? -4.734 14.305 -1.515 1 91.56 150 ALA B N 1
ATOM 4718 C CA . ALA B 1 150 ? -3.463 13.68 -1.878 1 91.56 150 ALA B CA 1
ATOM 4719 C C . ALA B 1 150 ? -3.621 12.773 -3.096 1 91.56 150 ALA B C 1
ATOM 4721 O O . ALA B 1 150 ? -2.742 12.727 -3.959 1 91.56 150 ALA B O 1
ATOM 4722 N N . ILE B 1 151 ? -4.715 11.992 -3.154 1 87.88 151 ILE B N 1
ATOM 4723 C CA . ILE B 1 151 ? -5 11.109 -4.281 1 87.88 151 ILE B CA 1
ATOM 4724 C C . ILE B 1 151 ? -5.105 11.93 -5.566 1 87.88 151 ILE B C 1
ATOM 4726 O O . ILE B 1 151 ? -4.582 11.523 -6.605 1 87.88 151 ILE B O 1
ATOM 4730 N N . VAL B 1 152 ? -5.629 13.102 -5.484 1 87.06 152 VAL B N 1
ATOM 4731 C CA . VAL B 1 152 ? -5.836 13.953 -6.645 1 87.06 152 VAL B CA 1
ATOM 4732 C C . VAL B 1 152 ? -4.504 14.562 -7.078 1 87.06 152 VAL B C 1
ATOM 4734 O O . VAL B 1 152 ? -4.168 14.555 -8.266 1 87.06 152 VAL B O 1
ATOM 4737 N N . VAL B 1 153 ? -3.814 15.07 -6.082 1 88.62 153 VAL B N 1
ATOM 4738 C CA . VAL B 1 153 ? -2.594 15.797 -6.426 1 88.62 153 VAL B CA 1
ATOM 4739 C C . VAL B 1 153 ? -1.572 14.828 -7.02 1 88.62 153 VAL B C 1
ATOM 4741 O O . VAL B 1 153 ? -0.758 15.211 -7.863 1 88.62 153 VAL B O 1
ATOM 4744 N N . ALA B 1 154 ? -1.639 13.547 -6.613 1 82.94 154 ALA B N 1
ATOM 4745 C CA . ALA B 1 154 ? -0.733 12.523 -7.121 1 82.94 154 ALA B CA 1
ATOM 4746 C C . ALA B 1 154 ? -1.244 11.945 -8.438 1 82.94 154 ALA B C 1
ATOM 4748 O O . ALA B 1 154 ? -0.655 11 -8.977 1 82.94 154 ALA B O 1
ATOM 4749 N N . CYS B 1 155 ? -2.312 12.523 -8.953 1 75.06 155 CYS B N 1
ATOM 4750 C CA . CYS B 1 155 ? -2.928 12.18 -10.227 1 75.06 155 CYS B CA 1
ATOM 4751 C C . CYS B 1 155 ? -3.473 10.758 -10.203 1 75.06 155 CYS B C 1
ATOM 4753 O O . CYS B 1 155 ? -3.391 10.039 -11.203 1 75.06 155 CYS B O 1
ATOM 4755 N N . GLN B 1 156 ? -3.934 10.336 -9.07 1 65.62 156 GLN B N 1
ATOM 4756 C CA . GLN B 1 156 ? -4.652 9.07 -8.953 1 65.62 156 GLN B CA 1
ATOM 4757 C C . GLN B 1 156 ? -6.156 9.281 -9.062 1 65.62 156 GLN B C 1
ATOM 4759 O O . GLN B 1 156 ? -6.941 8.398 -8.711 1 65.62 156 GLN B O 1
ATOM 4764 N N . HIS B 1 157 ? -6.699 10.43 -9.523 1 57.19 157 HIS B N 1
ATOM 4765 C CA . HIS B 1 157 ? -8.023 11.047 -9.469 1 57.19 157 HIS B CA 1
ATOM 4766 C C . HIS B 1 157 ? -9.117 10.031 -9.766 1 57.19 157 HIS B C 1
ATOM 4768 O O . HIS B 1 157 ? -10.133 9.977 -9.062 1 57.19 157 HIS B O 1
ATOM 4774 N N . GLU B 1 158 ? -9.023 9.297 -10.875 1 58.88 158 GLU B N 1
ATOM 4775 C CA . GLU B 1 158 ? -10.109 8.367 -11.148 1 58.88 158 GLU B CA 1
ATOM 4776 C C . GLU B 1 158 ? -10.289 7.375 -10 1 58.88 158 GLU B C 1
ATOM 4778 O O . GLU B 1 158 ? -11.367 6.797 -9.836 1 58.88 158 GLU B O 1
ATOM 4783 N N . VAL B 1 159 ? -9.508 7.723 -8.984 1 59.97 159 VAL B N 1
ATOM 4784 C CA . VAL B 1 159 ? -9.469 6.664 -7.98 1 59.97 159 VAL B CA 1
ATOM 4785 C C . VAL B 1 159 ? -10.242 7.105 -6.738 1 59.97 159 VAL B C 1
ATOM 4787 O O . VAL B 1 159 ? -10.828 6.273 -6.035 1 59.97 159 VAL B O 1
ATOM 4790 N N . ALA B 1 160 ? -10.578 8.555 -6.668 1 72.19 160 ALA B N 1
ATOM 4791 C CA . ALA B 1 160 ? -11.281 8.938 -5.445 1 72.19 160 ALA B CA 1
ATOM 4792 C C . ALA B 1 160 ? -12.758 8.586 -5.523 1 72.19 160 ALA B C 1
ATOM 4794 O O . ALA B 1 160 ? -13.43 8.438 -4.496 1 72.19 160 ALA B O 1
ATOM 4795 N N . THR B 1 161 ? -13.281 8.5 -6.754 1 76.19 161 THR B N 1
ATOM 4796 C CA . THR B 1 161 ? -14.695 8.156 -6.918 1 76.19 161 THR B CA 1
ATOM 4797 C C . THR B 1 161 ? -14.867 6.656 -7.102 1 76.19 161 THR B C 1
ATOM 4799 O O . THR B 1 161 ? -15.984 6.137 -6.988 1 76.19 161 THR B O 1
ATOM 4802 N N . ALA B 1 162 ? -13.867 6.043 -7.398 1 78.38 162 ALA B N 1
ATOM 4803 C CA . ALA B 1 162 ? -13.844 4.586 -7.48 1 78.38 162 ALA B CA 1
ATOM 4804 C C . ALA B 1 162 ? -12.523 4.031 -6.945 1 78.38 162 ALA B C 1
ATOM 4806 O O . ALA B 1 162 ? -11.805 3.328 -7.656 1 78.38 162 ALA B O 1
ATOM 4807 N N . TYR B 1 163 ? -12.305 4.41 -5.707 1 81.12 163 TYR B N 1
ATOM 4808 C CA . TYR B 1 163 ? -11.07 4.035 -5.027 1 81.12 163 TYR B CA 1
ATOM 4809 C C . TYR B 1 163 ? -10.969 2.521 -4.875 1 81.12 163 TYR B C 1
ATOM 4811 O O . TYR B 1 163 ? -11.812 1.898 -4.223 1 81.12 163 TYR B O 1
ATOM 4819 N N . TYR B 1 164 ? -10.094 1.883 -5.648 1 76.12 164 TYR B N 1
ATOM 4820 C CA . TYR B 1 164 ? -9.828 0.454 -5.758 1 76.12 164 TYR B CA 1
ATOM 4821 C C . TYR B 1 164 ? -11.117 -0.329 -5.984 1 76.12 164 TYR B C 1
ATOM 4823 O O . TYR B 1 164 ? -11.32 -1.389 -5.387 1 76.12 164 TYR B O 1
ATOM 4831 N N . GLY B 1 165 ? -12.055 0.305 -6.812 1 67.31 165 GLY B N 1
ATOM 4832 C CA . GLY B 1 165 ? -13.18 -0.353 -7.465 1 67.31 165 GLY B CA 1
ATOM 4833 C C . GLY B 1 165 ? -14.516 -0.034 -6.824 1 67.31 165 GLY B C 1
ATOM 4834 O O . GLY B 1 165 ? -15.531 0.053 -7.512 1 67.31 165 GLY B O 1
ATOM 4835 N N . THR B 1 166 ? -14.516 0.146 -5.531 1 69.12 166 THR B N 1
ATOM 4836 C CA . THR B 1 166 ? -15.867 0.097 -4.977 1 69.12 166 THR B CA 1
ATOM 4837 C C . THR B 1 166 ? -16.188 1.379 -4.207 1 69.12 166 THR B C 1
ATOM 4839 O O . THR B 1 166 ? -17.328 1.811 -4.16 1 69.12 166 THR B O 1
ATOM 4842 N N . ASP B 1 167 ? -15.195 1.991 -3.834 1 77.25 167 ASP B N 1
ATOM 4843 C CA . ASP B 1 167 ? -15.508 3.018 -2.844 1 77.25 167 ASP B CA 1
ATOM 4844 C C . ASP B 1 167 ? -15.531 4.406 -3.48 1 77.25 167 ASP B C 1
ATOM 4846 O O . ASP B 1 167 ? -14.57 4.816 -4.129 1 77.25 167 ASP B O 1
ATOM 4850 N N . ASN B 1 168 ? -16.641 5.039 -3.393 1 87.06 168 ASN B N 1
ATOM 4851 C CA . ASN B 1 168 ? -16.688 6.473 -3.67 1 87.06 168 ASN B CA 1
ATOM 4852 C C . ASN B 1 168 ? -16.328 7.293 -2.432 1 87.06 168 ASN B C 1
ATOM 4854 O O . ASN B 1 168 ? -17.188 7.527 -1.574 1 87.06 168 ASN B O 1
ATOM 4858 N N . LEU B 1 169 ? -15.086 7.742 -2.363 1 93.12 169 LEU B N 1
ATOM 4859 C CA . LEU B 1 169 ? -14.555 8.406 -1.173 1 93.12 169 LEU B CA 1
ATOM 4860 C C . LEU B 1 169 ? -15.266 9.734 -0.929 1 93.12 169 LEU B C 1
ATOM 4862 O O . LEU B 1 169 ? -15.414 10.164 0.217 1 93.12 169 LEU B O 1
ATOM 4866 N N . LEU B 1 170 ? -15.773 10.359 -1.995 1 92.62 170 LEU B N 1
ATOM 4867 C CA . LEU B 1 170 ? -16.469 11.633 -1.866 1 92.62 170 LEU B CA 1
ATOM 4868 C C . LEU B 1 170 ? -17.844 11.445 -1.229 1 92.62 170 LEU B C 1
ATOM 4870 O O . LEU B 1 170 ? -18.312 12.312 -0.491 1 92.62 170 LEU B O 1
ATOM 4874 N N . ASP B 1 171 ? -18.406 10.305 -1.496 1 93.81 171 ASP B N 1
ATOM 4875 C CA . ASP B 1 171 ? -19.672 10 -0.834 1 93.81 171 ASP B CA 1
ATOM 4876 C C . ASP B 1 171 ? -19.469 9.797 0.666 1 93.81 171 ASP B C 1
ATOM 4878 O O . ASP B 1 171 ? -20.297 10.242 1.472 1 93.81 171 ASP B O 1
ATOM 4882 N N . ILE B 1 172 ? -18.438 9.133 0.952 1 95.44 172 ILE B N 1
ATOM 4883 C CA . ILE B 1 172 ? -18.109 8.938 2.359 1 95.44 172 ILE B CA 1
ATOM 4884 C C . ILE B 1 172 ? -17.844 10.289 3.023 1 95.44 172 ILE B C 1
ATOM 4886 O O . ILE B 1 172 ? -18.328 10.547 4.129 1 95.44 172 ILE B O 1
ATOM 4890 N N . LEU B 1 173 ? -17.109 11.148 2.344 1 96.19 173 LEU B N 1
ATOM 4891 C CA . LEU B 1 173 ? -16.781 12.477 2.85 1 96.19 173 LEU B CA 1
ATOM 4892 C C . LEU B 1 173 ? -18.047 13.289 3.1 1 96.19 173 LEU B C 1
ATOM 4894 O O . LEU B 1 173 ? -18.141 14 4.105 1 96.19 173 LEU B O 1
ATOM 4898 N N . GLN B 1 174 ? -18.984 13.18 2.205 1 95.19 174 GLN B N 1
ATOM 4899 C CA . GLN B 1 174 ? -20.25 13.891 2.35 1 95.19 174 GLN B CA 1
ATOM 4900 C C . GLN B 1 174 ? -21.016 13.422 3.59 1 95.19 174 GLN B C 1
ATOM 4902 O O . GLN B 1 174 ? -21.594 14.234 4.316 1 95.19 174 GLN B O 1
ATOM 4907 N N . LYS B 1 175 ? -21.016 12.133 3.799 1 95.62 175 LYS B N 1
ATOM 4908 C CA . LYS B 1 175 ? -21.641 11.586 4.992 1 95.62 175 LYS B CA 1
ATOM 4909 C C . LYS B 1 175 ? -20.953 12.078 6.262 1 95.62 175 LYS B C 1
ATOM 4911 O O . LYS B 1 175 ? -21.609 12.32 7.277 1 95.62 175 LYS B O 1
ATOM 4916 N N . GLN B 1 176 ? -19.672 12.266 6.164 1 96.56 176 GLN B N 1
ATOM 4917 C CA . GLN B 1 176 ? -18.891 12.711 7.316 1 96.56 176 GLN B CA 1
ATOM 4918 C C . GLN B 1 176 ? -19.203 14.164 7.66 1 96.56 176 GLN B C 1
ATOM 4920 O O . GLN B 1 176 ? -19.172 14.555 8.828 1 96.56 176 GLN B O 1
ATOM 4925 N N . LEU B 1 177 ? -19.5 15.016 6.66 1 96.75 177 LEU B N 1
ATOM 4926 C CA . LEU B 1 177 ? -19.922 16.391 6.914 1 96.75 177 LEU B CA 1
ATOM 4927 C C . LEU B 1 177 ? -21.156 16.406 7.809 1 96.75 177 LEU B C 1
ATOM 4929 O O . LEU B 1 177 ? -21.25 17.234 8.727 1 96.75 177 LEU B O 1
ATOM 4933 N N . GLN B 1 178 ? -21.984 15.453 7.547 1 95.31 178 GLN B N 1
ATOM 4934 C CA . GLN B 1 178 ? -23.219 15.383 8.305 1 95.31 178 GLN B CA 1
ATOM 4935 C C . GLN B 1 178 ? -22.984 14.812 9.703 1 95.31 178 GLN B C 1
ATOM 4937 O O . GLN B 1 178 ? -23.438 15.391 10.695 1 95.31 178 GLN B O 1
ATOM 4942 N N . SER B 1 179 ? -22.266 13.766 9.781 1 95.19 179 SER B N 1
ATOM 4943 C CA . SER B 1 179 ? -22.125 13.039 11.039 1 95.19 179 SER B CA 1
ATOM 4944 C C . SER B 1 179 ? -21.219 13.789 12.016 1 95.19 179 SER B C 1
ATOM 4946 O O . SER B 1 179 ? -21.359 13.641 13.227 1 95.19 179 SER B O 1
ATOM 4948 N N . SER B 1 180 ? -20.312 14.664 11.461 1 94 180 SER B N 1
ATOM 4949 C CA . SER B 1 180 ? -19.359 15.336 12.328 1 94 180 SER B CA 1
ATOM 4950 C C . SER B 1 180 ? -19.609 16.844 12.383 1 94 180 SER B C 1
ATOM 4952 O O . SER B 1 180 ? -18.703 17.625 12.648 1 94 180 SER B O 1
ATOM 4954 N N . VAL B 1 181 ? -20.828 17.25 12.141 1 94.81 181 VAL B N 1
ATOM 4955 C CA . VAL B 1 181 ? -21.141 18.656 11.977 1 94.81 181 VAL B CA 1
ATOM 4956 C C . VAL B 1 181 ? -20.875 19.406 13.281 1 94.81 181 VAL B C 1
ATOM 4958 O O . VAL B 1 181 ? -20.422 20.562 13.258 1 94.81 181 VAL B O 1
ATOM 4961 N N . ASP B 1 182 ? -21.141 18.828 14.422 1 90.25 182 ASP B N 1
ATOM 4962 C CA . ASP B 1 182 ? -20.922 19.5 15.695 1 90.25 182 ASP B CA 1
ATOM 4963 C C . ASP B 1 182 ? -19.438 19.75 15.93 1 90.25 182 ASP B C 1
ATOM 4965 O O . ASP B 1 182 ? -19.062 20.781 16.5 1 90.25 182 ASP B O 1
ATOM 4969 N N . TYR B 1 183 ? -18.641 18.828 15.539 1 89.69 183 TYR B N 1
ATOM 4970 C CA . TYR B 1 183 ? -17.203 19.016 15.609 1 89.69 183 TYR B CA 1
ATOM 4971 C C . TYR B 1 183 ? -16.75 20.172 14.703 1 89.69 183 TYR B C 1
ATOM 4973 O O . TYR B 1 183 ? -15.906 20.969 15.086 1 89.69 183 TYR B O 1
ATOM 4981 N N . PHE B 1 184 ? -17.359 20.297 13.539 1 94.44 184 PHE B N 1
ATOM 4982 C CA . PHE B 1 184 ? -16.953 21.266 12.539 1 94.44 184 PHE B CA 1
ATOM 4983 C C . PHE B 1 184 ? -17.406 22.672 12.945 1 94.44 184 PHE B C 1
ATOM 4985 O O . PHE B 1 184 ? -16.812 23.672 12.516 1 94.44 184 PHE B O 1
ATOM 4992 N N . ARG B 1 185 ? -18.391 22.781 13.82 1 93 185 ARG B N 1
ATOM 4993 C CA . ARG B 1 185 ? -18.812 24.078 14.328 1 93 185 ARG B CA 1
ATOM 4994 C C . ARG B 1 185 ? -17.719 24.719 15.188 1 93 185 ARG B C 1
ATOM 4996 O O . ARG B 1 185 ? -17.609 25.938 15.227 1 93 185 ARG B O 1
ATOM 5003 N N . ILE B 1 186 ? -16.922 23.844 15.703 1 88.25 186 ILE B N 1
ATOM 5004 C CA . ILE B 1 186 ? -15.852 24.328 16.578 1 88.25 186 ILE B CA 1
ATOM 5005 C C . ILE B 1 186 ? -14.531 24.359 15.812 1 88.25 186 ILE B C 1
ATOM 5007 O O . ILE B 1 186 ? -13.75 25.297 15.961 1 88.25 186 ILE B O 1
ATOM 5011 N N . ASN B 1 187 ? -14.352 23.328 15.031 1 91.19 187 ASN B N 1
ATOM 5012 C CA . ASN B 1 187 ? -13.094 23.172 14.32 1 91.19 187 ASN B CA 1
ATOM 5013 C C . ASN B 1 187 ? -13.242 23.516 12.836 1 91.19 187 ASN B C 1
ATOM 5015 O O . ASN B 1 187 ? -13.266 22.609 11.992 1 91.19 187 ASN B O 1
ATOM 5019 N N . ARG B 1 188 ? -13.211 24.766 12.516 1 95.56 188 ARG B N 1
ATOM 5020 C CA . ARG B 1 188 ? -13.391 25.203 11.133 1 95.56 188 ARG B CA 1
ATOM 5021 C C . ARG B 1 188 ? -12.109 24.984 10.328 1 95.56 188 ARG B C 1
ATOM 5023 O O . ARG B 1 188 ? -12.133 25.031 9.094 1 95.56 188 ARG B O 1
ATOM 5030 N N . PHE B 1 189 ? -11.016 24.75 11.055 1 94.5 189 PHE B N 1
ATOM 5031 C CA . PHE B 1 189 ? -9.82 24.266 10.383 1 94.5 189 PHE B CA 1
ATOM 5032 C C . PHE B 1 189 ? -10.094 22.969 9.648 1 94.5 189 PHE B C 1
ATOM 5034 O O . PHE B 1 189 ? -9.805 22.844 8.453 1 94.5 189 PHE B O 1
ATOM 5041 N N . ALA B 1 190 ? -10.672 21.984 10.352 1 94.19 190 ALA B N 1
ATOM 5042 C CA . ALA B 1 190 ? -11.008 20.688 9.781 1 94.19 190 ALA B CA 1
ATOM 5043 C C . ALA B 1 190 ? -12.094 20.812 8.719 1 94.19 190 ALA B C 1
ATOM 5045 O O . ALA B 1 190 ? -12.039 20.141 7.684 1 94.19 190 ALA B O 1
ATOM 5046 N N . LEU B 1 191 ? -13.047 21.672 8.961 1 97.56 191 LEU B N 1
ATOM 5047 C CA . LEU B 1 191 ? -14.117 21.891 7.996 1 97.56 191 LEU B CA 1
ATOM 5048 C C . LEU B 1 191 ? -13.555 22.438 6.688 1 97.56 191 LEU B C 1
ATOM 5050 O O . LEU B 1 191 ? -14.062 22.125 5.609 1 97.56 191 LEU B O 1
ATOM 5054 N N . SER B 1 192 ? -12.547 23.266 6.816 1 98.06 192 SER B N 1
ATOM 5055 C CA . SER B 1 192 ? -11.922 23.828 5.629 1 98.06 192 SER B CA 1
ATOM 5056 C C . SER B 1 192 ? -11.305 22.734 4.754 1 98.06 192 SER B C 1
ATOM 5058 O O . SER B 1 192 ? -11.32 22.844 3.523 1 98.06 192 SER B O 1
ATOM 5060 N N . TRP B 1 193 ? -10.695 21.703 5.352 1 96.94 193 TRP B N 1
ATOM 5061 C CA . TRP B 1 193 ? -10.203 20.562 4.578 1 96.94 193 TRP B CA 1
ATOM 5062 C C . TRP B 1 193 ? -11.336 19.891 3.809 1 96.94 193 TRP B C 1
ATOM 5064 O O . TRP B 1 193 ? -11.172 19.531 2.643 1 96.94 193 TRP B O 1
ATOM 5074 N N . MET B 1 194 ? -12.477 19.75 4.5 1 97.75 194 MET B N 1
ATOM 5075 C CA . MET B 1 194 ? -13.641 19.156 3.842 1 97.75 194 MET B CA 1
ATOM 5076 C C . MET B 1 194 ? -14.062 20 2.643 1 97.75 194 MET B C 1
ATOM 5078 O O . MET B 1 194 ? -14.32 19.469 1.563 1 97.75 194 MET B O 1
ATOM 5082 N N . ALA B 1 195 ? -14.117 21.266 2.846 1 97.75 195 ALA B N 1
ATOM 5083 C CA . ALA B 1 195 ? -14.516 22.188 1.794 1 97.75 195 ALA B CA 1
ATOM 5084 C C . ALA B 1 195 ? -13.555 22.125 0.609 1 97.75 195 ALA B C 1
ATOM 5086 O O . ALA B 1 195 ? -13.984 22.109 -0.546 1 97.75 195 ALA B O 1
ATOM 5087 N N . LEU B 1 196 ? -12.258 22.109 0.909 1 96.69 196 LEU B N 1
ATOM 5088 C CA . LEU B 1 196 ? -11.242 22.062 -0.142 1 96.69 196 LEU B CA 1
ATOM 5089 C C . LEU B 1 196 ? -11.398 20.797 -0.982 1 96.69 196 LEU B C 1
ATOM 5091 O O . LEU B 1 196 ? -11.367 20.859 -2.213 1 96.69 196 LEU B O 1
ATOM 5095 N N . ALA B 1 197 ? -11.547 19.656 -0.316 1 94.25 197 ALA B N 1
ATOM 5096 C CA . ALA B 1 197 ? -11.688 18.391 -1.034 1 94.25 197 ALA B CA 1
ATOM 5097 C C . ALA B 1 197 ? -12.93 18.406 -1.923 1 94.25 197 ALA B C 1
ATOM 5099 O O . ALA B 1 197 ? -12.883 17.969 -3.074 1 94.25 197 ALA B O 1
ATOM 5100 N N . MET B 1 198 ? -14.062 18.953 -1.379 1 93.69 198 MET B N 1
ATOM 5101 C CA . MET B 1 198 ? -15.297 19.047 -2.158 1 93.69 198 MET B CA 1
ATOM 5102 C C . MET B 1 198 ? -15.125 20 -3.338 1 93.69 198 MET B C 1
ATOM 5104 O O . MET B 1 198 ? -15.523 19.672 -4.461 1 93.69 198 MET B O 1
ATOM 5108 N N . CYS B 1 199 ? -14.539 21.062 -3.082 1 93.5 199 CYS B N 1
ATOM 5109 C CA . CYS B 1 199 ? -14.328 22.078 -4.105 1 93.5 199 CYS B CA 1
ATOM 5110 C C . CYS B 1 199 ? -13.43 21.562 -5.219 1 93.5 199 CYS B C 1
ATOM 5112 O O . CYS B 1 199 ? -13.711 21.781 -6.398 1 93.5 199 CYS B O 1
ATOM 5114 N N . GLN B 1 200 ? -12.352 20.891 -4.863 1 88.12 200 GLN B N 1
ATOM 5115 C CA . GLN B 1 200 ? -11.391 20.359 -5.816 1 88.12 200 GLN B CA 1
ATOM 5116 C C . GLN B 1 200 ? -12.039 19.328 -6.742 1 88.12 200 GLN B C 1
ATOM 5118 O O . GLN B 1 200 ? -11.578 19.109 -7.859 1 88.12 200 GLN B O 1
ATOM 5123 N N . HIS B 1 201 ? -13.148 18.75 -6.312 1 87.12 201 HIS B N 1
ATOM 5124 C CA . HIS B 1 201 ? -13.844 17.75 -7.105 1 87.12 201 HIS B CA 1
ATOM 5125 C C . HIS B 1 201 ? -15.141 18.297 -7.684 1 87.12 201 HIS B C 1
ATOM 5127 O O . HIS B 1 201 ? -15.977 17.531 -8.18 1 87.12 201 HIS B O 1
ATOM 5133 N N . ASN B 1 202 ? -15.312 19.547 -7.539 1 87.31 202 ASN B N 1
ATOM 5134 C CA . ASN B 1 202 ? -16.5 20.234 -8.031 1 87.31 202 ASN B CA 1
ATOM 5135 C C . ASN B 1 202 ? -17.781 19.625 -7.457 1 87.31 202 ASN B C 1
ATOM 5137 O O . ASN B 1 202 ? -18.766 19.438 -8.18 1 87.31 202 ASN B O 1
ATOM 5141 N N . ARG B 1 203 ? -17.609 19.203 -6.262 1 89.94 203 ARG B N 1
ATOM 5142 C CA . ARG B 1 203 ? -18.781 18.719 -5.539 1 89.94 203 ARG B CA 1
ATOM 5143 C C . ARG B 1 203 ? -19.453 19.859 -4.773 1 89.94 203 ARG B C 1
ATOM 5145 O O . ARG B 1 203 ? -18.797 20.812 -4.363 1 89.94 203 ARG B O 1
ATOM 5152 N N . THR B 1 204 ? -20.734 19.688 -4.617 1 91.06 204 THR B N 1
ATOM 5153 C CA . THR B 1 204 ? -21.5 20.719 -3.912 1 91.06 204 THR B CA 1
ATOM 5154 C C . THR B 1 204 ? -21.125 20.75 -2.434 1 91.06 204 THR B C 1
ATOM 5156 O O . THR B 1 204 ? -21 19.703 -1.794 1 91.06 204 THR B O 1
ATOM 5159 N N . PHE B 1 205 ? -20.875 21.953 -1.977 1 95.75 205 PHE B N 1
ATOM 5160 C CA . PHE B 1 205 ? -20.703 22.219 -0.553 1 95.75 205 PHE B CA 1
ATOM 5161 C C . PHE B 1 205 ? -21.906 22.953 0.014 1 95.75 205 PHE B C 1
ATOM 5163 O O . PHE B 1 205 ? -22.078 24.156 -0.229 1 95.75 205 PHE B O 1
ATOM 5170 N N . ASP B 1 206 ? -22.734 22.266 0.771 1 95 206 ASP B N 1
ATOM 5171 C CA . ASP B 1 206 ? -24.047 22.75 1.205 1 95 206 ASP B CA 1
ATOM 5172 C C . ASP B 1 206 ? -23.906 24.078 1.952 1 95 206 ASP B C 1
ATOM 5174 O O . ASP B 1 206 ? -22.922 24.297 2.654 1 95 206 ASP B O 1
ATOM 5178 N N . SER B 1 207 ? -24.984 24.875 1.869 1 95 207 SER B N 1
ATOM 5179 C CA . SER B 1 207 ? -25 26.203 2.479 1 95 207 SER B CA 1
ATOM 5180 C C . SER B 1 207 ? -24.875 26.109 3.996 1 95 207 SER B C 1
ATOM 5182 O O . SER B 1 207 ? -24.281 26.984 4.625 1 95 207 SER B O 1
ATOM 5184 N N . LEU B 1 208 ? -25.375 25.062 4.527 1 96.12 208 LEU B N 1
ATOM 5185 C CA . LEU B 1 208 ? -25.25 24.859 5.969 1 96.12 208 LEU B CA 1
ATOM 5186 C C . LEU B 1 208 ? -23.781 24.859 6.398 1 96.12 208 LEU B C 1
ATOM 5188 O O . LEU B 1 208 ? -23.422 25.516 7.375 1 96.12 208 LEU B O 1
ATOM 5192 N N . TYR B 1 209 ? -23 24.172 5.719 1 97.31 209 TYR B N 1
ATOM 5193 C CA 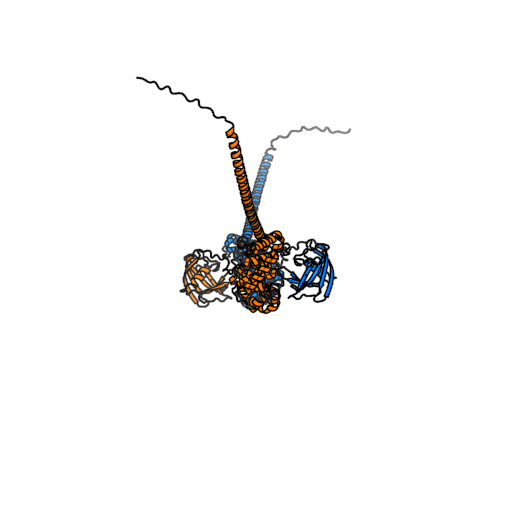. TYR B 1 209 ? -21.594 24.047 6.066 1 97.31 209 TYR B CA 1
ATOM 5194 C C . TYR B 1 209 ? -20.844 25.328 5.742 1 97.31 209 TYR B C 1
ATOM 5196 O O . TYR B 1 209 ? -19.906 25.703 6.449 1 97.31 209 TYR B O 1
ATOM 5204 N N . GLU B 1 210 ? -21.219 25.953 4.66 1 97.12 210 GLU B N 1
ATOM 5205 C CA . GLU B 1 210 ? -20.641 27.25 4.324 1 97.12 210 GLU B CA 1
ATOM 5206 C C . GLU B 1 210 ? -20.906 28.281 5.422 1 97.12 210 GLU B C 1
ATOM 5208 O O . GLU B 1 210 ? -20.047 29.094 5.75 1 97.12 210 GLU B O 1
ATOM 5213 N N . ASP B 1 211 ? -22.109 28.203 5.941 1 97.12 211 ASP B N 1
ATOM 5214 C CA . ASP B 1 211 ? -22.469 29.094 7.035 1 97.12 211 ASP B CA 1
ATOM 5215 C C . ASP B 1 211 ? -21.594 28.844 8.258 1 97.12 211 ASP B C 1
ATOM 5217 O O . ASP B 1 211 ? -21.156 29.797 8.922 1 97.12 211 ASP B O 1
ATOM 5221 N N . ILE B 1 212 ? -21.359 27.656 8.508 1 97.5 212 ILE B N 1
ATOM 5222 C CA . ILE B 1 212 ? -20.5 27.312 9.633 1 97.5 212 ILE B CA 1
ATOM 5223 C C . ILE B 1 212 ? -19.078 27.797 9.367 1 97.5 212 ILE B C 1
ATOM 5225 O O . ILE B 1 212 ? -18.453 28.391 10.234 1 97.5 212 ILE B O 1
ATOM 5229 N N . LEU B 1 213 ? -18.609 27.609 8.203 1 97.81 213 LEU B N 1
ATOM 5230 C CA . LEU B 1 213 ? -17.266 27.938 7.793 1 97.81 213 LEU B CA 1
ATOM 5231 C C . LEU B 1 213 ? -17 29.438 7.918 1 97.81 213 LEU B C 1
ATOM 5233 O O . LEU B 1 213 ? -15.906 29.844 8.312 1 97.81 213 LEU B O 1
ATOM 5237 N N . THR B 1 214 ? -18.016 30.219 7.645 1 97.38 214 THR B N 1
ATOM 5238 C CA . THR B 1 214 ? -17.844 31.672 7.555 1 97.38 214 THR B CA 1
ATOM 5239 C C . THR B 1 214 ? -18.391 32.375 8.797 1 97.38 214 THR B C 1
ATOM 5241 O O . THR B 1 214 ? -18.516 33.594 8.836 1 97.38 214 THR B O 1
ATOM 5244 N N . ALA B 1 215 ? -18.656 31.516 9.719 1 93.94 215 ALA B N 1
ATOM 5245 C CA . ALA B 1 215 ? -19.25 32.094 10.93 1 93.94 215 ALA B CA 1
ATOM 5246 C C . ALA B 1 215 ? -18.234 32.938 11.68 1 93.94 215 ALA B C 1
ATOM 5248 O O . ALA B 1 215 ? -17.031 32.656 11.648 1 93.94 215 ALA B O 1
ATOM 5249 N N . HIS B 1 216 ? -18.609 34 12.273 1 90.44 216 HIS B N 1
ATOM 5250 C CA . HIS B 1 216 ? -17.844 34.875 13.18 1 90.44 216 HIS B CA 1
ATOM 5251 C C . HIS B 1 216 ? -16.547 35.344 12.531 1 90.44 216 HIS B C 1
ATOM 5253 O O . HIS B 1 216 ? -15.461 35.125 13.062 1 90.44 216 HIS B O 1
ATOM 5259 N N . PRO B 1 217 ? -16.656 36.094 11.391 1 91 217 PRO B N 1
ATOM 5260 C CA . PRO B 1 217 ? -15.43 36.594 10.75 1 91 217 PRO B CA 1
ATOM 5261 C C . PRO B 1 217 ? -14.547 37.406 11.711 1 91 217 PRO B C 1
ATOM 5263 O O . PRO B 1 217 ? -15.055 38.219 12.492 1 91 217 PRO B O 1
ATOM 5266 N N . GLY B 1 218 ? -13.305 37.062 11.773 1 91.25 218 GLY B N 1
ATOM 5267 C CA . GLY B 1 218 ? -12.359 37.75 12.625 1 91.25 218 GLY B CA 1
ATOM 5268 C C . GLY B 1 218 ? -12.055 37.031 13.914 1 91.25 218 GLY B C 1
ATOM 5269 O O . GLY B 1 218 ? -11.102 37.375 14.625 1 91.25 218 GLY B O 1
ATOM 5270 N N . THR B 1 219 ? -12.859 36.062 14.227 1 92.25 219 THR B N 1
ATOM 5271 C CA . THR B 1 219 ? -12.641 35.25 15.406 1 92.25 219 THR B CA 1
ATOM 5272 C C . THR B 1 219 ? -12.398 33.781 15.016 1 92.25 219 THR B C 1
ATOM 5274 O O . THR B 1 219 ? -13.266 33.156 14.422 1 92.25 219 THR B O 1
ATOM 5277 N N . TYR B 1 220 ? -11.266 33.281 15.328 1 92.12 220 TYR B N 1
ATOM 5278 C CA . TYR B 1 220 ? -10.867 31.953 14.906 1 92.12 220 TYR B CA 1
ATOM 5279 C C . TYR B 1 220 ? -10.391 31.125 16.094 1 92.12 220 TYR B C 1
ATOM 5281 O O . TYR B 1 220 ? -9.453 31.516 16.797 1 92.12 220 TYR B O 1
ATOM 5289 N N . THR B 1 221 ? -10.992 30 16.266 1 85.44 221 THR B N 1
ATOM 5290 C CA . THR B 1 221 ? -10.68 29.109 17.391 1 85.44 221 THR B CA 1
ATOM 5291 C C . THR B 1 221 ? -9.195 28.766 17.406 1 85.44 221 THR B C 1
ATOM 5293 O O . THR B 1 221 ? -8.578 28.719 18.469 1 85.44 221 THR B O 1
ATOM 5296 N N . PHE B 1 222 ? -8.594 28.516 16.234 1 86.19 222 PHE B N 1
ATOM 5297 C CA . PHE B 1 222 ? -7.203 28.094 16.172 1 86.19 222 PHE B CA 1
ATOM 5298 C C . PHE B 1 222 ? -6.332 29.172 15.555 1 86.19 222 PHE B C 1
ATOM 5300 O O . PHE B 1 222 ? -5.305 28.891 14.938 1 86.19 222 PHE B O 1
ATOM 5307 N N . GLY B 1 223 ? -6.801 30.375 15.672 1 90.25 223 GLY B N 1
ATOM 5308 C CA . GLY B 1 223 ? -6.008 31.547 15.328 1 90.25 223 GLY B CA 1
ATOM 5309 C C . GLY B 1 223 ? -5.652 31.609 13.852 1 90.25 223 GLY B C 1
ATOM 5310 O O . GLY B 1 223 ? -6.523 31.453 12.992 1 90.25 223 GLY B O 1
ATOM 5311 N N . THR B 1 224 ? -4.422 31.891 13.648 1 93.88 224 THR B N 1
ATOM 5312 C CA . THR B 1 224 ? -3.939 32.156 12.297 1 93.88 224 THR B CA 1
ATOM 5313 C C . THR B 1 224 ? -4.078 30.891 11.43 1 93.88 224 THR B C 1
ATOM 5315 O O . THR B 1 224 ? -4.359 31 10.234 1 93.88 224 THR B O 1
ATOM 5318 N N . ASP B 1 225 ? -3.902 29.719 12.008 1 93.06 225 ASP B N 1
ATOM 5319 C CA . ASP B 1 225 ? -4.008 28.469 11.25 1 93.06 225 ASP B CA 1
ATOM 5320 C C . ASP B 1 225 ? -5.414 28.281 10.688 1 93.06 225 ASP B C 1
ATOM 5322 O O . ASP B 1 225 ? -5.582 27.969 9.508 1 93.06 225 ASP B O 1
ATOM 5326 N N . GLU B 1 226 ? -6.387 28.469 11.547 1 94.88 226 GLU B N 1
ATOM 5327 C CA . GLU B 1 226 ? -7.777 28.344 11.109 1 94.88 226 GLU B CA 1
ATOM 5328 C C . GLU B 1 226 ? -8.141 29.422 10.094 1 94.88 226 GLU B C 1
ATOM 5330 O O . GLU B 1 226 ? -8.797 29.141 9.086 1 94.88 226 GLU B O 1
ATOM 5335 N N . ALA B 1 227 ? -7.73 30.625 10.406 1 97.81 227 ALA B N 1
ATOM 5336 C CA . ALA B 1 227 ? -7.977 31.719 9.461 1 97.81 227 ALA B CA 1
ATOM 5337 C C . ALA B 1 227 ? -7.371 31.406 8.094 1 97.81 227 ALA B C 1
ATOM 5339 O O . ALA B 1 227 ? -7.973 31.703 7.062 1 97.81 227 ALA B O 1
ATOM 5340 N N . SER B 1 228 ? -6.176 30.844 8.109 1 98.38 228 SER B N 1
ATOM 5341 C CA . SER B 1 228 ? -5.504 30.5 6.867 1 98.38 228 SER B CA 1
ATOM 5342 C C . SER B 1 228 ? -6.305 29.453 6.082 1 98.38 228 SER B C 1
ATOM 5344 O O . SER B 1 228 ? -6.52 29.609 4.879 1 98.38 228 SER B O 1
ATOM 5346 N N . MET B 1 229 ? -6.777 28.469 6.77 1 98.19 229 MET B N 1
ATOM 5347 C CA . MET B 1 229 ? -7.523 27.406 6.113 1 98.19 229 MET B CA 1
ATOM 5348 C C . MET B 1 229 ? -8.859 27.922 5.594 1 98.19 229 MET B C 1
ATOM 5350 O O . MET B 1 229 ? -9.289 27.547 4.5 1 98.19 229 MET B O 1
ATOM 5354 N N . ILE B 1 230 ? -9.492 28.766 6.371 1 98.38 230 ILE B N 1
ATOM 5355 C CA . ILE B 1 230 ? -10.75 29.344 5.945 1 98.38 230 ILE B CA 1
ATOM 5356 C C . ILE B 1 230 ? -10.531 30.203 4.695 1 98.38 230 ILE B C 1
ATOM 5358 O O . ILE B 1 230 ? -11.336 30.172 3.764 1 98.38 230 ILE B O 1
ATOM 5362 N N . THR B 1 231 ? -9.445 30.984 4.695 1 98.69 231 THR B N 1
ATOM 5363 C CA . THR B 1 231 ? -9.117 31.766 3.514 1 98.69 231 THR B CA 1
ATOM 5364 C C . THR B 1 231 ? -9.047 30.891 2.271 1 98.69 231 THR B C 1
ATOM 5366 O O . THR B 1 231 ? -9.719 31.156 1.274 1 98.69 231 THR B O 1
ATOM 5369 N N . MET B 1 232 ? -8.305 29.797 2.336 1 98.38 232 MET B N 1
ATOM 5370 C CA . MET B 1 232 ? -8.102 28.938 1.175 1 98.38 232 MET B CA 1
ATOM 5371 C C . MET B 1 232 ? -9.398 28.25 0.775 1 98.38 232 MET B C 1
ATOM 5373 O O . MET B 1 232 ? -9.734 28.188 -0.409 1 98.38 232 MET B O 1
ATOM 5377 N N . ALA B 1 233 ? -10.125 27.734 1.75 1 98.19 233 ALA B N 1
ATOM 5378 C CA . ALA B 1 233 ? -11.391 27.062 1.46 1 98.19 233 ALA B CA 1
ATOM 5379 C C . ALA B 1 233 ? -12.375 28.016 0.774 1 98.19 233 ALA B C 1
ATOM 5381 O O . ALA B 1 233 ? -13.008 27.641 -0.218 1 98.19 233 ALA B O 1
ATOM 5382 N N . CYS B 1 234 ? -12.453 29.234 1.255 1 98 234 CYS B N 1
ATOM 5383 C CA . CYS B 1 234 ? -13.422 30.203 0.744 1 98 234 CYS B CA 1
ATOM 5384 C C . CYS B 1 234 ? -13 30.703 -0.628 1 98 234 CYS B C 1
ATOM 5386 O O . CYS B 1 234 ? -13.852 30.984 -1.477 1 98 234 CYS B O 1
ATOM 5388 N N . VAL B 1 235 ? -11.688 30.891 -0.822 1 97.69 235 VAL B N 1
ATOM 5389 C CA . VAL B 1 235 ? -11.227 31.25 -2.156 1 97.69 235 VAL B CA 1
ATOM 5390 C C . VAL B 1 235 ? -11.602 30.156 -3.154 1 97.69 235 VAL B C 1
ATOM 5392 O O . VAL B 1 235 ? -11.938 30.453 -4.305 1 97.69 235 VAL B O 1
ATOM 5395 N N . CYS B 1 236 ? -11.516 28.906 -2.736 1 96.56 236 CYS B N 1
ATOM 5396 C CA . CYS B 1 236 ? -11.844 27.781 -3.598 1 96.56 236 CYS B CA 1
ATOM 5397 C C . CYS B 1 236 ? -13.336 27.766 -3.916 1 96.56 236 CYS B C 1
ATOM 5399 O O . CYS B 1 236 ? -13.727 27.547 -5.062 1 96.56 236 CYS B O 1
ATOM 5401 N N . LEU B 1 237 ? -14.203 27.953 -2.904 1 96 237 LEU B N 1
ATOM 5402 C CA . LEU B 1 237 ? -15.648 27.844 -3.061 1 96 237 LEU B CA 1
ATOM 5403 C C . LEU B 1 237 ? -16.188 29.016 -3.883 1 96 237 LEU B C 1
ATOM 5405 O O . LEU B 1 237 ? -17.172 28.859 -4.605 1 96 237 LEU B O 1
ATOM 5409 N N . LYS B 1 238 ? -15.68 30.172 -3.789 1 92.75 238 LYS B N 1
ATOM 5410 C CA . LYS B 1 238 ? -15.875 31.359 -4.629 1 92.75 238 LYS B CA 1
ATOM 5411 C C . LYS B 1 238 ? -17.312 31.875 -4.52 1 92.75 238 LYS B C 1
ATOM 5413 O O . LYS B 1 238 ? -17.797 32.562 -5.422 1 92.75 238 LYS B O 1
ATOM 5418 N N . THR B 1 239 ? -18.047 31.547 -3.508 1 94 239 THR B N 1
ATOM 5419 C CA . THR B 1 239 ? -19.375 32.125 -3.301 1 94 239 THR B CA 1
ATOM 5420 C C . THR B 1 239 ? -19.25 33.562 -2.738 1 94 239 THR B C 1
ATOM 5422 O O . THR B 1 239 ? -18.188 33.938 -2.277 1 94 239 THR B O 1
ATOM 5425 N N . GLU B 1 240 ? -20.312 34.312 -2.826 1 92.56 240 GLU B N 1
ATOM 5426 C CA . GLU B 1 240 ? -20.297 35.688 -2.314 1 92.56 240 GLU B CA 1
ATOM 5427 C C . GLU B 1 240 ? -19.984 35.688 -0.822 1 92.56 240 GLU B C 1
ATOM 5429 O O . GLU B 1 240 ? -19.172 36.5 -0.366 1 92.56 240 GLU B O 1
ATOM 5434 N N . THR B 1 241 ? -20.656 34.812 -0.098 1 93.06 241 THR B N 1
ATOM 5435 C CA . THR B 1 241 ? -20.422 34.719 1.339 1 93.06 241 THR B CA 1
ATOM 5436 C C . THR B 1 241 ? -18.969 34.312 1.627 1 93.06 241 THR B C 1
ATOM 5438 O O . THR B 1 241 ? -18.344 34.906 2.516 1 93.06 241 THR B O 1
ATOM 5441 N N . CYS B 1 242 ? -18.453 33.438 0.914 1 95.31 242 CYS B N 1
ATOM 5442 C CA . CYS B 1 242 ? -17.094 32.969 1.091 1 95.31 242 CYS B CA 1
ATOM 5443 C C . CYS B 1 242 ? -16.078 34.031 0.684 1 95.31 242 CYS B C 1
ATOM 5445 O O . CYS B 1 242 ? -15.016 34.156 1.294 1 95.31 242 CYS B O 1
ATOM 5447 N N . SER B 1 243 ? -16.406 34.812 -0.326 1 94.88 243 SER B N 1
ATOM 5448 C CA . SER B 1 243 ? -15.477 35.844 -0.793 1 94.88 243 SER B CA 1
ATOM 5449 C C . SER B 1 243 ? -15.219 36.875 0.287 1 94.88 243 SER B C 1
ATOM 5451 O O . SER B 1 243 ? -14.07 37.25 0.522 1 94.88 243 SER B O 1
ATOM 5453 N N . SER B 1 244 ? -16.25 37.312 0.917 1 95.31 244 SER B N 1
ATOM 5454 C CA . SER B 1 244 ? -16.109 38.281 2 1 95.31 244 SER B CA 1
ATOM 5455 C C . SER B 1 244 ? -15.359 37.688 3.182 1 95.31 244 SER B C 1
ATOM 5457 O O . SER B 1 244 ? -14.469 38.312 3.748 1 95.31 244 SER B O 1
ATOM 5459 N N . ALA B 1 245 ? -15.742 36.469 3.555 1 96.81 245 ALA B N 1
ATOM 5460 C CA . ALA B 1 245 ? -15.086 35.812 4.668 1 96.81 245 ALA B CA 1
ATOM 5461 C C . ALA B 1 245 ? -13.602 35.562 4.375 1 96.81 245 ALA B C 1
ATOM 5463 O O . ALA B 1 245 ? -12.766 35.688 5.273 1 96.81 245 ALA B O 1
ATOM 5464 N N . ALA B 1 246 ? -13.266 35.25 3.133 1 97.69 246 ALA B N 1
ATOM 5465 C CA . ALA B 1 246 ? -11.883 35.031 2.729 1 97.69 246 ALA B CA 1
ATOM 5466 C C . ALA B 1 246 ? -11.047 36.281 2.908 1 97.69 246 ALA B C 1
ATOM 5468 O O . ALA B 1 246 ? -9.898 36.219 3.361 1 97.69 246 ALA B O 1
ATOM 5469 N N . GLN B 1 247 ? -11.633 37.406 2.539 1 96.94 247 GLN B N 1
ATOM 5470 C CA . GLN B 1 247 ? -10.914 38.656 2.646 1 96.94 247 GLN B CA 1
ATOM 5471 C C . GLN B 1 247 ? -10.609 39 4.105 1 96.94 247 GLN B C 1
ATOM 5473 O O . GLN B 1 247 ? -9.484 39.375 4.434 1 96.94 247 GLN B O 1
ATOM 5478 N N . VAL B 1 248 ? -11.617 38.875 4.941 1 98 248 VAL B N 1
ATOM 5479 C CA . VAL B 1 248 ? -11.438 39.156 6.359 1 98 248 VAL B CA 1
ATOM 5480 C C . VAL B 1 248 ? -10.391 38.219 6.957 1 98 248 VAL B C 1
ATOM 5482 O O . VAL B 1 248 ? -9.523 38.656 7.719 1 98 248 VAL B O 1
ATOM 5485 N N . ALA B 1 249 ? -10.477 36.969 6.66 1 98.38 249 ALA B N 1
ATOM 5486 C CA . ALA B 1 249 ? -9.531 35.969 7.176 1 98.38 249 ALA B CA 1
ATOM 5487 C C . ALA B 1 249 ? -8.117 36.25 6.664 1 98.38 249 ALA B C 1
ATOM 5489 O O . ALA B 1 249 ? -7.152 36.188 7.426 1 98.38 249 ALA B O 1
ATOM 5490 N N . ALA B 1 250 ? -7.988 36.562 5.422 1 98.5 250 ALA B N 1
ATOM 5491 C CA . ALA B 1 250 ? -6.684 36.875 4.844 1 98.5 250 ALA B CA 1
ATOM 5492 C C . ALA B 1 250 ? -6.074 38.125 5.5 1 98.5 250 ALA B C 1
ATOM 5494 O O . ALA B 1 250 ? -4.867 38.156 5.75 1 98.5 250 ALA B O 1
ATOM 5495 N N . ASP B 1 251 ? -6.898 39.125 5.73 1 98 251 ASP B N 1
ATOM 5496 C CA . ASP B 1 251 ? -6.426 40.312 6.414 1 98 251 ASP B CA 1
ATOM 5497 C C . ASP B 1 251 ? -5.918 39.969 7.812 1 98 251 ASP B C 1
ATOM 5499 O O . ASP B 1 251 ? -4.906 40.531 8.258 1 98 251 ASP B O 1
ATOM 5503 N N . HIS B 1 252 ? -6.664 39.156 8.469 1 97 252 HIS B N 1
ATOM 5504 C CA . HIS B 1 252 ? -6.234 38.688 9.781 1 97 252 HIS B CA 1
ATOM 5505 C C . HIS B 1 252 ? -4.863 38.031 9.719 1 97 252 HIS B C 1
ATOM 5507 O O . HIS B 1 252 ? -3.98 38.312 10.523 1 97 252 HIS B O 1
ATOM 5513 N N . VAL B 1 253 ? -4.668 37.125 8.781 1 98.12 253 VAL B N 1
ATOM 5514 C CA . VAL B 1 253 ? -3.41 36.406 8.578 1 98.12 253 VAL B CA 1
ATOM 5515 C C . VAL B 1 253 ? -2.297 37.406 8.273 1 98.12 253 VAL B C 1
ATOM 5517 O O . VAL B 1 253 ? -1.205 37.312 8.836 1 98.12 253 VAL B O 1
ATOM 5520 N N . SER B 1 254 ? -2.582 38.312 7.426 1 97.5 254 SER B N 1
ATOM 5521 C CA . SER B 1 254 ? -1.628 39.375 7.035 1 97.5 254 SER B CA 1
ATOM 5522 C C . SER B 1 254 ? -1.175 40.188 8.242 1 97.5 254 SER B C 1
ATOM 5524 O O . SER B 1 254 ? 0.018 40.438 8.406 1 97.5 254 SER B O 1
ATOM 5526 N N . MET B 1 255 ? -2.08 40.531 9.047 1 96.19 255 MET B N 1
ATOM 5527 C CA . MET B 1 255 ? -1.778 41.344 10.234 1 96.19 255 MET B CA 1
ATOM 5528 C C . MET B 1 255 ? -0.896 40.562 11.203 1 96.19 255 MET B C 1
ATOM 5530 O O . MET B 1 255 ? 0.031 41.125 11.789 1 96.19 255 MET B O 1
ATOM 5534 N N . GLU B 1 256 ? -1.19 39.312 11.359 1 95.25 256 GLU B N 1
ATOM 5535 C CA . GLU B 1 256 ? -0.41 38.5 12.273 1 95.25 256 GLU B CA 1
ATOM 5536 C C . GLU B 1 256 ? 1.03 38.344 11.789 1 95.25 256 GLU B C 1
ATOM 5538 O O . GLU B 1 256 ? 1.964 38.375 12.602 1 95.25 256 GLU B O 1
ATOM 5543 N N . ILE B 1 257 ? 1.261 38.188 10.492 1 95.75 257 ILE B N 1
ATOM 5544 C CA . ILE B 1 257 ? 2.594 38.031 9.914 1 95.75 257 ILE B CA 1
ATOM 5545 C C . ILE B 1 257 ? 3.383 39.344 10.133 1 95.75 257 ILE B C 1
ATOM 5547 O O . ILE B 1 257 ? 4.59 39.281 10.398 1 95.75 257 ILE B O 1
ATOM 5551 N N . GLN B 1 258 ? 2.715 40.438 10.078 1 92 258 GLN B N 1
ATOM 5552 C CA . GLN B 1 258 ? 3.354 41.75 10.102 1 92 258 GLN B CA 1
ATOM 5553 C C . GLN B 1 258 ? 3.787 42.125 11.516 1 92 258 GLN B C 1
ATOM 5555 O O . GLN B 1 258 ? 4.707 42.938 11.695 1 92 258 GLN B O 1
ATOM 5560 N N . LYS B 1 259 ? 3.199 41.5 12.352 1 91.31 259 LYS B N 1
ATOM 5561 C CA . LYS B 1 259 ? 3.58 41.812 13.727 1 91.31 259 LYS B CA 1
ATOM 5562 C C . LYS B 1 259 ? 5.07 41.562 13.953 1 91.31 259 LYS B C 1
ATOM 5564 O O . LYS B 1 259 ? 5.613 40.531 13.523 1 91.31 259 LYS B O 1
ATOM 5569 N N . GLU B 1 260 ? 5.91 42.594 14.398 1 79.25 260 GLU B N 1
ATOM 5570 C CA . GLU B 1 260 ? 7.352 42.531 14.625 1 79.25 260 GLU B CA 1
ATOM 5571 C C . GLU B 1 260 ? 7.738 41.281 15.43 1 79.25 260 GLU B C 1
ATOM 5573 O O . GLU B 1 260 ? 8.703 40.594 15.086 1 79.25 260 GLU B O 1
ATOM 5578 N N . ASN B 1 261 ? 7.09 41.094 16.531 1 77.75 261 ASN B N 1
ATOM 5579 C CA . ASN B 1 261 ? 7.414 39.938 17.375 1 77.75 261 ASN B CA 1
ATOM 5580 C C . ASN B 1 261 ? 6.363 38.844 17.25 1 77.75 261 ASN B C 1
ATOM 5582 O O . ASN B 1 261 ? 5.91 38.312 18.25 1 77.75 261 ASN B O 1
ATOM 5586 N N . ASN B 1 262 ? 6.203 38.438 15.883 1 75 262 ASN B N 1
ATOM 5587 C CA . ASN B 1 262 ? 5.148 37.438 15.789 1 75 262 ASN B CA 1
ATOM 5588 C C . ASN B 1 262 ? 5.617 36.094 16.312 1 75 262 ASN B C 1
ATOM 5590 O O . ASN B 1 262 ? 6.805 35.75 16.234 1 75 262 ASN B O 1
ATOM 5594 N N . THR B 1 263 ? 4.695 35.375 16.859 1 80.19 263 THR B N 1
ATOM 5595 C CA . THR B 1 263 ? 4.988 34.125 17.547 1 80.19 263 THR B CA 1
ATOM 5596 C C . THR B 1 263 ? 4.605 32.938 16.656 1 80.19 263 THR B C 1
ATOM 5598 O O . THR B 1 263 ? 4.406 31.812 17.156 1 80.19 263 THR B O 1
ATOM 5601 N N . LEU B 1 264 ? 4.414 33.25 15.336 1 88.5 264 LEU B N 1
ATOM 5602 C CA . LEU B 1 264 ? 4.039 32.156 14.453 1 88.5 264 LEU B CA 1
ATOM 5603 C C . LEU B 1 264 ? 5.191 31.156 14.297 1 88.5 264 LEU B C 1
ATOM 5605 O O . LEU B 1 264 ? 6.332 31.562 14.07 1 88.5 264 LEU B O 1
ATOM 5609 N N . ASN B 1 265 ? 4.875 29.891 14.555 1 85.62 265 ASN B N 1
ATOM 5610 C CA . ASN B 1 265 ? 5.891 28.859 14.344 1 85.62 265 ASN B CA 1
ATOM 5611 C C . ASN B 1 265 ? 6.031 28.516 12.867 1 85.62 265 ASN B C 1
ATOM 5613 O O . ASN B 1 265 ? 5.363 29.109 12.016 1 85.62 265 ASN B O 1
ATOM 5617 N N . VAL B 1 266 ? 6.926 27.672 12.523 1 90.19 266 VAL B N 1
ATOM 5618 C CA . VAL B 1 266 ? 7.277 27.375 11.141 1 90.19 266 VAL B CA 1
ATOM 5619 C C . VAL B 1 266 ? 6.074 26.766 10.414 1 90.19 266 VAL B C 1
ATOM 5621 O O . VAL B 1 266 ? 5.855 27.047 9.234 1 90.19 266 VAL B O 1
ATOM 5624 N N . TYR B 1 267 ? 5.176 26 11.078 1 89.62 267 TYR B N 1
ATOM 5625 C CA . TYR B 1 267 ? 3.98 25.406 10.508 1 89.62 267 TYR B CA 1
ATOM 5626 C C . TYR B 1 267 ? 2.949 26.469 10.148 1 89.62 267 TYR B C 1
ATOM 5628 O O . TYR B 1 267 ? 2.42 26.484 9.039 1 89.62 267 TYR B O 1
ATOM 5636 N N . SER B 1 268 ? 2.756 27.328 11.117 1 92.56 268 SER B N 1
ATOM 5637 C CA . SER B 1 268 ? 1.773 28.406 10.953 1 92.56 268 SER B CA 1
ATOM 5638 C C . SER B 1 268 ? 2.195 29.375 9.852 1 92.56 268 SER B C 1
ATOM 5640 O O . SER B 1 268 ? 1.357 29.859 9.094 1 92.56 268 SER B O 1
ATOM 5642 N N . LEU B 1 269 ? 3.494 29.609 9.852 1 95.19 269 LEU B N 1
ATOM 5643 C CA . LEU B 1 269 ? 3.996 30.484 8.797 1 95.19 269 LEU B CA 1
ATOM 5644 C C . LEU B 1 269 ? 3.736 29.891 7.418 1 95.19 269 LEU B C 1
ATOM 5646 O O . LEU B 1 269 ? 3.395 30.594 6.477 1 95.19 269 LEU B O 1
ATOM 5650 N N . GLY B 1 270 ? 3.926 28.594 7.309 1 97.5 270 GLY B N 1
ATOM 5651 C CA . GLY B 1 270 ? 3.643 27.922 6.051 1 97.5 270 GLY B CA 1
ATOM 5652 C C . GLY B 1 270 ? 2.193 28.047 5.621 1 97.5 270 GLY B C 1
ATOM 5653 O O . GLY B 1 270 ? 1.911 28.422 4.48 1 97.5 270 GLY B O 1
ATOM 5654 N N . LEU B 1 271 ? 1.276 27.781 6.523 1 97.62 271 LEU B N 1
ATOM 5655 C CA . LEU B 1 271 ? -0.148 27.891 6.23 1 97.62 271 LEU B CA 1
ATOM 5656 C C . LEU B 1 271 ? -0.521 29.328 5.883 1 97.62 271 LEU B C 1
ATOM 5658 O O . LEU B 1 271 ? -1.304 29.578 4.961 1 97.62 271 LEU B O 1
ATOM 5662 N N . ALA B 1 272 ? 0.047 30.219 6.672 1 98.25 272 ALA B N 1
ATOM 5663 C CA . ALA B 1 272 ? -0.244 31.625 6.465 1 98.25 272 ALA B CA 1
ATOM 5664 C C . ALA B 1 272 ? 0.193 32.062 5.074 1 98.25 272 ALA B C 1
ATOM 5666 O O . ALA B 1 272 ? -0.558 32.75 4.367 1 98.25 272 ALA B O 1
ATOM 5667 N N . ALA B 1 273 ? 1.396 31.719 4.723 1 98.5 273 ALA B N 1
ATOM 5668 C CA . ALA B 1 273 ? 1.884 32.062 3.393 1 98.5 273 ALA B CA 1
ATOM 5669 C C . ALA B 1 273 ? 0.988 31.484 2.305 1 98.5 273 ALA B C 1
ATOM 5671 O O . ALA B 1 273 ? 0.631 32.188 1.348 1 98.5 273 ALA B O 1
ATOM 5672 N N . GLN B 1 274 ? 0.62 30.203 2.414 1 98.62 274 GLN B N 1
ATOM 5673 C CA . GLN B 1 274 ? -0.251 29.562 1.435 1 98.62 274 GLN B CA 1
ATOM 5674 C C . GLN B 1 274 ? -1.573 30.312 1.3 1 98.62 274 GLN B C 1
ATOM 5676 O O . GLN B 1 274 ? -2.072 30.516 0.19 1 98.62 274 GLN B O 1
ATOM 5681 N N . ALA B 1 275 ? -2.135 30.703 2.439 1 98.75 275 ALA B N 1
ATOM 5682 C CA . ALA B 1 275 ? -3.41 31.406 2.445 1 98.75 275 ALA B CA 1
ATOM 5683 C C . ALA B 1 275 ? -3.328 32.688 1.625 1 98.75 275 ALA B C 1
ATOM 5685 O O . ALA B 1 275 ? -4.172 32.938 0.759 1 98.75 275 ALA B O 1
ATOM 5686 N N . LEU B 1 276 ? -2.303 33.438 1.905 1 98.75 276 LEU B N 1
ATOM 5687 C CA . LEU B 1 276 ? -2.16 34.719 1.209 1 98.75 276 LEU B CA 1
ATOM 5688 C C . LEU B 1 276 ? -1.835 34.5 -0.265 1 98.75 276 LEU B C 1
ATOM 5690 O O . LEU B 1 276 ? -2.336 35.219 -1.13 1 98.75 276 LEU B O 1
ATOM 5694 N N . ILE B 1 277 ? -0.999 33.531 -0.559 1 98.25 277 ILE B N 1
ATOM 5695 C CA . ILE B 1 277 ? -0.667 33.188 -1.938 1 98.25 277 ILE B CA 1
ATOM 5696 C C . ILE B 1 277 ? -1.941 32.844 -2.703 1 98.25 277 ILE B C 1
ATOM 5698 O O . ILE B 1 277 ? -2.113 33.219 -3.855 1 98.25 277 ILE B O 1
ATOM 5702 N N . SER B 1 278 ? -2.846 32.125 -2.096 1 97.56 278 SER B N 1
ATOM 5703 C CA . SER B 1 278 ? -4.043 31.609 -2.746 1 97.56 278 SER B CA 1
ATOM 5704 C C . SER B 1 278 ? -4.973 32.75 -3.182 1 97.56 278 SER B C 1
ATOM 5706 O O . SER B 1 278 ? -5.809 32.562 -4.066 1 97.56 278 SER B O 1
ATOM 5708 N N . THR B 1 279 ? -4.895 33.906 -2.57 1 97.69 279 THR B N 1
ATOM 5709 C CA . THR B 1 279 ? -5.777 35 -2.885 1 97.69 279 THR B CA 1
ATOM 5710 C C . THR B 1 279 ? -5.371 35.656 -4.203 1 97.69 279 THR B C 1
ATOM 5712 O O . THR B 1 279 ? -6.145 36.438 -4.781 1 97.69 279 THR B O 1
ATOM 5715 N N . LYS B 1 280 ? -4.121 35.438 -4.578 1 96.12 280 LYS B N 1
ATOM 5716 C CA . LYS B 1 280 ? -3.541 36.094 -5.762 1 96.12 280 LYS B CA 1
ATOM 5717 C C . LYS B 1 280 ? -3.65 37.594 -5.688 1 96.12 280 LYS B C 1
ATOM 5719 O O . LYS B 1 280 ? -3.854 38.25 -6.707 1 96.12 280 LYS B O 1
ATOM 5724 N N . ASN B 1 281 ? -3.652 38.094 -4.535 1 96.88 281 ASN B N 1
ATOM 5725 C CA . ASN B 1 281 ? -3.711 39.531 -4.277 1 96.88 281 ASN B CA 1
ATOM 5726 C C . ASN B 1 281 ? -2.32 40.125 -4.066 1 96.88 281 ASN B C 1
ATOM 5728 O O . ASN B 1 281 ? -1.662 39.812 -3.064 1 96.88 281 ASN B O 1
ATOM 5732 N N . ALA B 1 282 ? -1.899 41 -4.879 1 95.69 282 ALA B N 1
ATOM 5733 C CA . ALA B 1 282 ? -0.559 41.594 -4.883 1 95.69 282 ALA B CA 1
ATOM 5734 C C . ALA B 1 282 ? -0.311 42.406 -3.621 1 95.69 282 ALA B C 1
ATOM 5736 O O . ALA B 1 282 ? 0.837 42.625 -3.223 1 95.69 282 ALA B O 1
ATOM 5737 N N . SER B 1 283 ? -1.342 42.781 -2.961 1 96.62 283 SER B N 1
ATOM 5738 C CA . SER B 1 283 ? -1.194 43.625 -1.768 1 96.62 283 SER B CA 1
ATOM 5739 C C . SER B 1 283 ? -0.566 42.812 -0.624 1 96.62 283 SER B C 1
ATOM 5741 O O . SER B 1 283 ? -0.09 43.406 0.352 1 96.62 283 SER B O 1
ATOM 5743 N N . TYR B 1 284 ? -0.562 41.469 -0.785 1 97.5 284 TYR B N 1
ATOM 5744 C CA . TYR B 1 284 ? -0.015 40.656 0.282 1 97.5 284 TYR B CA 1
ATOM 5745 C C . TYR B 1 284 ? 1.411 40.219 -0.039 1 97.5 284 TYR B C 1
ATOM 5747 O O . TYR B 1 284 ? 1.992 39.406 0.673 1 97.5 284 TYR B O 1
ATOM 5755 N N . ALA B 1 285 ? 2.053 40.719 -1.055 1 96.5 285 ALA B N 1
ATOM 5756 C CA . ALA B 1 285 ? 3.35 40.281 -1.542 1 96.5 285 ALA B CA 1
ATOM 5757 C C . ALA B 1 285 ? 4.418 40.406 -0.458 1 96.5 285 ALA B C 1
ATOM 5759 O O . ALA B 1 285 ? 5.246 39.5 -0.287 1 96.5 285 ALA B O 1
ATOM 5760 N N . ASN B 1 286 ? 4.434 41.531 0.249 1 96 286 ASN B N 1
ATOM 5761 C CA . ASN B 1 286 ? 5.418 41.75 1.305 1 96 286 ASN B CA 1
ATOM 5762 C C . ASN B 1 286 ? 5.23 40.75 2.445 1 96 286 ASN B C 1
ATOM 5764 O O . ASN B 1 286 ? 6.211 40.25 3 1 96 286 ASN B O 1
ATOM 5768 N N . GLN B 1 287 ? 4.008 40.531 2.828 1 96.81 287 GLN B N 1
ATOM 5769 C CA . GLN B 1 287 ? 3.707 39.594 3.896 1 96.81 287 GLN B CA 1
ATOM 5770 C C . GLN B 1 287 ? 4.098 38.156 3.498 1 96.81 287 GLN B C 1
ATOM 5772 O O . GLN B 1 287 ? 4.625 37.406 4.316 1 96.81 287 GLN B O 1
ATOM 5777 N N . ILE B 1 288 ? 3.85 37.812 2.268 1 97.44 288 ILE B N 1
ATOM 5778 C CA . ILE B 1 288 ? 4.23 36.5 1.755 1 97.44 288 ILE B CA 1
ATOM 5779 C C . ILE B 1 288 ? 5.746 36.312 1.85 1 97.44 288 ILE B C 1
ATOM 5781 O O . ILE B 1 288 ? 6.234 35.312 2.342 1 97.44 288 ILE B O 1
ATOM 5785 N N . SER B 1 289 ? 6.445 37.312 1.448 1 95.25 289 SER B N 1
ATOM 5786 C CA . SER B 1 289 ? 7.906 37.281 1.5 1 95.25 289 SER B CA 1
ATOM 5787 C C . SER B 1 289 ? 8.406 37.156 2.934 1 95.25 289 SER B C 1
ATOM 5789 O O . SER B 1 289 ? 9.32 36.375 3.209 1 95.25 289 SER B O 1
ATOM 5791 N N . LYS B 1 290 ? 7.793 37.938 3.766 1 95.31 290 LYS B N 1
ATOM 5792 C CA . LYS B 1 290 ? 8.18 37.906 5.172 1 95.31 290 LYS B CA 1
ATOM 5793 C C . LYS B 1 290 ? 7.93 36.531 5.77 1 95.31 290 LYS B C 1
ATOM 5795 O O . LYS B 1 290 ? 8.75 36 6.535 1 95.31 290 LYS B O 1
ATOM 5800 N N . ALA B 1 291 ? 6.766 35.938 5.488 1 96.56 291 ALA B N 1
ATOM 5801 C CA . ALA B 1 291 ? 6.445 34.625 5.977 1 96.56 291 ALA B CA 1
ATOM 5802 C C . ALA B 1 291 ? 7.457 33.594 5.473 1 96.56 291 ALA B C 1
ATOM 5804 O O . ALA B 1 291 ? 7.93 32.75 6.238 1 96.56 291 ALA B O 1
ATOM 5805 N N . LYS B 1 292 ? 7.809 33.625 4.219 1 95.88 292 LYS B N 1
ATOM 5806 C CA . LYS B 1 292 ? 8.766 32.688 3.643 1 95.88 292 LYS B CA 1
ATOM 5807 C C . LYS B 1 292 ? 10.141 32.844 4.289 1 95.88 292 LYS B C 1
ATOM 5809 O O . LYS B 1 292 ? 10.82 31.844 4.566 1 95.88 292 LYS B O 1
ATOM 5814 N N . MET B 1 293 ? 10.539 34.062 4.484 1 93.69 293 MET B N 1
ATOM 5815 C CA . MET B 1 293 ? 11.805 34.312 5.176 1 93.69 293 MET B CA 1
ATOM 5816 C C . MET B 1 293 ? 11.773 33.719 6.586 1 93.69 293 MET B C 1
ATOM 5818 O O . MET B 1 293 ? 12.766 33.156 7.055 1 93.69 293 MET B O 1
ATOM 5822 N N . GLY B 1 294 ? 10.633 33.969 7.211 1 93.81 294 GLY B N 1
ATOM 5823 C CA . GLY B 1 294 ? 10.477 33.375 8.531 1 93.81 294 GLY B CA 1
ATOM 5824 C C . GLY B 1 294 ? 10.617 31.859 8.531 1 93.81 294 GLY B C 1
ATOM 5825 O O . GLY B 1 294 ? 11.242 31.297 9.43 1 93.81 294 GLY B O 1
ATOM 5826 N N . ILE B 1 295 ? 10.039 31.172 7.551 1 95.12 295 ILE B N 1
ATOM 5827 C CA . ILE B 1 295 ? 10.172 29.719 7.402 1 95.12 295 ILE B CA 1
ATOM 5828 C C . ILE B 1 295 ? 11.641 29.344 7.27 1 95.12 295 ILE B C 1
ATOM 5830 O O . ILE B 1 295 ? 12.133 28.469 7.977 1 95.12 295 ILE B O 1
ATOM 5834 N N . MET B 1 296 ? 12.367 30.062 6.422 1 94.12 296 MET B N 1
ATOM 5835 C CA . MET B 1 296 ? 13.766 29.766 6.141 1 94.12 296 MET B CA 1
ATOM 5836 C C . MET B 1 296 ? 14.617 29.906 7.398 1 94.12 296 MET B C 1
ATOM 5838 O O . MET B 1 296 ? 15.578 29.172 7.59 1 94.12 296 MET B O 1
ATOM 5842 N N . LEU B 1 297 ? 14.234 30.797 8.195 1 91.12 297 LEU B N 1
ATOM 5843 C CA . LEU B 1 297 ? 15.008 31.062 9.398 1 91.12 297 LEU B CA 1
ATOM 5844 C C . LEU B 1 297 ? 14.719 30.031 10.484 1 91.12 297 LEU B C 1
ATOM 5846 O O . LEU B 1 297 ? 15.609 29.656 11.25 1 91.12 297 LEU B O 1
ATOM 5850 N N . LYS B 1 298 ? 13.516 29.578 10.5 1 89.69 298 LYS B N 1
ATOM 5851 C CA . LYS B 1 298 ? 13.086 28.766 11.625 1 89.69 298 LYS B CA 1
ATOM 5852 C C . LYS B 1 298 ? 13.164 27.266 11.289 1 89.69 298 LYS B C 1
ATOM 5854 O O . LYS B 1 298 ? 13.141 26.422 12.188 1 89.69 298 LYS B O 1
ATOM 5859 N N . LEU B 1 299 ? 13.25 26.875 10.062 1 92.5 299 LEU B N 1
ATOM 5860 C CA . LEU B 1 299 ? 13.07 25.5 9.609 1 92.5 299 LEU B CA 1
ATOM 5861 C C . LEU B 1 299 ? 14.312 24.672 9.898 1 92.5 299 LEU B C 1
ATOM 5863 O O . LEU B 1 299 ? 15.414 25.016 9.461 1 92.5 299 LEU B O 1
ATOM 5867 N N . ASP B 1 300 ? 14.07 23.656 10.672 1 90.56 300 ASP B N 1
ATOM 5868 C CA . ASP B 1 300 ? 15.031 22.562 10.758 1 90.56 300 ASP B CA 1
ATOM 5869 C C . ASP B 1 300 ? 14.648 21.406 9.82 1 90.56 300 ASP B C 1
ATOM 5871 O O . ASP B 1 300 ? 13.82 20.578 10.172 1 90.56 300 ASP B O 1
ATOM 5875 N N . VAL B 1 301 ? 15.281 21.406 8.727 1 92.31 301 VAL B N 1
ATOM 5876 C CA . VAL B 1 301 ? 14.867 20.5 7.652 1 92.31 301 VAL B CA 1
ATOM 5877 C C . VAL B 1 301 ? 14.93 19.062 8.133 1 92.31 301 VAL B C 1
ATOM 5879 O O . VAL B 1 301 ? 13.961 18.312 8.008 1 92.31 301 VAL B O 1
ATOM 5882 N N . LYS B 1 302 ? 15.992 18.625 8.742 1 87.12 302 LYS B N 1
ATOM 5883 C CA . LYS B 1 302 ? 16.234 17.234 9.102 1 87.12 302 LYS B CA 1
ATOM 5884 C C . LYS B 1 302 ? 15.219 16.734 10.125 1 87.12 302 LYS B C 1
ATOM 5886 O O . LYS B 1 302 ? 14.781 15.586 10.07 1 87.12 302 LYS B O 1
ATOM 5891 N N . GLU B 1 303 ? 14.797 17.594 10.969 1 80.81 303 GLU B N 1
ATOM 5892 C CA . GLU B 1 303 ? 13.906 17.156 12.047 1 80.81 303 GLU B CA 1
ATOM 5893 C C . GLU B 1 303 ? 12.445 17.438 11.695 1 80.81 303 GLU B C 1
ATOM 5895 O O . GLU B 1 303 ? 11.578 16.594 11.906 1 80.81 303 GLU B O 1
ATOM 5900 N N . THR B 1 304 ? 12.211 18.562 11.109 1 84.06 304 THR B N 1
ATOM 5901 C CA . THR B 1 304 ? 10.844 19.016 10.891 1 84.06 304 THR B CA 1
ATOM 5902 C C . THR B 1 304 ? 10.219 18.297 9.703 1 84.06 304 THR B C 1
ATOM 5904 O O . THR B 1 304 ? 9.039 17.938 9.742 1 84.06 304 THR B O 1
ATOM 5907 N N . MET B 1 305 ? 10.984 17.969 8.727 1 89.75 305 MET B N 1
ATOM 5908 C CA . MET B 1 305 ? 10.422 17.5 7.465 1 89.75 305 MET B CA 1
ATOM 5909 C C . MET B 1 305 ? 10.234 15.992 7.473 1 89.75 305 MET B C 1
ATOM 5911 O O . MET B 1 305 ? 9.734 15.414 6.508 1 89.75 305 MET B O 1
ATOM 5915 N N . LYS B 1 306 ? 10.516 15.398 8.57 1 81.38 306 LYS B N 1
ATOM 5916 C CA . LYS B 1 306 ? 10.195 13.984 8.75 1 81.38 306 LYS B CA 1
ATOM 5917 C C . LYS B 1 306 ? 8.688 13.781 8.883 1 81.38 306 LYS B C 1
ATOM 5919 O O . LYS B 1 306 ? 8.188 12.672 8.703 1 81.38 306 LYS B O 1
ATOM 5924 N N . TYR B 1 307 ? 8.008 14.883 9.125 1 81.44 307 TYR B N 1
ATOM 5925 C CA . TYR B 1 307 ? 6.574 14.812 9.352 1 81.44 307 TYR B CA 1
ATOM 5926 C C . TYR B 1 307 ? 5.805 15.289 8.125 1 81.44 307 TYR B C 1
ATOM 5928 O O . TYR B 1 307 ? 6.109 16.344 7.562 1 81.44 307 TYR B O 1
ATOM 5936 N N . GLY B 1 308 ? 4.84 14.469 7.75 1 87.56 308 GLY B N 1
ATOM 5937 C CA . GLY B 1 308 ? 4.043 14.789 6.578 1 87.56 308 GLY B CA 1
ATOM 5938 C C . GLY B 1 308 ? 3.287 16.094 6.711 1 87.56 308 GLY B C 1
ATOM 5939 O O . GLY B 1 308 ? 3.15 16.844 5.738 1 87.56 308 GLY B O 1
ATOM 5940 N N . LEU B 1 309 ? 2.824 16.359 7.922 1 86.62 309 LEU B N 1
ATOM 5941 C CA . LEU B 1 309 ? 2.111 17.609 8.156 1 86.62 309 LEU B CA 1
ATOM 5942 C C . LEU B 1 309 ? 2.994 18.812 7.824 1 86.62 309 LEU B C 1
ATOM 5944 O O . LEU B 1 309 ? 2.523 19.781 7.234 1 86.62 309 LEU B O 1
ATOM 5948 N N . ALA B 1 310 ? 4.27 18.703 8.273 1 89.31 310 ALA B N 1
ATOM 5949 C CA . ALA B 1 310 ? 5.211 19.781 7.98 1 89.31 310 ALA B CA 1
ATOM 5950 C C . ALA B 1 310 ? 5.383 19.953 6.477 1 89.31 310 ALA B C 1
ATOM 5952 O O . ALA B 1 310 ? 5.375 21.094 5.973 1 89.31 310 ALA B O 1
ATOM 5953 N N . ALA B 1 311 ? 5.512 18.875 5.82 1 93.56 311 ALA B N 1
ATOM 5954 C CA . ALA B 1 311 ? 5.691 18.938 4.371 1 93.56 311 ALA B CA 1
ATOM 5955 C C . ALA B 1 311 ? 4.508 19.625 3.699 1 93.56 311 ALA B C 1
ATOM 5957 O O . ALA B 1 311 ? 4.691 20.484 2.834 1 93.56 311 ALA B O 1
ATOM 5958 N N . SER B 1 312 ? 3.326 19.281 4.102 1 95.62 312 SER B N 1
ATOM 5959 C CA . SER B 1 312 ? 2.131 19.812 3.457 1 95.62 312 SER B CA 1
ATOM 5960 C C . SER B 1 312 ? 1.972 21.297 3.736 1 95.62 312 SER B C 1
ATOM 5962 O O . SER B 1 312 ? 1.46 22.047 2.896 1 95.62 312 SER B O 1
ATOM 5964 N N . GLN B 1 313 ? 2.406 21.75 4.914 1 95.81 313 GLN B N 1
ATOM 5965 C CA . GLN B 1 313 ? 2.186 23.141 5.281 1 95.81 313 GLN B CA 1
ATOM 5966 C C . GLN B 1 313 ? 3.322 24.031 4.781 1 95.81 313 GLN B C 1
ATOM 5968 O O . GLN B 1 313 ? 3.098 25.172 4.395 1 95.81 313 GLN B O 1
ATOM 5973 N N . ILE B 1 314 ? 4.512 23.5 4.676 1 96.94 314 ILE B N 1
ATOM 5974 C CA . ILE B 1 314 ? 5.695 24.328 4.469 1 96.94 314 ILE B CA 1
ATOM 5975 C C . ILE B 1 314 ? 6.082 24.312 2.994 1 96.94 314 ILE B C 1
ATOM 5977 O O . ILE B 1 314 ? 6.297 25.375 2.393 1 96.94 314 ILE B O 1
ATOM 5981 N N . LEU B 1 315 ? 6.109 23.188 2.379 1 97.5 315 LEU B N 1
ATOM 5982 C CA . LEU B 1 315 ? 6.715 23.031 1.06 1 97.5 315 LEU B CA 1
ATOM 5983 C C . LEU B 1 315 ? 5.922 23.797 0.007 1 97.5 315 LEU B C 1
ATOM 5985 O O . LEU B 1 315 ? 6.496 24.531 -0.795 1 97.5 315 LEU B O 1
ATOM 5989 N N . PRO B 1 316 ? 4.613 23.703 -0.008 1 97.62 316 PRO B N 1
ATOM 5990 C CA . PRO B 1 316 ? 3.891 24.5 -1.004 1 97.62 316 PRO B CA 1
ATOM 5991 C C . PRO B 1 316 ? 4.141 26 -0.854 1 97.62 316 PRO B C 1
ATOM 5993 O O . PRO B 1 316 ? 4.301 26.703 -1.853 1 97.62 316 PRO B O 1
ATOM 5996 N N . ALA B 1 317 ? 4.199 26.469 0.377 1 98 317 ALA B N 1
ATOM 5997 C CA . ALA B 1 317 ? 4.434 27.891 0.634 1 98 317 ALA B CA 1
ATOM 5998 C C . ALA B 1 317 ? 5.762 28.344 0.033 1 98 317 ALA B C 1
ATOM 6000 O O . ALA B 1 317 ? 5.82 29.359 -0.653 1 98 317 ALA B O 1
ATOM 6001 N N . LEU B 1 318 ? 6.777 27.578 0.277 1 97.5 318 LEU B N 1
ATOM 6002 C CA . LEU B 1 318 ? 8.102 27.922 -0.223 1 97.5 318 LEU B CA 1
ATOM 6003 C C . LEU B 1 318 ? 8.133 27.891 -1.747 1 97.5 318 LEU B C 1
ATOM 6005 O O . LEU B 1 318 ? 8.938 28.594 -2.369 1 97.5 318 LEU B O 1
ATOM 6009 N N . ALA B 1 319 ? 7.262 27.172 -2.365 1 96.12 319 ALA B N 1
ATOM 6010 C CA . ALA B 1 319 ? 7.219 27.016 -3.818 1 96.12 319 ALA B CA 1
ATOM 6011 C C . ALA B 1 319 ? 6.191 27.969 -4.434 1 96.12 319 ALA B C 1
ATOM 6013 O O . ALA B 1 319 ? 5.863 27.844 -5.617 1 96.12 319 ALA B O 1
ATOM 6014 N N . ASP B 1 320 ? 5.625 28.844 -3.645 1 96.25 320 ASP B N 1
ATOM 6015 C CA . ASP B 1 320 ? 4.613 29.797 -4.086 1 96.25 320 ASP B CA 1
ATOM 6016 C C . ASP B 1 320 ? 3.348 29.078 -4.547 1 96.25 320 ASP B C 1
ATOM 6018 O O . ASP B 1 320 ? 2.725 29.469 -5.531 1 96.25 320 ASP B O 1
ATOM 6022 N N . MET B 1 321 ? 3.088 27.953 -3.895 1 96.25 321 MET B N 1
ATOM 6023 C CA . MET B 1 321 ? 1.882 27.156 -4.141 1 96.25 321 MET B CA 1
ATOM 6024 C C . MET B 1 321 ? 0.993 27.125 -2.9 1 96.25 321 MET B C 1
ATOM 6026 O O . MET B 1 321 ? 1.396 27.594 -1.83 1 96.25 321 MET B O 1
ATOM 6030 N N . SER B 1 322 ? -0.203 26.734 -3.039 1 97.44 322 SER B N 1
ATOM 6031 C CA . SER B 1 322 ? -1.154 26.516 -1.954 1 97.44 322 SER B CA 1
ATOM 6032 C C . SER B 1 322 ? -1.986 25.266 -2.193 1 97.44 322 SER B C 1
ATOM 6034 O O . SER B 1 322 ? -1.86 24.609 -3.236 1 97.44 322 SER B O 1
ATOM 6036 N N . TYR B 1 323 ? -2.812 24.875 -1.212 1 96.94 323 TYR B N 1
ATOM 6037 C CA . TYR B 1 323 ? -3.691 23.734 -1.347 1 96.94 323 TYR B CA 1
ATOM 6038 C C . TYR B 1 323 ? -4.66 23.906 -2.508 1 96.94 323 TYR B C 1
ATOM 6040 O O . TYR B 1 323 ? -5.238 22.938 -3.006 1 96.94 323 TYR B O 1
ATOM 6048 N N . LEU B 1 324 ? -4.793 25.125 -3.012 1 95.62 324 LEU B N 1
ATOM 6049 C CA . LEU B 1 324 ? -5.688 25.391 -4.137 1 95.62 324 LEU B CA 1
ATOM 6050 C C . LEU B 1 324 ? -5.066 24.906 -5.445 1 95.62 324 LEU B C 1
ATOM 6052 O O . LEU B 1 324 ? -5.762 24.781 -6.457 1 95.62 324 LEU B O 1
ATOM 6056 N N . ASP B 1 325 ? -3.791 24.734 -5.375 1 93.12 325 ASP B N 1
ATOM 6057 C CA . ASP B 1 325 ? -3.096 24.328 -6.594 1 93.12 325 ASP B CA 1
ATOM 6058 C C . ASP B 1 325 ? -3.18 22.812 -6.797 1 93.12 325 ASP B C 1
ATOM 6060 O O . ASP B 1 325 ? -2.617 22.281 -7.754 1 93.12 325 ASP B O 1
ATOM 6064 N N . ILE B 1 326 ? -3.803 22.188 -5.84 1 89.06 326 ILE B N 1
ATOM 6065 C CA . ILE B 1 326 ? -4.082 20.766 -6.051 1 89.06 326 ILE B CA 1
ATOM 6066 C C . ILE B 1 326 ? -5.027 20.594 -7.238 1 89.06 326 ILE B C 1
ATOM 6068 O O . ILE B 1 326 ? -6.121 21.172 -7.258 1 89.06 326 ILE B O 1
ATOM 6072 N N . GLU B 1 327 ? -4.328 20.547 -8.547 1 70.88 327 GLU B N 1
ATOM 6073 C CA . GLU B 1 327 ? -5.094 20.516 -9.789 1 70.88 327 GLU B CA 1
ATOM 6074 C C . GLU B 1 327 ? -5.816 19.172 -9.945 1 70.88 327 GLU B C 1
ATOM 6076 O O . GLU B 1 327 ? -5.301 18.141 -9.547 1 70.88 327 GLU B O 1
ATOM 6081 N N . ILE B 1 328 ? -7.043 19.25 -10.211 1 57.62 328 ILE B N 1
ATOM 6082 C CA . ILE B 1 328 ? -7.77 18.062 -10.625 1 57.62 328 ILE B CA 1
ATOM 6083 C C . ILE B 1 328 ? -7.262 17.594 -11.992 1 57.62 328 ILE B C 1
ATOM 6085 O O . ILE B 1 328 ? -7.531 18.234 -13.008 1 57.62 328 ILE B O 1
ATOM 6089 N N . HIS B 1 329 ? -5.992 18 -12.32 1 49.31 329 HIS B N 1
ATOM 6090 C CA . HIS B 1 329 ? -5.723 17.594 -13.695 1 49.31 329 HIS B CA 1
ATOM 6091 C C . HIS B 1 329 ? -5.723 16.078 -13.828 1 49.31 329 HIS B C 1
ATOM 6093 O O . HIS B 1 329 ? -5.441 15.367 -12.867 1 49.31 329 HIS B O 1
ATOM 6099 N N . PRO B 1 330 ? -6.289 15.711 -15.086 1 46.34 330 PRO B N 1
ATOM 6100 C CA . PRO B 1 330 ? -6.223 14.305 -15.5 1 46.34 330 PRO B CA 1
ATOM 6101 C C . PRO B 1 330 ? -4.898 13.641 -15.125 1 46.34 330 PRO B C 1
ATOM 6103 O O . PRO B 1 330 ? -3.885 14.328 -14.961 1 46.34 330 PRO B O 1
ATOM 6106 N N . PRO B 1 331 ? -4.887 12.477 -14.844 1 43.53 331 PRO B N 1
ATOM 6107 C CA . PRO B 1 331 ? -3.887 11.547 -14.312 1 43.53 331 PRO B CA 1
ATOM 6108 C C . PRO B 1 331 ? -2.473 11.867 -14.797 1 43.53 331 PRO B C 1
ATOM 6110 O O . PRO B 1 331 ? -2.301 12.508 -15.836 1 43.53 331 PRO B O 1
ATOM 6113 N N . VAL B 1 332 ? -1.528 11.773 -13.977 1 40.28 332 VAL B N 1
ATOM 6114 C CA . VAL B 1 332 ? -0.073 11.758 -14.078 1 40.28 332 VAL B CA 1
ATOM 6115 C C . VAL B 1 332 ? 0.343 11.32 -15.484 1 40.28 332 VAL B C 1
ATOM 6117 O O . VAL B 1 332 ? -0.224 10.375 -16.031 1 40.28 332 VAL B O 1
ATOM 6120 N N . PRO B 1 333 ? 1.118 12.141 -16.125 1 38 333 PRO B N 1
ATOM 6121 C CA . PRO B 1 333 ? 1.735 11.773 -17.406 1 38 333 PRO B CA 1
ATOM 6122 C C . PRO B 1 333 ? 2.191 10.32 -17.453 1 38 333 PRO B C 1
ATOM 6124 O O . PRO B 1 333 ? 2.535 9.805 -18.516 1 38 333 PRO B O 1
ATOM 6127 N N . GLY B 1 334 ? 2.668 9.844 -16.375 1 37.72 334 GLY B N 1
ATOM 6128 C CA . GLY B 1 334 ? 3.439 8.656 -16.703 1 37.72 334 GLY B CA 1
ATOM 6129 C C . GLY B 1 334 ? 2.664 7.648 -17.531 1 37.72 334 GLY B C 1
ATOM 6130 O O . GLY B 1 334 ? 3.141 6.539 -17.766 1 37.72 334 GLY B O 1
ATOM 6131 N N . LYS B 1 335 ? 1.315 7.645 -17.344 1 40.38 335 LYS B N 1
ATOM 6132 C CA . LYS B 1 335 ? 0.873 6.816 -18.453 1 40.38 335 LYS B CA 1
ATOM 6133 C C . LYS B 1 335 ? 1.194 7.484 -19.797 1 40.38 335 LYS B C 1
ATOM 6135 O O . LYS B 1 335 ? 0.347 8.172 -20.375 1 40.38 335 LYS B O 1
ATOM 6140 N N . GLN B 1 336 ? 2.104 8.422 -19.75 1 36.91 336 GLN B N 1
ATOM 6141 C CA . GLN B 1 336 ? 2.434 8.766 -21.141 1 36.91 336 GLN B CA 1
ATOM 6142 C C . GLN B 1 336 ? 2.189 7.586 -22.078 1 36.91 336 GLN B C 1
ATOM 6144 O O . GLN B 1 336 ? 2.734 6.5 -21.859 1 36.91 336 GLN B O 1
ATOM 6149 N N . ASN B 1 337 ? 1.102 7.508 -22.484 1 39.44 337 ASN B N 1
ATOM 6150 C CA . ASN B 1 337 ? 0.993 6.68 -23.688 1 39.44 337 ASN B CA 1
ATOM 6151 C C . ASN B 1 337 ? 2.248 6.773 -24.547 1 39.44 337 ASN B C 1
ATOM 6153 O O . ASN B 1 337 ? 2.564 7.844 -25.078 1 39.44 337 ASN B O 1
ATOM 6157 N N . PRO B 1 338 ? 3.311 6.293 -24.141 1 39.25 338 PRO B N 1
ATOM 6158 C CA . PRO B 1 338 ? 4.25 6.383 -25.266 1 39.25 338 PRO B CA 1
ATOM 6159 C C . PRO B 1 338 ? 3.553 6.586 -26.594 1 39.25 338 PRO B C 1
ATOM 6161 O O . PRO B 1 338 ? 2.529 5.953 -26.875 1 39.25 338 PRO B O 1
ATOM 6164 N N . SER B 1 339 ? 3.344 7.773 -27.031 1 45.88 339 SER B N 1
ATOM 6165 C CA . SER B 1 339 ? 3.018 7.855 -28.453 1 45.88 339 SER B CA 1
ATOM 6166 C C . SER B 1 339 ? 3.439 6.59 -29.188 1 45.88 339 SER B C 1
ATOM 6168 O O . SER B 1 339 ? 4.598 6.457 -29.594 1 45.88 339 SER B O 1
ATOM 6170 N N . THR B 1 340 ? 3.105 5.535 -28.562 1 56.03 340 THR B N 1
ATOM 6171 C CA . THR B 1 340 ? 3.512 4.312 -29.234 1 56.03 340 THR B CA 1
ATOM 6172 C C . THR B 1 340 ? 3.107 4.352 -30.703 1 56.03 340 THR B C 1
ATOM 6174 O O . THR B 1 340 ? 1.942 4.594 -31.031 1 56.03 340 THR B O 1
ATOM 6177 N N . GLU B 1 341 ? 3.928 4.895 -31.609 1 74.88 341 GLU B N 1
ATOM 6178 C CA . GLU B 1 341 ? 3.699 4.684 -33.031 1 74.88 341 GLU B CA 1
ATOM 6179 C C . GLU B 1 341 ? 2.842 3.447 -33.281 1 74.88 341 GLU B C 1
ATOM 6181 O O . GLU B 1 341 ? 3.088 2.389 -32.688 1 74.88 341 GLU B O 1
ATOM 6186 N N . MET B 1 342 ? 1.587 3.844 -33.75 1 87.62 342 MET B N 1
ATOM 6187 C CA . MET B 1 342 ? 0.68 2.752 -34.094 1 87.62 342 MET B CA 1
ATOM 6188 C C . MET B 1 342 ? 1.023 2.168 -35.469 1 87.62 342 MET B C 1
ATOM 6190 O O . MET B 1 342 ? 1.554 2.869 -36.312 1 87.62 342 MET B O 1
ATOM 6194 N N . ARG B 1 343 ? 0.935 0.94 -35.594 1 90.38 343 ARG B N 1
ATOM 6195 C CA . ARG B 1 343 ? 1.066 0.247 -36.875 1 90.38 343 ARG B CA 1
ATOM 6196 C C . ARG B 1 343 ? -0.079 -0.738 -37.094 1 90.38 343 ARG B C 1
ATOM 6198 O O . ARG B 1 343 ? -0.73 -1.154 -36.125 1 90.38 343 ARG B O 1
ATOM 6205 N N . MET B 1 344 ? -0.267 -0.99 -38.406 1 94.69 344 MET B N 1
ATOM 6206 C CA . MET B 1 344 ? -1.234 -2.041 -38.688 1 94.69 344 MET B CA 1
ATOM 6207 C C . MET B 1 344 ? -0.602 -3.42 -38.562 1 94.69 344 MET B C 1
ATOM 6209 O O . MET B 1 344 ? 0.543 -3.629 -38.969 1 94.69 344 MET B O 1
ATOM 6213 N N . LEU B 1 345 ? -1.258 -4.281 -37.844 1 95.69 345 LEU B N 1
ATOM 6214 C CA . LEU B 1 345 ? -0.819 -5.66 -37.656 1 95.69 345 LEU B CA 1
ATOM 6215 C C . LEU B 1 345 ? -1.887 -6.641 -38.125 1 95.69 345 LEU B C 1
ATOM 6217 O O . LEU B 1 345 ? -3.078 -6.438 -37.875 1 95.69 345 LEU B O 1
ATOM 6221 N N . SER B 1 346 ? -1.424 -7.645 -38.906 1 97 346 SER B N 1
ATOM 6222 C CA . SER B 1 346 ? -2.338 -8.68 -39.406 1 97 346 SER B CA 1
ATOM 6223 C C . SER B 1 346 ? -1.956 -10.047 -38.844 1 97 346 SER B C 1
ATOM 6225 O O . SER B 1 346 ? -0.875 -10.562 -39.156 1 97 346 SER B O 1
ATOM 6227 N N . ILE B 1 347 ? -2.914 -10.633 -38.062 1 97.12 347 ILE B N 1
ATOM 6228 C CA . ILE B 1 347 ? -2.705 -12 -37.594 1 97.12 347 ILE B CA 1
ATOM 6229 C C . ILE B 1 347 ? -4.004 -12.789 -37.719 1 97.12 347 ILE B C 1
ATOM 6231 O O . ILE B 1 347 ? -5.055 -12.234 -38.031 1 97.12 347 ILE B O 1
ATOM 6235 N N . THR B 1 348 ? -3.881 -14.102 -37.531 1 97.44 348 THR B N 1
ATOM 6236 C CA . THR B 1 348 ? -5.047 -14.984 -37.531 1 97.44 348 THR B CA 1
ATOM 6237 C C . THR B 1 348 ? -5.273 -15.586 -36.156 1 97.44 348 THR B C 1
ATOM 6239 O O . THR B 1 348 ? -4.324 -16 -35.469 1 97.44 348 THR B O 1
ATOM 6242 N N . ILE B 1 349 ? -6.516 -15.555 -35.656 1 97.69 349 ILE B N 1
ATOM 6243 C CA . ILE B 1 349 ? -6.902 -16.188 -34.406 1 97.69 349 ILE B CA 1
ATOM 6244 C C . ILE B 1 349 ? -7.934 -17.281 -34.688 1 97.69 349 ILE B C 1
ATOM 6246 O O . ILE B 1 349 ? -8.945 -17.047 -35.344 1 97.69 349 ILE B O 1
ATOM 6250 N N . THR B 1 350 ? -7.637 -18.469 -34.219 1 97.44 350 THR B N 1
ATOM 6251 C CA . THR B 1 350 ? -8.562 -19.594 -34.344 1 97.44 350 THR B CA 1
ATOM 6252 C C . THR B 1 350 ? -8.984 -20.094 -32.969 1 97.44 350 THR B C 1
ATOM 6254 O O . THR B 1 350 ? -8.148 -20.25 -32.062 1 97.44 350 THR B O 1
ATOM 6257 N N . MET B 1 351 ? -10.281 -20.266 -32.812 1 97.38 351 MET B N 1
ATOM 6258 C CA . MET B 1 351 ? -10.828 -20.875 -31.609 1 97.38 351 MET B CA 1
ATOM 6259 C C . MET B 1 351 ? -11.336 -22.281 -31.906 1 97.38 351 MET B C 1
ATOM 6261 O O . MET B 1 351 ? -12.07 -22.5 -32.875 1 97.38 351 MET B O 1
ATOM 6265 N N . LYS B 1 352 ? -10.867 -23.219 -31.109 1 96.44 352 LYS B N 1
ATOM 6266 C CA . LYS B 1 352 ? -11.32 -24.594 -31.203 1 96.44 352 LYS B CA 1
ATOM 6267 C C . LYS B 1 352 ? -11.945 -25.062 -29.891 1 96.44 352 LYS B C 1
ATOM 6269 O O . LYS B 1 352 ? -11.273 -25.141 -28.859 1 96.44 352 LYS B O 1
ATOM 6274 N N . ASP B 1 353 ? -13.219 -25.344 -29.922 1 96.06 353 ASP B N 1
ATOM 6275 C CA . ASP B 1 353 ? -13.922 -25.938 -28.797 1 96.06 353 ASP B CA 1
ATOM 6276 C C . ASP B 1 353 ? -14.57 -27.266 -29.172 1 96.06 353 ASP B C 1
ATOM 6278 O O . ASP B 1 353 ? -15.695 -27.297 -29.672 1 96.06 353 ASP B O 1
ATOM 6282 N N . TYR B 1 354 ? -13.891 -28.312 -28.719 1 94 354 TYR B N 1
ATOM 6283 C CA . TYR B 1 354 ? -14.406 -29.656 -28.984 1 94 354 TYR B CA 1
ATOM 6284 C C . TYR B 1 354 ? -15.062 -30.25 -27.75 1 94 354 TYR B C 1
ATOM 6286 O O . TYR B 1 354 ? -15.398 -31.438 -27.719 1 94 354 TYR B O 1
ATOM 6294 N N . ILE B 1 355 ? -15.188 -29.453 -26.75 1 93.38 355 ILE B N 1
ATOM 6295 C CA . ILE B 1 355 ? -15.641 -29.969 -25.469 1 93.38 355 ILE B CA 1
ATOM 6296 C C . ILE B 1 355 ? -17.062 -29.484 -25.203 1 93.38 355 ILE B C 1
ATOM 6298 O O . ILE B 1 355 ? -17.969 -30.297 -24.969 1 93.38 355 ILE B O 1
ATOM 6302 N N . LEU B 1 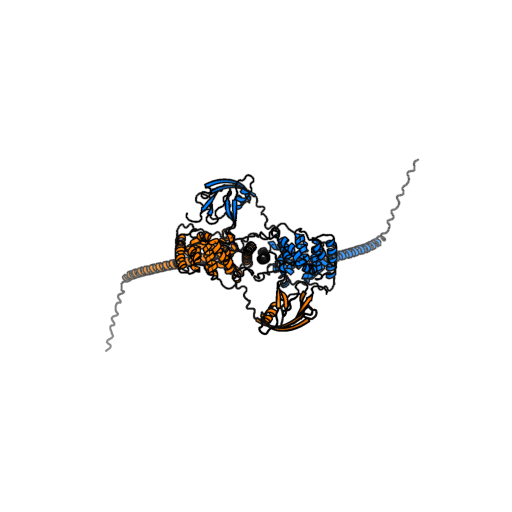356 ? -17.328 -28.219 -25.312 1 94.06 356 LEU B N 1
ATOM 6303 C CA . LEU B 1 356 ? -18.609 -27.672 -24.891 1 94.06 356 LEU B CA 1
ATOM 6304 C C . LEU B 1 356 ? -19.562 -27.516 -26.078 1 94.06 356 LEU B C 1
ATOM 6306 O O . LEU B 1 356 ? -20.734 -27.875 -25.984 1 94.06 356 LEU B O 1
ATOM 6310 N N . THR B 1 357 ? -19.031 -26.969 -27.203 1 95.12 357 THR B N 1
ATOM 6311 C CA . THR B 1 357 ? -19.922 -26.609 -28.297 1 95.12 357 THR B CA 1
ATOM 6312 C C . THR B 1 357 ? -19.531 -27.312 -29.594 1 95.12 357 THR B C 1
ATOM 6314 O O . THR B 1 357 ? -20.297 -27.344 -30.547 1 95.12 357 THR B O 1
ATOM 6317 N N . ASN B 1 358 ? -18.422 -27.906 -29.609 1 95 358 ASN B N 1
ATOM 6318 C CA . ASN B 1 358 ? -17.891 -28.578 -30.781 1 95 358 ASN B CA 1
ATOM 6319 C C . ASN B 1 358 ? -17.859 -27.656 -32 1 95 358 ASN B C 1
ATOM 6321 O O . ASN B 1 358 ? -18.344 -28 -33.062 1 95 358 ASN B O 1
ATOM 6325 N N . ILE B 1 359 ? -17.344 -26.438 -31.828 1 95.19 359 ILE B N 1
ATOM 6326 C CA . ILE B 1 359 ? -17.266 -25.453 -32.906 1 95.19 359 ILE B CA 1
ATOM 6327 C C . ILE B 1 359 ? -15.828 -24.969 -33.062 1 95.19 359 ILE B C 1
ATOM 6329 O O . ILE B 1 359 ? -15.055 -24.984 -32.094 1 95.19 359 ILE B O 1
ATOM 6333 N N . THR B 1 360 ? -15.453 -24.734 -34.344 1 96.38 360 THR B N 1
ATOM 6334 C CA . THR B 1 360 ? -14.211 -24.031 -34.688 1 96.38 360 THR B CA 1
ATOM 6335 C C . THR B 1 360 ? -14.508 -22.75 -35.438 1 96.38 360 THR B C 1
ATOM 6337 O O . THR B 1 360 ? -15.305 -22.75 -36.375 1 96.38 360 THR B O 1
ATOM 6340 N N . LYS B 1 361 ? -13.922 -21.672 -34.969 1 97.25 361 LYS B N 1
ATOM 6341 C CA . LYS B 1 361 ? -14.102 -20.375 -35.625 1 97.25 361 LYS B CA 1
ATOM 6342 C C . LYS B 1 361 ? -12.766 -19.672 -35.844 1 97.25 361 LYS B C 1
ATOM 6344 O O . LYS B 1 361 ? -11.859 -19.797 -35 1 97.25 361 LYS B O 1
ATOM 6349 N N . GLN B 1 362 ? -12.633 -19 -36.906 1 97.25 362 GLN B N 1
ATOM 6350 C CA . GLN B 1 362 ? -11.414 -18.266 -37.219 1 97.25 362 GLN B CA 1
ATOM 6351 C C . GLN B 1 362 ? -11.703 -16.797 -37.5 1 97.25 362 GLN B C 1
ATOM 6353 O O . GLN B 1 362 ? -12.711 -16.469 -38.125 1 97.25 362 GLN B O 1
ATOM 6358 N N . TRP B 1 363 ? -10.852 -15.938 -37 1 97.12 363 TRP B N 1
ATOM 6359 C CA . TRP B 1 363 ? -10.914 -14.508 -37.25 1 97.12 363 TRP B CA 1
ATOM 6360 C C . TRP B 1 363 ? -9.594 -14 -37.844 1 97.12 363 TRP B C 1
ATOM 6362 O O . TRP B 1 363 ? -8.523 -14.422 -37.406 1 97.12 363 TRP B O 1
ATOM 6372 N N . ASN B 1 364 ? -9.719 -13.18 -38.844 1 95.5 364 ASN B N 1
ATOM 6373 C CA . ASN B 1 364 ? -8.562 -12.453 -39.375 1 95.5 364 ASN B CA 1
ATOM 6374 C C . ASN B 1 364 ? -8.484 -11.047 -38.781 1 95.5 364 ASN B C 1
ATOM 6376 O O . ASN B 1 364 ? -9.266 -10.172 -39.156 1 95.5 364 ASN B O 1
ATOM 6380 N N . ALA B 1 365 ? -7.512 -10.93 -37.906 1 94.94 365 ALA B N 1
ATOM 6381 C CA . ALA B 1 365 ? -7.355 -9.641 -37.25 1 94.94 365 ALA B CA 1
ATOM 6382 C C . ALA B 1 365 ? -6.484 -8.695 -38.062 1 94.94 365 ALA B C 1
ATOM 6384 O O . ALA B 1 365 ? -5.336 -9.023 -38.375 1 94.94 365 ALA B O 1
ATOM 6385 N N . HIS B 1 366 ? -7.02 -7.617 -38.531 1 95.56 366 HIS B N 1
ATOM 6386 C CA . HIS B 1 366 ? -6.312 -6.484 -39.125 1 95.56 366 HIS B CA 1
ATOM 6387 C C . HIS B 1 366 ? -6.574 -5.203 -38.344 1 95.56 366 HIS B C 1
ATOM 6389 O O . HIS B 1 366 ? -7.512 -4.465 -38.656 1 95.56 366 HIS B O 1
ATOM 6395 N N . VAL B 1 367 ? -5.641 -4.977 -37.375 1 96 367 VAL B N 1
ATOM 6396 C CA . VAL B 1 367 ? -5.969 -3.973 -36.375 1 96 367 VAL B CA 1
ATOM 6397 C C . VAL B 1 367 ? -4.789 -3.016 -36.219 1 96 367 VAL B C 1
ATOM 6399 O O . VAL B 1 367 ? -3.65 -3.355 -36.531 1 96 367 VAL B O 1
ATOM 6402 N N . SER B 1 368 ? -5.082 -1.797 -35.75 1 93.38 368 SER B N 1
ATOM 6403 C CA . SER B 1 368 ? -4.074 -0.808 -35.375 1 93.38 368 SER B CA 1
ATOM 6404 C C . SER B 1 368 ? -3.605 -1.017 -33.938 1 93.38 368 SER B C 1
ATOM 6406 O O . SER B 1 368 ? -4.406 -0.962 -33 1 93.38 368 SER B O 1
ATOM 6408 N N . VAL B 1 369 ? -2.287 -1.348 -33.781 1 92.88 369 VAL B N 1
ATOM 6409 C CA . VAL B 1 369 ? -1.715 -1.625 -32.469 1 92.88 369 VAL B CA 1
ATOM 6410 C C . VAL B 1 369 ? -0.381 -0.896 -32.312 1 92.88 369 VAL B C 1
ATOM 6412 O O . VAL B 1 369 ? 0.185 -0.42 -33.312 1 92.88 369 VAL B O 1
ATOM 6415 N N . PRO B 1 370 ? 0.096 -0.734 -31.109 1 87.31 370 PRO B N 1
ATOM 6416 C CA . PRO B 1 370 ? 1.438 -0.171 -30.938 1 87.31 370 PRO B CA 1
ATOM 6417 C C . PRO B 1 370 ? 2.518 -0.983 -31.641 1 87.31 370 PRO B C 1
ATOM 6419 O O . PRO B 1 370 ? 2.254 -2.098 -32.094 1 87.31 370 PRO B O 1
ATOM 6422 N N . THR B 1 371 ? 3.721 -0.476 -31.828 1 85.62 371 THR B N 1
ATOM 6423 C CA . THR B 1 371 ? 4.828 -1.058 -32.594 1 85.62 371 THR B CA 1
ATOM 6424 C C . THR B 1 371 ? 5.172 -2.447 -32.062 1 85.62 371 THR B C 1
ATOM 6426 O O . THR B 1 371 ? 5.469 -3.357 -32.844 1 85.62 371 THR B O 1
ATOM 6429 N N . LYS B 1 372 ? 5.121 -2.674 -30.766 1 85.94 372 LYS B N 1
ATOM 6430 C CA . LYS B 1 372 ? 5.359 -3.971 -30.141 1 85.94 372 LYS B CA 1
ATOM 6431 C C . LYS B 1 372 ? 4.191 -4.371 -29.25 1 85.94 372 LYS B C 1
ATOM 6433 O O . LYS B 1 372 ? 4.324 -4.406 -28.016 1 85.94 372 LYS B O 1
ATOM 6438 N N . PRO B 1 373 ? 3.092 -4.812 -29.953 1 90.31 373 PRO B N 1
ATOM 6439 C CA . PRO B 1 373 ? 1.885 -5.117 -29.172 1 90.31 373 PRO B CA 1
ATOM 6440 C C . PRO B 1 373 ? 1.929 -6.5 -28.531 1 90.31 373 PRO B C 1
ATOM 6442 O O . PRO B 1 373 ? 2.58 -7.406 -29.062 1 90.31 373 PRO B O 1
ATOM 6445 N N . THR B 1 374 ? 1.24 -6.652 -27.422 1 90.25 374 THR B N 1
ATOM 6446 C CA . THR B 1 374 ? 0.966 -7.98 -26.891 1 90.25 374 THR B CA 1
ATOM 6447 C C . THR B 1 374 ? -0.22 -8.617 -27.609 1 90.25 374 THR B C 1
ATOM 6449 O O . THR B 1 374 ? -1.021 -7.922 -28.234 1 90.25 374 THR B O 1
ATOM 6452 N N . LEU B 1 375 ? -0.246 -9.898 -27.516 1 95.19 375 LEU B N 1
ATOM 6453 C CA . LEU B 1 375 ? -1.4 -10.594 -28.094 1 95.19 375 LEU B CA 1
ATOM 6454 C C . LEU B 1 375 ? -2.695 -10.102 -27.453 1 95.19 375 LEU B C 1
ATOM 6456 O O . LEU B 1 375 ? -3.727 -10.008 -28.109 1 95.19 375 LEU B O 1
ATOM 6460 N N . LEU B 1 376 ? -2.645 -9.758 -26.156 1 94.19 376 LEU B N 1
ATOM 6461 C CA . LEU B 1 376 ? -3.803 -9.211 -25.453 1 94.19 376 LEU B CA 1
ATOM 6462 C C . LEU B 1 376 ? -4.262 -7.906 -26.094 1 94.19 376 LEU B C 1
ATOM 6464 O O . LEU B 1 376 ? -5.461 -7.695 -26.297 1 94.19 376 LEU B O 1
ATOM 6468 N N . GLN B 1 377 ? -3.309 -7.109 -26.438 1 91.44 377 GLN B N 1
ATOM 6469 C CA . GLN B 1 377 ? -3.627 -5.832 -27.062 1 91.44 377 GLN B CA 1
ATOM 6470 C C . GLN B 1 377 ? -4.242 -6.043 -28.453 1 91.44 377 GLN B C 1
ATOM 6472 O O . GLN B 1 377 ? -5.156 -5.312 -28.844 1 91.44 377 GLN B O 1
ATOM 6477 N N . VAL B 1 378 ? -3.748 -7.008 -29.172 1 95.5 378 VAL B N 1
ATOM 6478 C CA . VAL B 1 378 ? -4.27 -7.312 -30.5 1 95.5 378 VAL B CA 1
ATOM 6479 C C . VAL B 1 378 ? -5.703 -7.832 -30.391 1 95.5 378 VAL B C 1
ATOM 6481 O O . VAL B 1 378 ? -6.586 -7.414 -31.141 1 95.5 378 VAL B O 1
ATOM 6484 N N . MET B 1 379 ? -5.887 -8.734 -29.469 1 97.19 379 MET B N 1
ATOM 6485 C CA . MET B 1 379 ? -7.215 -9.305 -29.25 1 97.19 379 MET B CA 1
ATOM 6486 C C . MET B 1 379 ? -8.203 -8.227 -28.828 1 97.19 379 MET B C 1
ATOM 6488 O O . MET B 1 379 ? -9.352 -8.227 -29.281 1 97.19 379 MET B O 1
ATOM 6492 N N . THR B 1 380 ? -7.805 -7.305 -28.031 1 95.38 380 THR B N 1
ATOM 6493 C CA . THR B 1 380 ? -8.641 -6.195 -27.578 1 95.38 380 THR B CA 1
ATOM 6494 C C . THR B 1 380 ? -9 -5.289 -28.766 1 95.38 380 THR B C 1
ATOM 6496 O O . THR B 1 380 ? -10.164 -4.895 -28.922 1 95.38 380 THR B O 1
ATOM 6499 N N . ALA B 1 381 ? -7.984 -4.98 -29.578 1 94.38 381 ALA B N 1
ATOM 6500 C CA . ALA B 1 381 ? -8.219 -4.145 -30.766 1 94.38 381 ALA B CA 1
ATOM 6501 C C . ALA B 1 381 ? -9.203 -4.809 -31.719 1 94.38 381 ALA B C 1
ATOM 6503 O O . ALA B 1 381 ? -10.055 -4.141 -32.312 1 94.38 381 ALA B O 1
ATOM 6504 N N . LEU B 1 382 ? -9.039 -6.109 -31.875 1 96.94 382 LEU B N 1
ATOM 6505 C CA . LEU B 1 382 ? -9.938 -6.855 -32.75 1 96.94 382 LEU B CA 1
ATOM 6506 C C . LEU B 1 382 ? -11.367 -6.816 -32.219 1 96.94 382 LEU B C 1
ATOM 6508 O O . LEU B 1 382 ? -12.305 -6.598 -32.969 1 96.94 382 LEU B O 1
ATOM 6512 N N . GLN B 1 383 ? -11.5 -7.047 -30.922 1 96.56 383 GLN B N 1
ATOM 6513 C CA . GLN B 1 383 ? -12.812 -7.039 -30.281 1 96.56 383 GLN B CA 1
ATOM 6514 C C . GLN B 1 383 ? -13.477 -5.668 -30.406 1 96.56 383 GLN B C 1
ATOM 6516 O O . GLN B 1 383 ? -14.695 -5.578 -30.516 1 96.56 383 GLN B O 1
ATOM 6521 N N . ASP B 1 384 ? -12.703 -4.652 -30.406 1 93.5 384 ASP B N 1
ATOM 6522 C CA . ASP B 1 384 ? -13.211 -3.283 -30.391 1 93.5 384 ASP B CA 1
ATOM 6523 C C . ASP B 1 384 ? -13.594 -2.816 -31.797 1 93.5 384 ASP B C 1
ATOM 6525 O O . ASP B 1 384 ? -14.219 -1.769 -31.953 1 93.5 384 ASP B O 1
ATOM 6529 N N . GLN B 1 385 ? -13.234 -3.633 -32.781 1 92.62 385 GLN B N 1
ATOM 6530 C CA . GLN B 1 385 ? -13.648 -3.285 -34.125 1 92.62 385 GLN B CA 1
ATOM 6531 C C . GLN B 1 385 ? -15.156 -3.451 -34.312 1 92.62 385 GLN B C 1
ATOM 6533 O O . GLN B 1 385 ? -15.711 -4.492 -33.969 1 92.62 385 GLN B O 1
ATOM 6538 N N . PRO B 1 386 ? -15.812 -2.398 -34.75 1 88.94 386 PRO B N 1
ATOM 6539 C CA . PRO B 1 386 ? -17.281 -2.436 -34.875 1 88.94 386 PRO B CA 1
ATOM 6540 C C . PRO B 1 386 ? -17.766 -3.627 -35.688 1 88.94 386 PRO B C 1
ATOM 6542 O O . PRO B 1 386 ? -18.812 -4.211 -35.375 1 88.94 386 PRO B O 1
ATOM 6545 N N . SER B 1 387 ? -17.062 -3.982 -36.719 1 89.19 387 SER B N 1
ATOM 6546 C CA . SER B 1 387 ? -17.516 -5.055 -37.594 1 89.19 387 SER B CA 1
ATOM 6547 C C . SER B 1 387 ? -17.047 -6.418 -37.094 1 89.19 387 SER B C 1
ATOM 6549 O O . SER B 1 387 ? -17.406 -7.453 -37.656 1 89.19 387 SER B O 1
ATOM 6551 N N . SER B 1 388 ? -16.328 -6.422 -35.938 1 89.25 388 SER B N 1
ATOM 6552 C CA . SER B 1 388 ? -15.766 -7.68 -35.469 1 89.25 388 SER B CA 1
ATOM 6553 C C . SER B 1 388 ? -16.797 -8.508 -34.719 1 89.25 388 SER B C 1
ATOM 6555 O O . SER B 1 388 ? -17.625 -7.965 -33.969 1 89.25 388 SER B O 1
ATOM 6557 N N . THR B 1 389 ? -16.766 -9.797 -34.938 1 94.31 389 THR B N 1
ATOM 6558 C CA . THR B 1 389 ? -17.594 -10.727 -34.156 1 94.31 389 THR B CA 1
ATOM 6559 C C . THR B 1 389 ? -16.781 -11.422 -33.094 1 94.31 389 THR B C 1
ATOM 6561 O O . THR B 1 389 ? -17.312 -12.266 -32.344 1 94.31 389 THR B O 1
ATOM 6564 N N . PHE B 1 390 ? -15.594 -11.031 -33.062 1 95.75 390 PHE B N 1
ATOM 6565 C CA . PHE B 1 390 ? -14.688 -11.602 -32.062 1 95.75 390 PHE B CA 1
ATOM 6566 C C . PHE B 1 390 ? -14.914 -10.984 -30.703 1 95.75 390 PHE B C 1
ATOM 6568 O O . PHE B 1 390 ? -15.039 -9.758 -30.578 1 95.75 390 PHE B O 1
ATOM 6575 N N . SER B 1 391 ? -15.047 -11.836 -29.719 1 96.81 391 SER B N 1
ATOM 6576 C CA . SER B 1 391 ? -15.148 -11.375 -28.344 1 96.81 391 SER B CA 1
ATOM 6577 C C . SER B 1 391 ? -14.398 -12.297 -27.391 1 96.81 391 SER B C 1
ATOM 6579 O O . SER B 1 391 ? -14.328 -13.508 -27.609 1 96.81 391 SER B O 1
ATOM 6581 N N . PHE B 1 392 ? -13.852 -11.688 -26.391 1 97.06 392 PHE B N 1
ATOM 6582 C CA . PHE B 1 392 ? -13.18 -12.5 -25.375 1 97.06 392 PHE B CA 1
ATOM 6583 C C . PHE B 1 392 ? -13.164 -11.797 -24.031 1 97.06 392 PHE B C 1
ATOM 6585 O O . PHE B 1 392 ? -13.469 -10.602 -23.953 1 97.06 392 PHE B O 1
ATOM 6592 N N . ASP B 1 393 ? -12.969 -12.578 -22.938 1 94.38 393 ASP B N 1
ATOM 6593 C CA . ASP B 1 393 ? -12.766 -12.07 -21.578 1 94.38 393 ASP B CA 1
ATOM 6594 C C . ASP B 1 393 ? -11.578 -12.742 -20.906 1 94.38 393 ASP B C 1
ATOM 6596 O O . ASP B 1 393 ? -11.211 -13.859 -21.266 1 94.38 393 ASP B O 1
ATOM 6600 N N . THR B 1 394 ? -10.945 -11.938 -20.031 1 89.69 394 THR B N 1
ATOM 6601 C CA . THR B 1 394 ? -9.812 -12.477 -19.281 1 89.69 394 THR B CA 1
ATOM 6602 C C . THR B 1 394 ? -10.078 -12.422 -17.781 1 89.69 394 THR B C 1
ATOM 6604 O O . THR B 1 394 ? -10.961 -11.688 -17.328 1 89.69 394 THR B O 1
ATOM 6607 N N . ALA B 1 395 ? -9.469 -13.297 -17.094 1 78.25 395 ALA B N 1
ATOM 6608 C CA . ALA B 1 395 ? -9.375 -13.219 -15.633 1 78.25 395 ALA B CA 1
ATOM 6609 C C . ALA B 1 395 ? -7.93 -13.062 -15.18 1 78.25 395 ALA B C 1
ATOM 6611 O O . ALA B 1 395 ? -7.023 -13.672 -15.742 1 78.25 395 ALA B O 1
ATOM 6612 N N . GLN B 1 396 ? -7.84 -12.172 -14.211 1 72.62 396 GLN B N 1
ATOM 6613 C CA . GLN B 1 396 ? -6.488 -11.922 -13.719 1 72.62 396 GLN B CA 1
ATOM 6614 C C . GLN B 1 396 ? -5.941 -13.133 -12.969 1 72.62 396 GLN B C 1
ATOM 6616 O O . GLN B 1 396 ? -6.668 -13.781 -12.211 1 72.62 396 GLN B O 1
ATOM 6621 N N . THR B 1 397 ? -4.676 -13.539 -13.336 1 70.62 397 THR B N 1
ATOM 6622 C CA . THR B 1 397 ? -3.941 -14.602 -12.656 1 70.62 397 THR B CA 1
ATOM 6623 C C . THR B 1 397 ? -2.574 -14.102 -12.195 1 70.62 397 THR B C 1
ATOM 6625 O O . THR B 1 397 ? -2.211 -12.953 -12.445 1 70.62 397 THR B O 1
ATOM 6628 N N . SER B 1 398 ? -1.828 -14.961 -11.492 1 64.44 398 SER B N 1
ATOM 6629 C CA . SER B 1 398 ? -0.476 -14.625 -11.055 1 64.44 398 SER B CA 1
ATOM 6630 C C . SER B 1 398 ? 0.445 -14.383 -12.25 1 64.44 398 SER B C 1
ATOM 6632 O O . SER B 1 398 ? 1.483 -13.734 -12.117 1 64.44 398 SER B O 1
ATOM 6634 N N . PHE B 1 399 ? -0.01 -14.945 -13.414 1 65.12 399 PHE B N 1
ATOM 6635 C CA . PHE B 1 399 ? 0.801 -14.805 -14.617 1 65.12 399 PHE B CA 1
ATOM 6636 C C . PHE B 1 399 ? 0.25 -13.703 -15.516 1 65.12 399 PHE B C 1
ATOM 6638 O O . PHE B 1 399 ? 0.679 -13.555 -16.656 1 65.12 399 PHE B O 1
ATOM 6645 N N . GLY B 1 400 ? -0.704 -13 -14.898 1 70.25 400 GLY B N 1
ATOM 6646 C CA . GLY B 1 400 ? -1.38 -12 -15.711 1 70.25 400 GLY B CA 1
ATOM 6647 C C . GLY B 1 400 ? -2.732 -12.461 -16.219 1 70.25 400 GLY B C 1
ATOM 6648 O O . GLY B 1 400 ? -3.217 -13.531 -15.836 1 70.25 400 GLY B O 1
ATOM 6649 N N . PRO B 1 401 ? -3.293 -11.672 -17.047 1 80.56 401 PRO B N 1
ATOM 6650 C CA . PRO B 1 401 ? -4.621 -12.016 -17.562 1 80.56 401 PRO B CA 1
ATOM 6651 C C . PRO B 1 401 ? -4.621 -13.305 -18.375 1 80.56 401 PRO B C 1
ATOM 6653 O O . PRO B 1 401 ? -3.736 -13.516 -19.219 1 80.56 401 PRO B O 1
ATOM 6656 N N . SER B 1 402 ? -5.562 -14.172 -18.047 1 86.12 402 SER B N 1
ATOM 6657 C CA . SER B 1 402 ? -5.789 -15.406 -18.781 1 86.12 402 SER B CA 1
ATOM 6658 C C . SER B 1 402 ? -7.156 -15.398 -19.453 1 86.12 402 SER B C 1
ATOM 6660 O O . SER B 1 402 ? -8.141 -14.93 -18.875 1 86.12 402 SER B O 1
ATOM 6662 N N . VAL B 1 403 ? -7.207 -15.914 -20.688 1 93.06 403 VAL B N 1
ATOM 6663 C CA . VAL B 1 403 ? -8.461 -15.922 -21.422 1 93.06 403 VAL B CA 1
ATOM 6664 C C . VAL B 1 403 ? -9.43 -16.922 -20.781 1 93.06 403 VAL B C 1
ATOM 6666 O O . VAL B 1 403 ? -9.07 -18.062 -20.531 1 93.06 403 VAL B O 1
ATOM 6669 N N . VAL B 1 404 ? -10.648 -16.422 -20.5 1 93.62 404 VAL B N 1
ATOM 6670 C CA . VAL B 1 404 ? -11.633 -17.297 -19.859 1 93.62 404 VAL B CA 1
ATOM 6671 C C . VAL B 1 404 ? -12.828 -17.5 -20.781 1 93.62 404 VAL B C 1
ATOM 6673 O O . VAL B 1 404 ? -13.539 -18.5 -20.688 1 93.62 404 VAL B O 1
ATOM 6676 N N . THR B 1 405 ? -13.07 -16.547 -21.641 1 96 405 THR B N 1
ATOM 6677 C CA . THR B 1 405 ? -14.18 -16.594 -22.594 1 96 405 THR B CA 1
ATOM 6678 C C . THR B 1 405 ? -13.711 -16.188 -23.984 1 96 405 THR B C 1
ATOM 6680 O O . THR B 1 405 ? -12.922 -15.258 -24.141 1 96 405 THR B O 1
ATOM 6683 N N . ILE B 1 406 ? -14.055 -17.016 -24.938 1 97 406 ILE B N 1
ATOM 6684 C CA . ILE B 1 406 ? -13.906 -16.625 -26.344 1 97 406 ILE B CA 1
ATOM 6685 C C . ILE B 1 406 ? -15.219 -16.859 -27.078 1 97 406 ILE B C 1
ATOM 6687 O O . ILE B 1 406 ? -15.781 -17.953 -27.016 1 97 406 ILE B O 1
ATOM 6691 N N . ASP B 1 407 ? -15.727 -15.797 -27.766 1 96.25 407 ASP B N 1
ATOM 6692 C CA . ASP B 1 407 ? -16.938 -15.867 -28.578 1 96.25 407 ASP B CA 1
ATOM 6693 C C . ASP B 1 407 ? -18.141 -16.328 -27.75 1 96.25 407 ASP B C 1
ATOM 6695 O O . ASP B 1 407 ? -18.906 -17.188 -28.188 1 96.25 407 ASP B O 1
ATOM 6699 N N . GLY B 1 408 ? -18.125 -15.844 -26.562 1 94.44 408 GLY B N 1
ATOM 6700 C CA . GLY B 1 408 ? -19.234 -16.156 -25.672 1 94.44 408 GLY B CA 1
ATOM 6701 C C . GLY B 1 408 ? -19.109 -17.5 -25 1 94.44 408 GLY B C 1
ATOM 6702 O O . GLY B 1 408 ? -19.938 -17.859 -24.172 1 94.44 408 GLY B O 1
ATOM 6703 N N . ILE B 1 409 ? -18.094 -18.281 -25.391 1 96.06 409 ILE B N 1
ATOM 6704 C CA . ILE B 1 409 ? -17.875 -19.578 -24.781 1 96.06 409 ILE B CA 1
ATOM 6705 C C . ILE B 1 409 ? -16.969 -19.422 -23.547 1 96.06 409 ILE B C 1
ATOM 6707 O O . ILE B 1 409 ? -15.789 -19.125 -23.688 1 96.06 409 ILE B O 1
ATOM 6711 N N . THR B 1 410 ? -17.516 -19.625 -22.375 1 95.06 410 THR B N 1
ATOM 6712 C CA . THR B 1 410 ? -16.781 -19.5 -21.109 1 95.06 410 THR B CA 1
ATOM 6713 C C . THR B 1 410 ? -16.344 -20.875 -20.594 1 95.06 410 THR B C 1
ATOM 6715 O O . THR B 1 410 ? -17.172 -21.766 -20.422 1 95.06 410 THR B O 1
ATOM 6718 N N . ARG B 1 411 ? -15.141 -21.016 -20.359 1 90.94 411 ARG B N 1
ATOM 6719 C CA . ARG B 1 411 ? -14.594 -22.266 -19.859 1 90.94 411 ARG B CA 1
ATOM 6720 C C . ARG B 1 411 ? -15.016 -22.516 -18.422 1 90.94 411 ARG B C 1
ATOM 6722 O O . ARG B 1 411 ? -15.312 -21.578 -17.672 1 90.94 411 ARG B O 1
ATOM 6729 N N . ASN B 1 412 ? -15.062 -23.828 -18.172 1 86 412 ASN B N 1
ATOM 6730 C CA . ASN B 1 412 ? -15.195 -24.172 -16.75 1 86 412 ASN B CA 1
ATOM 6731 C C . ASN B 1 412 ? -13.938 -23.828 -15.977 1 86 412 ASN B C 1
ATOM 6733 O O . ASN B 1 412 ? -12.852 -24.328 -16.281 1 86 412 ASN B O 1
ATOM 6737 N N . GLU B 1 413 ? -14.086 -23.031 -15.023 1 78 413 GLU B N 1
ATOM 6738 C CA . GLU B 1 413 ? -12.938 -22.484 -14.305 1 78 413 GLU B CA 1
ATOM 6739 C C . GLU B 1 413 ? -12.242 -23.562 -13.477 1 78 413 GLU B C 1
ATOM 6741 O O . GLU B 1 413 ? -11.078 -23.406 -13.094 1 78 413 GLU B O 1
ATOM 6746 N N . THR B 1 414 ? -12.891 -24.609 -13.234 1 74.38 414 THR B N 1
ATOM 6747 C CA . THR B 1 414 ? -12.367 -25.641 -12.336 1 74.38 414 THR B CA 1
ATOM 6748 C C . THR B 1 414 ? -11.469 -26.609 -13.086 1 74.38 414 THR B C 1
ATOM 6750 O O . THR B 1 414 ? -10.43 -27.031 -12.562 1 74.38 414 THR B O 1
ATOM 6753 N N . ASN B 1 415 ? -11.875 -26.922 -14.32 1 80.88 415 ASN B N 1
ATOM 6754 C CA . ASN B 1 415 ? -11.141 -28.047 -14.906 1 80.88 415 ASN B CA 1
ATOM 6755 C C . ASN B 1 415 ? -10.797 -27.781 -16.375 1 80.88 415 ASN B C 1
ATOM 6757 O O . ASN B 1 415 ? -10.344 -28.688 -17.078 1 80.88 415 ASN B O 1
ATOM 6761 N N . MET B 1 416 ? -11.039 -26.578 -16.797 1 87.31 416 MET B N 1
ATOM 6762 C CA . MET B 1 416 ? -10.75 -26.281 -18.188 1 87.31 416 MET B CA 1
ATOM 6763 C C . MET B 1 416 ? -9.891 -25.031 -18.312 1 87.31 416 MET B C 1
ATOM 6765 O O . MET B 1 416 ? -9.859 -24.188 -17.406 1 87.31 416 MET B O 1
ATOM 6769 N N . TYR B 1 417 ? -9.125 -25.016 -19.375 1 88 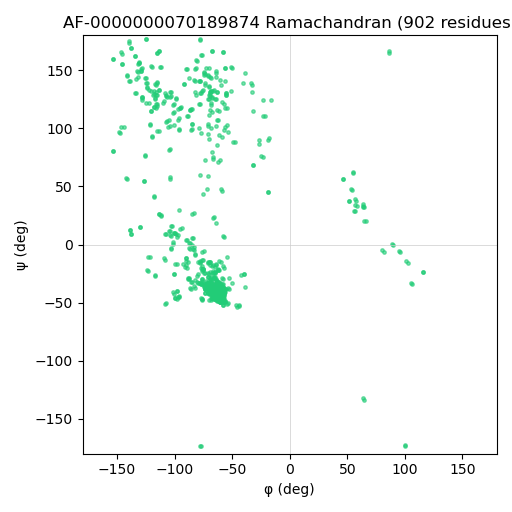417 TYR B N 1
ATOM 6770 C CA . TYR B 1 417 ? -8.391 -23.797 -19.734 1 88 417 TYR B CA 1
ATOM 6771 C C . TYR B 1 417 ? -8.289 -23.656 -21.25 1 88 417 TYR B C 1
ATOM 6773 O O . TYR B 1 417 ? -8.484 -24.625 -21.984 1 88 417 TYR B O 1
ATOM 6781 N N . TRP B 1 418 ? -8.109 -22.359 -21.734 1 92.44 418 TRP B N 1
ATOM 6782 C CA . TRP B 1 418 ? -7.82 -22.109 -23.141 1 92.44 418 TRP B CA 1
ATOM 6783 C C . TRP B 1 418 ? -6.328 -22.234 -23.438 1 92.44 418 TRP B C 1
ATOM 6785 O O . TRP B 1 418 ? -5.547 -21.328 -23.094 1 92.44 418 TRP B O 1
ATOM 6795 N N . MET B 1 419 ? -5.992 -23.312 -24.031 1 91.5 419 MET B N 1
ATOM 6796 C CA . MET B 1 419 ? -4.605 -23.531 -24.438 1 91.5 419 MET B CA 1
ATOM 6797 C C . MET B 1 419 ? -4.266 -22.703 -25.688 1 91.5 419 MET B C 1
ATOM 6799 O O . MET B 1 419 ? -5.043 -22.656 -26.641 1 91.5 419 MET B O 1
ATOM 6803 N N . ILE B 1 420 ? -3.166 -22.031 -25.672 1 93.5 420 ILE B N 1
ATOM 6804 C CA . ILE B 1 420 ? -2.75 -21.188 -26.797 1 93.5 420 ILE B CA 1
ATOM 6805 C C . ILE B 1 420 ? -1.65 -21.906 -27.578 1 93.5 420 ILE B C 1
ATOM 6807 O O . ILE B 1 420 ? -0.628 -22.297 -27.016 1 93.5 420 ILE B O 1
ATOM 6811 N N . MET B 1 421 ? -1.865 -22.016 -28.812 1 93.94 421 MET B N 1
ATOM 6812 C CA . MET B 1 421 ? -0.914 -22.688 -29.703 1 93.94 421 MET B CA 1
ATOM 6813 C C . MET B 1 421 ? -0.574 -21.828 -30.906 1 93.94 421 MET B C 1
ATOM 6815 O O . MET B 1 421 ? -1.387 -21 -31.328 1 93.94 421 MET B O 1
ATOM 6819 N N . THR B 1 422 ? 0.654 -21.969 -31.438 1 92.75 422 THR B N 1
ATOM 6820 C CA . THR B 1 422 ? 1.061 -21.266 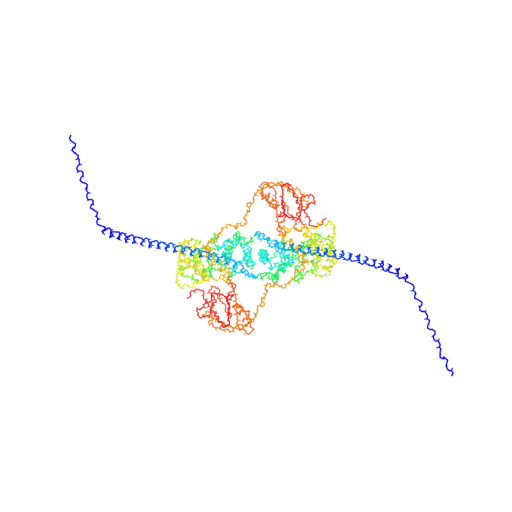-32.656 1 92.75 422 THR B CA 1
ATOM 6821 C C . THR B 1 422 ? 0.996 -22.188 -33.875 1 92.75 422 THR B C 1
ATOM 6823 O O . THR B 1 422 ? 0.988 -21.734 -35 1 92.75 422 THR B O 1
ATOM 6826 N N . ALA B 1 423 ? 1.106 -23.406 -33.656 1 86.88 423 ALA B N 1
ATOM 6827 C CA . ALA B 1 423 ? 0.944 -24.484 -34.625 1 86.88 423 ALA B CA 1
ATOM 6828 C C . ALA B 1 423 ? 0.356 -25.734 -33.969 1 86.88 423 ALA B C 1
ATOM 6830 O O . ALA B 1 423 ? 0.284 -25.797 -32.719 1 86.88 423 ALA B O 1
ATOM 6831 N N . PRO B 1 424 ? -0.052 -26.562 -34.938 1 79.06 424 PRO B N 1
ATOM 6832 C CA . PRO B 1 424 ? -0.537 -27.781 -34.312 1 79.06 424 PRO B CA 1
ATOM 6833 C C . PRO B 1 424 ? 0.505 -28.438 -33.406 1 79.06 424 PRO B C 1
ATOM 6835 O O . PRO B 1 424 ? 1.688 -28.484 -33.75 1 79.06 424 PRO B O 1
ATOM 6838 N N . ASP B 1 425 ? 0.378 -28.609 -32.125 1 79.56 425 ASP B N 1
ATOM 6839 C CA . ASP B 1 425 ? 1.194 -29.312 -31.125 1 79.56 425 ASP B CA 1
ATOM 6840 C C . ASP B 1 425 ? 2.256 -28.375 -30.531 1 79.56 425 ASP B C 1
ATOM 6842 O O . ASP B 1 425 ? 3.238 -28.844 -29.953 1 79.56 425 ASP B O 1
ATOM 6846 N N . THR B 1 426 ? 2.254 -27.109 -31.031 1 84.38 426 THR B N 1
ATOM 6847 C CA . THR B 1 426 ? 3.189 -26.141 -30.453 1 84.38 426 THR B CA 1
ATOM 6848 C C . THR B 1 426 ? 2.471 -25.188 -29.531 1 84.38 426 THR B C 1
ATOM 6850 O O . THR B 1 426 ? 1.882 -24.188 -29.969 1 84.38 426 THR B O 1
ATOM 6853 N N . THR B 1 427 ? 2.646 -25.484 -28.266 1 84.38 427 THR B N 1
ATOM 6854 C CA . THR B 1 427 ? 1.938 -24.703 -27.234 1 84.38 427 THR B CA 1
ATOM 6855 C C . THR B 1 427 ? 2.783 -23.531 -26.766 1 84.38 427 THR B C 1
ATOM 6857 O O . THR B 1 427 ? 4 -23.656 -26.609 1 84.38 427 THR B O 1
ATOM 6860 N N . LEU B 1 428 ? 2.078 -22.375 -26.609 1 84.25 428 LEU B N 1
ATOM 6861 C CA . LEU B 1 428 ? 2.734 -21.203 -26.016 1 84.25 428 LEU B CA 1
ATOM 6862 C C . LEU B 1 428 ? 2.912 -21.406 -24.516 1 84.25 428 LEU B C 1
ATOM 6864 O O . LEU B 1 428 ? 2.018 -21.922 -23.844 1 84.25 428 LEU B O 1
ATOM 6868 N N . GLN B 1 429 ? 4.059 -21 -24.094 1 72 429 GLN B N 1
ATOM 6869 C CA . GLN B 1 429 ? 4.336 -21.109 -22.672 1 72 429 GLN B CA 1
ATOM 6870 C C . GLN B 1 429 ? 3.91 -19.844 -21.922 1 72 429 GLN B C 1
ATOM 6872 O O . GLN B 1 429 ? 3.734 -19.875 -20.703 1 72 429 GLN B O 1
ATOM 6877 N N . GLN B 1 430 ? 3.664 -18.828 -22.719 1 77.19 430 GLN B N 1
ATOM 6878 C CA . GLN B 1 430 ? 3.275 -17.547 -22.125 1 77.19 430 GLN B CA 1
ATOM 6879 C C . GLN B 1 430 ? 1.828 -17.203 -22.469 1 77.19 430 GLN B C 1
ATOM 6881 O O . GLN B 1 430 ? 1.289 -17.688 -23.469 1 77.19 430 GLN B O 1
ATOM 6886 N N . GLY B 1 431 ? 1.189 -16.438 -21.609 1 85.19 431 GLY B N 1
ATOM 6887 C CA . GLY B 1 431 ? -0.173 -15.984 -21.844 1 85.19 431 GLY B CA 1
ATOM 6888 C C . GLY B 1 431 ? -0.26 -14.844 -22.828 1 85.19 431 GLY B C 1
ATOM 6889 O O . GLY B 1 431 ? 0.75 -14.438 -23.406 1 85.19 431 GLY B O 1
ATOM 6890 N N . VAL B 1 432 ? -1.435 -14.352 -22.938 1 91.12 432 VAL B N 1
ATOM 6891 C CA . VAL B 1 432 ? -1.743 -13.367 -23.984 1 91.12 432 VAL B CA 1
ATOM 6892 C C . VAL B 1 432 ? -1.065 -12.039 -23.656 1 91.12 432 VAL B C 1
ATOM 6894 O O . VAL B 1 432 ? -0.78 -11.242 -24.547 1 91.12 432 VAL B O 1
ATOM 6897 N N . ALA B 1 433 ? -0.797 -11.82 -22.406 1 83.69 433 ALA B N 1
ATOM 6898 C CA . ALA B 1 433 ? -0.213 -10.539 -22 1 83.69 433 ALA B CA 1
ATOM 6899 C C . ALA B 1 433 ? 1.303 -10.555 -22.172 1 83.69 433 ALA B C 1
ATOM 6901 O O . ALA B 1 433 ? 1.951 -9.508 -22.094 1 83.69 433 ALA B O 1
ATOM 6902 N N . LYS B 1 434 ? 1.828 -11.742 -22.578 1 78.69 434 LYS B N 1
ATOM 6903 C CA . LYS B 1 434 ? 3.277 -11.867 -22.703 1 78.69 434 LYS B CA 1
ATOM 6904 C C . LYS B 1 434 ? 3.656 -12.461 -24.062 1 78.69 434 LYS B C 1
ATOM 6906 O O . LYS B 1 434 ? 4.746 -13.016 -24.219 1 78.69 434 LYS B O 1
ATOM 6911 N N . THR B 1 435 ? 2.797 -12.477 -24.906 1 88.25 435 THR B N 1
ATOM 6912 C CA . THR B 1 435 ? 3.02 -12.914 -26.281 1 88.25 435 THR B CA 1
ATOM 6913 C C . THR B 1 435 ? 2.992 -11.727 -27.234 1 88.25 435 THR B C 1
ATOM 6915 O O . THR B 1 435 ? 2.08 -10.898 -27.188 1 88.25 435 THR B O 1
ATOM 6918 N N . TYR B 1 436 ? 4.059 -11.641 -28.109 1 90.06 436 TYR B N 1
ATOM 6919 C CA . TYR B 1 436 ? 4.215 -10.5 -29 1 90.06 436 TYR B CA 1
ATOM 6920 C C . TYR B 1 436 ? 4.098 -10.914 -30.453 1 90.06 436 TYR B C 1
ATOM 6922 O O . TYR B 1 436 ? 5.098 -11.25 -31.094 1 90.06 436 TYR B O 1
ATOM 6930 N N . PRO B 1 437 ? 2.906 -10.734 -31 1 95.56 437 PRO B N 1
ATOM 6931 C CA . PRO B 1 437 ? 2.656 -11.188 -32.375 1 95.56 437 PRO B CA 1
ATOM 6932 C C . PRO B 1 437 ? 3.379 -10.344 -33.406 1 95.56 437 PRO B C 1
ATOM 6934 O O . PRO B 1 437 ? 3.607 -9.148 -33.188 1 95.56 437 PRO B O 1
ATOM 6937 N N . VAL B 1 438 ? 3.787 -10.992 -34.438 1 93.81 438 VAL B N 1
ATOM 6938 C CA . VAL B 1 438 ? 4.266 -10.328 -35.656 1 93.81 438 VAL B CA 1
ATOM 6939 C C . VAL B 1 438 ? 3.32 -10.609 -36.812 1 93.81 438 VAL B C 1
ATOM 6941 O O . VAL B 1 438 ? 2.455 -11.484 -36.719 1 93.81 438 VAL B O 1
ATOM 6944 N N . ASP B 1 439 ? 3.514 -9.797 -37.906 1 95.69 439 ASP B N 1
ATOM 6945 C CA . ASP B 1 439 ? 2.623 -9.938 -39.062 1 95.69 439 ASP B CA 1
ATOM 6946 C C . ASP B 1 439 ? 2.621 -11.375 -39.562 1 95.69 439 ASP B C 1
ATOM 6948 O O . ASP B 1 439 ? 3.682 -11.977 -39.75 1 95.69 439 ASP B O 1
ATOM 6952 N N . GLY B 1 440 ? 1.466 -11.938 -39.75 1 95.75 440 GLY B N 1
ATOM 6953 C CA . GLY B 1 440 ? 1.332 -13.266 -40.312 1 95.75 440 GLY B CA 1
ATOM 6954 C C . GLY B 1 440 ? 1.204 -14.359 -39.281 1 95.75 440 GLY B C 1
ATOM 6955 O O . GLY B 1 440 ? 0.917 -15.508 -39.625 1 95.75 440 GLY B O 1
ATOM 6956 N N . ASP B 1 441 ? 1.35 -14.039 -38 1 95.94 441 ASP B N 1
ATOM 6957 C CA . ASP B 1 441 ? 1.256 -15.039 -36.938 1 95.94 441 ASP B CA 1
ATOM 6958 C C . ASP B 1 441 ? -0.142 -15.656 -36.875 1 95.94 441 ASP B C 1
ATOM 6960 O O . ASP B 1 441 ? -1.119 -15.016 -37.281 1 95.94 441 ASP B O 1
ATOM 6964 N N . HIS B 1 442 ? -0.18 -16.891 -36.5 1 96.56 442 HIS B N 1
ATOM 6965 C CA . HIS B 1 442 ? -1.423 -17.625 -36.25 1 96.56 442 HIS B CA 1
ATOM 6966 C C . HIS B 1 442 ? -1.48 -18.172 -34.844 1 96.56 442 HIS B C 1
ATOM 6968 O O . HIS B 1 442 ? -0.605 -18.938 -34.438 1 96.56 442 HIS B O 1
ATOM 6974 N N . TYR B 1 443 ? -2.52 -17.766 -34.094 1 97.12 443 TYR B N 1
ATOM 6975 C CA . TYR B 1 443 ? -2.703 -18.25 -32.719 1 97.12 443 TYR B CA 1
ATOM 6976 C C . TYR B 1 443 ? -3.982 -19.062 -32.594 1 97.12 443 TYR B C 1
ATOM 6978 O O . TYR B 1 443 ? -5.051 -18.625 -33.062 1 97.12 443 TYR B O 1
ATOM 6986 N N . ILE B 1 444 ? -3.834 -20.203 -32.062 1 96.75 444 ILE B N 1
ATOM 6987 C CA . ILE B 1 444 ? -4.957 -21.109 -31.875 1 96.75 444 ILE B CA 1
ATOM 6988 C C . ILE B 1 444 ? -5.293 -21.219 -30.391 1 96.75 444 ILE B C 1
ATOM 6990 O O . ILE B 1 444 ? -4.43 -21.531 -29.578 1 96.75 444 ILE B O 1
ATOM 6994 N N . PHE B 1 445 ? -6.527 -20.922 -30.062 1 96.75 445 PHE B N 1
ATOM 6995 C CA . PHE B 1 445 ? -7.055 -21.156 -28.719 1 96.75 445 PHE B CA 1
ATOM 6996 C C . PHE B 1 445 ? -7.906 -22.406 -28.672 1 96.75 445 PHE B C 1
ATOM 6998 O O . PHE B 1 445 ? -8.992 -22.453 -29.25 1 96.75 445 PHE B O 1
ATOM 7005 N N . GLU B 1 446 ? -7.418 -23.391 -27.953 1 95.5 446 GLU B N 1
ATOM 7006 C CA . GLU B 1 446 ? -8.133 -24.656 -27.875 1 95.5 446 GLU B CA 1
ATOM 7007 C C . GLU B 1 446 ? -8.609 -24.922 -26.438 1 95.5 446 GLU B C 1
ATOM 7009 O O . GLU B 1 446 ? -7.801 -24.953 -25.516 1 95.5 446 GLU B O 1
ATOM 7014 N N . LEU B 1 447 ? -9.891 -25.062 -26.312 1 94.75 447 LEU B N 1
ATOM 7015 C CA . LEU B 1 447 ? -10.422 -25.422 -25 1 94.75 447 LEU B CA 1
ATOM 7016 C C . LEU B 1 447 ? -9.953 -26.812 -24.578 1 94.75 447 LEU B C 1
ATOM 7018 O O . LEU B 1 447 ? -10.094 -27.766 -25.344 1 94.75 447 LEU B O 1
ATOM 7022 N N . THR B 1 448 ? -9.336 -26.859 -23.391 1 90 448 THR B N 1
ATOM 7023 C CA . THR B 1 448 ? -8.664 -28.078 -22.969 1 90 448 THR B CA 1
ATOM 7024 C C . THR B 1 448 ? -8.914 -28.344 -21.484 1 90 448 THR B C 1
ATOM 7026 O O . THR B 1 448 ? -9.117 -27.406 -20.703 1 90 448 THR B O 1
ATOM 7029 N N . TYR B 1 449 ? -9.117 -29.625 -21.125 1 84.94 449 TYR B N 1
ATOM 7030 C CA . TYR B 1 449 ? -9.211 -30 -19.703 1 84.94 449 TYR B CA 1
ATOM 7031 C C . TYR B 1 449 ? -7.836 -29.969 -19.047 1 84.94 449 TYR B C 1
ATOM 7033 O O . TYR B 1 449 ? -6.82 -30.219 -19.703 1 84.94 449 TYR B O 1
ATOM 7041 N N . PHE B 1 450 ? -8.008 -29.562 -17.781 1 73.62 450 PHE B N 1
ATOM 7042 C CA . PHE B 1 450 ? -6.789 -29.703 -17 1 73.62 450 PHE B CA 1
ATOM 7043 C C . PHE B 1 450 ? -6.434 -31.188 -16.844 1 73.62 450 PHE B C 1
ATOM 7045 O O . PHE B 1 450 ? -7.312 -32.031 -16.625 1 73.62 450 PHE B O 1
ATOM 7052 N N . GLY B 1 451 ? -5.191 -31.703 -17.047 1 57.5 451 GLY B N 1
ATOM 7053 C CA . GLY B 1 451 ? -4.727 -33.062 -16.75 1 57.5 451 GLY B CA 1
ATOM 7054 C C . GLY B 1 451 ? -5.004 -34.031 -17.875 1 57.5 451 GLY B C 1
ATOM 7055 O O . GLY B 1 451 ? -5.555 -33.656 -18.906 1 57.5 451 GLY B O 1
ATOM 7056 N N . PRO B 1 452 ? -4.344 -35.25 -17.859 1 45.12 452 PRO B N 1
ATOM 7057 C CA . PRO B 1 452 ? -4.559 -36.312 -18.859 1 45.12 452 PRO B CA 1
ATOM 7058 C C . PRO B 1 452 ? -6.02 -36.75 -18.969 1 45.12 452 PRO B C 1
ATOM 7060 O O . PRO B 1 452 ? -6.715 -36.812 -17.953 1 45.12 452 PRO B O 1
ATOM 7063 N N . HIS B 1 453 ? -6.766 -36.375 -19.859 1 36.22 453 HIS B N 1
ATOM 7064 C CA . HIS B 1 453 ? -7.996 -37.094 -20.094 1 36.22 453 HIS B CA 1
ATOM 7065 C C . HIS B 1 453 ? -7.723 -38.406 -20.859 1 36.22 453 HIS B C 1
ATOM 7067 O O . HIS B 1 453 ? -6.801 -38.438 -21.688 1 36.22 453 HIS B O 1
#